Protein AF-A0A0G3WJ43-F1 (afdb_monomer_lite)

Organism: NCBI:txid1408281

Secondary structure (DSSP, 8-state):
-TTTSTTTTTS-SSS--------------S----------SSEEEE-SSEE--TTS-EEE-SSEEEEEES-EEE--SSS-SEEE--TTEEEEEES-EEE--EESSS-SSEEESSSEEEEES-EEES-EESSS-SSEEESSSEEEEEESSEEEEES-BBTTBSEEEEE-TT-EEEEEE-TT-EEEESSEEEE-TT--EEEEEEESSEEEE-S-EEEEEEEEEESBTTTB-EEEEE-TT--EEEEEEEE-TTEEEE--SSS--EEEEEEEEESSEEEEEEETTS---EEEESS-EE-TT-EEEEEEES---S--S-EEEEEEE-SS-EE---SEEEEEESS----EEEEEEEETTEEEEEEE-S-----GGGG--SHHHHHHHHHHHHHTTTPPTTSHHHHHHHHHHTS-HHHHHHHHHHHTTTHHHHHHHHHHT--HHHHHHHHHHHHHH-TT---EEEEEEEEEEEEE---SSS-S-EEEEEEEEEEEEEEE-TTSSEEEEEEEEEEEEEEEETTEEEEEEEEEEEEEEEEE-SSEEEEEEEEEEEEEEEEEEEEGGGTEEEEEEEEEEEEEEEEEEEE-EEGGGT-TTS-TTEEEEEEEEEEEEEEEEPPEE-BSSGGG-EEEPPEEEEEEEEEEEEEEEEEETTEEEEEEEEEEEEEE-SS-B--EEETT---EE--B-----SEEEEEEEEEEEEEETTEEEEEEEEEEEETTEEEEEEEEEEEEETT-S---------HHHHHHHHHHHHHHHHHHHHHHHTT---TTHHHHHHHHHHHHHHHHHHHHHHHHHHHHTS--HHHHHHHHHHHHHHHHHHHHHHHTT-TT-EEEEEEGGGB-TTSSPBPHHHHHHHHHHHHHHHHH--S-EEEEE---S-S-HHHHHHHHHHHHHHHHHHHHHTT--TTSEEEEE-TTSS-SS-TTSHHHHHHHSEEEEEE-

Radius of gyration: 61.6 Å; chains: 1; bounding box: 113×93×178 Å

Structure (mmCIF, N/CA/C/O backbone):
data_AF-A0A0G3WJ43-F1
#
_entry.id   AF-A0A0G3WJ43-F1
#
loop_
_atom_site.group_PDB
_atom_site.id
_atom_site.type_symbol
_atom_site.label_atom_id
_atom_site.label_alt_id
_atom_site.label_comp_id
_atom_site.label_asym_id
_atom_site.label_entity_id
_atom_site.label_seq_id
_atom_site.pdbx_PDB_ins_code
_atom_site.Cartn_x
_atom_site.Cartn_y
_atom_site.Cartn_z
_atom_site.occupancy
_atom_site.B_iso_or_equiv
_atom_site.auth_seq_id
_atom_site.auth_comp_id
_atom_site.auth_asym_id
_atom_site.auth_atom_id
_atom_site.pdbx_PDB_model_num
ATOM 1 N N . MET A 1 1 ? 66.506 33.384 -85.147 1.00 40.78 1 MET A N 1
ATOM 2 C CA . MET A 1 1 ? 65.276 32.570 -85.001 1.00 40.78 1 MET A CA 1
ATOM 3 C C . MET A 1 1 ? 64.431 32.935 -83.778 1.00 40.78 1 MET A C 1
ATOM 5 O O . MET A 1 1 ? 63.251 33.174 -83.969 1.00 40.78 1 MET A O 1
ATOM 9 N N . LYS A 1 2 ? 64.987 33.128 -82.569 1.00 32.97 2 LYS A N 1
ATOM 10 C CA . LYS A 1 2 ? 64.214 33.626 -81.400 1.00 32.97 2 LYS A CA 1
ATOM 11 C C . LYS A 1 2 ? 63.631 35.052 -81.529 1.00 32.97 2 LYS A C 1
ATOM 13 O O . LYS A 1 2 ? 62.663 35.362 -80.855 1.00 32.97 2 LYS A O 1
ATOM 18 N N . LYS A 1 3 ? 64.156 35.900 -82.427 1.00 32.62 3 LYS A N 1
ATOM 19 C CA . LYS A 1 3 ? 63.575 37.222 -82.757 1.00 32.62 3 LYS A CA 1
ATOM 20 C C . LYS A 1 3 ? 62.577 37.212 -83.932 1.00 32.62 3 LYS A C 1
ATOM 22 O O . LYS A 1 3 ? 61.988 38.245 -84.208 1.00 32.62 3 LYS A O 1
ATOM 27 N N . LEU A 1 4 ? 62.372 36.069 -84.601 1.00 30.50 4 LEU A N 1
ATOM 28 C CA . LEU A 1 4 ? 61.410 35.937 -85.711 1.00 30.50 4 LEU A CA 1
ATOM 29 C C . LEU A 1 4 ? 60.045 35.402 -85.232 1.00 30.50 4 LEU A C 1
ATOM 31 O O . LEU A 1 4 ? 59.029 35.729 -85.827 1.00 30.50 4 LEU A O 1
ATOM 35 N N . LEU A 1 5 ? 60.006 34.659 -84.117 1.00 37.91 5 LEU A N 1
ATOM 36 C CA . LEU A 1 5 ? 58.751 34.190 -83.509 1.00 37.91 5 LEU A CA 1
ATOM 37 C C . LEU A 1 5 ? 58.005 35.280 -82.723 1.00 37.91 5 LEU A C 1
ATOM 39 O O . LEU A 1 5 ? 56.783 35.265 -82.674 1.00 37.91 5 LEU A O 1
ATOM 43 N N . ILE A 1 6 ? 58.722 36.252 -82.149 1.00 38.69 6 ILE A N 1
ATOM 44 C CA . ILE A 1 6 ? 58.101 37.356 -81.394 1.00 38.69 6 ILE A CA 1
ATOM 45 C C . ILE A 1 6 ? 57.394 38.347 -82.342 1.00 38.69 6 ILE A C 1
ATOM 47 O O . ILE A 1 6 ? 56.463 39.031 -81.934 1.00 38.69 6 ILE A O 1
ATOM 51 N N . LEU A 1 7 ? 57.767 38.376 -83.629 1.00 30.33 7 LEU A N 1
ATOM 52 C CA . LEU A 1 7 ? 57.146 39.251 -84.628 1.00 30.33 7 LEU A CA 1
ATOM 53 C C . LEU A 1 7 ? 55.814 38.706 -85.191 1.00 30.33 7 LEU A C 1
ATOM 55 O O . LEU A 1 7 ? 55.048 39.477 -85.756 1.00 30.33 7 LEU A O 1
ATOM 59 N N . LEU A 1 8 ? 55.519 37.409 -85.025 1.00 34.22 8 LEU A N 1
ATOM 60 C CA . LEU A 1 8 ? 54.279 36.776 -85.513 1.00 34.22 8 LEU A CA 1
ATOM 61 C C . LEU A 1 8 ? 53.130 36.805 -84.492 1.00 34.22 8 LEU A C 1
ATOM 63 O O . LEU A 1 8 ? 51.984 36.600 -84.869 1.00 34.22 8 LEU A O 1
ATOM 67 N N . ALA A 1 9 ? 53.409 37.122 -83.225 1.00 36.41 9 ALA A N 1
ATOM 68 C CA . ALA A 1 9 ? 52.386 37.233 -82.181 1.00 36.41 9 ALA A CA 1
ATOM 69 C C . ALA A 1 9 ? 51.707 38.620 -82.116 1.00 36.41 9 ALA A C 1
ATOM 71 O O . ALA A 1 9 ? 50.724 38.785 -81.402 1.00 36.41 9 ALA A O 1
ATOM 72 N N . ALA A 1 10 ? 52.202 39.617 -82.862 1.00 31.19 10 ALA A N 1
ATOM 73 C CA . ALA A 1 10 ? 51.661 40.984 -82.870 1.00 31.19 10 ALA A CA 1
ATOM 74 C C . ALA A 1 10 ? 50.715 41.288 -84.056 1.00 31.19 10 ALA A C 1
ATOM 76 O O . ALA A 1 10 ? 50.268 42.421 -84.209 1.00 31.19 10 ALA A O 1
ATOM 77 N N . LEU A 1 11 ? 50.393 40.295 -84.892 1.00 28.75 11 LEU A N 1
ATOM 78 C CA . LEU A 1 11 ? 49.549 40.434 -86.087 1.00 28.75 11 LEU A CA 1
ATOM 79 C C . LEU A 1 11 ? 48.405 39.407 -86.052 1.00 28.75 11 LEU A C 1
ATOM 81 O O . LEU A 1 11 ? 48.401 38.470 -86.833 1.00 28.75 11 LEU A O 1
ATOM 85 N N . CYS A 1 12 ? 47.469 39.561 -85.112 1.00 31.59 12 CYS A N 1
ATOM 86 C CA . CYS A 1 12 ? 46.126 38.947 -85.159 1.00 31.59 12 CYS A CA 1
ATOM 87 C C . CYS A 1 12 ? 45.154 39.667 -84.200 1.00 31.59 12 CYS A C 1
ATOM 89 O O . CYS A 1 12 ? 44.340 39.058 -83.513 1.00 31.59 12 CYS A O 1
ATOM 91 N N . ILE A 1 13 ? 45.258 40.997 -84.132 1.00 38.38 13 ILE A N 1
ATOM 92 C CA . ILE A 1 13 ? 44.173 41.846 -83.638 1.00 38.38 13 ILE A CA 1
ATOM 93 C C . ILE A 1 13 ? 43.380 42.218 -84.895 1.00 38.38 13 ILE A C 1
ATOM 95 O O . ILE A 1 13 ? 43.941 42.856 -85.780 1.00 38.38 13 ILE A O 1
ATOM 99 N N . TYR A 1 14 ? 42.109 41.816 -84.943 1.00 32.75 14 TYR A N 1
ATOM 100 C CA . TYR A 1 14 ? 41.130 41.944 -86.036 1.00 32.75 14 TYR A CA 1
ATOM 101 C C . TYR A 1 14 ? 41.033 40.785 -87.045 1.00 32.75 14 TYR A C 1
ATOM 103 O O . TYR A 1 14 ? 41.975 40.448 -87.755 1.00 32.75 14 TYR A O 1
ATOM 111 N N . SER A 1 15 ? 39.786 40.315 -87.166 1.00 27.73 15 SER A N 1
ATOM 112 C CA . SER A 1 15 ? 39.169 39.438 -88.175 1.00 27.73 15 SER A CA 1
ATOM 113 C C . SER A 1 15 ? 39.493 37.939 -88.152 1.00 27.73 15 SER A C 1
ATOM 115 O O . SER A 1 15 ? 40.643 37.519 -88.110 1.00 27.73 15 SER A O 1
ATOM 117 N N . ASP A 1 16 ? 38.399 37.172 -88.194 1.00 41.59 16 ASP A N 1
ATOM 118 C CA . ASP A 1 16 ? 38.265 35.723 -88.360 1.00 41.59 16 ASP A CA 1
ATOM 119 C C . ASP A 1 16 ? 39.410 35.060 -89.138 1.00 41.59 16 ASP A C 1
ATOM 121 O O . ASP A 1 16 ? 39.700 35.506 -90.246 1.00 41.59 16 ASP A O 1
ATOM 125 N N . CYS A 1 17 ? 39.981 33.954 -88.622 1.00 26.41 17 CYS A N 1
ATOM 126 C CA . CYS A 1 17 ? 40.366 32.777 -89.425 1.00 26.41 17 CYS A CA 1
ATOM 127 C C . CYS A 1 17 ? 41.075 31.639 -88.649 1.00 26.41 17 CYS A C 1
ATOM 129 O O . CYS A 1 17 ? 41.977 31.861 -87.850 1.00 26.41 17 CYS A O 1
ATOM 131 N N . PHE A 1 18 ? 40.708 30.419 -89.067 1.00 26.08 18 PHE A N 1
ATOM 132 C CA . PHE A 1 18 ? 41.506 29.197 -89.272 1.00 26.08 18 PHE A CA 1
ATOM 133 C C . PHE A 1 18 ? 42.210 28.484 -88.104 1.00 26.08 18 PHE A C 1
ATOM 135 O O . PHE A 1 18 ? 43.244 28.892 -87.584 1.00 26.08 18 PHE A O 1
ATOM 142 N N . ALA A 1 19 ? 41.702 27.274 -87.843 1.00 25.27 19 ALA A N 1
ATOM 143 C CA . ALA A 1 19 ? 42.357 26.217 -87.090 1.00 25.27 19 ALA A CA 1
ATOM 144 C C . ALA A 1 19 ? 43.699 25.817 -87.729 1.00 25.27 19 ALA A C 1
ATOM 146 O O . ALA A 1 19 ? 43.752 25.339 -88.865 1.00 25.27 19 ALA A O 1
ATOM 147 N N . ILE A 1 20 ? 44.785 25.948 -86.968 1.00 28.19 20 ILE A N 1
ATOM 148 C CA . ILE A 1 20 ? 46.060 25.307 -87.291 1.00 28.19 20 ILE A CA 1
ATOM 149 C C . ILE A 1 20 ? 45.962 23.854 -86.822 1.00 28.19 20 ILE A C 1
ATOM 151 O O . ILE A 1 20 ? 45.959 23.571 -85.626 1.00 28.19 20 ILE A O 1
ATOM 155 N N . THR A 1 21 ? 45.875 22.920 -87.769 1.00 27.81 21 THR A N 1
ATOM 156 C CA . THR A 1 21 ? 45.954 21.484 -87.471 1.00 27.81 21 THR A CA 1
ATOM 157 C C . THR A 1 21 ? 47.427 21.095 -87.369 1.00 27.81 21 THR A C 1
ATOM 159 O O . THR A 1 21 ? 48.125 21.060 -88.380 1.00 27.81 21 THR A O 1
ATOM 162 N N . ILE A 1 22 ? 47.912 20.806 -86.160 1.00 30.03 22 ILE A N 1
ATOM 163 C CA . ILE A 1 22 ? 49.243 20.218 -85.952 1.00 30.03 22 ILE A CA 1
ATOM 164 C C . ILE A 1 22 ? 49.057 18.709 -85.785 1.00 30.03 22 ILE A C 1
ATOM 166 O O . ILE A 1 22 ? 48.496 18.254 -84.791 1.00 30.03 22 ILE A O 1
ATOM 170 N N . GLY A 1 23 ? 49.491 17.933 -86.778 1.00 25.48 23 GLY A N 1
ATOM 171 C CA . GLY A 1 23 ? 49.549 16.475 -86.699 1.00 25.48 23 GLY A CA 1
ATOM 172 C C . GLY A 1 23 ? 50.923 15.996 -86.225 1.00 25.48 23 GLY A C 1
ATOM 173 O O . GLY A 1 23 ? 51.937 16.421 -86.773 1.00 25.48 23 GLY A O 1
ATOM 174 N N . GLY A 1 24 ? 50.941 15.076 -85.253 1.00 31.27 24 GLY A N 1
ATOM 175 C CA . GLY A 1 24 ? 52.074 14.170 -85.020 1.00 31.27 24 GLY A CA 1
ATOM 176 C C . GLY A 1 24 ? 53.074 14.520 -83.910 1.00 31.27 24 GLY A C 1
ATOM 177 O O . GLY A 1 24 ? 54.274 14.474 -84.165 1.00 31.27 24 GLY A O 1
ATOM 178 N N . ILE A 1 25 ? 52.631 14.792 -82.674 1.00 34.66 25 ILE A N 1
ATOM 179 C CA . ILE A 1 25 ? 53.521 14.783 -81.493 1.00 34.66 25 ILE A CA 1
ATOM 180 C C . ILE A 1 25 ? 52.857 13.987 -80.359 1.00 34.66 25 ILE A C 1
ATOM 182 O O . ILE A 1 25 ? 51.783 14.359 -79.896 1.00 34.66 25 ILE A O 1
ATOM 186 N N . ASN A 1 26 ? 53.505 12.898 -79.921 1.00 32.66 26 ASN A N 1
ATOM 187 C CA . ASN A 1 26 ? 52.988 11.950 -78.918 1.00 32.66 26 ASN A CA 1
ATOM 188 C C . ASN A 1 26 ? 53.617 12.108 -77.514 1.00 32.66 26 ASN A C 1
ATOM 190 O O . ASN A 1 26 ? 53.325 11.309 -76.631 1.00 32.66 26 ASN A O 1
ATOM 194 N N . SER A 1 27 ? 54.471 13.111 -77.282 1.00 37.00 27 SER A N 1
ATOM 195 C CA . SER A 1 27 ? 54.905 13.531 -75.938 1.00 37.00 27 SER A CA 1
ATOM 196 C C . SER A 1 27 ? 55.554 14.921 -75.980 1.00 37.00 27 SER A C 1
ATOM 198 O O . SER A 1 27 ? 56.238 15.261 -76.947 1.00 37.00 27 SER A O 1
ATOM 200 N N . PHE A 1 28 ? 55.342 15.740 -74.943 1.00 40.44 28 PHE A N 1
ATOM 201 C CA . PHE A 1 28 ? 55.922 17.084 -74.822 1.00 40.44 28 PHE A CA 1
ATOM 202 C C . PHE A 1 28 ? 56.742 17.208 -73.530 1.00 40.44 28 PHE A C 1
ATOM 204 O O . PHE A 1 28 ? 56.287 16.821 -72.456 1.00 40.44 28 PHE A O 1
ATOM 211 N N . THR A 1 29 ? 57.949 17.769 -73.628 1.00 30.84 29 THR A N 1
ATOM 212 C CA . THR A 1 29 ? 58.826 18.088 -72.487 1.00 30.84 29 THR A CA 1
ATOM 213 C C . THR A 1 29 ? 59.075 19.594 -72.404 1.00 30.84 29 THR A C 1
ATOM 215 O O . THR A 1 29 ? 59.511 20.189 -73.386 1.00 30.84 29 THR A O 1
ATOM 218 N N . ASP A 1 30 ? 58.799 20.161 -71.225 1.00 30.61 30 ASP A N 1
ATOM 219 C CA . ASP A 1 30 ? 59.097 21.517 -70.735 1.00 30.61 30 ASP A CA 1
ATOM 220 C C . ASP A 1 30 ? 58.733 22.703 -71.649 1.00 30.61 30 ASP A C 1
ATOM 222 O O . ASP A 1 30 ? 59.582 23.287 -72.322 1.00 30.61 30 ASP A O 1
ATOM 226 N N . MET A 1 31 ? 57.468 23.139 -71.583 1.00 30.52 31 MET A N 1
ATOM 227 C CA . MET A 1 31 ? 57.028 24.480 -71.998 1.00 30.52 31 MET A CA 1
ATOM 228 C C . MET A 1 31 ? 55.879 24.976 -71.104 1.00 30.52 31 MET A C 1
ATOM 230 O O . MET A 1 31 ? 54.917 24.248 -70.876 1.00 30.52 31 MET A O 1
ATOM 234 N N . GLN A 1 32 ? 55.952 26.229 -70.633 1.00 32.72 32 GLN A N 1
ATOM 235 C CA . GLN A 1 32 ? 54.772 26.961 -70.154 1.00 32.72 32 GLN A CA 1
ATOM 236 C C . GLN A 1 32 ? 53.870 27.238 -71.364 1.00 32.72 32 GLN A C 1
ATOM 238 O O . GLN A 1 32 ? 54.262 27.983 -72.264 1.00 32.72 32 GLN A O 1
ATOM 243 N N . PHE A 1 33 ? 52.691 26.619 -71.413 1.00 36.34 33 PHE A N 1
ATOM 244 C CA . PHE A 1 33 ? 51.716 26.836 -72.480 1.00 36.34 33 PHE A CA 1
ATOM 245 C C . PHE A 1 33 ? 50.687 27.887 -72.056 1.00 36.34 33 PHE A C 1
ATOM 247 O O . PHE A 1 33 ? 49.957 27.694 -71.093 1.00 36.34 33 PHE A O 1
ATOM 254 N N . VAL A 1 34 ? 50.587 28.968 -72.830 1.00 36.09 34 VAL A N 1
ATOM 255 C CA . VAL A 1 34 ? 49.374 29.789 -72.929 1.00 36.09 34 VAL A CA 1
ATOM 256 C C . VAL A 1 34 ? 48.760 29.437 -74.279 1.00 36.09 34 VAL A C 1
ATOM 258 O O . VAL A 1 34 ? 49.205 29.949 -75.304 1.00 36.09 34 VAL A O 1
ATOM 261 N N . MET A 1 35 ? 47.826 28.483 -74.320 1.00 33.50 35 MET A N 1
ATOM 262 C CA . MET A 1 35 ? 47.095 28.171 -75.553 1.00 33.50 35 MET A CA 1
ATOM 263 C C . MET A 1 35 ? 45.815 27.378 -75.276 1.00 33.50 35 MET A C 1
ATOM 265 O O . MET A 1 35 ? 45.865 26.297 -74.692 1.00 33.50 35 MET A O 1
ATOM 269 N N . GLN A 1 36 ? 44.690 27.872 -75.798 1.00 36.16 36 GLN A N 1
ATOM 270 C CA . GLN A 1 36 ? 43.469 27.094 -76.001 1.00 36.16 36 GLN A CA 1
ATOM 271 C C . GLN A 1 36 ? 43.805 25.957 -76.983 1.00 36.16 36 GLN A C 1
ATOM 273 O O . GLN A 1 36 ? 43.932 26.172 -78.188 1.00 36.16 36 GLN A O 1
ATOM 278 N N . THR A 1 37 ? 44.087 24.763 -76.466 1.00 41.47 37 THR A N 1
ATOM 279 C CA . THR A 1 37 ? 44.651 23.671 -77.266 1.00 41.47 37 THR A CA 1
ATOM 280 C C . THR A 1 37 ? 43.540 22.734 -77.733 1.00 41.47 37 THR A C 1
ATOM 282 O O . THR A 1 37 ? 43.052 21.892 -76.985 1.00 41.47 37 THR A O 1
ATOM 285 N N . TYR A 1 38 ? 43.135 22.875 -78.996 1.00 40.56 38 TYR A N 1
ATOM 286 C CA . TYR A 1 38 ? 42.288 21.898 -79.682 1.00 40.56 38 TYR A CA 1
ATOM 287 C C . TYR A 1 38 ? 43.180 20.768 -80.204 1.00 40.56 38 TYR A C 1
ATOM 289 O O . TYR A 1 38 ? 43.828 20.896 -81.242 1.00 40.56 38 TYR A O 1
ATOM 297 N N . PHE A 1 39 ? 43.264 19.663 -79.470 1.00 42.88 39 PHE A N 1
ATOM 298 C CA . PHE A 1 39 ? 44.028 18.497 -79.917 1.00 42.88 39 PHE A CA 1
ATOM 299 C C . PHE A 1 39 ? 43.273 17.759 -81.036 1.00 42.88 39 PHE A C 1
ATOM 301 O O . PHE A 1 39 ? 42.050 17.810 -81.094 1.00 42.88 39 PHE A O 1
ATOM 308 N N . SER A 1 40 ? 43.966 17.066 -81.947 1.00 38.53 40 SER A N 1
ATOM 309 C CA . SER A 1 40 ? 43.390 16.302 -83.082 1.00 38.53 40 SER A CA 1
ATOM 310 C C . SER A 1 40 ? 43.708 14.793 -83.036 1.00 38.53 40 SER A C 1
ATOM 312 O O . SER A 1 40 ? 43.260 14.046 -83.896 1.00 38.53 40 SER A O 1
ATOM 314 N N . SER A 1 41 ? 44.416 14.327 -82.000 1.00 45.16 41 SER A N 1
ATOM 315 C CA . SER A 1 41 ? 44.781 12.922 -81.750 1.00 45.16 41 SER A CA 1
ATOM 316 C C . SER A 1 41 ? 43.774 12.166 -80.857 1.00 45.16 41 SER A C 1
ATOM 318 O O . SER A 1 41 ? 43.098 12.773 -80.025 1.00 45.16 41 SER A O 1
ATOM 320 N N . ALA A 1 42 ? 43.685 10.838 -81.030 1.00 50.12 42 ALA A N 1
ATOM 321 C CA . ALA A 1 42 ? 42.711 9.949 -80.371 1.00 50.12 42 ALA A CA 1
ATOM 322 C C . ALA A 1 42 ? 42.962 9.699 -78.864 1.00 50.12 42 ALA A C 1
ATOM 324 O O . ALA A 1 42 ? 42.038 9.317 -78.150 1.00 50.12 42 ALA A O 1
ATOM 325 N N . SER A 1 43 ? 44.182 9.945 -78.371 1.00 54.41 43 SER A N 1
ATOM 326 C CA . SER A 1 43 ? 44.567 9.767 -76.962 1.00 54.41 43 SER A CA 1
ATOM 327 C C . SER A 1 43 ? 45.559 10.848 -76.508 1.00 54.41 43 SER A C 1
ATOM 329 O O . SER A 1 43 ? 46.502 11.154 -77.247 1.00 54.41 43 SER A O 1
ATOM 331 N N . ILE A 1 44 ? 45.387 11.403 -75.304 1.00 58.88 44 ILE A N 1
ATOM 332 C CA . ILE A 1 44 ? 46.277 12.408 -74.686 1.00 58.88 44 ILE A CA 1
ATOM 333 C C . ILE A 1 44 ? 46.806 11.856 -73.356 1.00 58.88 44 ILE A C 1
ATOM 335 O O . ILE A 1 44 ? 46.006 11.420 -72.538 1.00 58.88 44 ILE A O 1
ATOM 339 N N . ILE A 1 45 ? 48.124 11.900 -73.123 1.00 58.84 45 ILE A N 1
ATOM 340 C CA . ILE A 1 45 ? 48.760 11.487 -71.856 1.00 58.84 45 ILE A CA 1
ATOM 341 C C . ILE A 1 45 ? 49.455 12.697 -71.207 1.00 58.84 45 ILE A C 1
ATOM 343 O O . ILE A 1 45 ? 50.295 13.337 -71.843 1.00 58.84 45 ILE A O 1
ATOM 347 N N . LEU A 1 46 ? 49.125 13.000 -69.947 1.00 62.22 46 LEU A N 1
ATOM 348 C CA . LEU A 1 46 ? 49.698 14.077 -69.127 1.00 62.22 46 LEU A CA 1
ATOM 349 C C . LEU A 1 46 ? 50.475 13.480 -67.931 1.00 62.22 46 LEU A C 1
ATOM 351 O O . LEU A 1 46 ? 49.864 12.985 -66.991 1.00 62.22 46 LEU A O 1
ATOM 355 N N . ASP A 1 47 ? 51.813 13.511 -67.953 1.00 49.44 47 ASP A N 1
ATOM 356 C CA . ASP A 1 47 ? 52.654 12.700 -67.036 1.00 49.44 47 ASP A CA 1
ATOM 357 C C . ASP A 1 47 ? 53.727 13.505 -66.256 1.00 49.44 47 ASP A C 1
ATOM 359 O O . ASP A 1 47 ? 54.782 12.971 -65.914 1.00 49.44 47 ASP A O 1
ATOM 363 N N . LYS A 1 48 ? 53.546 14.824 -66.018 1.00 51.66 48 LYS A N 1
ATOM 364 C CA . LYS A 1 48 ? 54.545 15.656 -65.291 1.00 51.66 48 LYS A CA 1
ATOM 365 C C . LYS A 1 48 ? 53.975 16.768 -64.392 1.00 51.66 48 LYS A C 1
ATOM 367 O O . LYS A 1 48 ? 52.863 17.246 -64.568 1.00 51.66 48 LYS A O 1
ATOM 372 N N . SER A 1 49 ? 54.819 17.201 -63.447 1.00 48.50 49 SER A N 1
ATOM 373 C CA . SER A 1 49 ? 54.498 17.648 -62.081 1.00 48.50 49 SER A CA 1
ATOM 374 C C . SER A 1 49 ? 53.697 18.943 -61.873 1.00 48.50 49 SER A C 1
ATOM 376 O O . SER A 1 49 ? 53.087 19.063 -60.815 1.00 48.50 49 SER A O 1
ATOM 378 N N . ILE A 1 50 ? 53.669 19.914 -62.797 1.00 50.47 50 ILE A N 1
ATOM 379 C CA . ILE A 1 50 ? 52.883 21.162 -62.641 1.00 50.47 50 ILE A CA 1
ATOM 380 C C . ILE A 1 50 ? 52.479 21.704 -64.022 1.00 50.47 50 ILE A C 1
ATOM 382 O O . ILE A 1 50 ? 53.353 22.051 -64.815 1.00 50.47 50 ILE A O 1
ATOM 386 N N . LEU A 1 51 ? 51.176 21.845 -64.288 1.00 53.81 51 LEU A N 1
ATOM 387 C CA . LEU A 1 51 ? 50.638 22.610 -65.421 1.00 53.81 51 LEU A CA 1
ATOM 388 C C . LEU A 1 51 ? 49.854 23.821 -64.880 1.00 53.81 51 LEU A C 1
ATOM 390 O O . LEU A 1 51 ? 48.827 23.659 -64.228 1.00 53.81 51 LEU A O 1
ATOM 394 N N . SER A 1 52 ? 50.306 25.042 -65.175 1.00 49.50 52 SER A N 1
ATOM 395 C CA . SER A 1 52 ? 49.453 26.237 -65.089 1.00 49.50 52 SER A CA 1
ATOM 396 C C . SER A 1 52 ? 48.959 26.542 -66.497 1.00 49.50 52 SER A C 1
ATOM 398 O O . SER A 1 52 ? 49.774 26.680 -67.409 1.00 49.50 52 SER A O 1
ATOM 400 N N . THR A 1 53 ? 47.644 26.581 -66.696 1.00 50.59 53 THR A N 1
ATOM 401 C CA . THR A 1 53 ? 47.041 26.688 -68.035 1.00 50.59 53 THR A CA 1
ATOM 402 C C . THR A 1 53 ? 46.809 28.142 -68.483 1.00 50.59 53 THR A C 1
ATOM 404 O O . THR A 1 53 ? 46.337 28.388 -69.592 1.00 50.59 53 THR A O 1
ATOM 407 N N . GLY A 1 54 ? 47.177 29.128 -67.655 1.00 53.94 54 GLY A N 1
ATOM 408 C CA . GLY A 1 54 ? 46.854 30.539 -67.888 1.00 53.94 54 GLY A CA 1
ATOM 409 C C . GLY A 1 54 ? 45.348 30.805 -67.771 1.00 53.94 54 GLY A C 1
ATOM 410 O O . GLY A 1 54 ? 44.667 30.171 -66.971 1.00 53.94 54 GLY A O 1
ATOM 411 N N . ASP A 1 55 ? 44.817 31.723 -68.583 1.00 51.62 55 ASP A N 1
ATOM 412 C CA . ASP A 1 55 ? 43.396 32.123 -68.569 1.00 51.62 55 ASP A CA 1
ATOM 413 C C . ASP A 1 55 ? 42.422 31.059 -69.123 1.00 51.62 55 ASP A C 1
ATOM 415 O O . ASP A 1 55 ? 41.214 31.262 -69.083 1.00 51.62 55 ASP A O 1
ATOM 419 N N . TYR A 1 56 ? 42.904 29.932 -69.659 1.00 52.84 56 TYR A N 1
ATOM 420 C CA . TYR A 1 56 ? 42.068 28.916 -70.315 1.00 52.84 56 TYR A CA 1
ATOM 421 C C . TYR A 1 56 ? 42.366 27.522 -69.759 1.00 52.84 56 TYR A C 1
ATOM 423 O O . TYR A 1 56 ? 43.514 27.213 -69.470 1.00 52.84 56 TYR A O 1
ATOM 431 N N . GLY A 1 57 ? 41.347 26.673 -69.599 1.00 59.53 57 GLY A N 1
ATOM 432 C CA . GLY A 1 57 ? 41.500 25.296 -69.105 1.00 59.53 57 GLY A CA 1
ATOM 433 C C . GLY A 1 57 ? 41.792 24.277 -70.205 1.00 59.53 57 GLY A C 1
ATOM 434 O O . GLY A 1 57 ? 41.839 24.617 -71.389 1.00 59.53 57 GLY A O 1
ATOM 435 N N . VAL A 1 58 ? 41.939 23.005 -69.829 1.00 61.78 58 VAL A N 1
ATOM 436 C CA . VAL A 1 58 ? 42.020 21.889 -70.782 1.00 61.78 58 VAL A CA 1
ATOM 437 C C . VAL A 1 58 ? 40.603 21.491 -71.196 1.00 61.78 58 VAL A C 1
ATOM 439 O O . VAL A 1 58 ? 39.838 20.938 -70.409 1.00 61.78 58 VAL A O 1
ATOM 442 N N . VAL A 1 59 ? 40.232 21.772 -72.443 1.00 55.59 59 VAL A N 1
ATOM 443 C CA . VAL A 1 59 ? 38.891 21.467 -72.961 1.00 55.59 59 VAL A CA 1
ATOM 444 C C . VAL A 1 59 ? 38.956 20.273 -73.909 1.00 55.59 59 VAL A C 1
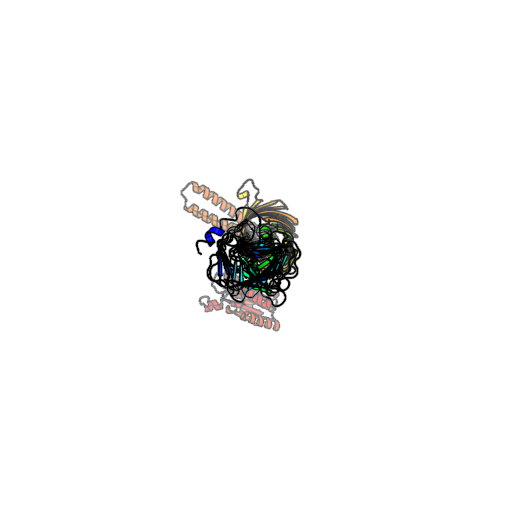ATOM 446 O O . VAL A 1 59 ? 39.629 20.329 -74.938 1.00 55.59 59 VAL A O 1
ATOM 449 N N . ALA A 1 60 ? 38.246 19.192 -73.582 1.00 55.97 60 ALA A N 1
ATOM 450 C CA . ALA A 1 60 ? 38.192 17.989 -74.409 1.00 55.97 60 ALA A CA 1
ATOM 451 C C . ALA A 1 60 ? 36.893 17.947 -75.240 1.00 55.97 60 ALA A C 1
ATOM 453 O O . ALA A 1 60 ? 35.809 17.745 -74.695 1.00 55.97 60 ALA A O 1
ATOM 454 N N . TYR A 1 61 ? 37.007 18.097 -76.567 1.00 48.00 61 TYR A N 1
ATOM 455 C CA . TYR A 1 61 ? 35.899 17.958 -77.530 1.00 48.00 61 TYR A CA 1
ATOM 456 C C . TYR A 1 61 ? 36.091 16.721 -78.448 1.00 48.00 61 TYR A C 1
ATOM 458 O O . TYR A 1 61 ? 37.138 16.583 -79.094 1.00 48.00 61 TYR A O 1
ATOM 466 N N . GLY A 1 62 ? 35.065 15.861 -78.559 1.00 50.12 62 GLY A N 1
ATOM 467 C CA . GLY A 1 62 ? 34.998 14.685 -79.461 1.00 50.12 62 GLY A CA 1
ATOM 468 C C . GLY A 1 62 ? 35.383 13.327 -78.837 1.00 50.12 62 GLY A C 1
ATOM 469 O O . GLY A 1 62 ? 35.703 13.272 -77.657 1.00 50.12 62 GLY A O 1
ATOM 470 N N . ASP A 1 63 ? 35.348 12.245 -79.630 1.00 50.84 63 ASP A N 1
ATOM 471 C CA . ASP A 1 63 ? 35.638 10.845 -79.233 1.00 50.84 63 ASP A CA 1
ATOM 472 C C . ASP A 1 63 ? 37.104 10.653 -78.795 1.00 50.84 63 ASP A C 1
ATOM 474 O O . ASP A 1 63 ? 37.980 10.408 -79.634 1.00 50.84 63 ASP A O 1
ATOM 478 N N . ARG A 1 64 ? 37.424 10.845 -77.508 1.00 64.06 64 ARG A N 1
ATOM 479 C CA . ARG A 1 64 ? 38.828 10.911 -77.056 1.00 64.06 64 ARG A CA 1
ATOM 480 C C . ARG A 1 64 ? 39.045 10.395 -75.644 1.00 64.06 64 ARG A C 1
ATOM 482 O O . ARG A 1 64 ? 38.230 10.632 -74.755 1.00 64.06 64 ARG A O 1
ATOM 489 N N . GLU A 1 65 ? 40.207 9.780 -75.447 1.00 63.66 65 GLU A N 1
ATOM 490 C CA . GLU A 1 65 ? 40.711 9.359 -74.142 1.00 63.66 65 GLU A CA 1
ATOM 491 C C . GLU A 1 65 ? 41.788 10.332 -73.636 1.00 63.66 65 GLU A C 1
ATOM 493 O O . GLU A 1 65 ? 42.780 10.596 -74.323 1.00 63.66 65 GLU A O 1
ATOM 498 N N . VAL A 1 66 ? 41.605 10.878 -72.434 1.00 64.44 66 VAL A N 1
ATOM 499 C CA . VAL A 1 66 ? 42.605 11.723 -71.764 1.00 64.44 66 VAL A CA 1
ATOM 500 C C . VAL A 1 66 ? 43.050 11.014 -70.493 1.00 64.44 66 VAL A C 1
ATOM 502 O O . VAL A 1 66 ? 42.239 10.784 -69.603 1.00 64.44 66 VAL A O 1
ATOM 505 N N . GLN A 1 67 ? 44.333 10.671 -70.416 1.00 66.31 67 GLN A N 1
ATOM 506 C CA . GLN A 1 67 ? 44.957 10.050 -69.254 1.00 66.31 67 GLN A CA 1
ATOM 507 C C . GLN A 1 67 ? 45.938 11.022 -68.603 1.00 66.31 67 GLN A C 1
ATOM 509 O O . GLN A 1 67 ? 46.704 11.693 -69.296 1.00 66.31 67 GLN A O 1
ATOM 514 N N . GLY A 1 68 ? 45.976 11.078 -67.277 1.00 64.44 68 GLY A N 1
ATOM 515 C CA . GLY A 1 68 ? 47.054 11.779 -66.590 1.00 64.44 68 GLY A CA 1
ATOM 516 C C . GLY A 1 68 ? 47.379 11.192 -65.229 1.00 64.44 68 GLY A C 1
ATOM 517 O O . GLY A 1 68 ? 46.493 10.676 -64.554 1.00 64.44 68 GLY A O 1
ATOM 518 N N . ASN A 1 69 ? 48.650 11.260 -64.838 1.00 68.06 69 ASN A N 1
ATOM 519 C CA . ASN A 1 69 ? 49.140 10.698 -63.583 1.00 68.06 69 ASN A CA 1
ATOM 520 C C . ASN A 1 69 ? 50.077 11.683 -62.871 1.00 68.06 69 ASN A C 1
ATOM 522 O O . ASN A 1 69 ? 50.975 12.248 -63.493 1.00 68.06 69 ASN A O 1
ATOM 526 N N . ASN A 1 70 ? 49.877 11.868 -61.564 1.00 68.88 70 ASN A N 1
ATOM 527 C CA . ASN A 1 70 ? 50.793 12.568 -60.657 1.00 68.88 70 ASN A CA 1
ATOM 528 C C . ASN A 1 70 ? 51.158 14.000 -61.100 1.00 68.88 70 ASN A C 1
ATOM 530 O O . ASN A 1 70 ? 52.333 14.379 -61.184 1.00 68.88 70 ASN A O 1
ATOM 534 N N . PHE A 1 71 ? 50.140 14.806 -61.397 1.00 67.75 71 PHE A N 1
ATOM 535 C CA . PHE A 1 71 ? 50.311 16.197 -61.811 1.00 67.75 71 PHE A CA 1
ATOM 536 C C . PHE A 1 71 ? 49.461 17.152 -60.970 1.00 67.75 71 PHE A C 1
ATOM 538 O O . PHE A 1 71 ? 48.418 16.782 -60.431 1.00 67.75 71 PHE A O 1
ATOM 545 N N . MET A 1 72 ? 49.919 18.400 -60.854 1.00 71.56 72 MET A N 1
ATOM 546 C CA . MET A 1 72 ? 49.162 19.485 -60.229 1.00 71.56 72 MET A CA 1
ATOM 547 C C . MET A 1 72 ? 48.666 20.466 -61.290 1.00 71.56 72 MET A C 1
ATOM 549 O O . MET A 1 72 ? 49.436 20.851 -62.175 1.00 71.56 72 MET A O 1
ATOM 553 N N . LEU A 1 73 ? 47.413 20.907 -61.169 1.00 74.56 73 LEU A N 1
ATOM 554 C CA . LEU A 1 73 ? 46.865 22.012 -61.952 1.00 74.56 73 LEU A CA 1
ATOM 555 C C . LEU A 1 73 ? 46.475 23.179 -61.050 1.00 74.56 73 LEU A C 1
ATOM 557 O O . LEU A 1 73 ? 45.834 22.964 -60.018 1.00 74.56 73 LEU A O 1
ATOM 561 N N . SER A 1 74 ? 46.832 24.403 -61.453 1.00 74.81 74 SER A N 1
ATOM 562 C CA . SER A 1 74 ? 46.457 25.610 -60.710 1.00 74.81 74 SER A CA 1
ATOM 563 C C . SER A 1 74 ? 46.417 26.911 -61.519 1.00 74.81 74 SER A C 1
ATOM 565 O O . SER A 1 74 ? 47.079 27.048 -62.555 1.00 74.81 74 SER A O 1
ATOM 567 N N . GLY A 1 75 ? 45.670 27.896 -60.999 1.00 66.69 75 GLY A N 1
ATOM 568 C CA . GLY A 1 75 ? 45.816 29.315 -61.349 1.00 66.69 75 GLY A CA 1
ATOM 569 C C . GLY A 1 75 ? 45.028 29.833 -62.558 1.00 66.69 75 GLY A C 1
ATOM 570 O O . GLY A 1 75 ? 45.477 30.790 -63.185 1.00 66.69 75 GLY A O 1
ATOM 571 N N . ASN A 1 76 ? 43.884 29.237 -62.904 1.00 69.81 76 ASN A N 1
ATOM 572 C CA . ASN A 1 76 ? 43.048 29.686 -64.028 1.00 69.81 76 ASN A CA 1
ATOM 573 C C . ASN A 1 76 ? 41.850 30.530 -63.552 1.00 69.81 76 ASN A C 1
ATOM 575 O O . ASN A 1 76 ? 41.200 30.187 -62.563 1.00 69.81 76 ASN A O 1
ATOM 579 N N . SER A 1 77 ? 41.586 31.637 -64.260 1.00 68.19 77 SER A N 1
ATOM 580 C CA . SER A 1 77 ? 40.611 32.668 -63.882 1.00 68.19 77 SER A CA 1
ATOM 581 C C . SER A 1 77 ? 39.359 32.770 -64.774 1.00 68.19 77 SER A C 1
ATOM 583 O O . SER A 1 77 ? 38.380 33.403 -64.378 1.00 68.19 77 SER A O 1
ATOM 585 N N . GLN A 1 78 ? 39.343 32.171 -65.976 1.00 67.19 78 GLN A N 1
ATOM 586 C CA . GLN A 1 78 ? 38.191 32.310 -66.891 1.00 67.19 78 GLN A CA 1
ATOM 587 C C . GLN A 1 78 ? 37.400 31.015 -67.081 1.00 67.19 78 GLN A C 1
ATOM 589 O O . GLN A 1 78 ? 36.173 31.063 -67.083 1.00 67.19 78 GLN A O 1
ATOM 594 N N . TYR A 1 79 ? 38.054 29.854 -67.170 1.00 69.88 79 TYR A N 1
ATOM 595 C CA . TYR A 1 79 ? 37.393 28.560 -67.415 1.00 69.88 79 TYR A CA 1
ATOM 596 C C . TYR A 1 79 ? 37.743 27.522 -66.342 1.00 69.88 79 TYR A C 1
ATOM 598 O O . TYR A 1 79 ? 38.737 27.674 -65.637 1.00 69.88 79 TYR A O 1
ATOM 606 N N . ALA A 1 80 ? 36.951 26.449 -66.253 1.00 69.75 80 ALA A N 1
ATOM 607 C CA . ALA A 1 80 ? 37.274 25.288 -65.424 1.00 69.75 80 ALA A CA 1
ATOM 608 C C . ALA A 1 80 ? 38.631 24.685 -65.816 1.00 69.75 80 ALA A C 1
ATOM 610 O O . ALA A 1 80 ? 38.997 24.718 -66.993 1.00 69.75 80 ALA A O 1
ATOM 611 N N . GLY A 1 81 ? 39.350 24.087 -64.865 1.00 72.50 81 GLY A N 1
ATOM 612 C CA . GLY A 1 81 ? 40.598 23.364 -65.137 1.00 72.50 81 GLY A CA 1
ATOM 613 C C . GLY A 1 81 ? 40.463 22.290 -66.218 1.00 72.50 81 GLY A C 1
ATOM 614 O O . GLY A 1 81 ? 41.276 22.263 -67.143 1.00 72.50 81 GLY A O 1
ATOM 615 N N . PHE A 1 82 ? 39.399 21.486 -66.157 1.00 77.19 82 PHE A N 1
ATOM 616 C CA . PHE A 1 82 ? 38.944 20.642 -67.260 1.00 77.19 82 PHE A CA 1
ATOM 617 C C . PHE A 1 82 ? 37.473 20.882 -67.592 1.00 77.19 82 PHE A C 1
ATOM 619 O O . PHE A 1 82 ? 36.633 20.998 -66.700 1.00 77.19 82 PHE A O 1
ATOM 626 N N . VAL A 1 83 ? 37.155 20.869 -68.887 1.00 77.94 83 VAL A N 1
ATOM 627 C CA . VAL A 1 83 ? 35.774 20.895 -69.390 1.00 77.94 83 VAL A CA 1
ATOM 628 C C . VAL A 1 83 ? 35.528 19.674 -70.276 1.00 77.94 83 VAL A C 1
ATOM 630 O O . VAL A 1 83 ? 36.265 19.454 -71.243 1.00 77.94 83 VAL A O 1
ATOM 633 N N . VAL A 1 84 ? 34.474 18.911 -69.971 1.00 77.25 84 VAL A N 1
ATOM 634 C CA . VAL A 1 84 ? 34.017 17.751 -70.753 1.00 77.25 84 VAL A CA 1
ATOM 635 C C . VAL A 1 84 ? 32.570 17.971 -71.185 1.00 77.25 84 VAL A C 1
ATOM 637 O O . VAL A 1 84 ? 31.680 18.119 -70.350 1.00 77.25 84 VAL A O 1
ATOM 640 N N . SER A 1 85 ? 32.327 17.991 -72.495 1.00 77.06 85 SER A N 1
ATOM 641 C CA . SER A 1 85 ? 31.019 18.335 -73.082 1.00 77.06 85 SER A CA 1
ATOM 642 C C . SER A 1 85 ? 30.572 17.407 -74.218 1.00 77.06 85 SER A C 1
ATOM 644 O O . SER A 1 85 ? 29.608 17.699 -74.922 1.00 77.06 85 SER A O 1
ATOM 646 N N . SER A 1 86 ? 31.244 16.263 -74.394 1.00 73.12 86 SER A N 1
ATOM 647 C CA . SER A 1 86 ? 30.915 15.238 -75.393 1.00 73.12 86 SER A CA 1
ATOM 648 C C . SER A 1 86 ? 30.694 13.876 -74.729 1.00 73.12 86 SER A C 1
ATOM 650 O O . SER A 1 86 ? 31.459 13.479 -73.853 1.00 73.12 86 SER A O 1
ATOM 652 N N . SER A 1 87 ? 29.661 13.139 -75.154 1.00 66.56 87 SER A N 1
ATOM 653 C CA . SER A 1 87 ? 29.294 11.826 -74.593 1.00 66.56 87 SER A CA 1
ATOM 654 C C . SER A 1 87 ? 30.299 10.710 -74.893 1.00 66.56 87 SER A C 1
ATOM 656 O O . SER A 1 87 ? 30.285 9.687 -74.217 1.00 66.56 87 SER A O 1
ATOM 658 N N . ALA A 1 88 ? 31.173 10.913 -75.879 1.00 61.44 88 ALA A N 1
ATOM 659 C CA . ALA A 1 88 ? 32.209 9.967 -76.288 1.00 61.44 88 ALA A CA 1
ATOM 660 C C . ALA A 1 88 ? 33.600 10.268 -75.692 1.00 61.44 88 ALA A C 1
ATOM 662 O O . ALA A 1 88 ? 34.588 9.644 -76.080 1.00 61.44 88 ALA A O 1
ATOM 663 N N . THR A 1 89 ? 33.699 11.230 -74.769 1.00 64.50 89 THR A N 1
ATOM 664 C CA . THR A 1 89 ? 34.951 11.544 -74.069 1.00 64.50 89 THR A CA 1
ATOM 665 C C . THR A 1 89 ? 35.079 10.699 -72.802 1.00 64.50 89 THR A C 1
ATOM 667 O O . THR A 1 89 ? 34.158 10.674 -71.982 1.00 64.50 89 THR A O 1
ATOM 670 N N . TYR A 1 90 ? 36.238 10.057 -72.628 1.00 66.38 90 TYR A N 1
ATOM 671 C CA . TYR A 1 90 ? 36.616 9.328 -71.416 1.00 66.38 90 TYR A CA 1
ATOM 672 C C . TYR A 1 90 ? 37.857 9.971 -70.789 1.00 66.38 90 TYR A C 1
ATOM 674 O O . TYR A 1 90 ? 38.907 10.081 -71.426 1.00 66.38 90 TYR A O 1
ATOM 682 N N . LEU A 1 91 ? 37.731 10.442 -69.550 1.00 70.69 91 LEU A N 1
ATOM 683 C CA . LEU A 1 91 ? 38.811 11.107 -68.817 1.00 70.69 91 LEU A CA 1
ATOM 684 C C . LEU A 1 91 ? 39.236 10.218 -67.647 1.00 70.69 91 LEU A C 1
ATOM 686 O O . LEU A 1 91 ? 38.417 9.969 -66.772 1.00 70.69 91 LEU A O 1
ATOM 690 N N . VAL A 1 92 ? 40.490 9.760 -67.620 1.00 72.19 92 VAL A N 1
ATOM 691 C CA . VAL A 1 92 ? 41.073 8.988 -66.509 1.00 72.19 92 VAL A CA 1
ATOM 692 C C . VAL A 1 92 ? 42.201 9.782 -65.885 1.00 72.19 92 VAL A C 1
ATOM 694 O O . VAL A 1 92 ? 43.217 10.036 -66.527 1.00 72.19 92 VAL A O 1
ATOM 697 N N . ILE A 1 93 ? 42.053 10.162 -64.623 1.00 72.88 93 ILE A N 1
ATOM 698 C CA . ILE A 1 93 ? 43.093 10.915 -63.927 1.00 72.88 93 ILE A CA 1
ATOM 699 C C . ILE A 1 93 ? 43.487 10.207 -62.635 1.00 72.88 93 ILE A C 1
ATOM 701 O O . ILE A 1 93 ? 42.619 9.851 -61.850 1.00 72.88 93 ILE A O 1
ATOM 705 N N . GLU A 1 94 ? 44.785 10.038 -62.386 1.00 76.62 94 GLU A N 1
ATOM 706 C CA . GLU A 1 94 ? 45.323 9.461 -61.152 1.00 76.62 94 GLU A CA 1
ATOM 707 C C . GLU A 1 94 ? 46.235 10.453 -60.407 1.00 76.62 94 GLU A C 1
ATOM 709 O O . GLU A 1 94 ? 47.051 11.142 -61.022 1.00 76.62 94 GLU A O 1
ATOM 714 N N . ASN A 1 95 ? 46.148 10.493 -59.072 1.00 74.44 95 ASN A N 1
ATOM 715 C CA . ASN A 1 95 ? 47.032 11.281 -58.197 1.00 74.44 95 ASN A CA 1
ATOM 716 C C . ASN A 1 95 ? 47.060 12.786 -58.533 1.00 74.44 95 ASN A C 1
ATOM 718 O O . ASN A 1 95 ? 48.125 13.405 -58.590 1.00 74.44 95 ASN A O 1
ATOM 722 N N . LEU A 1 96 ? 45.894 13.375 -58.805 1.00 76.75 96 LEU A N 1
ATOM 723 C CA . LEU A 1 96 ? 45.767 14.769 -59.230 1.00 76.75 96 LEU A CA 1
ATOM 724 C C . LEU A 1 96 ? 45.562 15.713 -58.050 1.00 76.75 96 LEU A C 1
ATOM 726 O O . LEU A 1 96 ? 44.712 15.480 -57.196 1.00 76.75 96 LEU A O 1
ATOM 730 N N . LYS A 1 97 ? 46.259 16.850 -58.066 1.00 83.75 97 LYS A N 1
ATOM 731 C CA . LYS A 1 97 ? 45.931 17.996 -57.208 1.00 83.75 97 LYS A CA 1
ATOM 732 C C . LYS A 1 97 ? 45.424 19.163 -58.053 1.00 83.75 97 LYS A C 1
ATOM 734 O O . LYS A 1 97 ? 46.184 19.721 -58.841 1.00 83.75 97 LYS A O 1
ATOM 739 N N . MET A 1 98 ? 44.162 19.546 -57.880 1.00 84.38 98 MET A N 1
ATOM 740 C CA . MET A 1 98 ? 43.567 20.730 -58.507 1.00 84.38 98 MET A CA 1
ATOM 741 C C . MET A 1 98 ? 43.391 21.814 -57.458 1.00 84.38 98 MET A C 1
ATOM 743 O O . MET A 1 98 ? 42.621 21.635 -56.509 1.00 84.38 98 MET A O 1
ATOM 747 N N . GLN A 1 99 ? 44.120 22.918 -57.610 1.00 86.88 99 GLN A N 1
ATOM 748 C CA . GLN A 1 99 ? 44.089 23.980 -56.617 1.00 86.88 99 GLN A CA 1
ATOM 749 C C . GLN A 1 99 ? 44.062 25.390 -57.189 1.00 86.88 99 GLN A C 1
ATOM 751 O O . GLN A 1 99 ? 44.583 25.638 -58.271 1.00 86.88 99 GLN A O 1
ATOM 756 N N . ASP A 1 100 ? 43.509 26.327 -56.423 1.00 84.31 100 ASP A N 1
ATOM 757 C CA . ASP A 1 100 ? 43.554 27.767 -56.708 1.00 84.31 100 ASP A CA 1
ATOM 758 C C . ASP A 1 100 ? 42.942 28.160 -58.071 1.00 84.31 100 ASP A C 1
ATOM 760 O O . ASP A 1 100 ? 43.410 29.082 -58.746 1.00 84.31 100 ASP A O 1
ATOM 764 N N . PHE A 1 101 ? 41.907 27.443 -58.516 1.00 81.00 101 PHE A N 1
ATOM 765 C CA . PHE A 1 101 ? 41.088 27.855 -59.656 1.00 81.00 101 PHE A CA 1
ATOM 766 C C . PHE A 1 101 ? 40.072 28.919 -59.230 1.00 81.00 101 PHE A C 1
ATOM 768 O O . PHE A 1 101 ? 39.508 28.820 -58.146 1.00 81.00 101 PHE A O 1
ATOM 775 N N . ASN A 1 102 ? 39.808 29.925 -60.063 1.00 82.31 102 ASN A N 1
ATOM 776 C CA . ASN A 1 102 ? 38.835 30.981 -59.767 1.00 82.31 102 ASN A CA 1
ATOM 777 C C . ASN A 1 102 ? 38.058 31.378 -61.028 1.00 82.31 102 ASN A C 1
ATOM 779 O O . ASN A 1 102 ? 38.353 32.393 -61.648 1.00 82.31 102 ASN A O 1
ATOM 783 N N . THR A 1 103 ? 37.102 30.549 -61.442 1.00 80.19 103 THR A N 1
ATOM 784 C CA . THR A 1 103 ? 36.367 30.726 -62.705 1.00 80.19 103 THR A CA 1
ATOM 785 C C . THR A 1 103 ? 35.079 31.535 -62.531 1.00 80.19 103 THR A C 1
ATOM 787 O O . THR A 1 103 ? 34.389 31.443 -61.516 1.00 80.19 103 THR A O 1
ATOM 790 N N . ALA A 1 104 ? 34.692 32.272 -63.576 1.00 79.62 104 ALA A N 1
ATOM 791 C CA . ALA A 1 104 ? 33.377 32.907 -63.676 1.00 79.62 104 ALA A CA 1
ATOM 792 C C . ALA A 1 104 ? 32.234 31.929 -64.042 1.00 79.62 104 ALA A C 1
ATOM 794 O O . ALA A 1 104 ? 31.072 32.333 -64.094 1.00 79.62 104 ALA A O 1
ATOM 795 N N . LEU A 1 105 ? 32.547 30.663 -64.333 1.00 84.19 105 LEU A N 1
ATOM 796 C CA . LEU A 1 105 ? 31.590 29.627 -64.736 1.00 84.19 105 LEU A CA 1
ATOM 797 C C . LEU A 1 105 ? 31.316 28.644 -63.582 1.00 84.19 105 LEU A C 1
ATOM 799 O O . LEU A 1 105 ? 31.745 28.859 -62.452 1.00 84.19 105 LEU A O 1
ATOM 803 N N . SER A 1 106 ? 30.557 27.579 -63.843 1.00 90.00 106 SER A N 1
ATOM 804 C CA . SER A 1 106 ? 30.399 26.465 -62.897 1.00 90.00 106 SER A CA 1
ATOM 805 C C . SER A 1 106 ? 31.622 25.542 -62.929 1.00 90.00 106 SER A C 1
ATOM 807 O O . SER A 1 106 ? 32.170 25.318 -64.011 1.00 90.00 106 SER A O 1
ATOM 809 N N . GLY A 1 107 ? 32.004 24.966 -61.786 1.00 89.06 107 GLY A N 1
ATOM 810 C CA . GLY A 1 107 ? 33.112 24.012 -61.690 1.00 89.06 107 GLY A CA 1
ATOM 811 C C . GLY A 1 107 ? 34.486 24.663 -61.835 1.00 89.06 107 GLY A C 1
ATOM 812 O O . GLY A 1 107 ? 35.005 24.736 -62.941 1.00 89.06 107 GLY A O 1
ATOM 813 N N . GLY A 1 108 ? 35.113 25.113 -60.744 1.00 85.19 108 GLY A N 1
ATOM 814 C CA . GLY A 1 108 ? 36.453 25.723 -60.802 1.00 85.19 108 GLY A CA 1
ATOM 815 C C . GLY A 1 108 ? 37.526 24.774 -61.328 1.00 85.19 108 GLY A C 1
ATOM 816 O O . GLY A 1 108 ? 38.320 25.123 -62.201 1.00 85.19 108 GLY A O 1
ATOM 817 N N . ALA A 1 109 ? 37.507 23.540 -60.846 1.00 87.25 109 ALA A N 1
ATOM 818 C CA . ALA A 1 109 ? 38.421 22.494 -61.258 1.00 87.25 109 ALA A CA 1
ATOM 819 C C . ALA A 1 109 ? 37.860 21.695 -62.446 1.00 87.25 109 ALA A C 1
ATOM 821 O O . ALA A 1 109 ? 38.532 21.573 -63.466 1.00 87.25 109 ALA A O 1
ATOM 822 N N . LEU A 1 110 ? 36.630 21.186 -62.349 1.00 88.94 110 LEU A N 1
ATOM 823 C CA . LEU A 1 110 ? 36.013 20.327 -63.363 1.00 88.94 110 LEU A CA 1
ATOM 824 C C . LEU A 1 110 ? 34.605 20.805 -63.713 1.00 88.94 110 LEU A C 1
ATOM 826 O O . LEU A 1 110 ? 33.774 20.991 -62.828 1.00 88.94 110 LEU A O 1
ATOM 830 N N . ASN A 1 111 ? 34.313 20.912 -65.005 1.00 90.56 111 ASN A N 1
ATOM 831 C CA . ASN A 1 111 ? 32.968 21.145 -65.520 1.00 90.56 111 ASN A CA 1
ATOM 832 C C . ASN A 1 111 ? 32.592 20.031 -66.506 1.00 90.56 111 ASN A C 1
ATOM 834 O O . ASN A 1 111 ? 33.139 19.940 -67.608 1.00 90.56 111 ASN A O 1
ATOM 838 N N . LEU A 1 112 ? 31.682 19.159 -66.083 1.00 91.31 112 LEU A N 1
ATOM 839 C CA . LEU A 1 112 ? 31.279 17.951 -66.790 1.00 91.31 112 LEU A CA 1
ATOM 840 C C . LEU A 1 112 ? 29.810 18.081 -67.202 1.00 91.31 112 LEU A C 1
ATOM 842 O O . LEU A 1 112 ? 28.930 18.111 -66.351 1.00 91.31 112 LEU A O 1
ATOM 846 N N . THR A 1 113 ? 29.546 18.153 -68.504 1.00 90.06 113 THR A N 1
ATOM 847 C CA . THR A 1 113 ? 28.191 18.303 -69.081 1.00 90.06 113 THR A CA 1
ATOM 848 C C . THR A 1 113 ? 27.768 17.117 -69.956 1.00 90.06 113 THR A C 1
ATOM 850 O O . THR A 1 113 ? 26.628 17.052 -70.412 1.00 90.06 113 THR A O 1
ATOM 853 N N . ALA A 1 114 ? 28.689 16.183 -70.213 1.00 84.31 114 ALA A N 1
ATOM 854 C CA . ALA A 1 114 ? 28.449 14.903 -70.875 1.00 84.31 114 ALA A CA 1
ATOM 855 C C . ALA A 1 114 ? 29.606 13.925 -70.580 1.00 84.31 114 ALA A C 1
ATOM 857 O O . ALA A 1 114 ? 30.603 14.303 -69.962 1.00 84.31 114 ALA A O 1
ATOM 858 N N . GLY A 1 115 ? 29.489 12.674 -71.029 1.00 82.06 115 GLY A N 1
ATOM 859 C CA . GLY A 1 115 ? 30.582 11.691 -70.995 1.00 82.06 115 GLY A CA 1
ATOM 860 C C . GLY A 1 115 ? 30.775 11.003 -69.642 1.00 82.06 115 GLY A C 1
ATOM 861 O O . GLY A 1 115 ? 29.949 11.140 -68.737 1.00 82.06 115 GLY A O 1
ATOM 862 N N . ILE A 1 116 ? 31.861 10.232 -69.528 1.00 84.88 116 ILE A N 1
ATOM 863 C CA . ILE A 1 116 ? 32.242 9.511 -68.305 1.00 84.88 116 ILE A CA 1
ATOM 864 C C . ILE A 1 116 ? 33.644 9.957 -67.891 1.00 84.88 116 ILE A C 1
ATOM 866 O O . ILE A 1 116 ? 34.590 9.882 -68.674 1.00 84.88 116 ILE A O 1
ATOM 870 N N . THR A 1 117 ? 33.780 10.398 -66.647 1.00 88.38 117 THR A N 1
ATOM 871 C CA . THR A 1 117 ? 35.057 10.783 -66.045 1.00 88.38 117 THR A CA 1
ATOM 872 C C . THR A 1 117 ? 35.371 9.850 -64.886 1.00 88.38 117 THR A C 1
ATOM 874 O O . THR A 1 117 ? 34.525 9.629 -64.026 1.00 88.38 117 THR A O 1
ATOM 877 N N . THR A 1 118 ? 36.588 9.324 -64.834 1.00 89.44 118 THR A N 1
ATOM 878 C CA . THR A 1 118 ? 37.107 8.514 -63.735 1.00 89.44 118 THR A CA 1
ATOM 879 C C . THR A 1 118 ? 38.339 9.181 -63.131 1.00 89.44 118 THR A C 1
ATOM 881 O O . THR A 1 118 ? 39.289 9.524 -63.828 1.00 89.44 118 THR A O 1
ATOM 884 N N . ILE A 1 119 ? 38.336 9.369 -61.818 1.00 88.62 119 ILE A N 1
ATOM 885 C CA . ILE A 1 119 ? 39.401 10.041 -61.074 1.00 88.62 119 ILE A CA 1
ATOM 886 C C . ILE A 1 119 ? 39.865 9.126 -59.954 1.00 88.62 119 ILE A C 1
ATOM 888 O O . ILE A 1 119 ? 39.050 8.488 -59.305 1.00 88.62 119 ILE A O 1
ATOM 892 N N . LYS A 1 120 ? 41.163 9.060 -59.696 1.00 87.94 120 LYS A N 1
ATOM 893 C CA . LYS A 1 120 ? 41.753 8.234 -58.649 1.00 87.94 120 LYS A CA 1
ATOM 894 C C . LYS A 1 120 ? 42.627 9.082 -57.741 1.00 87.94 120 LYS A C 1
ATOM 896 O O . LYS A 1 120 ? 43.436 9.868 -58.229 1.00 87.94 120 LYS A O 1
ATOM 901 N N . ASP A 1 121 ? 42.442 8.919 -56.434 1.00 87.44 121 ASP A N 1
ATOM 902 C CA . ASP A 1 121 ? 43.241 9.534 -55.362 1.00 87.44 121 ASP A CA 1
ATOM 903 C C . ASP A 1 121 ? 43.595 11.012 -55.597 1.00 87.44 121 ASP A C 1
ATOM 905 O O . ASP A 1 121 ? 44.734 11.348 -55.909 1.00 87.44 121 ASP A O 1
ATOM 909 N N . SER A 1 122 ? 42.610 11.910 -55.525 1.00 87.56 122 SER A N 1
ATOM 910 C CA . SER A 1 122 ? 42.794 13.309 -55.945 1.00 87.56 122 SER A CA 1
ATOM 911 C C . SER A 1 122 ? 42.406 14.340 -54.885 1.00 87.56 122 SER A C 1
ATOM 913 O O . SER A 1 122 ? 41.534 14.109 -54.053 1.00 87.56 122 SER A O 1
ATOM 915 N N . LEU A 1 123 ? 43.059 15.500 -54.925 1.00 91.69 123 LEU A N 1
ATOM 916 C CA . LEU A 1 123 ? 42.884 16.599 -53.978 1.00 91.69 123 LEU A CA 1
ATOM 917 C C . LEU A 1 123 ? 42.343 17.836 -54.705 1.00 91.69 123 LEU A C 1
ATOM 919 O O . LEU A 1 123 ? 42.971 18.329 -55.642 1.00 91.69 123 LEU A O 1
ATOM 923 N N . PHE A 1 124 ? 41.220 18.370 -54.239 1.00 93.50 124 PHE A N 1
ATOM 924 C CA . PHE A 1 124 ? 40.591 19.589 -54.740 1.00 93.50 124 PHE A CA 1
ATOM 925 C C . PHE A 1 124 ? 40.639 20.648 -53.645 1.00 93.50 124 PHE A C 1
ATOM 927 O O . PHE A 1 124 ? 39.906 20.563 -52.659 1.00 93.50 124 PHE A O 1
ATOM 934 N N . VAL A 1 125 ? 41.528 21.629 -53.797 1.00 92.94 125 VAL A N 1
ATOM 935 C CA . VAL A 1 125 ? 41.849 22.572 -52.720 1.00 92.94 125 VAL A CA 1
ATOM 936 C C . VAL A 1 125 ? 41.713 24.016 -53.187 1.00 92.94 125 VAL A C 1
ATOM 938 O O . VAL A 1 125 ? 42.305 24.386 -54.190 1.00 92.94 125 VAL A O 1
ATOM 941 N N . SER A 1 126 ? 41.003 24.870 -52.455 1.00 92.19 126 SER A N 1
ATOM 942 C CA . SER A 1 126 ? 40.942 26.315 -52.755 1.00 92.19 126 SER A CA 1
ATOM 943 C C . SER A 1 126 ? 40.370 26.672 -54.141 1.00 92.19 126 SER A C 1
ATOM 945 O O . SER A 1 126 ? 40.758 27.678 -54.733 1.00 92.19 126 SER A O 1
ATOM 947 N N . ASN A 1 127 ? 39.461 25.862 -54.694 1.00 91.50 127 ASN A N 1
ATOM 948 C CA . ASN A 1 127 ? 38.822 26.159 -55.980 1.00 91.50 127 ASN A CA 1
ATOM 949 C C . ASN A 1 127 ? 37.564 27.008 -55.796 1.00 91.50 127 ASN A C 1
ATOM 951 O O . ASN A 1 127 ? 36.751 26.746 -54.912 1.00 91.50 127 ASN A O 1
ATOM 955 N N . THR A 1 128 ? 37.387 28.009 -56.650 1.00 91.56 128 THR A N 1
ATOM 956 C CA . THR A 1 128 ? 36.266 28.945 -56.619 1.00 91.56 128 THR A CA 1
ATOM 957 C C . THR A 1 128 ? 35.549 28.989 -57.966 1.00 91.56 128 THR A C 1
ATOM 959 O O . THR A 1 128 ? 36.189 29.082 -59.018 1.00 91.56 128 THR A O 1
ATOM 962 N N . ALA A 1 129 ? 34.218 28.954 -57.932 1.00 91.12 129 ALA A N 1
ATOM 963 C CA . ALA A 1 129 ? 33.351 29.092 -59.099 1.00 91.12 129 ALA A CA 1
ATOM 964 C C . ALA A 1 129 ? 32.296 30.179 -58.853 1.00 91.12 129 ALA A C 1
ATOM 966 O O . ALA A 1 129 ? 31.614 30.159 -57.835 1.00 91.12 129 ALA A O 1
ATOM 967 N N . ALA A 1 130 ? 32.101 31.121 -59.777 1.00 88.94 130 ALA A N 1
ATOM 968 C CA . ALA A 1 130 ? 31.113 32.190 -59.579 1.00 88.94 130 ALA A CA 1
ATOM 969 C C . ALA A 1 130 ? 29.651 31.705 -59.639 1.00 88.94 130 ALA A C 1
ATOM 971 O O . ALA A 1 130 ? 28.752 32.430 -59.213 1.00 88.94 130 ALA A O 1
ATOM 972 N N . LEU A 1 131 ? 29.411 30.508 -60.188 1.00 90.19 131 LEU A N 1
ATOM 973 C CA . LEU A 1 131 ? 28.088 29.894 -60.280 1.00 90.19 131 LEU A CA 1
ATOM 974 C C . LEU A 1 131 ? 27.954 28.729 -59.294 1.00 90.19 131 LEU A C 1
ATOM 976 O O . LEU A 1 131 ? 27.715 28.963 -58.115 1.00 90.19 131 LEU A O 1
ATOM 980 N N . LYS A 1 132 ? 28.071 27.485 -59.768 1.00 93.00 132 LYS A N 1
ATOM 981 C CA . LYS A 1 132 ? 27.779 26.272 -58.996 1.00 93.00 132 LYS A CA 1
ATOM 982 C C . LYS A 1 132 ? 28.964 25.314 -58.981 1.00 93.00 132 LYS A C 1
ATOM 984 O O . LYS A 1 132 ? 29.588 25.106 -60.022 1.00 93.00 132 LYS A O 1
ATOM 989 N N . GLY A 1 133 ? 29.210 24.691 -57.832 1.00 91.50 133 GLY A N 1
ATOM 990 C CA . GLY A 1 133 ? 30.243 23.679 -57.633 1.00 91.50 133 GLY A CA 1
ATOM 991 C C . GLY A 1 133 ? 31.635 24.294 -57.665 1.00 91.50 133 GLY A C 1
ATOM 992 O O . GLY A 1 133 ? 32.255 24.373 -58.723 1.00 91.50 133 GLY A O 1
ATOM 993 N N . GLY A 1 134 ? 32.134 24.737 -56.509 1.00 91.69 134 GLY A N 1
ATOM 994 C CA . GLY A 1 134 ? 33.398 25.469 -56.402 1.00 91.69 134 GLY A CA 1
ATOM 995 C C . GLY A 1 134 ? 34.582 24.727 -57.008 1.00 91.69 134 GLY A C 1
ATOM 996 O O . GLY A 1 134 ? 35.378 25.313 -57.739 1.00 91.69 134 GLY A O 1
ATOM 997 N N . ALA A 1 135 ? 34.647 23.412 -56.798 1.00 93.31 135 ALA A N 1
ATOM 998 C CA . ALA A 1 135 ? 35.589 22.538 -57.483 1.00 93.31 135 ALA A CA 1
ATOM 999 C C . ALA A 1 135 ? 34.953 21.868 -58.705 1.00 93.31 135 ALA A C 1
ATOM 1001 O O . ALA A 1 135 ? 35.515 21.927 -59.794 1.00 93.31 135 ALA A O 1
ATOM 1002 N N . ILE A 1 136 ? 33.803 21.220 -58.551 1.00 95.06 136 ILE A N 1
ATOM 1003 C CA . ILE A 1 136 ? 33.264 20.315 -59.566 1.00 95.06 136 ILE A CA 1
ATOM 1004 C C . ILE A 1 136 ? 31.808 20.642 -59.856 1.00 95.06 136 ILE A C 1
ATOM 1006 O O . ILE A 1 136 ? 30.982 20.714 -58.950 1.00 95.06 136 ILE A O 1
ATOM 1010 N N . TYR A 1 137 ? 31.488 20.744 -61.138 1.00 95.69 137 TYR A N 1
ATOM 1011 C CA . TYR A 1 137 ? 30.131 20.801 -61.655 1.00 95.69 137 TYR A CA 1
ATOM 1012 C C . TYR A 1 137 ? 29.867 19.590 -62.551 1.00 95.69 137 TYR A C 1
ATOM 1014 O O . TYR A 1 137 ? 30.653 19.330 -63.464 1.00 95.69 137 TYR A O 1
ATOM 1022 N N . VAL A 1 138 ? 28.777 18.860 -62.298 1.00 96.31 138 VAL A N 1
ATOM 1023 C CA . VAL A 1 138 ? 28.382 17.679 -63.084 1.00 96.31 138 VAL A CA 1
ATOM 1024 C C . VAL A 1 138 ? 26.924 17.792 -63.516 1.00 96.31 138 VAL A C 1
ATOM 1026 O O . VAL A 1 138 ? 26.047 17.969 -62.682 1.00 96.31 138 VAL A O 1
ATOM 1029 N N . GLU A 1 139 ? 26.646 17.635 -64.805 1.00 95.00 139 GLU A N 1
ATOM 1030 C CA . GLU A 1 139 ? 25.307 17.592 -65.399 1.00 95.00 139 GLU A CA 1
ATOM 1031 C C . GLU A 1 139 ? 25.319 16.648 -66.614 1.00 95.00 139 GLU A C 1
ATOM 1033 O O . GLU A 1 139 ? 26.298 16.605 -67.348 1.00 95.00 139 GLU A O 1
ATOM 1038 N N . ASN A 1 140 ? 24.267 15.845 -66.814 1.00 93.69 140 ASN A N 1
ATOM 1039 C CA . ASN A 1 140 ? 24.130 14.849 -67.893 1.00 93.69 140 ASN A CA 1
ATOM 1040 C C . ASN A 1 140 ? 25.385 13.970 -68.117 1.00 93.69 140 ASN A C 1
ATOM 1042 O O . ASN A 1 140 ? 25.669 13.524 -69.230 1.00 93.69 140 ASN A O 1
ATOM 1046 N N . SER A 1 141 ? 26.156 13.736 -67.055 1.00 93.31 141 SER A N 1
ATOM 1047 C CA . SER A 1 141 ? 27.484 13.123 -67.082 1.00 93.31 141 SER A CA 1
ATOM 1048 C C . SER A 1 141 ? 27.649 12.174 -65.896 1.00 93.31 141 SER A C 1
ATOM 1050 O O . SER A 1 141 ? 26.936 12.281 -64.894 1.00 93.31 141 SER A O 1
ATOM 1052 N N . THR A 1 142 ? 28.579 11.226 -66.016 1.00 94.38 142 THR A N 1
ATOM 1053 C CA . THR A 1 142 ? 28.962 10.319 -64.927 1.00 94.38 142 THR A CA 1
ATOM 1054 C C . THR A 1 142 ? 30.386 10.615 -64.479 1.00 94.38 142 THR A C 1
ATOM 1056 O O . THR A 1 142 ? 31.312 10.601 -65.286 1.00 94.38 142 THR A O 1
ATOM 1059 N N . LEU A 1 143 ? 30.570 10.839 -63.184 1.00 95.19 143 LEU A N 1
ATOM 1060 C CA . LEU A 1 143 ? 31.860 11.031 -62.540 1.00 95.19 143 LEU A CA 1
ATOM 1061 C C . LEU A 1 143 ? 32.080 9.916 -61.518 1.00 95.19 143 LEU A C 1
ATOM 1063 O O . LEU A 1 143 ? 31.273 9.753 -60.611 1.00 95.19 143 LEU A O 1
ATOM 1067 N N . VAL A 1 144 ? 33.168 9.166 -61.653 1.00 95.44 144 VAL A N 1
ATOM 1068 C CA . VAL A 1 144 ? 33.542 8.064 -60.761 1.00 95.44 144 VAL A CA 1
ATOM 1069 C C . VAL A 1 144 ? 34.869 8.386 -60.089 1.00 95.44 144 VAL A C 1
ATOM 1071 O O . VAL A 1 144 ? 35.860 8.645 -60.764 1.00 95.44 144 VAL A O 1
ATOM 1074 N N . PHE A 1 145 ? 34.914 8.334 -58.767 1.00 94.69 145 PHE A N 1
ATOM 1075 C CA . PHE A 1 145 ? 36.132 8.432 -57.979 1.00 94.69 145 PHE A CA 1
ATOM 1076 C C . PHE A 1 145 ? 36.550 7.047 -57.501 1.00 94.69 145 PHE A C 1
ATOM 1078 O O . PHE A 1 145 ? 35.866 6.462 -56.676 1.00 94.69 145 PHE A O 1
ATOM 1085 N N . ASN A 1 146 ? 37.684 6.541 -57.969 1.00 94.12 146 ASN A N 1
ATOM 1086 C CA . ASN A 1 146 ? 38.328 5.340 -57.453 1.00 94.12 146 ASN A CA 1
ATOM 1087 C C . ASN A 1 146 ? 39.331 5.741 -56.364 1.00 94.12 146 ASN A C 1
ATOM 1089 O O . ASN A 1 146 ? 40.475 6.081 -56.654 1.00 94.12 146 ASN A O 1
ATOM 1093 N N . THR A 1 147 ? 38.931 5.727 -55.101 1.00 93.88 147 THR A N 1
ATOM 1094 C CA . THR A 1 147 ? 39.794 6.157 -53.995 1.00 93.88 147 THR A CA 1
ATOM 1095 C C . THR A 1 147 ? 40.479 4.949 -53.361 1.00 93.88 147 THR A C 1
ATOM 1097 O O . THR A 1 147 ? 39.850 4.133 -52.681 1.00 93.88 147 THR A O 1
ATOM 1100 N N . SER A 1 148 ? 41.791 4.831 -53.579 1.00 93.31 148 SER A N 1
ATOM 1101 C CA . SER A 1 148 ? 42.626 3.773 -53.003 1.00 93.31 148 SER A CA 1
ATOM 1102 C C . SER A 1 148 ? 43.331 4.200 -51.709 1.00 93.31 148 SER A C 1
ATOM 1104 O O . SER A 1 148 ? 43.695 3.360 -50.890 1.00 93.31 148 SER A O 1
ATOM 1106 N N . SER A 1 149 ? 43.478 5.509 -51.497 1.00 92.44 149 SER A N 1
ATOM 1107 C CA . SER A 1 149 ? 44.118 6.105 -50.325 1.00 92.44 149 SER A CA 1
ATOM 1108 C C . SER A 1 149 ? 43.338 7.320 -49.819 1.00 92.44 149 SER A C 1
ATOM 1110 O O . SER A 1 149 ? 42.706 7.251 -48.762 1.00 92.44 149 SER A O 1
ATOM 1112 N N . LEU A 1 150 ? 43.335 8.420 -50.578 1.00 93.62 150 LEU A N 1
ATOM 1113 C CA . LEU A 1 150 ? 42.737 9.684 -50.155 1.00 93.62 150 LEU A CA 1
ATOM 1114 C C . LEU A 1 150 ? 42.148 10.434 -51.346 1.00 93.62 150 LEU A C 1
ATOM 1116 O O . LEU A 1 150 ? 42.810 10.644 -52.358 1.00 93.62 150 LEU A O 1
ATOM 1120 N N . THR A 1 151 ? 40.912 10.889 -51.203 1.00 95.25 151 THR A N 1
ATOM 1121 C CA . THR A 1 151 ? 40.335 11.948 -52.030 1.00 95.25 151 THR A CA 1
ATOM 1122 C C . THR A 1 151 ? 39.847 13.048 -51.102 1.00 95.25 151 THR A C 1
ATOM 1124 O O . THR A 1 151 ? 39.177 12.758 -50.117 1.00 95.25 151 THR A O 1
ATOM 1127 N N . GLU A 1 152 ? 40.208 14.298 -51.358 1.00 96.06 152 GLU A N 1
ATOM 1128 C CA . GLU A 1 152 ? 39.907 15.395 -50.433 1.00 96.06 152 GLU A CA 1
ATOM 1129 C C . GLU A 1 152 ? 39.356 16.610 -51.164 1.00 96.06 152 GLU A C 1
ATOM 1131 O O . GLU A 1 152 ? 39.856 16.991 -52.221 1.00 96.06 152 GLU A O 1
ATOM 1136 N N . PHE A 1 153 ? 38.363 17.241 -50.546 1.00 97.19 153 PHE A N 1
ATOM 1137 C CA . PHE A 1 153 ? 37.811 18.523 -50.944 1.00 97.19 153 PHE A CA 1
ATOM 1138 C C . PHE A 1 153 ? 37.898 19.478 -49.760 1.00 97.19 153 PHE A C 1
ATOM 1140 O O . PHE A 1 153 ? 37.238 19.262 -48.740 1.00 97.19 153 PHE A O 1
ATOM 1147 N N . SER A 1 154 ? 38.739 20.505 -49.880 1.00 96.25 154 SER A N 1
ATOM 1148 C CA . SER A 1 154 ? 38.931 21.503 -48.830 1.00 96.25 154 SER A CA 1
ATOM 1149 C C . SER A 1 154 ? 39.037 22.929 -49.375 1.00 96.25 154 SER A C 1
ATOM 1151 O O . SER A 1 154 ? 39.720 23.197 -50.361 1.00 96.25 154 SER A O 1
ATOM 1153 N N . GLN A 1 155 ? 38.392 23.880 -48.694 1.00 94.69 155 GLN A N 1
ATOM 1154 C CA . GLN A 1 155 ? 38.444 25.313 -49.018 1.00 94.69 155 GLN A CA 1
ATOM 1155 C C . GLN A 1 155 ? 37.878 25.667 -50.404 1.00 94.69 155 GLN A C 1
ATOM 1157 O O . GLN A 1 155 ? 38.221 26.703 -50.969 1.00 94.69 155 GLN A O 1
ATOM 1162 N N . ASN A 1 156 ? 37.002 24.836 -50.963 1.00 94.94 156 ASN A N 1
ATOM 1163 C CA . ASN A 1 156 ? 36.337 25.124 -52.228 1.00 94.94 156 ASN A CA 1
ATOM 1164 C C . ASN A 1 156 ? 35.064 25.945 -51.999 1.00 94.94 156 ASN A C 1
ATOM 1166 O O . ASN A 1 156 ? 34.331 25.718 -51.033 1.00 94.94 156 ASN A O 1
ATOM 1170 N N . SER A 1 157 ? 34.778 26.890 -52.893 1.00 93.94 157 SER A N 1
ATOM 1171 C CA . SER A 1 157 ? 33.631 27.783 -52.735 1.00 93.94 157 SER A CA 1
ATOM 1172 C C . SER A 1 157 ? 32.918 28.131 -54.035 1.00 93.94 157 SER A C 1
ATOM 1174 O O . SER A 1 157 ? 33.523 28.202 -55.100 1.00 93.94 157 SER A O 1
ATOM 1176 N N . ASP A 1 158 ? 31.616 28.368 -53.950 1.00 91.56 158 ASP A N 1
ATOM 1177 C CA . ASP A 1 158 ? 30.828 28.943 -55.033 1.00 91.56 158 ASP A CA 1
ATOM 1178 C C . ASP A 1 158 ? 29.900 30.063 -54.533 1.00 91.56 158 ASP A C 1
ATOM 1180 O O . ASP A 1 158 ? 30.072 30.563 -53.416 1.00 91.56 158 ASP A O 1
ATOM 1184 N N . ILE A 1 159 ? 28.911 30.482 -55.338 1.00 82.62 159 ILE A N 1
ATOM 1185 C CA . ILE A 1 159 ? 27.960 31.539 -54.946 1.00 82.62 159 ILE A CA 1
ATOM 1186 C C . ILE A 1 159 ? 27.176 31.205 -53.662 1.00 82.62 159 ILE A C 1
ATOM 1188 O O . ILE A 1 159 ? 26.679 32.109 -52.990 1.00 82.62 159 ILE A O 1
ATOM 1192 N N . GLY A 1 160 ? 27.068 29.921 -53.310 1.00 73.94 160 GLY A N 1
ATOM 1193 C CA . GLY A 1 160 ? 26.417 29.419 -52.103 1.00 73.94 160 GLY A CA 1
ATOM 1194 C C . GLY A 1 160 ? 27.331 29.336 -50.874 1.00 73.94 160 GLY A C 1
ATOM 1195 O O . GLY A 1 160 ? 26.865 28.941 -49.806 1.00 73.94 160 GLY A O 1
ATOM 1196 N N . GLY A 1 161 ? 28.610 29.713 -50.983 1.00 86.75 161 GLY A N 1
ATOM 1197 C CA . GLY A 1 161 ? 29.598 29.619 -49.905 1.00 86.75 161 GLY A CA 1
ATOM 1198 C C . GLY A 1 161 ? 30.525 28.413 -50.067 1.00 86.75 161 GLY A C 1
ATOM 1199 O O . GLY A 1 161 ? 30.974 28.127 -51.168 1.00 86.75 161 GLY A O 1
ATOM 1200 N N . ALA A 1 162 ? 30.866 27.722 -48.973 1.00 88.50 162 ALA A N 1
ATOM 1201 C CA . ALA A 1 162 ? 31.794 26.581 -48.997 1.00 88.50 162 ALA A CA 1
ATOM 1202 C C . ALA A 1 162 ? 31.137 25.325 -49.602 1.00 88.50 162 ALA A C 1
ATOM 1204 O O . ALA A 1 162 ? 30.492 24.543 -48.893 1.00 88.50 162 ALA A O 1
ATOM 1205 N N . ASN A 1 163 ? 31.289 25.147 -50.912 1.00 91.94 163 ASN A N 1
ATOM 1206 C CA . ASN A 1 163 ? 30.628 24.128 -51.718 1.00 91.94 163 ASN A CA 1
ATOM 1207 C C . ASN A 1 163 ? 31.590 23.602 -52.780 1.00 91.94 163 ASN A C 1
ATOM 1209 O O . ASN A 1 163 ? 32.001 24.327 -53.686 1.00 91.94 163 ASN A O 1
ATOM 1213 N N . ALA A 1 164 ? 31.967 22.335 -52.657 1.00 94.69 164 ALA A N 1
ATOM 1214 C CA . ALA A 1 164 ? 32.929 21.712 -53.547 1.00 94.69 164 ALA A CA 1
ATOM 1215 C C . ALA A 1 164 ? 32.274 21.160 -54.808 1.00 94.69 164 ALA A C 1
ATOM 1217 O O . ALA A 1 164 ? 32.810 21.352 -55.897 1.00 94.69 164 ALA A O 1
ATOM 1218 N N . VAL A 1 165 ? 31.143 20.470 -54.676 1.00 96.62 165 VAL A N 1
ATOM 1219 C CA . VAL A 1 165 ? 30.585 19.656 -55.761 1.00 96.62 165 VAL A CA 1
ATOM 1220 C C . VAL A 1 165 ? 29.117 19.997 -55.978 1.00 96.62 165 VAL A C 1
ATOM 1222 O O . VAL A 1 165 ? 28.310 19.937 -55.051 1.00 96.62 165 VAL A O 1
ATOM 1225 N N . TYR A 1 166 ? 28.765 20.307 -57.223 1.00 96.88 166 TYR A N 1
ATOM 1226 C CA . TYR A 1 166 ? 27.386 20.471 -57.663 1.00 96.88 166 TYR A CA 1
ATOM 1227 C C . TYR A 1 166 ? 26.946 19.299 -58.541 1.00 96.88 166 TYR A C 1
ATOM 1229 O O . TYR A 1 166 ? 27.580 19.010 -59.560 1.00 96.88 166 TYR A O 1
ATOM 1237 N N . ILE A 1 167 ? 25.834 18.668 -58.163 1.00 97.44 167 ILE A N 1
ATOM 1238 C CA . ILE A 1 167 ? 25.200 17.561 -58.885 1.00 97.44 167 ILE A CA 1
ATOM 1239 C C . ILE A 1 167 ? 23.933 18.094 -59.570 1.00 97.44 167 ILE A C 1
ATOM 1241 O O . ILE A 1 167 ? 22.958 18.463 -58.918 1.00 97.44 167 ILE A O 1
ATOM 1245 N N . GLY A 1 168 ? 23.983 18.186 -60.896 1.00 95.25 168 GLY A N 1
ATOM 1246 C CA . GLY A 1 168 ? 22.943 18.734 -61.764 1.00 95.25 168 GLY A CA 1
ATOM 1247 C C . GLY A 1 168 ? 22.064 17.673 -62.426 1.00 95.25 168 GLY A C 1
ATOM 1248 O O . GLY A 1 168 ? 21.991 16.525 -61.981 1.00 95.25 168 GLY A O 1
ATOM 1249 N N . GLN A 1 169 ? 21.374 18.067 -63.504 1.00 95.50 169 GLN A N 1
ATOM 1250 C CA . GLN A 1 169 ? 20.359 17.226 -64.133 1.00 95.50 169 GLN A CA 1
ATOM 1251 C C . GLN A 1 169 ? 20.934 15.894 -64.631 1.00 95.50 169 GLN A C 1
ATOM 1253 O O . GLN A 1 169 ? 21.905 15.900 -65.380 1.00 95.50 169 GLN A O 1
ATOM 1258 N N . ASN A 1 170 ? 20.331 14.757 -64.266 1.00 94.00 170 ASN A N 1
ATOM 1259 C CA . ASN A 1 170 ? 20.760 13.412 -64.704 1.00 94.00 170 ASN A CA 1
ATOM 1260 C C . ASN A 1 170 ? 22.250 13.094 -64.438 1.00 94.00 170 ASN A C 1
ATOM 1262 O O . ASN A 1 170 ? 22.838 12.262 -65.133 1.00 94.00 170 ASN A O 1
ATOM 1266 N N . ALA A 1 171 ? 22.885 13.778 -63.485 1.00 96.31 171 ALA A N 1
ATOM 1267 C CA . ALA A 1 171 ? 24.273 13.525 -63.131 1.00 96.31 171 ALA A CA 1
ATOM 1268 C C . ALA A 1 171 ? 24.392 12.289 -62.232 1.00 96.31 171 ALA A C 1
ATOM 1270 O O . ALA A 1 171 ? 23.572 12.091 -61.335 1.00 96.31 171 ALA A O 1
ATOM 1271 N N . ILE A 1 172 ? 25.442 11.494 -62.434 1.00 96.94 172 ILE A N 1
ATOM 1272 C CA . ILE A 1 172 ? 25.837 10.424 -61.512 1.00 96.94 172 ILE A CA 1
ATOM 1273 C C . ILE A 1 172 ? 27.222 10.767 -60.982 1.00 96.94 172 ILE A C 1
ATOM 1275 O O . ILE A 1 172 ? 28.170 10.855 -61.755 1.00 96.94 172 ILE A O 1
ATOM 1279 N N . VAL A 1 173 ? 27.350 10.940 -59.672 1.00 97.62 173 VAL A N 1
ATOM 1280 C CA . VAL A 1 173 ? 28.645 11.072 -59.001 1.00 97.62 173 VAL A CA 1
ATOM 1281 C C . VAL A 1 173 ? 28.816 9.866 -58.095 1.00 97.62 173 VAL A C 1
ATOM 1283 O O . VAL A 1 173 ? 28.007 9.643 -57.204 1.00 97.62 173 VAL A O 1
ATOM 1286 N N . GLN A 1 174 ? 29.843 9.065 -58.338 1.00 97.00 174 GLN A N 1
ATOM 1287 C CA . GLN A 1 174 ? 30.098 7.817 -57.637 1.00 97.00 174 GLN A CA 1
ATOM 1288 C C . GLN A 1 174 ? 31.469 7.859 -56.971 1.00 97.00 174 GLN A C 1
ATOM 1290 O O . GLN A 1 174 ? 32.442 8.271 -57.591 1.00 97.00 174 GLN A O 1
ATOM 1295 N N . PHE A 1 175 ? 31.544 7.413 -55.723 1.00 97.19 175 PHE A N 1
ATOM 1296 C CA . PHE A 1 175 ? 32.785 7.223 -54.984 1.00 97.19 175 PHE A CA 1
ATOM 1297 C C . PHE A 1 175 ? 32.952 5.744 -54.653 1.00 97.19 175 PHE A C 1
ATOM 1299 O O . PHE A 1 175 ? 32.171 5.196 -53.881 1.00 97.19 175 PHE A O 1
ATOM 1306 N N . ASP A 1 176 ? 33.984 5.126 -55.212 1.00 95.69 176 ASP A N 1
ATOM 1307 C CA . ASP A 1 176 ? 34.359 3.731 -55.031 1.00 95.69 176 ASP A CA 1
ATOM 1308 C C . ASP A 1 176 ? 35.633 3.664 -54.189 1.00 95.69 176 ASP A C 1
ATOM 1310 O O . ASP A 1 176 ? 36.703 4.119 -54.594 1.00 95.69 176 ASP A O 1
ATOM 1314 N N . THR A 1 177 ? 35.518 3.106 -52.988 1.00 95.38 177 THR A N 1
ATOM 1315 C CA . THR A 1 177 ? 36.585 3.140 -51.979 1.00 95.38 177 THR A CA 1
ATOM 1316 C C . THR A 1 177 ? 37.111 1.746 -51.637 1.00 95.38 177 THR A C 1
ATOM 1318 O O . THR A 1 177 ? 36.356 0.782 -51.505 1.00 95.38 177 THR A O 1
ATOM 1321 N N . ILE A 1 178 ? 38.420 1.599 -51.429 1.00 93.88 178 ILE A N 1
ATOM 1322 C CA . ILE A 1 178 ? 38.972 0.354 -50.862 1.00 93.88 178 ILE A CA 1
ATOM 1323 C C . ILE A 1 178 ? 39.107 0.450 -49.339 1.00 93.88 178 ILE A C 1
ATOM 1325 O O . ILE A 1 178 ? 39.004 1.525 -48.754 1.00 93.88 178 ILE A O 1
ATOM 1329 N N . GLN A 1 179 ? 39.359 -0.683 -48.682 1.00 93.50 179 GLN A N 1
ATOM 1330 C CA . GLN A 1 179 ? 39.535 -0.732 -47.232 1.00 93.50 179 GLN A CA 1
ATOM 1331 C C . GLN A 1 179 ? 40.609 0.266 -46.758 1.00 93.50 179 GLN A C 1
ATOM 1333 O O . GLN A 1 179 ? 41.715 0.292 -47.292 1.00 93.50 179 GLN A O 1
ATOM 1338 N N . ASN A 1 180 ? 40.286 1.043 -45.720 1.00 91.38 180 ASN A N 1
ATOM 1339 C CA . ASN A 1 180 ? 41.106 2.120 -45.139 1.00 91.38 180 ASN A CA 1
ATOM 1340 C C . ASN A 1 180 ? 41.292 3.379 -46.010 1.00 91.38 180 ASN A C 1
ATOM 1342 O O . ASN A 1 180 ? 41.929 4.324 -45.542 1.00 91.38 180 ASN A O 1
ATOM 1346 N N . ALA A 1 181 ? 40.736 3.429 -47.224 1.00 95.69 181 ALA A N 1
ATOM 1347 C CA . ALA A 1 181 ? 40.722 4.648 -48.023 1.00 95.69 181 ALA A CA 1
ATOM 1348 C C . ALA A 1 181 ? 39.710 5.656 -47.461 1.00 95.69 181 ALA A C 1
ATOM 1350 O O . ALA A 1 181 ? 38.694 5.264 -46.880 1.00 95.69 181 ALA A O 1
ATOM 1351 N N . ASN A 1 182 ? 39.976 6.951 -47.638 1.00 97.12 182 ASN A N 1
ATOM 1352 C CA . ASN A 1 182 ? 39.090 8.010 -47.161 1.00 97.12 182 ASN A CA 1
ATOM 1353 C C . ASN A 1 182 ? 38.768 9.009 -48.272 1.00 97.12 182 ASN A C 1
ATOM 1355 O O . ASN A 1 182 ? 39.658 9.497 -48.965 1.00 97.12 182 ASN A O 1
ATOM 1359 N N . VAL A 1 183 ? 37.494 9.356 -48.390 1.00 97.94 183 VAL A N 1
ATOM 1360 C CA . VAL A 1 183 ? 37.035 10.554 -49.085 1.00 97.94 183 VAL A CA 1
ATOM 1361 C C . VAL A 1 183 ? 36.662 11.573 -48.017 1.00 97.94 183 VAL A C 1
ATOM 1363 O O . VAL A 1 183 ? 35.769 11.310 -47.218 1.00 97.94 183 VAL A O 1
ATOM 1366 N N . ASN A 1 184 ? 37.343 12.713 -47.975 1.00 97.81 184 ASN A N 1
ATOM 1367 C CA . ASN A 1 184 ? 37.107 13.760 -46.985 1.00 97.81 184 ASN A CA 1
ATOM 1368 C C . ASN A 1 184 ? 36.502 14.994 -47.654 1.00 97.81 184 ASN A C 1
ATOM 1370 O O . ASN A 1 184 ? 37.156 15.666 -48.451 1.00 97.81 184 ASN A O 1
ATOM 1374 N N . MET A 1 185 ? 35.259 15.303 -47.298 1.00 97.31 185 MET A N 1
ATOM 1375 C CA . MET A 1 185 ? 34.526 16.471 -47.775 1.00 97.31 185 MET A CA 1
ATOM 1376 C C . MET A 1 185 ? 34.454 17.515 -46.655 1.00 97.31 185 MET A C 1
ATOM 1378 O O . MET A 1 185 ? 33.557 17.474 -45.809 1.00 97.31 185 MET A O 1
ATOM 1382 N N . TYR A 1 186 ? 35.411 18.445 -46.621 1.00 96.88 186 TYR A N 1
ATOM 1383 C CA . TYR A 1 186 ? 35.386 19.586 -45.690 1.00 96.88 186 TYR A CA 1
ATOM 1384 C C . TYR A 1 186 ? 34.470 20.726 -46.170 1.00 96.88 186 TYR A C 1
ATOM 1386 O O . TYR A 1 186 ? 34.042 21.584 -45.387 1.00 96.88 186 TYR A O 1
ATOM 1394 N N . ASP A 1 187 ? 34.129 20.698 -47.456 1.00 95.62 187 ASP A N 1
ATOM 1395 C CA . ASP A 1 187 ? 33.170 21.584 -48.104 1.00 95.62 187 ASP A CA 1
ATOM 1396 C C . ASP A 1 187 ? 31.880 20.820 -48.445 1.00 95.62 187 ASP A C 1
ATOM 1398 O O . ASP A 1 187 ? 31.859 19.588 -48.470 1.00 95.62 187 ASP A O 1
ATOM 1402 N N . SER A 1 188 ? 30.790 21.545 -48.704 1.00 95.12 188 SER A N 1
ATOM 1403 C CA . SER A 1 188 ? 29.487 20.924 -48.973 1.00 95.12 188 SER A CA 1
ATOM 1404 C C . SER A 1 188 ? 29.381 20.319 -50.379 1.00 95.12 188 SER A C 1
ATOM 1406 O O . SER A 1 188 ? 30.134 20.668 -51.291 1.00 95.12 188 SER A O 1
ATOM 1408 N N . VAL A 1 189 ? 28.419 19.410 -50.541 1.00 96.00 189 VAL A N 1
ATOM 1409 C CA . VAL A 1 189 ? 27.883 18.973 -51.836 1.00 96.00 189 VAL A CA 1
ATOM 1410 C C . VAL A 1 189 ? 26.474 19.534 -51.983 1.00 96.00 189 VAL A C 1
ATOM 1412 O O . VAL A 1 189 ? 25.723 19.605 -51.007 1.00 96.00 189 VAL A O 1
ATOM 1415 N N . SER A 1 190 ? 26.097 19.925 -53.195 1.00 95.88 190 SER A N 1
ATOM 1416 C CA . SER A 1 190 ? 24.824 20.595 -53.453 1.00 95.88 190 SER A CA 1
ATOM 1417 C C . SER A 1 190 ? 24.128 20.123 -54.727 1.00 95.88 190 SER A C 1
ATOM 1419 O O . SER A 1 190 ? 24.754 19.623 -55.661 1.00 95.88 190 SER A O 1
ATOM 1421 N N . SER A 1 191 ? 22.811 20.313 -54.769 1.00 96.00 191 SER A N 1
ATOM 1422 C CA . SER A 1 191 ? 21.990 20.186 -55.977 1.00 96.00 191 SER A CA 1
ATOM 1423 C C . SER A 1 191 ? 20.727 21.033 -55.839 1.00 96.00 191 SER A C 1
ATOM 1425 O O . SER A 1 191 ? 20.231 21.212 -54.726 1.00 96.00 191 SER A O 1
ATOM 1427 N N . ASP A 1 192 ? 20.151 21.476 -56.954 1.00 93.00 192 ASP A N 1
ATOM 1428 C CA . ASP A 1 192 ? 18.847 22.151 -56.932 1.00 93.00 192 ASP A CA 1
ATOM 1429 C C . ASP A 1 192 ? 17.709 21.123 -56.891 1.00 93.00 192 ASP A C 1
ATOM 1431 O O . ASP A 1 192 ? 17.847 20.002 -57.389 1.00 93.00 192 ASP A O 1
ATOM 1435 N N . LEU A 1 193 ? 16.547 21.525 -56.372 1.00 89.62 193 LEU A N 1
ATOM 1436 C CA . LEU A 1 193 ? 15.310 20.747 -56.467 1.00 89.62 193 LEU A CA 1
ATOM 1437 C C . LEU A 1 193 ? 14.996 20.377 -57.930 1.00 89.62 193 LEU A C 1
ATOM 1439 O O . LEU A 1 193 ? 15.064 21.216 -58.824 1.00 89.62 193 LEU A O 1
ATOM 1443 N N . GLY A 1 194 ? 14.611 19.120 -58.166 1.00 85.56 194 GLY A N 1
ATOM 1444 C CA . GLY A 1 194 ? 14.181 18.627 -59.484 1.00 85.56 194 GLY A CA 1
ATOM 1445 C C . GLY A 1 194 ? 15.292 18.128 -60.417 1.00 85.56 194 GLY A C 1
ATOM 1446 O O . GLY A 1 194 ? 14.969 17.554 -61.452 1.00 85.56 194 GLY A O 1
ATOM 1447 N N . THR A 1 195 ? 16.567 18.266 -60.039 1.00 87.31 195 THR A N 1
ATOM 1448 C CA . THR A 1 195 ? 17.725 17.832 -60.850 1.00 87.31 195 THR A CA 1
ATOM 1449 C C . THR A 1 195 ? 17.794 16.313 -61.090 1.00 87.31 195 THR A C 1
ATOM 1451 O O . THR A 1 195 ? 18.405 15.868 -62.053 1.00 87.31 195 THR A O 1
ATOM 1454 N N . ASN A 1 196 ? 17.135 15.463 -60.296 1.00 92.88 196 ASN A N 1
ATOM 1455 C CA . ASN A 1 196 ? 17.215 13.997 -60.445 1.00 92.88 196 ASN A CA 1
ATOM 1456 C C . ASN A 1 196 ? 18.666 13.478 -60.539 1.00 92.88 196 ASN A C 1
ATOM 1458 O O . ASN A 1 196 ? 18.962 12.573 -61.322 1.00 92.88 196 ASN A O 1
ATOM 1462 N N . GLY A 1 197 ? 19.572 14.088 -59.774 1.00 96.19 197 GLY A N 1
ATOM 1463 C CA . GLY A 1 197 ? 20.950 13.629 -59.655 1.00 96.19 197 GLY A CA 1
ATOM 1464 C C . GLY A 1 197 ? 21.040 12.328 -58.860 1.00 96.19 197 GLY A C 1
ATOM 1465 O O . GLY A 1 197 ? 20.105 11.950 -58.148 1.00 96.19 197 GLY A O 1
ATOM 1466 N N . ASN A 1 198 ? 22.183 11.652 -58.940 1.00 97.12 198 ASN A N 1
ATOM 1467 C CA . ASN A 1 198 ? 22.470 10.463 -58.149 1.00 97.12 198 ASN A CA 1
ATOM 1468 C C . ASN A 1 198 ? 23.880 10.538 -57.549 1.00 97.12 198 ASN A C 1
ATOM 1470 O O . ASN A 1 198 ? 24.858 10.713 -58.276 1.00 97.12 198 ASN A O 1
ATOM 1474 N N . LEU A 1 199 ? 23.979 10.396 -56.229 1.00 97.75 199 LEU A N 1
ATOM 1475 C CA . LEU A 1 199 ? 25.240 10.273 -55.504 1.00 97.75 199 LEU A CA 1
ATOM 1476 C C . LEU A 1 199 ? 25.381 8.837 -54.998 1.00 97.75 199 LEU A C 1
ATOM 1478 O O . LEU A 1 199 ? 24.591 8.401 -54.165 1.00 97.75 199 LEU A O 1
ATOM 1482 N N . ARG A 1 200 ? 26.396 8.116 -55.475 1.00 97.88 200 ARG A N 1
ATOM 1483 C CA . ARG A 1 200 ? 26.670 6.726 -55.092 1.00 97.88 200 ARG A CA 1
ATOM 1484 C C . ARG A 1 200 ? 27.919 6.633 -54.243 1.00 97.88 200 ARG A C 1
ATOM 1486 O O . ARG A 1 200 ? 28.957 7.181 -54.602 1.00 97.88 200 ARG A O 1
ATOM 1493 N N . ILE A 1 201 ? 27.829 5.899 -53.147 1.00 97.94 201 ILE A N 1
ATOM 1494 C CA . ILE A 1 201 ? 28.945 5.649 -52.242 1.00 97.94 201 ILE A CA 1
ATOM 1495 C C . ILE A 1 201 ? 29.103 4.142 -52.129 1.00 97.94 201 ILE A C 1
ATOM 1497 O O . ILE A 1 201 ? 28.252 3.468 -51.545 1.00 97.94 201 ILE A O 1
ATOM 1501 N N . THR A 1 202 ? 30.190 3.616 -52.687 1.00 96.62 202 THR A N 1
ATOM 1502 C CA . THR A 1 202 ? 30.482 2.186 -52.688 1.00 96.62 202 THR A CA 1
ATOM 1503 C C . THR A 1 202 ? 31.887 1.870 -52.171 1.00 96.62 202 THR A C 1
ATOM 1505 O O . THR A 1 202 ? 32.772 2.725 -52.064 1.00 96.62 202 THR A O 1
ATOM 1508 N N . GLY A 1 203 ? 32.088 0.604 -51.820 1.00 93.81 203 GLY A N 1
ATOM 1509 C CA . GLY A 1 203 ? 33.352 0.075 -51.345 1.00 93.81 203 GLY A CA 1
ATOM 1510 C C . GLY A 1 203 ? 33.483 -0.014 -49.823 1.00 93.81 203 GLY A C 1
ATOM 1511 O O . GLY A 1 203 ? 32.525 0.164 -49.074 1.00 93.81 203 GLY A O 1
ATOM 1512 N N . LEU A 1 204 ? 34.684 -0.388 -49.377 1.00 91.56 204 LEU A N 1
ATOM 1513 C CA . LEU A 1 204 ? 35.003 -0.726 -47.979 1.00 91.56 204 LEU A CA 1
ATOM 1514 C C . LEU A 1 204 ? 35.691 0.417 -47.212 1.00 91.56 204 LEU A C 1
ATOM 1516 O O . LEU A 1 204 ? 36.032 0.244 -46.040 1.00 91.56 204 LEU A O 1
ATOM 1520 N N . GLY A 1 205 ? 35.975 1.535 -47.878 1.00 94.62 205 GLY A N 1
ATOM 1521 C CA . GLY A 1 205 ? 36.553 2.728 -47.265 1.00 94.62 205 GLY A CA 1
ATOM 1522 C C . GLY A 1 205 ? 35.479 3.690 -46.765 1.00 94.62 205 GLY A C 1
ATOM 1523 O O . GLY A 1 205 ? 34.290 3.384 -46.792 1.00 94.62 205 GLY A O 1
ATOM 1524 N N . ASN A 1 206 ? 35.905 4.856 -46.287 1.00 96.88 206 ASN A N 1
ATOM 1525 C CA . ASN A 1 206 ? 35.027 5.844 -45.665 1.00 96.88 206 ASN A CA 1
ATOM 1526 C C . ASN A 1 206 ? 34.770 7.030 -46.591 1.00 96.88 206 ASN A C 1
ATOM 1528 O O . ASN A 1 206 ? 35.718 7.649 -47.072 1.00 96.88 206 ASN A O 1
ATOM 1532 N N . PHE A 1 207 ? 33.509 7.424 -46.744 1.00 97.94 207 PHE A N 1
ATOM 1533 C CA . PHE A 1 207 ? 33.137 8.741 -47.250 1.00 97.94 207 PHE A CA 1
ATOM 1534 C C . PHE A 1 207 ? 32.711 9.630 -46.077 1.00 97.94 207 PHE A C 1
ATOM 1536 O O . PHE A 1 207 ? 31.711 9.352 -45.422 1.00 97.94 207 PHE A O 1
ATOM 1543 N N . ASN A 1 208 ? 33.479 10.676 -45.783 1.00 98.00 208 ASN A N 1
ATOM 1544 C CA . ASN A 1 208 ? 33.317 11.529 -44.607 1.00 98.00 208 ASN A CA 1
ATOM 1545 C C . ASN A 1 208 ? 32.824 12.925 -45.011 1.00 98.00 208 ASN A C 1
ATOM 1547 O O . ASN A 1 208 ? 33.526 13.652 -45.716 1.00 98.00 208 ASN A O 1
ATOM 1551 N N . LEU A 1 209 ? 31.647 13.316 -44.520 1.00 97.56 209 LEU A N 1
ATOM 1552 C CA . LEU A 1 209 ? 31.107 14.671 -44.638 1.00 97.56 209 LEU A CA 1
ATOM 1553 C C . LEU A 1 209 ? 31.364 15.447 -43.346 1.00 97.56 209 LEU A C 1
ATOM 1555 O O . LEU A 1 209 ? 30.848 15.071 -42.303 1.00 97.56 209 LEU A O 1
ATOM 1559 N N . TYR A 1 210 ? 32.110 16.549 -43.416 1.00 96.62 210 TYR A N 1
ATOM 1560 C CA . TYR A 1 210 ? 32.379 17.429 -42.264 1.00 96.62 210 TYR A CA 1
ATOM 1561 C C . TYR A 1 210 ? 31.539 18.713 -42.281 1.00 96.62 210 TYR A C 1
ATOM 1563 O O . TYR A 1 210 ? 31.592 19.523 -41.358 1.00 96.62 210 TYR A O 1
ATOM 1571 N N . ARG A 1 211 ? 30.764 18.935 -43.346 1.00 94.88 211 ARG A N 1
ATOM 1572 C CA . ARG A 1 211 ? 29.923 20.120 -43.524 1.00 94.88 211 ARG A CA 1
ATOM 1573 C C . ARG A 1 211 ? 28.557 19.726 -44.064 1.00 94.88 211 ARG A C 1
ATOM 1575 O O . ARG A 1 211 ? 28.440 18.811 -44.878 1.00 94.88 211 ARG A O 1
ATOM 1582 N N . THR A 1 212 ? 27.534 20.463 -43.634 1.00 95.31 212 THR A N 1
ATOM 1583 C CA . THR A 1 212 ? 26.162 20.262 -44.099 1.00 95.31 212 THR A CA 1
ATOM 1584 C C . THR A 1 212 ? 26.065 20.336 -45.617 1.00 95.31 212 THR A C 1
ATOM 1586 O O . THR A 1 212 ? 26.460 21.340 -46.207 1.00 95.31 212 THR A O 1
ATOM 1589 N N . SER A 1 213 ? 25.525 19.283 -46.231 1.00 96.38 213 SER A N 1
ATOM 1590 C CA . SER A 1 213 ? 25.348 19.173 -47.685 1.00 96.38 213 SER A CA 1
ATOM 1591 C C . SER A 1 213 ? 23.868 19.234 -48.067 1.00 96.38 213 SER A C 1
ATOM 1593 O O . SER A 1 213 ? 23.029 18.642 -47.387 1.00 96.38 213 SER A O 1
ATOM 1595 N N . LEU A 1 214 ? 23.547 19.969 -49.137 1.00 95.94 214 LEU A N 1
ATOM 1596 C CA . LEU A 1 214 ? 22.180 20.323 -49.543 1.00 95.94 214 LEU A CA 1
ATOM 1597 C C . LEU A 1 214 ? 21.824 19.697 -50.900 1.00 95.94 214 LEU A C 1
ATOM 1599 O O . LEU A 1 214 ? 21.918 20.334 -51.949 1.00 95.94 214 LEU A O 1
ATOM 1603 N N . LEU A 1 215 ? 21.423 18.428 -50.892 1.00 95.56 215 LEU A N 1
ATOM 1604 C CA . LEU A 1 215 ? 21.209 17.592 -52.078 1.00 95.56 215 LEU A CA 1
ATOM 1605 C C . LEU A 1 215 ? 19.715 17.409 -52.417 1.00 95.56 215 LEU A C 1
ATOM 1607 O O . LEU A 1 215 ? 19.262 16.319 -52.764 1.00 95.56 215 LEU A O 1
ATOM 1611 N N . ALA A 1 216 ? 18.929 18.485 -52.345 1.00 89.75 216 ALA A N 1
ATOM 1612 C CA . ALA A 1 216 ? 17.464 18.445 -52.420 1.00 89.75 216 ALA A CA 1
ATOM 1613 C C . ALA A 1 216 ? 16.874 17.778 -53.688 1.00 89.75 216 ALA A C 1
ATOM 1615 O O . ALA A 1 216 ? 15.753 17.271 -53.657 1.00 89.75 216 ALA A O 1
ATOM 1616 N N . GLY A 1 217 ? 17.601 17.763 -54.812 1.00 93.81 217 GLY A N 1
ATOM 1617 C CA . GLY A 1 217 ? 17.191 17.091 -56.053 1.00 93.81 217 GLY A CA 1
ATOM 1618 C C . GLY A 1 217 ? 17.919 15.782 -56.355 1.00 93.81 217 GLY A C 1
ATOM 1619 O O . GLY A 1 217 ? 17.671 15.200 -57.411 1.00 93.81 217 GLY A O 1
ATOM 1620 N N . THR A 1 218 ? 18.787 15.316 -55.457 1.00 97.44 218 THR A N 1
ATOM 1621 C CA . THR A 1 218 ? 19.674 14.170 -55.684 1.00 97.44 218 THR A CA 1
ATOM 1622 C C . THR A 1 218 ? 19.304 12.982 -54.804 1.00 97.44 218 THR A C 1
ATOM 1624 O O . THR A 1 218 ? 19.116 13.119 -53.593 1.00 97.44 218 THR A O 1
ATOM 1627 N N . ASP A 1 219 ? 19.217 11.808 -55.423 1.00 97.62 219 ASP A N 1
ATOM 1628 C CA . ASP A 1 219 ? 19.066 10.530 -54.735 1.00 97.62 219 ASP A CA 1
ATOM 1629 C C . ASP A 1 219 ? 20.446 10.041 -54.261 1.00 97.62 219 ASP A C 1
ATOM 1631 O O . ASP A 1 219 ? 21.403 10.021 -55.035 1.00 97.62 219 ASP A O 1
ATOM 1635 N N . ILE A 1 220 ? 20.559 9.651 -52.993 1.00 98.00 220 ILE A N 1
ATOM 1636 C CA . ILE A 1 220 ? 21.786 9.097 -52.412 1.00 98.00 220 ILE A CA 1
ATOM 1637 C C . ILE A 1 220 ? 21.643 7.581 -52.316 1.00 98.00 220 ILE A C 1
ATOM 1639 O O . ILE A 1 220 ? 20.638 7.071 -51.815 1.00 98.00 220 ILE A O 1
ATOM 1643 N N . GLU A 1 221 ? 22.660 6.863 -52.774 1.00 97.44 221 GLU A N 1
ATOM 1644 C CA . GLU A 1 221 ? 22.768 5.413 -52.669 1.00 97.44 221 GLU A CA 1
ATOM 1645 C C . GLU A 1 221 ? 24.040 5.039 -51.902 1.00 97.44 221 GLU A C 1
ATOM 1647 O O . GLU A 1 221 ? 25.148 5.414 -52.290 1.00 97.44 221 GLU A O 1
ATOM 1652 N N . ILE A 1 222 ? 23.872 4.311 -50.796 1.00 97.62 222 ILE A N 1
ATOM 1653 C CA . ILE A 1 222 ? 24.966 3.815 -49.954 1.00 97.62 222 ILE A CA 1
ATOM 1654 C C . ILE A 1 222 ? 24.999 2.296 -50.107 1.00 97.62 222 ILE A C 1
ATOM 1656 O O . ILE A 1 222 ? 24.037 1.604 -49.760 1.00 97.62 222 ILE A O 1
ATOM 1660 N N . GLY A 1 223 ? 26.100 1.784 -50.651 1.00 91.88 223 GLY A N 1
ATOM 1661 C CA . GLY A 1 223 ? 26.176 0.420 -51.164 1.00 91.88 223 GLY A CA 1
ATOM 1662 C C . GLY A 1 223 ? 25.526 0.288 -52.543 1.00 91.88 223 GLY A C 1
ATOM 1663 O O . GLY A 1 223 ? 25.397 1.262 -53.280 1.00 91.88 223 GLY A O 1
ATOM 1664 N N . GLY A 1 224 ? 25.135 -0.928 -52.918 1.00 85.81 224 GLY A N 1
ATOM 1665 C CA . GLY A 1 224 ? 24.501 -1.195 -54.212 1.00 85.81 224 GLY A CA 1
ATOM 1666 C C . GLY A 1 224 ? 23.811 -2.556 -54.271 1.00 85.81 224 GLY A C 1
ATOM 1667 O O . GLY A 1 224 ? 23.695 -3.255 -53.265 1.00 85.81 224 GLY A O 1
ATOM 1668 N N . ALA A 1 225 ? 23.341 -2.946 -55.458 1.00 75.44 225 ALA A N 1
ATOM 1669 C CA . ALA A 1 225 ? 22.706 -4.247 -55.670 1.00 75.44 225 ALA A CA 1
ATOM 1670 C C . ALA A 1 225 ? 23.713 -5.409 -55.548 1.00 75.44 225 ALA A C 1
ATOM 1672 O O . ALA A 1 225 ? 24.790 -5.377 -56.143 1.00 75.44 225 ALA A O 1
ATOM 1673 N N . GLY A 1 226 ? 23.338 -6.471 -54.830 1.00 76.75 226 GLY A N 1
ATOM 1674 C CA . GLY A 1 226 ? 24.234 -7.594 -54.535 1.00 76.75 226 GLY A CA 1
ATOM 1675 C C . GLY A 1 226 ? 25.180 -7.285 -53.371 1.00 76.75 226 GLY A C 1
ATOM 1676 O O . GLY A 1 226 ? 24.845 -6.503 -52.490 1.00 76.75 226 GLY A O 1
ATOM 1677 N N . ILE A 1 227 ? 26.359 -7.911 -53.342 1.00 80.62 227 ILE A N 1
ATOM 1678 C CA . ILE A 1 227 ? 27.349 -7.729 -52.264 1.00 80.62 227 ILE A CA 1
ATOM 1679 C C . ILE A 1 227 ? 28.211 -6.490 -52.557 1.00 80.62 227 ILE A C 1
ATOM 1681 O O . ILE A 1 227 ? 29.396 -6.598 -52.869 1.00 80.62 227 ILE A O 1
ATOM 1685 N N . VAL A 1 228 ? 27.589 -5.310 -52.514 1.00 89.31 228 VAL A N 1
ATOM 1686 C CA . VAL A 1 228 ? 28.251 -4.014 -52.723 1.00 89.31 228 VAL A CA 1
ATOM 1687 C C . VAL A 1 228 ? 28.169 -3.198 -51.437 1.00 89.31 228 VAL A C 1
ATOM 1689 O O . VAL A 1 228 ? 27.100 -2.722 -51.057 1.00 89.31 228 VAL A O 1
ATOM 1692 N N . TYR A 1 229 ? 29.314 -3.058 -50.771 1.00 93.94 229 TYR A N 1
ATOM 1693 C CA . TYR A 1 229 ? 29.473 -2.268 -49.549 1.00 93.94 229 TYR A CA 1
ATOM 1694 C C . TYR A 1 229 ? 29.455 -0.769 -49.847 1.00 93.94 229 TYR A C 1
ATOM 1696 O O . TYR A 1 229 ? 29.676 -0.373 -50.988 1.00 93.94 229 TYR A O 1
ATOM 1704 N N . GLY A 1 230 ? 29.229 0.054 -48.828 1.00 95.56 230 GLY A N 1
ATOM 1705 C CA . GLY A 1 230 ? 29.436 1.501 -48.876 1.00 95.56 230 GLY A CA 1
ATOM 1706 C C . GLY A 1 230 ? 29.363 2.092 -47.473 1.00 95.56 230 GLY A C 1
ATOM 1707 O O . GLY A 1 230 ? 28.569 1.621 -46.663 1.00 95.56 230 GLY A O 1
ATOM 1708 N N . VAL A 1 231 ? 30.179 3.099 -47.159 1.00 97.75 231 VAL A N 1
ATOM 1709 C CA . VAL A 1 231 ? 30.189 3.733 -45.830 1.00 97.75 231 VAL A CA 1
ATOM 1710 C C . VAL A 1 231 ? 30.121 5.248 -45.974 1.00 97.75 231 VAL A C 1
ATOM 1712 O O . VAL A 1 231 ? 31.066 5.874 -46.451 1.00 97.75 231 VAL A O 1
ATOM 1715 N N . LEU A 1 232 ? 29.012 5.833 -45.523 1.00 97.94 232 LEU A N 1
ATOM 1716 C CA . LEU A 1 232 ? 28.819 7.276 -45.405 1.00 97.94 232 LEU A CA 1
ATOM 1717 C C . LEU A 1 232 ? 28.866 7.666 -43.928 1.00 97.94 232 LEU A C 1
ATOM 1719 O O . LEU A 1 232 ? 28.038 7.206 -43.145 1.00 97.94 232 LEU A O 1
ATOM 1723 N N . ASN A 1 233 ? 29.798 8.539 -43.563 1.00 98.00 233 ASN A N 1
ATOM 1724 C CA . ASN A 1 233 ? 29.926 9.098 -42.225 1.00 98.00 233 ASN A CA 1
ATOM 1725 C C . ASN A 1 233 ? 29.571 10.591 -42.233 1.00 98.00 233 ASN A C 1
ATOM 1727 O O . ASN A 1 233 ? 30.184 11.363 -42.973 1.00 98.00 233 ASN A O 1
ATOM 1731 N N . LEU A 1 234 ? 28.646 11.002 -41.367 1.00 98.00 234 LEU A N 1
ATOM 1732 C CA . LEU A 1 234 ? 28.488 12.402 -40.979 1.00 98.00 234 LEU A CA 1
ATOM 1733 C C . LEU A 1 234 ? 29.441 12.695 -39.819 1.00 98.00 234 LEU A C 1
ATOM 1735 O O . LEU A 1 234 ? 29.592 11.878 -38.912 1.00 98.00 234 LEU A O 1
ATOM 1739 N N . LYS A 1 235 ? 30.155 13.815 -39.917 1.00 96.69 235 LYS A N 1
ATOM 1740 C CA . LYS A 1 235 ? 31.171 14.263 -38.961 1.00 96.69 235 LYS A CA 1
ATOM 1741 C C . LYS A 1 235 ? 30.876 15.668 -38.440 1.00 96.69 235 LYS A C 1
ATOM 1743 O O . LYS A 1 235 ? 30.296 16.480 -39.162 1.00 96.69 235 LYS A O 1
ATOM 1748 N N . ASP A 1 236 ? 31.304 15.942 -37.214 1.00 94.06 236 ASP A N 1
ATOM 1749 C CA . ASP A 1 236 ? 31.282 17.224 -36.506 1.00 94.06 236 ASP A CA 1
ATOM 1750 C C . ASP A 1 236 ? 29.899 17.904 -36.497 1.00 94.06 236 ASP A C 1
ATOM 1752 O O . ASP A 1 236 ? 29.776 19.118 -36.678 1.00 94.06 236 ASP A O 1
ATOM 1756 N N . GLY A 1 237 ? 28.829 17.118 -36.319 1.00 89.56 237 GLY A N 1
ATOM 1757 C CA . GLY A 1 237 ? 27.454 17.636 -36.301 1.00 89.56 237 GLY A CA 1
ATOM 1758 C C . GLY A 1 237 ? 26.958 18.141 -37.663 1.00 89.56 237 GLY A C 1
ATOM 1759 O O . GLY A 1 237 ? 26.018 18.937 -37.738 1.00 89.56 237 GLY A O 1
ATOM 1760 N N . SER A 1 238 ? 27.591 17.714 -38.761 1.00 95.50 238 SER A N 1
ATOM 1761 C CA . SER A 1 238 ? 27.136 18.025 -40.120 1.00 95.50 238 SER A CA 1
ATOM 1762 C C . SER A 1 238 ? 25.715 17.518 -40.385 1.00 95.50 238 SER A C 1
ATOM 1764 O O . SER A 1 238 ? 25.287 16.480 -39.882 1.00 95.50 238 SER A O 1
ATOM 1766 N N . GLY A 1 239 ? 24.960 18.274 -41.181 1.00 95.69 239 GLY A N 1
ATOM 1767 C CA . GLY A 1 239 ? 23.645 17.862 -41.666 1.00 95.69 239 GLY A CA 1
ATOM 1768 C C . GLY A 1 239 ? 23.684 17.278 -43.078 1.00 95.69 239 GLY A C 1
ATOM 1769 O O . GLY A 1 239 ? 24.661 17.421 -43.814 1.00 95.69 239 GLY A O 1
ATOM 1770 N N . LEU A 1 240 ? 22.579 16.677 -43.499 1.00 97.62 240 LEU A N 1
ATOM 1771 C CA . LEU A 1 240 ? 22.428 16.182 -44.865 1.00 97.62 240 LEU A CA 1
ATOM 1772 C C . LEU A 1 240 ? 20.992 16.371 -45.332 1.00 97.62 240 LEU A C 1
ATOM 1774 O O . LEU A 1 240 ? 20.072 15.885 -44.689 1.00 97.62 240 LEU A O 1
ATOM 1778 N N . GLU A 1 241 ? 20.787 17.045 -46.455 1.00 97.19 241 GLU A N 1
ATOM 1779 C CA . GLU A 1 241 ? 19.494 17.079 -47.141 1.00 97.19 241 GLU A CA 1
ATOM 1780 C C . GLU A 1 241 ? 19.586 16.272 -48.431 1.00 97.19 241 GLU A C 1
ATOM 1782 O O . GLU A 1 241 ? 20.576 16.428 -49.129 1.00 97.19 241 GLU A O 1
ATOM 1787 N N . ALA A 1 242 ? 18.597 15.442 -48.768 1.00 97.38 242 ALA A N 1
ATOM 1788 C CA . ALA A 1 242 ? 18.595 14.635 -49.993 1.00 97.38 242 ALA A CA 1
ATOM 1789 C C . ALA A 1 242 ? 17.183 14.410 -50.550 1.00 97.38 242 ALA A C 1
ATOM 1791 O O . ALA A 1 242 ? 16.228 14.301 -49.782 1.00 97.38 242 ALA A O 1
ATOM 1792 N N . LYS A 1 243 ? 17.027 14.217 -51.864 1.00 96.56 243 LYS A N 1
ATOM 1793 C CA . LYS A 1 243 ? 15.726 13.842 -52.453 1.00 96.56 243 LYS A CA 1
ATOM 1794 C C . LYS A 1 243 ? 15.227 12.501 -51.913 1.00 96.56 243 LYS A C 1
ATOM 1796 O O . LYS A 1 243 ? 14.065 12.371 -51.534 1.00 96.56 243 LYS A O 1
ATOM 1801 N N . SER A 1 244 ? 16.085 11.492 -51.878 1.00 96.88 244 SER A N 1
ATOM 1802 C CA . SER A 1 244 ? 15.841 10.214 -51.204 1.00 96.88 244 SER A CA 1
ATOM 1803 C C . SER A 1 244 ? 17.176 9.608 -50.796 1.00 96.88 244 SER A C 1
ATOM 1805 O O . SER A 1 244 ? 18.175 9.798 -51.488 1.00 96.88 244 SER A O 1
ATOM 1807 N N . ILE A 1 245 ? 17.201 8.879 -49.686 1.00 98.00 245 ILE A N 1
ATOM 1808 C CA . ILE A 1 245 ? 18.385 8.148 -49.224 1.00 98.00 245 ILE A CA 1
ATOM 1809 C C . ILE A 1 245 ? 18.054 6.662 -49.242 1.00 98.00 245 ILE A C 1
ATOM 1811 O O . ILE A 1 245 ? 17.071 6.242 -48.636 1.00 98.00 245 ILE A O 1
ATOM 1815 N N . ASN A 1 246 ? 18.886 5.887 -49.933 1.00 96.44 246 ASN A N 1
ATOM 1816 C CA . ASN A 1 246 ? 18.773 4.440 -50.049 1.00 96.44 246 ASN A CA 1
ATOM 1817 C C . ASN A 1 246 ? 20.046 3.798 -49.489 1.00 96.44 246 ASN A C 1
ATOM 1819 O O . ASN A 1 246 ? 21.069 3.708 -50.170 1.00 96.44 246 ASN A O 1
ATOM 1823 N N . ASN A 1 247 ? 19.986 3.359 -48.237 1.00 96.75 247 ASN A N 1
ATOM 1824 C CA . ASN A 1 247 ? 21.038 2.597 -47.582 1.00 96.75 247 ASN A CA 1
ATOM 1825 C C . ASN A 1 247 ? 20.785 1.099 -47.804 1.00 96.75 247 ASN A C 1
ATOM 1827 O O . ASN A 1 247 ? 19.910 0.510 -47.173 1.00 96.75 247 ASN A O 1
ATOM 1831 N N . ARG A 1 248 ? 21.509 0.489 -48.748 1.00 94.88 248 ARG A N 1
ATOM 1832 C CA . ARG A 1 248 ? 21.312 -0.910 -49.179 1.00 94.88 248 ARG A CA 1
ATOM 1833 C C . ARG A 1 248 ? 21.857 -1.908 -48.148 1.00 94.88 248 ARG A C 1
ATOM 1835 O O . ARG A 1 248 ? 22.586 -1.518 -47.251 1.00 94.88 248 ARG A O 1
ATOM 1842 N N . GLN A 1 249 ? 21.567 -3.204 -48.307 1.00 90.19 249 GLN A N 1
ATOM 1843 C CA . GLN A 1 249 ? 21.867 -4.294 -47.350 1.00 90.19 249 GLN A CA 1
ATOM 1844 C C . GLN A 1 249 ? 23.306 -4.342 -46.780 1.00 90.19 249 GLN A C 1
ATOM 1846 O O . GLN A 1 249 ? 23.510 -4.822 -45.668 1.00 90.19 249 GLN A O 1
ATOM 1851 N N . TYR A 1 250 ? 24.308 -3.844 -47.509 1.00 92.31 250 TYR A N 1
ATOM 1852 C CA . TYR A 1 250 ? 25.712 -3.787 -47.062 1.00 92.31 250 TYR A CA 1
ATOM 1853 C C . TYR A 1 250 ? 26.251 -2.357 -46.911 1.00 92.31 250 TYR A C 1
ATOM 1855 O O . TYR A 1 250 ? 27.454 -2.150 -46.736 1.00 92.31 250 TYR A O 1
ATOM 1863 N N . GLY A 1 251 ? 25.361 -1.374 -47.003 1.00 95.69 251 GLY A N 1
ATOM 1864 C CA . GLY A 1 251 ? 25.637 0.021 -46.727 1.00 95.69 251 GLY A CA 1
ATOM 1865 C C . GLY A 1 251 ? 25.693 0.294 -45.225 1.00 95.69 251 GLY A C 1
ATOM 1866 O O . GLY A 1 251 ? 25.038 -0.363 -44.412 1.00 95.69 251 GLY A O 1
ATOM 1867 N N . VAL A 1 252 ? 26.504 1.278 -44.856 1.00 97.19 252 VAL A N 1
ATOM 1868 C CA . VAL A 1 252 ? 26.602 1.819 -43.507 1.00 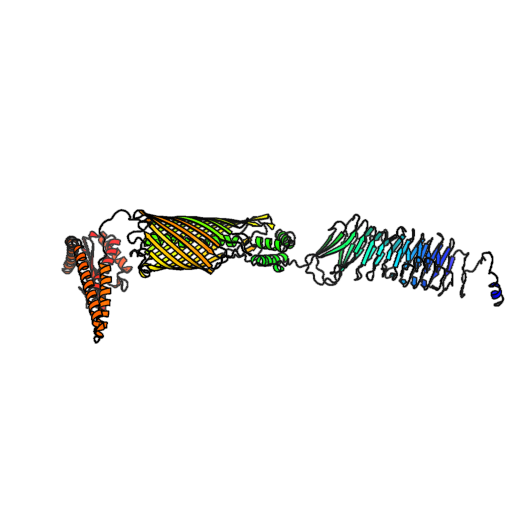97.19 252 VAL A CA 1
ATOM 1869 C C . VAL A 1 252 ? 26.359 3.315 -43.597 1.00 97.19 252 VAL A C 1
ATOM 1871 O O . VAL A 1 252 ? 27.197 4.056 -44.113 1.00 97.19 252 VAL A O 1
ATOM 1874 N N . PHE A 1 253 ? 25.227 3.759 -43.064 1.00 97.94 253 PHE A N 1
ATOM 1875 C CA . PHE A 1 253 ? 24.955 5.168 -42.845 1.00 97.94 253 PHE A CA 1
ATOM 1876 C C . PHE A 1 253 ? 25.241 5.503 -41.383 1.00 97.94 253 PHE A C 1
ATOM 1878 O O . PHE A 1 253 ? 24.540 5.053 -40.478 1.00 97.94 253 PHE A O 1
ATOM 1885 N N . ASN A 1 254 ? 26.317 6.242 -41.147 1.00 97.44 254 ASN A N 1
ATOM 1886 C CA . ASN A 1 254 ? 26.859 6.478 -39.823 1.00 97.44 254 ASN A CA 1
ATOM 1887 C C . ASN A 1 254 ? 26.758 7.951 -39.423 1.00 97.44 254 ASN A C 1
ATOM 1889 O O . ASN A 1 254 ? 27.427 8.802 -40.005 1.00 97.44 254 ASN A O 1
ATOM 1893 N N . MET A 1 255 ? 25.962 8.213 -38.395 1.00 97.25 255 MET A N 1
ATOM 1894 C CA . MET A 1 255 ? 25.847 9.501 -37.708 1.00 97.25 255 MET A CA 1
ATOM 1895 C C . MET A 1 255 ? 26.447 9.442 -36.291 1.00 97.25 255 MET A C 1
ATOM 1897 O O . MET A 1 255 ? 26.509 10.439 -35.602 1.00 97.25 255 MET A O 1
ATOM 1901 N N . SER A 1 256 ? 26.950 8.281 -35.852 1.00 93.81 256 SER A N 1
ATOM 1902 C CA . SER A 1 256 ? 27.527 8.142 -34.512 1.00 93.81 256 SER A CA 1
ATOM 1903 C C . SER A 1 256 ? 28.974 8.652 -34.481 1.00 93.81 256 SER A C 1
ATOM 1905 O O . SER A 1 256 ? 29.925 7.912 -34.774 1.00 93.81 256 SER A O 1
ATOM 1907 N N . ASP A 1 257 ? 29.147 9.938 -34.177 1.00 91.94 257 ASP A N 1
ATOM 1908 C CA . ASP A 1 257 ? 30.432 10.644 -34.132 1.00 91.94 257 ASP A CA 1
ATOM 1909 C C . ASP A 1 257 ? 30.672 11.459 -32.842 1.00 91.94 257 ASP A C 1
ATOM 1911 O O . ASP A 1 257 ? 31.756 12.022 -32.664 1.00 91.94 257 ASP A O 1
ATOM 1915 N N . GLY A 1 258 ? 29.708 11.473 -31.921 1.00 89.75 258 GLY A N 1
ATOM 1916 C CA . GLY A 1 258 ? 29.724 12.235 -30.675 1.00 89.75 258 GLY A CA 1
ATOM 1917 C C . GLY A 1 258 ? 29.033 13.600 -30.755 1.00 89.75 258 GLY A C 1
ATOM 1918 O O . GLY A 1 258 ? 28.979 14.300 -29.738 1.00 89.75 258 GLY A O 1
ATOM 1919 N N . TYR A 1 259 ? 28.477 13.970 -31.907 1.00 92.31 259 TYR A N 1
ATOM 1920 C CA . TYR A 1 259 ? 27.728 15.199 -32.147 1.00 92.31 259 TYR A CA 1
ATOM 1921 C C . TYR A 1 259 ? 26.340 14.879 -32.709 1.00 92.31 259 TYR A C 1
ATOM 1923 O O . TYR A 1 259 ? 26.119 13.837 -33.295 1.00 92.31 259 TYR A O 1
ATOM 1931 N N . ALA A 1 260 ? 25.384 15.790 -32.528 1.00 93.00 260 ALA A N 1
ATOM 1932 C CA . ALA A 1 260 ? 24.041 15.607 -33.066 1.00 93.00 260 ALA A CA 1
ATOM 1933 C C . ALA A 1 260 ? 23.998 15.970 -34.559 1.00 93.00 260 ALA A C 1
ATOM 1935 O O . ALA A 1 260 ? 24.224 17.131 -34.917 1.00 93.00 260 ALA A O 1
ATOM 1936 N N . ASN A 1 261 ? 23.657 15.013 -35.418 1.00 96.31 261 ASN A N 1
ATOM 1937 C CA . ASN A 1 261 ? 23.439 15.213 -36.848 1.00 96.31 261 ASN A CA 1
ATOM 1938 C C . ASN A 1 261 ? 21.945 15.295 -37.193 1.00 96.31 261 ASN A C 1
ATOM 1940 O O . ASN A 1 261 ? 21.092 14.627 -36.607 1.00 96.31 261 ASN A O 1
ATOM 1944 N N . VAL A 1 262 ? 21.614 16.092 -38.214 1.00 96.38 262 VAL A N 1
ATOM 1945 C CA . VAL A 1 262 ? 20.240 16.192 -38.730 1.00 96.38 262 VAL A CA 1
ATOM 1946 C C . VAL A 1 262 ? 20.208 15.869 -40.214 1.00 96.38 262 VAL A C 1
ATOM 1948 O O . VAL A 1 262 ? 20.824 16.560 -41.030 1.00 96.38 262 VAL A O 1
ATOM 1951 N N . VAL A 1 263 ? 19.432 14.847 -40.563 1.00 97.94 263 VAL A N 1
ATOM 1952 C CA . VAL A 1 263 ? 19.220 14.400 -41.939 1.00 97.94 263 VAL A CA 1
ATOM 1953 C C . VAL A 1 263 ? 17.800 14.738 -42.365 1.00 97.94 263 VAL A C 1
ATOM 1955 O O . VAL A 1 263 ? 16.851 14.392 -41.672 1.00 97.94 263 VAL A O 1
ATOM 1958 N N . ARG A 1 264 ? 17.630 15.381 -43.517 1.00 97.69 264 ARG A N 1
ATOM 1959 C CA . ARG A 1 264 ? 16.331 15.695 -44.119 1.00 97.69 264 ARG A CA 1
ATOM 1960 C C . ARG A 1 264 ? 16.207 15.011 -45.460 1.00 97.69 264 ARG A C 1
ATOM 1962 O O . ARG A 1 264 ? 17.103 15.113 -46.293 1.00 97.69 264 ARG A O 1
ATOM 1969 N N . THR A 1 265 ? 15.103 14.319 -45.701 1.00 97.56 265 THR A N 1
ATOM 1970 C CA . THR A 1 265 ? 14.930 13.655 -46.988 1.00 97.56 265 THR A CA 1
ATOM 1971 C C . THR A 1 265 ? 13.484 13.551 -47.452 1.00 97.56 265 THR A C 1
ATOM 1973 O O . THR A 1 265 ? 12.550 13.747 -46.678 1.00 97.56 265 THR A O 1
ATOM 1976 N N . GLY A 1 266 ? 13.276 13.283 -48.741 1.00 96.44 266 GLY A N 1
ATOM 1977 C CA . GLY A 1 266 ? 11.981 12.857 -49.264 1.00 96.44 266 GLY A CA 1
ATOM 1978 C C . GLY A 1 266 ? 11.629 11.481 -48.718 1.00 96.44 266 GLY A C 1
ATOM 1979 O O . GLY A 1 266 ? 10.835 11.374 -47.787 1.00 96.44 266 GLY A O 1
ATOM 1980 N N . ASN A 1 267 ? 12.257 10.436 -49.256 1.00 96.38 267 ASN A N 1
ATOM 1981 C CA . ASN A 1 267 ? 12.084 9.062 -48.781 1.00 96.38 267 ASN A CA 1
ATOM 1982 C C . ASN A 1 267 ? 13.361 8.534 -48.124 1.00 96.38 267 ASN A C 1
ATOM 1984 O O . ASN A 1 267 ? 14.468 8.879 -48.542 1.00 96.38 267 ASN A O 1
ATOM 1988 N N . PHE A 1 268 ? 13.198 7.664 -47.131 1.00 96.94 268 PHE A N 1
ATOM 1989 C CA . PHE A 1 268 ? 14.306 7.040 -46.414 1.00 96.94 268 PHE A CA 1
ATOM 1990 C C . PHE A 1 268 ? 14.158 5.515 -46.416 1.00 96.94 268 PHE A C 1
ATOM 1992 O O . PHE A 1 268 ? 13.295 4.975 -45.729 1.00 96.94 268 PHE A O 1
ATOM 1999 N N . ASP A 1 269 ? 14.993 4.833 -47.195 1.00 95.19 269 ASP A N 1
ATOM 2000 C CA . ASP A 1 269 ? 15.094 3.372 -47.240 1.00 95.19 269 ASP A CA 1
ATOM 2001 C C . ASP A 1 269 ? 16.411 2.954 -46.576 1.00 95.19 269 ASP A C 1
ATOM 2003 O O . ASP A 1 269 ? 17.487 3.368 -47.014 1.00 95.19 269 ASP A O 1
ATOM 2007 N N . SER A 1 270 ? 16.344 2.165 -45.504 1.00 93.81 270 SER A N 1
ATOM 2008 C CA . SER A 1 270 ? 17.522 1.658 -44.802 1.00 93.81 270 SER A CA 1
ATOM 2009 C C . SER A 1 270 ? 17.438 0.158 -44.565 1.00 93.81 270 SER A C 1
ATOM 2011 O O . SER A 1 270 ? 17.008 -0.296 -43.509 1.00 93.81 270 SER A O 1
ATOM 2013 N N . GLN A 1 271 ? 17.952 -0.591 -45.537 1.00 92.88 271 GLN A N 1
ATOM 2014 C CA . GLN A 1 271 ? 18.187 -2.037 -45.501 1.00 92.88 271 GLN A CA 1
ATOM 2015 C C . GLN A 1 271 ? 19.580 -2.393 -44.960 1.00 92.88 271 GLN A C 1
ATOM 2017 O O . GLN A 1 271 ? 19.839 -3.551 -44.650 1.00 92.88 271 GLN A O 1
ATOM 2022 N N . GLY A 1 272 ? 20.496 -1.423 -44.902 1.00 92.44 272 GLY A N 1
ATOM 2023 C CA . GLY A 1 272 ? 21.833 -1.562 -44.322 1.00 92.44 272 GLY A CA 1
ATOM 2024 C C . GLY A 1 272 ? 21.899 -1.171 -42.848 1.00 92.44 272 GLY A C 1
ATOM 2025 O O . GLY A 1 272 ? 20.881 -1.030 -42.168 1.00 92.44 272 GLY A O 1
ATOM 2026 N N . ALA A 1 273 ? 23.117 -0.946 -42.357 1.00 95.44 273 ALA A N 1
ATOM 2027 C CA . ALA A 1 273 ? 23.348 -0.468 -40.999 1.00 95.44 273 ALA A CA 1
ATOM 2028 C C . ALA A 1 273 ? 23.104 1.046 -40.910 1.00 95.44 273 ALA A C 1
ATOM 2030 O O . ALA A 1 273 ? 23.743 1.817 -41.628 1.00 95.44 273 ALA A O 1
ATOM 2031 N N . LEU A 1 274 ? 22.231 1.474 -40.002 1.00 96.88 274 LEU A N 1
ATOM 2032 C CA . LEU A 1 274 ? 22.076 2.863 -39.578 1.00 96.88 274 LEU A CA 1
ATOM 2033 C C . LEU A 1 274 ? 22.701 3.017 -38.192 1.00 96.88 274 LEU A C 1
ATOM 2035 O O . LEU A 1 274 ? 22.325 2.294 -37.273 1.00 96.88 274 LEU A O 1
ATOM 2039 N N . LYS A 1 275 ? 23.645 3.941 -38.022 1.00 96.94 275 LYS A N 1
ATOM 2040 C CA . LYS A 1 275 ? 24.278 4.211 -36.724 1.00 96.94 275 LYS A CA 1
ATOM 2041 C C . LYS A 1 275 ? 23.943 5.614 -36.252 1.00 96.94 275 LYS A C 1
ATOM 2043 O O . LYS A 1 275 ? 24.117 6.546 -37.032 1.00 96.94 275 LYS A O 1
ATOM 2048 N N . ILE A 1 276 ? 23.497 5.745 -35.006 1.00 95.44 276 ILE A N 1
ATOM 2049 C CA . ILE A 1 276 ? 23.023 7.006 -34.426 1.00 95.44 276 ILE A CA 1
ATOM 2050 C C . ILE A 1 276 ? 23.543 7.213 -33.002 1.00 95.44 276 ILE A C 1
ATOM 2052 O O . ILE A 1 276 ? 23.728 6.249 -32.253 1.00 95.44 276 ILE A O 1
ATOM 2056 N N . ASP A 1 277 ? 23.690 8.469 -32.610 1.00 93.44 277 ASP A N 1
ATOM 2057 C CA . ASP A 1 277 ? 23.930 8.923 -31.252 1.00 93.44 277 ASP A CA 1
ATOM 2058 C C . ASP A 1 277 ? 22.639 9.399 -30.574 1.00 93.44 277 ASP A C 1
ATOM 2060 O O . ASP A 1 277 ? 21.825 10.155 -31.115 1.00 93.44 277 ASP A O 1
ATOM 2064 N N . VAL A 1 278 ? 22.479 8.978 -29.322 1.00 91.50 278 VAL A N 1
ATOM 2065 C CA . VAL A 1 278 ? 21.417 9.439 -28.428 1.00 91.50 278 VAL A CA 1
ATOM 2066 C C . VAL A 1 278 ? 22.059 10.036 -27.187 1.00 91.50 278 VAL A C 1
ATOM 2068 O O . VAL A 1 278 ? 22.900 9.410 -26.540 1.00 91.50 278 VAL A O 1
ATOM 2071 N N . PHE A 1 279 ? 21.646 11.251 -26.844 1.00 88.69 279 PHE A N 1
ATOM 2072 C CA . PHE A 1 279 ? 22.163 12.033 -25.731 1.00 88.69 279 PHE A CA 1
ATOM 2073 C C . PHE A 1 279 ? 21.088 12.202 -24.657 1.00 88.69 279 PHE A C 1
ATOM 2075 O O . PHE A 1 279 ? 19.904 12.388 -24.942 1.00 88.69 279 PHE A O 1
ATOM 2082 N N . LEU A 1 280 ? 21.508 12.205 -23.389 1.00 80.69 280 LEU A N 1
ATOM 2083 C CA . LEU A 1 280 ? 20.593 12.334 -22.250 1.00 80.69 280 LEU A CA 1
ATOM 2084 C C . LEU A 1 280 ? 19.720 13.603 -22.315 1.00 80.69 280 LEU A C 1
ATOM 2086 O O . LEU A 1 280 ? 18.557 13.577 -21.919 1.00 80.69 280 LEU A O 1
ATOM 2090 N N . ASN A 1 281 ? 20.272 14.703 -22.832 1.00 79.94 281 ASN A N 1
ATOM 2091 C CA . ASN A 1 281 ? 19.608 16.004 -22.967 1.00 79.94 281 ASN A CA 1
ATOM 2092 C C . ASN A 1 281 ? 18.577 16.073 -24.120 1.00 79.94 281 ASN A C 1
ATOM 2094 O O . ASN A 1 281 ? 17.917 17.100 -24.265 1.00 79.94 281 ASN A O 1
ATOM 2098 N N . GLY A 1 282 ? 18.454 15.020 -24.939 1.00 79.88 282 GLY A N 1
ATOM 2099 C CA . GLY A 1 282 ? 17.532 14.945 -26.073 1.00 79.88 282 GLY A CA 1
ATOM 2100 C C . GLY A 1 282 ? 18.023 15.582 -27.377 1.00 79.88 282 GLY A C 1
ATOM 2101 O O . GLY A 1 282 ? 17.263 15.601 -28.345 1.00 79.88 282 GLY A O 1
ATOM 2102 N N . THR A 1 283 ? 19.261 16.087 -27.450 1.00 87.06 283 THR A N 1
ATOM 2103 C CA . THR A 1 283 ? 19.856 16.586 -28.706 1.00 87.06 283 THR A CA 1
ATOM 2104 C C . THR A 1 283 ? 20.427 15.427 -29.518 1.00 87.06 283 THR A C 1
ATOM 2106 O O . THR A 1 283 ? 21.638 15.309 -29.643 1.00 87.06 283 THR A O 1
ATOM 2109 N N . ASN A 1 284 ? 19.564 14.531 -29.985 1.00 92.38 284 ASN A N 1
ATOM 2110 C CA . ASN A 1 284 ? 19.956 13.293 -30.663 1.00 92.38 284 ASN A CA 1
ATOM 2111 C C . ASN A 1 284 ? 20.191 13.489 -32.154 1.00 92.38 284 ASN A C 1
ATOM 2113 O O . ASN A 1 284 ? 19.747 14.486 -32.728 1.00 92.38 284 ASN A O 1
ATOM 2117 N N . ASP A 1 285 ? 20.772 12.471 -32.778 1.00 95.81 285 ASP A N 1
ATOM 2118 C CA . ASP A 1 285 ? 20.679 12.327 -34.222 1.00 95.81 285 ASP A CA 1
ATOM 2119 C C . ASP A 1 285 ? 19.237 12.089 -34.656 1.00 95.81 285 ASP A C 1
ATOM 2121 O O . ASP A 1 285 ? 18.495 11.316 -34.035 1.00 95.81 285 ASP A O 1
ATOM 2125 N N . VAL A 1 286 ? 18.841 12.738 -35.751 1.00 95.38 286 VAL A N 1
ATOM 2126 C CA . VAL A 1 286 ? 17.478 12.636 -36.276 1.00 95.38 286 VAL A CA 1
ATOM 2127 C C . VAL A 1 286 ? 17.475 12.533 -37.794 1.00 95.38 286 VAL A C 1
ATOM 2129 O O . VAL A 1 286 ? 18.113 13.322 -38.492 1.00 95.38 286 VAL A O 1
ATOM 2132 N N . VAL A 1 287 ? 16.654 11.610 -38.303 1.00 96.75 287 VAL A N 1
ATOM 2133 C CA . VAL A 1 287 ? 16.225 11.588 -39.708 1.00 96.75 287 VAL A CA 1
ATOM 2134 C C . VAL A 1 287 ? 14.812 12.167 -39.823 1.00 96.75 287 VAL A C 1
ATOM 2136 O O . VAL A 1 287 ? 13.884 11.734 -39.144 1.00 96.75 287 VAL A O 1
ATOM 2139 N N . GLU A 1 288 ? 14.621 13.154 -40.688 1.00 97.00 288 GLU A N 1
ATOM 2140 C CA . GLU A 1 288 ? 13.344 13.800 -40.988 1.00 97.00 288 GLU A CA 1
ATOM 2141 C C . GLU A 1 288 ? 12.967 13.514 -42.447 1.00 97.00 288 GLU A C 1
ATOM 2143 O O . GLU A 1 288 ? 13.416 14.193 -43.371 1.00 97.00 288 GLU A O 1
ATOM 2148 N N . ALA A 1 289 ? 12.141 12.494 -42.662 1.00 96.44 289 ALA A N 1
ATOM 2149 C CA . ALA A 1 289 ? 11.575 12.176 -43.964 1.00 96.44 289 ALA A CA 1
ATOM 2150 C C . ALA A 1 289 ? 10.269 12.959 -44.196 1.00 96.44 289 ALA A C 1
ATOM 2152 O O . ALA A 1 289 ? 9.403 13.045 -43.329 1.00 96.44 289 ALA A O 1
ATOM 2153 N N . SER A 1 290 ? 10.085 13.524 -45.383 1.00 95.88 290 SER A N 1
ATOM 2154 C CA . SER A 1 290 ? 8.823 14.164 -45.793 1.00 95.88 290 SER A CA 1
ATOM 2155 C C . SER A 1 290 ? 7.881 13.206 -46.534 1.00 95.88 290 SER A C 1
ATOM 2157 O O . SER A 1 290 ? 6.737 13.555 -46.816 1.00 95.88 290 SER A O 1
ATOM 2159 N N . GLY A 1 291 ? 8.342 11.989 -46.821 1.00 94.38 291 GLY A N 1
ATOM 2160 C CA . GLY A 1 291 ? 7.640 10.933 -47.538 1.00 94.38 291 GLY A CA 1
ATOM 2161 C C . GLY A 1 291 ? 7.716 9.593 -46.810 1.00 94.38 291 GLY A C 1
ATOM 2162 O O . GLY A 1 291 ? 7.577 9.533 -45.585 1.00 94.38 291 GLY A O 1
ATOM 2163 N N . ASN A 1 292 ? 7.868 8.514 -47.578 1.00 94.81 292 ASN A N 1
ATOM 2164 C CA . ASN A 1 292 ? 7.804 7.144 -47.076 1.00 94.81 292 ASN A CA 1
ATOM 2165 C C . ASN A 1 292 ? 9.129 6.690 -46.459 1.00 94.81 292 ASN A C 1
ATOM 2167 O O . ASN A 1 292 ? 10.207 7.166 -46.822 1.00 94.81 292 ASN A O 1
ATOM 2171 N N . ILE A 1 293 ? 9.018 5.712 -45.566 1.00 94.12 293 ILE A N 1
ATOM 2172 C CA . ILE A 1 293 ? 10.140 5.028 -44.940 1.00 94.12 293 ILE A CA 1
ATOM 2173 C C . ILE A 1 293 ? 10.045 3.526 -45.201 1.00 94.12 293 ILE A C 1
ATOM 2175 O O . ILE A 1 293 ? 8.965 2.949 -45.076 1.00 94.12 293 ILE A O 1
ATOM 2179 N N . ASP A 1 294 ? 11.183 2.896 -45.479 1.00 93.19 294 ASP A N 1
ATOM 2180 C CA . ASP A 1 294 ? 11.349 1.442 -45.447 1.00 93.19 294 ASP A CA 1
ATOM 2181 C C . ASP A 1 294 ? 12.549 1.085 -44.563 1.00 93.19 294 ASP A C 1
ATOM 2183 O O . ASP A 1 294 ? 13.655 1.579 -44.770 1.00 93.19 294 ASP A O 1
ATOM 2187 N N . LEU A 1 295 ? 12.321 0.274 -43.532 1.00 92.12 295 LEU A N 1
ATOM 2188 C CA . LEU A 1 295 ? 13.362 -0.195 -42.606 1.00 92.12 295 LEU A CA 1
ATOM 2189 C C . LEU A 1 295 ? 13.533 -1.712 -42.654 1.00 92.12 295 LEU A C 1
ATOM 2191 O O . LEU A 1 295 ? 14.230 -2.291 -41.818 1.00 92.12 295 LEU A O 1
ATOM 2195 N N . SER A 1 296 ? 12.845 -2.380 -43.580 1.00 85.56 296 SER A N 1
ATOM 2196 C CA . SER A 1 296 ? 12.843 -3.831 -43.642 1.00 85.56 296 SER A CA 1
ATOM 2197 C C . SER A 1 296 ? 14.262 -4.370 -43.855 1.00 85.56 296 SER A C 1
ATOM 2199 O O . SER A 1 296 ? 14.968 -3.995 -44.787 1.00 85.56 296 SER A O 1
ATOM 2201 N N . ASN A 1 297 ? 14.675 -5.295 -42.985 1.00 81.62 297 ASN A N 1
ATOM 2202 C CA . ASN A 1 297 ? 15.989 -5.955 -43.001 1.00 81.62 297 ASN A CA 1
ATOM 2203 C C . ASN A 1 297 ? 17.199 -5.079 -42.620 1.00 81.62 297 ASN A C 1
ATOM 2205 O O . ASN A 1 297 ? 18.310 -5.604 -42.622 1.00 81.62 297 ASN A O 1
ATOM 2209 N N . GLY A 1 298 ? 17.006 -3.802 -42.272 1.00 88.00 298 GLY A N 1
ATOM 2210 C CA . GLY A 1 298 ? 18.085 -2.935 -41.794 1.00 88.00 298 GLY A CA 1
ATOM 2211 C C . GLY A 1 298 ? 18.464 -3.182 -40.339 1.00 88.00 298 GLY A C 1
ATOM 2212 O O . GLY A 1 298 ? 17.622 -3.568 -39.529 1.00 88.00 298 GLY A O 1
ATOM 2213 N N . ASP A 1 299 ? 19.714 -2.889 -39.992 1.00 92.62 299 ASP A N 1
ATOM 2214 C CA . ASP A 1 299 ? 20.210 -2.951 -38.616 1.00 92.62 299 ASP A CA 1
ATOM 2215 C C . ASP A 1 299 ? 20.362 -1.538 -38.045 1.00 92.62 299 ASP A C 1
ATOM 2217 O O . ASP A 1 299 ? 20.926 -0.653 -38.689 1.00 92.62 299 ASP A O 1
ATOM 2221 N N . LEU A 1 300 ? 19.903 -1.322 -36.814 1.00 93.44 300 LEU A N 1
ATOM 2222 C CA . LEU A 1 300 ? 20.085 -0.063 -36.093 1.00 93.44 300 LEU A CA 1
ATOM 2223 C C . LEU A 1 300 ? 21.177 -0.223 -35.034 1.00 93.44 300 LEU A C 1
ATOM 2225 O O . LEU A 1 300 ? 21.108 -1.117 -34.199 1.00 93.44 300 LEU A O 1
ATOM 2229 N N . TYR A 1 301 ? 22.159 0.670 -35.021 1.00 93.75 301 TYR A N 1
ATOM 2230 C CA . TYR A 1 301 ? 23.180 0.766 -33.981 1.00 93.75 301 TYR A CA 1
ATOM 2231 C C . TYR A 1 301 ? 22.994 2.080 -33.229 1.00 93.75 301 TYR A C 1
ATOM 2233 O O . TYR A 1 301 ? 23.078 3.152 -33.824 1.00 93.75 301 TYR A O 1
ATOM 2241 N N . VAL A 1 302 ? 22.757 2.004 -31.925 1.00 91.50 302 VAL A N 1
ATOM 2242 C CA . VAL A 1 302 ? 22.536 3.170 -31.070 1.00 91.50 302 VAL A CA 1
ATOM 2243 C C . VAL A 1 302 ? 23.682 3.309 -30.078 1.00 91.50 302 VAL A C 1
ATOM 2245 O O . VAL A 1 302 ? 23.919 2.424 -29.249 1.00 91.50 302 VAL A O 1
ATOM 2248 N N . THR A 1 303 ? 24.356 4.451 -30.119 1.00 91.06 303 THR A N 1
ATOM 2249 C CA . THR A 1 303 ? 25.369 4.832 -29.137 1.00 91.06 303 THR A CA 1
ATOM 2250 C C . THR A 1 303 ? 24.752 5.764 -28.097 1.00 91.06 303 THR A C 1
ATOM 2252 O O . THR A 1 303 ? 24.222 6.828 -28.415 1.00 91.06 303 THR A O 1
ATOM 2255 N N . LEU A 1 304 ? 24.807 5.358 -26.827 1.00 87.50 304 LEU A N 1
ATOM 2256 C CA . LEU A 1 304 ? 24.269 6.120 -25.700 1.00 87.50 304 LEU A CA 1
ATOM 2257 C C . LEU A 1 304 ? 25.351 7.029 -25.103 1.00 87.50 304 LEU A C 1
ATOM 2259 O O . LEU A 1 304 ? 26.219 6.575 -24.350 1.00 87.50 304 LEU A O 1
ATOM 2263 N N . ASN A 1 305 ? 25.267 8.326 -25.396 1.00 85.25 305 ASN A N 1
ATOM 2264 C CA . ASN A 1 305 ? 26.215 9.336 -24.937 1.00 85.25 305 ASN A CA 1
ATOM 2265 C C . ASN A 1 305 ? 25.731 10.033 -23.656 1.00 85.25 305 ASN A C 1
ATOM 2267 O O . ASN A 1 305 ? 24.597 10.499 -23.557 1.00 85.25 305 ASN A O 1
ATOM 2271 N N . GLN A 1 306 ? 26.631 10.150 -22.671 1.00 75.25 306 GLN A N 1
ATOM 2272 C CA . GLN A 1 306 ? 26.410 10.865 -21.400 1.00 75.25 306 GLN A CA 1
ATOM 2273 C C . GLN A 1 306 ? 25.331 10.261 -20.474 1.00 75.25 306 GLN A C 1
ATOM 2275 O O . GLN A 1 306 ? 24.804 10.938 -19.589 1.00 75.25 306 GLN A O 1
ATOM 2280 N N . PHE A 1 307 ? 25.038 8.967 -20.610 1.00 70.12 307 PHE A N 1
ATOM 2281 C CA . PHE A 1 307 ? 24.196 8.237 -19.660 1.00 70.12 307 PHE A CA 1
ATOM 2282 C C . PHE A 1 307 ? 25.030 7.838 -18.434 1.00 70.12 307 PHE A C 1
ATOM 2284 O O . PHE A 1 307 ? 25.883 6.955 -18.503 1.00 70.12 307 PHE A O 1
ATOM 2291 N N . MET A 1 308 ? 24.820 8.543 -17.318 1.00 57.16 308 MET A N 1
ATOM 2292 C CA . MET A 1 308 ? 25.614 8.413 -16.081 1.00 57.16 308 MET A CA 1
ATOM 2293 C C . MET A 1 308 ? 24.984 7.475 -15.032 1.00 57.16 308 MET A C 1
ATOM 2295 O O . MET A 1 308 ? 25.609 7.192 -14.012 1.00 57.16 308 MET A O 1
ATOM 2299 N N . SER A 1 309 ? 23.745 7.020 -15.248 1.00 58.47 309 SER A N 1
ATOM 2300 C CA . SER A 1 309 ? 22.973 6.178 -14.323 1.00 58.47 309 SER A CA 1
ATOM 2301 C C . SER A 1 309 ? 21.982 5.305 -15.094 1.00 58.47 309 SER A C 1
ATOM 2303 O O . SER A 1 309 ? 21.446 5.734 -16.116 1.00 58.47 309 SER A O 1
ATOM 2305 N N . ASP A 1 310 ? 21.715 4.099 -14.598 1.00 58.88 310 ASP A N 1
ATOM 2306 C CA . ASP A 1 310 ? 20.660 3.200 -15.075 1.00 58.88 310 ASP A CA 1
ATOM 2307 C C . ASP A 1 310 ? 19.336 3.371 -14.314 1.00 58.88 310 ASP A C 1
ATOM 2309 O O . ASP A 1 310 ? 18.397 2.611 -14.515 1.00 58.88 310 ASP A O 1
ATOM 2313 N N . ARG A 1 311 ? 19.226 4.374 -13.436 1.00 58.28 311 ARG A N 1
ATOM 2314 C CA . ARG A 1 311 ? 18.049 4.588 -12.580 1.00 58.28 311 ARG A CA 1
ATOM 2315 C C . ARG A 1 311 ? 17.077 5.608 -13.173 1.00 58.28 311 ARG A C 1
ATOM 2317 O O . ARG A 1 311 ? 17.083 6.770 -12.771 1.00 58.28 311 ARG A O 1
ATOM 2324 N N . PHE A 1 312 ? 16.246 5.175 -14.113 1.00 62.16 312 PHE A N 1
ATOM 2325 C CA . PHE A 1 312 ? 15.139 5.963 -14.662 1.00 62.16 312 PHE A CA 1
ATOM 2326 C C . PHE A 1 312 ? 13.997 5.050 -15.129 1.00 62.16 312 PHE A C 1
ATOM 2328 O O . PHE A 1 312 ? 14.248 3.930 -15.564 1.00 62.16 312 PHE A O 1
ATOM 2335 N N . ASP A 1 313 ? 12.751 5.525 -15.054 1.00 54.47 313 ASP A N 1
ATOM 2336 C CA . ASP A 1 313 ? 11.565 4.718 -15.390 1.00 54.47 313 ASP A CA 1
ATOM 2337 C C . ASP A 1 313 ? 11.461 4.446 -16.893 1.00 54.47 313 ASP A C 1
ATOM 2339 O O . ASP A 1 313 ? 11.351 3.301 -17.330 1.00 54.47 313 ASP A O 1
ATOM 2343 N N . ARG A 1 314 ? 11.488 5.519 -17.686 1.00 72.31 314 ARG A N 1
ATOM 2344 C CA . ARG A 1 314 ? 11.395 5.483 -19.142 1.00 72.31 314 ARG A CA 1
ATOM 2345 C C . ARG A 1 314 ? 11.924 6.791 -19.719 1.00 72.31 314 ARG A C 1
ATOM 2347 O O . ARG A 1 314 ? 11.547 7.862 -19.249 1.00 72.31 314 ARG A O 1
ATOM 2354 N N . LEU A 1 315 ? 12.764 6.705 -20.743 1.00 76.69 315 LEU A N 1
ATOM 2355 C CA . LEU A 1 315 ? 13.192 7.847 -21.548 1.00 76.69 315 LEU A CA 1
ATOM 2356 C C . LEU A 1 315 ? 12.827 7.579 -23.003 1.00 76.69 315 LEU A C 1
ATOM 2358 O O . LEU A 1 315 ? 13.231 6.561 -23.559 1.00 76.69 315 LEU A O 1
ATOM 2362 N N . ASP A 1 316 ? 12.054 8.485 -23.595 1.00 83.56 316 ASP A N 1
ATOM 2363 C CA . ASP A 1 316 ? 11.611 8.386 -24.982 1.00 83.56 316 ASP A CA 1
ATOM 2364 C C . ASP A 1 316 ? 12.379 9.374 -25.853 1.00 83.56 316 ASP A C 1
ATOM 2366 O O . ASP A 1 316 ? 12.391 10.581 -25.603 1.00 83.56 316 ASP A O 1
ATOM 2370 N N . TYR A 1 317 ? 12.979 8.851 -26.914 1.00 86.94 317 TYR A N 1
ATOM 2371 C CA . TYR A 1 317 ? 13.771 9.612 -27.861 1.00 86.94 317 TYR A CA 1
ATOM 2372 C C . TYR A 1 317 ? 13.213 9.463 -29.266 1.00 86.94 317 TYR A C 1
ATOM 2374 O O . TYR A 1 317 ? 12.932 8.366 -29.748 1.00 86.94 317 TYR A O 1
ATOM 2382 N N . LYS A 1 318 ? 13.062 10.597 -29.940 1.00 87.81 318 LYS A N 1
ATOM 2383 C CA . LYS A 1 318 ? 12.635 10.651 -31.330 1.00 87.81 318 LYS A CA 1
ATOM 2384 C C . LYS A 1 318 ? 13.863 10.512 -32.221 1.00 87.81 318 LYS A C 1
ATOM 2386 O O . LYS A 1 318 ? 14.715 11.392 -32.196 1.00 87.81 318 LYS A O 1
ATOM 2391 N N . ILE A 1 319 ? 13.934 9.423 -32.982 1.00 91.12 319 ILE A N 1
ATOM 2392 C CA . ILE A 1 319 ? 15.093 9.125 -33.839 1.00 91.12 319 ILE A CA 1
ATOM 2393 C C . ILE A 1 319 ? 14.767 9.288 -35.327 1.00 91.12 319 ILE A C 1
ATOM 2395 O O . ILE A 1 319 ? 15.631 9.668 -36.112 1.00 91.12 319 ILE A O 1
ATOM 2399 N N . ILE A 1 320 ? 13.505 9.072 -35.725 1.00 93.31 320 ILE A N 1
ATOM 2400 C CA . ILE A 1 320 ? 13.052 9.306 -37.101 1.00 93.31 320 ILE A CA 1
ATOM 2401 C C . ILE A 1 320 ? 11.660 9.954 -37.113 1.00 93.31 320 ILE A C 1
ATOM 2403 O O . ILE A 1 320 ? 10.755 9.533 -36.388 1.00 93.31 320 ILE A O 1
ATOM 2407 N N . SER A 1 321 ? 11.483 10.975 -37.952 1.00 93.12 321 SER A N 1
ATOM 2408 C CA . SER A 1 321 ? 10.195 11.589 -38.301 1.00 93.12 321 SER A CA 1
ATOM 2409 C C . SER A 1 321 ? 9.842 11.261 -39.741 1.00 93.12 321 SER A C 1
ATOM 2411 O O . SER A 1 321 ? 10.728 11.276 -40.589 1.00 93.12 321 SER A O 1
ATOM 2413 N N . TYR A 1 322 ? 8.563 11.058 -40.035 1.00 94.38 322 TYR A N 1
ATOM 2414 C CA . TYR A 1 322 ? 8.072 10.881 -41.398 1.00 94.38 322 TYR A CA 1
ATOM 2415 C C . TYR A 1 322 ? 6.694 11.506 -41.599 1.00 94.38 322 TYR A C 1
ATOM 2417 O O . TYR A 1 322 ? 6.012 11.810 -40.627 1.00 94.38 322 TYR A O 1
ATOM 2425 N N . ALA A 1 323 ? 6.270 11.695 -42.849 1.00 93.25 323 ALA A N 1
ATOM 2426 C CA . ALA A 1 323 ? 4.891 12.087 -43.173 1.00 93.25 323 ALA A CA 1
ATOM 2427 C C . ALA A 1 323 ? 4.149 11.062 -44.054 1.00 93.25 323 ALA A C 1
ATOM 2429 O O . ALA A 1 323 ? 2.927 11.137 -44.173 1.00 93.25 323 ALA A O 1
ATOM 2430 N N . GLY A 1 324 ? 4.869 10.115 -44.671 1.00 88.62 324 GLY A N 1
ATOM 2431 C CA . GLY A 1 324 ? 4.308 9.028 -45.478 1.00 88.62 324 GLY A CA 1
ATOM 2432 C C . GLY A 1 324 ? 4.003 7.757 -44.677 1.00 88.62 324 GLY A C 1
ATOM 2433 O O . GLY A 1 324 ? 3.644 7.807 -43.505 1.00 88.62 324 GLY A O 1
ATOM 2434 N N . SER A 1 325 ? 4.129 6.592 -45.311 1.00 90.56 325 SER A N 1
ATOM 2435 C CA . SER A 1 325 ? 3.984 5.283 -44.656 1.00 90.56 325 SER A CA 1
ATOM 2436 C C . SER A 1 325 ? 5.328 4.708 -44.208 1.00 90.56 325 SER A C 1
ATOM 2438 O O . SER A 1 325 ? 6.344 4.961 -44.853 1.00 90.56 325 SER A O 1
ATOM 2440 N N . VAL A 1 326 ? 5.311 3.857 -43.180 1.00 90.00 326 VAL A N 1
ATOM 2441 C CA . VAL A 1 326 ? 6.458 3.027 -42.771 1.00 90.00 326 VAL A CA 1
ATOM 2442 C C . VAL A 1 326 ? 6.240 1.592 -43.241 1.00 90.00 326 VAL A C 1
ATOM 2444 O O . VAL A 1 326 ? 5.201 0.998 -42.949 1.00 90.00 326 VAL A O 1
ATOM 2447 N N . ALA A 1 327 ? 7.225 1.036 -43.941 1.00 89.56 327 ALA A N 1
ATOM 2448 C CA . ALA A 1 327 ? 7.318 -0.377 -44.280 1.00 89.56 327 ALA A CA 1
ATOM 2449 C C . ALA A 1 327 ? 8.390 -1.063 -43.415 1.00 89.56 327 ALA A C 1
ATOM 2451 O O . ALA A 1 327 ? 9.532 -0.613 -43.340 1.00 89.56 327 ALA A O 1
ATOM 2452 N N . GLY A 1 328 ? 8.014 -2.163 -42.756 1.00 81.62 328 GLY A N 1
ATOM 2453 C CA . GLY A 1 328 ? 8.923 -2.951 -41.919 1.00 81.62 328 GLY A CA 1
ATOM 2454 C C . GLY A 1 328 ? 9.337 -2.287 -40.598 1.00 81.62 328 GLY A C 1
ATOM 2455 O O . GLY A 1 328 ? 8.854 -1.223 -40.218 1.00 81.62 328 GLY A O 1
ATOM 2456 N N . LEU A 1 329 ? 10.228 -2.973 -39.886 1.00 80.69 329 LEU A N 1
ATOM 2457 C CA . LEU A 1 329 ? 10.960 -2.507 -38.707 1.00 80.69 329 LEU A CA 1
ATOM 2458 C C . LEU A 1 329 ? 12.425 -2.917 -38.889 1.00 80.69 329 LEU A C 1
ATOM 2460 O O . LEU A 1 329 ? 12.702 -3.835 -39.669 1.00 80.69 329 LEU A O 1
ATOM 2464 N N . PHE A 1 330 ? 13.334 -2.283 -38.144 1.00 86.44 330 PHE A N 1
ATOM 2465 C CA . PHE A 1 330 ? 14.721 -2.742 -38.070 1.00 86.44 330 PHE A CA 1
ATOM 2466 C C . PHE A 1 330 ? 14.770 -4.222 -37.663 1.00 86.44 330 PHE A C 1
ATOM 2468 O O . PHE A 1 330 ? 14.067 -4.642 -36.742 1.00 86.44 330 PHE A O 1
ATOM 2475 N N . GLY A 1 331 ? 15.585 -5.006 -38.369 1.00 81.94 331 GLY A N 1
ATOM 2476 C CA . GLY A 1 331 ? 15.762 -6.435 -38.137 1.00 81.94 331 GLY A CA 1
ATOM 2477 C C . GLY A 1 331 ? 16.490 -6.710 -36.825 1.00 81.94 331 GLY A C 1
ATOM 2478 O O . GLY A 1 331 ? 15.995 -7.479 -36.003 1.00 81.94 331 GLY A O 1
ATOM 2479 N N . ASN A 1 332 ? 17.630 -6.048 -36.608 1.00 87.06 332 ASN A N 1
ATOM 2480 C CA . ASN A 1 332 ? 18.342 -6.072 -35.334 1.00 87.06 332 ASN A CA 1
ATOM 2481 C C . ASN A 1 332 ? 18.590 -4.654 -34.823 1.00 87.06 332 ASN A C 1
ATOM 2483 O O . ASN A 1 332 ? 18.801 -3.717 -35.595 1.00 87.06 332 ASN A O 1
ATOM 2487 N N . VAL A 1 333 ? 18.614 -4.516 -33.499 1.00 86.75 333 VAL A N 1
ATOM 2488 C CA . VAL A 1 333 ? 19.009 -3.277 -32.832 1.00 86.75 333 VAL A CA 1
ATOM 2489 C C . VAL A 1 333 ? 20.156 -3.572 -31.874 1.00 86.75 333 VAL A C 1
ATOM 2491 O O . VAL A 1 333 ? 20.036 -4.410 -30.980 1.00 86.75 333 VAL A O 1
ATOM 2494 N N . TYR A 1 334 ? 21.273 -2.882 -32.072 1.00 87.19 334 TYR A N 1
ATOM 2495 C CA . TYR A 1 334 ? 22.496 -3.005 -31.295 1.00 87.19 334 TYR A CA 1
ATOM 2496 C C . TYR A 1 334 ? 22.729 -1.742 -30.480 1.00 87.19 334 TYR A C 1
ATOM 2498 O O . TYR A 1 334 ? 22.487 -0.631 -30.948 1.00 87.19 334 TYR A O 1
ATOM 2506 N N . PHE A 1 335 ? 23.268 -1.915 -29.278 1.00 82.44 335 PHE A N 1
ATOM 2507 C CA . PHE A 1 335 ? 23.526 -0.817 -28.358 1.00 82.44 335 PHE A CA 1
ATOM 2508 C C . PHE A 1 335 ? 24.975 -0.825 -27.903 1.00 82.44 335 PHE A C 1
ATOM 2510 O O . PHE A 1 335 ? 25.521 -1.871 -27.549 1.00 82.44 335 PHE A O 1
ATOM 2517 N N . SER A 1 336 ? 25.570 0.360 -27.856 1.00 83.50 336 SER A N 1
ATOM 2518 C CA . SER A 1 336 ? 26.848 0.600 -27.196 1.00 83.50 336 SER A CA 1
ATOM 2519 C C . SER A 1 336 ? 26.714 1.759 -26.217 1.00 83.50 336 SER A C 1
ATOM 2521 O O . SER A 1 336 ? 26.212 2.827 -26.557 1.00 83.50 336 SER A O 1
ATOM 2523 N N . SER A 1 337 ? 27.171 1.551 -24.985 1.00 74.31 337 SER A N 1
ATOM 2524 C CA . SER A 1 337 ? 27.298 2.600 -23.974 1.00 74.31 337 SER A CA 1
ATOM 2525 C C . SER A 1 337 ? 28.739 2.647 -23.493 1.00 74.31 337 SER A C 1
ATOM 2527 O O . SER A 1 337 ? 29.368 1.610 -23.290 1.00 74.31 337 SER A O 1
ATOM 2529 N N . ASN A 1 338 ? 29.240 3.856 -23.254 1.00 61.41 338 ASN A N 1
ATOM 2530 C CA . ASN A 1 338 ? 30.552 4.058 -22.644 1.00 61.41 338 ASN A CA 1
ATOM 2531 C C . ASN A 1 338 ? 30.523 3.891 -21.110 1.00 61.41 338 ASN A C 1
ATOM 2533 O O . ASN A 1 338 ? 31.581 3.953 -20.484 1.00 61.41 338 ASN A O 1
ATOM 2537 N N . THR A 1 339 ? 29.344 3.685 -20.500 1.00 58.72 339 THR A N 1
ATOM 2538 C CA . THR A 1 339 ? 29.172 3.747 -19.037 1.00 58.72 339 THR A CA 1
ATOM 2539 C C . THR A 1 339 ? 28.488 2.519 -18.416 1.00 58.72 339 THR A C 1
ATOM 2541 O O . THR A 1 339 ? 28.925 2.100 -17.348 1.00 58.72 339 THR A O 1
ATOM 2544 N N . TYR A 1 340 ? 27.448 1.925 -19.029 1.00 56.75 340 TYR A N 1
ATOM 2545 C CA . TYR A 1 340 ? 26.675 0.818 -18.422 1.00 56.75 340 TYR A CA 1
ATOM 2546 C C . TYR A 1 340 ? 26.017 -0.124 -19.447 1.00 56.75 340 TYR A C 1
ATOM 2548 O O . TYR A 1 340 ? 25.560 0.313 -20.496 1.00 56.75 340 TYR A O 1
ATOM 2556 N N . ASN A 1 341 ? 25.898 -1.414 -19.098 1.00 54.25 341 ASN A N 1
ATOM 2557 C CA . ASN A 1 341 ? 25.449 -2.486 -20.007 1.00 54.25 341 ASN A CA 1
ATOM 2558 C C . ASN A 1 341 ? 24.046 -3.064 -19.706 1.00 54.25 341 ASN A C 1
ATOM 2560 O O . ASN A 1 341 ? 23.680 -4.076 -20.298 1.00 54.25 341 ASN A O 1
ATOM 2564 N N . SER A 1 342 ? 23.264 -2.468 -18.799 1.00 55.56 342 SER A N 1
ATOM 2565 C CA . SER A 1 342 ? 22.020 -3.075 -18.287 1.00 55.56 342 SER A CA 1
ATOM 2566 C C . SER A 1 342 ? 20.802 -2.164 -18.483 1.00 55.56 342 SER A C 1
ATOM 2568 O O . SER A 1 342 ? 20.338 -1.533 -17.538 1.00 55.56 342 SER A O 1
ATOM 2570 N N . TYR A 1 343 ? 20.272 -2.106 -19.706 1.00 60.84 343 TYR A N 1
ATOM 2571 C CA . TYR A 1 343 ? 19.028 -1.400 -20.040 1.00 60.84 343 TYR A CA 1
ATOM 2572 C C . TYR A 1 343 ? 18.051 -2.361 -20.717 1.00 60.84 343 TYR A C 1
ATOM 2574 O O . TYR A 1 343 ? 18.461 -3.156 -21.561 1.00 60.84 343 TYR A O 1
ATOM 2582 N N . ASN A 1 344 ? 16.762 -2.269 -20.381 1.00 58.06 344 ASN A N 1
ATOM 2583 C CA . ASN A 1 344 ? 15.720 -2.852 -21.226 1.00 58.06 344 ASN A CA 1
ATOM 2584 C C . ASN A 1 344 ? 15.346 -1.803 -22.272 1.00 58.06 344 ASN A C 1
ATOM 2586 O O . ASN A 1 344 ? 15.177 -0.633 -21.930 1.00 58.06 344 ASN A O 1
ATOM 2590 N N . ILE A 1 345 ? 15.270 -2.194 -23.540 1.00 62.12 345 ILE A N 1
ATOM 2591 C CA . ILE A 1 345 ? 15.119 -1.240 -24.638 1.00 62.12 345 ILE A CA 1
ATOM 2592 C C . ILE A 1 345 ? 14.037 -1.725 -25.586 1.00 62.12 345 ILE A C 1
ATOM 2594 O O . ILE A 1 345 ? 14.001 -2.902 -25.940 1.00 62.12 345 ILE A O 1
ATOM 2598 N N . ASP A 1 346 ? 13.177 -0.797 -25.984 1.00 65.56 346 ASP A N 1
ATOM 2599 C CA . ASP A 1 346 ? 12.134 -1.016 -26.974 1.00 65.56 346 ASP A CA 1
ATOM 2600 C C . ASP A 1 346 ? 12.270 0.018 -28.102 1.00 65.56 346 ASP A C 1
ATOM 2602 O O . ASP A 1 346 ? 12.597 1.185 -27.862 1.00 65.56 346 ASP A O 1
ATOM 2606 N N . VAL A 1 347 ? 12.049 -0.414 -29.342 1.00 66.69 347 VAL A N 1
ATOM 2607 C CA . VAL A 1 347 ? 12.061 0.442 -30.534 1.00 66.69 347 VAL A CA 1
ATOM 2608 C C . VAL A 1 347 ? 10.771 0.192 -31.287 1.00 66.69 347 VAL A C 1
ATOM 2610 O O . VAL A 1 347 ? 10.501 -0.925 -31.726 1.00 66.69 347 VAL A O 1
ATOM 2613 N N . GLY A 1 348 ? 9.980 1.244 -31.477 1.00 69.75 348 GLY A N 1
ATOM 2614 C CA . GLY A 1 348 ? 8.675 1.087 -32.098 1.00 69.75 348 GLY A CA 1
ATOM 2615 C C . GLY A 1 348 ? 8.063 2.375 -32.622 1.00 69.75 348 GLY A C 1
ATOM 2616 O O . GLY A 1 348 ? 8.539 3.489 -32.391 1.00 69.75 348 GLY A O 1
ATOM 2617 N N . VAL A 1 349 ? 6.956 2.201 -33.340 1.00 67.06 349 VAL A N 1
ATOM 2618 C CA . VAL A 1 349 ? 6.097 3.295 -33.797 1.00 67.06 349 VAL A CA 1
ATOM 2619 C C . VAL A 1 349 ? 5.063 3.556 -32.706 1.00 67.06 349 VAL A C 1
ATOM 2621 O O . VAL A 1 349 ? 3.980 2.978 -32.702 1.00 67.06 349 VAL A O 1
ATOM 2624 N N . LEU A 1 350 ? 5.428 4.386 -31.730 1.00 60.09 350 LEU A N 1
ATOM 2625 C CA . LEU A 1 350 ? 4.550 4.715 -30.601 1.00 60.09 350 LEU A CA 1
ATOM 2626 C C . LEU A 1 350 ? 3.577 5.857 -30.914 1.00 60.09 350 LEU A C 1
ATOM 2628 O O . LEU A 1 350 ? 2.526 5.956 -30.286 1.00 60.09 350 LEU A O 1
ATOM 2632 N N . ASN A 1 351 ? 3.907 6.700 -31.895 1.00 68.56 351 ASN A N 1
ATOM 2633 C CA . ASN A 1 351 ? 3.057 7.785 -32.372 1.00 68.56 351 ASN A CA 1
ATOM 2634 C C . ASN A 1 351 ? 2.916 7.711 -33.897 1.00 68.56 351 ASN A C 1
ATOM 2636 O O . ASN A 1 351 ? 3.895 7.378 -34.575 1.00 68.56 351 ASN A O 1
ATOM 2640 N N . PRO A 1 352 ? 1.749 8.077 -34.463 1.00 71.31 352 PRO A N 1
ATOM 2641 C CA . PRO A 1 352 ? 1.638 8.289 -35.899 1.00 71.31 352 PRO A CA 1
ATOM 2642 C C . PRO A 1 352 ? 2.717 9.292 -36.303 1.00 71.31 352 PRO A C 1
ATOM 2644 O O . PRO A 1 352 ? 2.802 10.355 -35.687 1.00 71.31 352 PRO A O 1
ATOM 2647 N N . ASN A 1 353 ? 3.521 8.954 -37.313 1.00 83.62 353 ASN A N 1
ATOM 2648 C CA . ASN A 1 353 ? 4.566 9.797 -37.905 1.00 83.62 353 ASN A CA 1
ATOM 2649 C C . ASN A 1 353 ? 5.958 9.750 -37.258 1.00 83.62 353 ASN A C 1
ATOM 2651 O O . ASN A 1 353 ? 6.883 10.276 -37.873 1.00 83.62 353 ASN A O 1
ATOM 2655 N N . TRP A 1 354 ? 6.170 9.130 -36.085 1.00 86.56 354 TRP A N 1
ATOM 2656 C CA . TRP A 1 354 ? 7.501 9.074 -35.448 1.00 86.56 354 TRP A CA 1
ATOM 2657 C C . TRP A 1 354 ? 7.928 7.652 -35.079 1.00 86.56 354 TRP A C 1
ATOM 2659 O O . TRP A 1 354 ? 7.124 6.846 -34.612 1.00 86.56 354 TRP A O 1
ATOM 2669 N N . ILE A 1 355 ? 9.222 7.376 -35.233 1.00 86.62 355 ILE A N 1
ATOM 2670 C CA . ILE A 1 355 ? 9.872 6.183 -34.687 1.00 86.62 355 ILE A CA 1
ATOM 2671 C C . ILE A 1 355 ? 10.566 6.589 -33.393 1.00 86.62 355 ILE A C 1
ATOM 2673 O O . ILE A 1 355 ? 11.378 7.523 -33.364 1.00 86.62 355 ILE A O 1
ATOM 2677 N N . THR A 1 356 ? 10.196 5.901 -32.318 1.00 84.69 356 THR A N 1
ATOM 2678 C CA . THR A 1 356 ? 10.628 6.200 -30.958 1.00 84.69 356 THR A CA 1
ATOM 2679 C C . THR A 1 356 ? 11.546 5.096 -30.451 1.00 84.69 356 THR A C 1
ATOM 2681 O O . THR A 1 356 ? 11.243 3.911 -30.583 1.00 84.69 356 THR A O 1
ATOM 2684 N N . LEU A 1 357 ? 12.657 5.512 -29.848 1.00 86.00 357 LEU A N 1
ATOM 2685 C CA . LEU A 1 357 ? 13.509 4.682 -29.010 1.00 86.00 357 LEU A CA 1
ATOM 2686 C C . LEU A 1 357 ? 13.109 4.906 -27.549 1.00 86.00 357 LEU A C 1
ATOM 2688 O O . LEU A 1 357 ? 13.211 6.029 -27.054 1.00 86.00 357 LEU A O 1
ATOM 2692 N N . SER A 1 358 ? 12.690 3.846 -26.866 1.00 80.44 358 SER A N 1
ATOM 2693 C CA . SER A 1 358 ? 12.315 3.870 -25.452 1.00 80.44 358 SER A CA 1
ATOM 2694 C C . SER A 1 358 ? 13.345 3.108 -24.622 1.00 80.44 358 SER A C 1
ATOM 2696 O O . SER A 1 358 ? 13.526 1.903 -24.790 1.00 80.44 358 SER A O 1
ATOM 2698 N N . LEU A 1 359 ? 14.017 3.807 -23.705 1.00 75.06 359 LEU A N 1
ATOM 2699 C CA . LEU A 1 359 ? 14.971 3.221 -22.760 1.00 75.06 359 LEU A CA 1
ATOM 2700 C C . LEU A 1 359 ? 14.308 3.034 -21.394 1.00 75.06 359 LEU A C 1
ATOM 2702 O O . LEU A 1 359 ? 13.725 3.982 -20.868 1.00 75.06 359 LEU A O 1
ATOM 2706 N N . PHE A 1 360 ? 14.468 1.860 -20.784 1.00 66.94 360 PHE A N 1
ATOM 2707 C CA . PHE A 1 360 ? 13.988 1.541 -19.437 1.00 66.94 360 PHE A CA 1
ATOM 2708 C C . PHE A 1 360 ? 15.171 1.210 -18.516 1.00 66.94 360 PHE A C 1
ATOM 2710 O O . PHE A 1 360 ? 15.995 0.341 -18.824 1.00 66.94 360 PHE A O 1
ATOM 2717 N N . GLY A 1 361 ? 15.253 1.906 -17.383 1.00 60.38 361 GLY A N 1
ATOM 2718 C CA . GLY A 1 361 ? 16.297 1.722 -16.380 1.00 60.38 361 GLY A CA 1
ATOM 2719 C C . GLY A 1 361 ? 16.042 0.564 -15.403 1.00 60.38 361 GLY A C 1
ATOM 2720 O O . GLY A 1 361 ? 14.954 -0.006 -15.338 1.00 60.38 361 GLY A O 1
ATOM 2721 N N . ALA A 1 362 ? 17.061 0.220 -14.613 1.00 54.06 362 ALA A N 1
ATOM 2722 C CA . ALA A 1 362 ? 17.122 -0.942 -13.723 1.00 54.06 362 ALA A CA 1
ATOM 2723 C C . ALA A 1 362 ? 16.504 -0.738 -12.320 1.00 54.06 362 ALA A C 1
ATOM 2725 O O . ALA A 1 362 ? 16.590 -1.630 -11.478 1.00 54.06 362 ALA A O 1
ATOM 2726 N N . GLY A 1 363 ? 15.881 0.409 -12.024 1.00 53.19 363 GLY A N 1
ATOM 2727 C CA . GLY A 1 363 ? 15.319 0.691 -10.697 1.00 53.19 363 GLY A CA 1
ATOM 2728 C C . GLY A 1 363 ? 13.924 1.304 -10.740 1.00 53.19 363 GLY A C 1
ATOM 2729 O O . GLY A 1 363 ? 13.814 2.519 -10.855 1.00 53.19 363 GLY A O 1
ATOM 2730 N N . ARG A 1 364 ? 12.877 0.486 -10.558 1.00 53.75 364 ARG A N 1
ATOM 2731 C CA . ARG A 1 364 ? 11.507 0.951 -10.280 1.00 53.75 364 ARG A CA 1
ATOM 2732 C C . ARG A 1 364 ? 11.371 1.322 -8.803 1.00 53.75 364 ARG A C 1
ATOM 2734 O O . ARG A 1 364 ? 11.022 0.483 -7.973 1.00 53.75 364 ARG A O 1
ATOM 2741 N N . ALA A 1 365 ? 11.642 2.576 -8.466 1.00 59.47 365 ALA A N 1
ATOM 2742 C CA . ALA A 1 365 ? 11.123 3.170 -7.240 1.00 59.47 365 ALA A CA 1
ATOM 2743 C C . ALA A 1 365 ? 10.095 4.218 -7.661 1.00 59.47 365 ALA A C 1
ATOM 2745 O O . ALA A 1 365 ? 10.474 5.292 -8.121 1.00 59.47 365 ALA A O 1
ATOM 2746 N N . THR A 1 366 ? 8.808 3.903 -7.500 1.00 74.00 366 THR A N 1
ATOM 2747 C CA . THR A 1 366 ? 7.687 4.808 -7.814 1.00 74.00 366 THR A CA 1
ATOM 2748 C C . THR A 1 366 ? 7.799 6.171 -7.119 1.00 74.00 366 THR A C 1
ATOM 2750 O O . THR A 1 366 ? 7.218 7.155 -7.569 1.00 74.00 366 THR A O 1
ATOM 2753 N N . ASN A 1 367 ? 8.602 6.257 -6.051 1.00 78.12 367 ASN A N 1
ATOM 2754 C CA . ASN A 1 367 ? 8.896 7.468 -5.289 1.00 78.12 367 ASN A CA 1
ATOM 2755 C C . ASN A 1 367 ? 7.617 8.156 -4.787 1.00 78.12 367 ASN A C 1
ATOM 2757 O O . ASN A 1 367 ? 7.545 9.389 -4.691 1.00 78.12 367 ASN A O 1
ATOM 2761 N N . PHE A 1 368 ? 6.606 7.354 -4.437 1.00 86.81 368 PHE A N 1
ATOM 2762 C CA . PHE A 1 368 ? 5.332 7.835 -3.913 1.00 86.81 368 PHE A CA 1
ATOM 2763 C C . PHE A 1 368 ? 5.527 8.674 -2.649 1.00 86.81 368 PHE A C 1
ATOM 2765 O O . PHE A 1 368 ? 4.841 9.677 -2.437 1.00 86.81 368 PHE A O 1
ATOM 2772 N N . LEU A 1 369 ? 6.544 8.333 -1.852 1.00 84.06 369 LEU A N 1
ATOM 2773 C CA . LEU A 1 369 ? 6.948 9.088 -0.669 1.00 84.06 369 LEU A CA 1
ATOM 2774 C C . LEU A 1 369 ? 7.129 10.595 -0.909 1.00 84.06 369 LEU A C 1
ATOM 2776 O O . LEU A 1 369 ? 6.809 11.380 -0.014 1.00 84.06 369 LEU A O 1
ATOM 2780 N N . SER A 1 370 ? 7.592 11.007 -2.093 1.00 82.06 370 SER A N 1
ATOM 2781 C CA . SER A 1 370 ? 7.955 12.400 -2.398 1.00 82.06 370 SER A CA 1
ATOM 2782 C C . SER A 1 370 ? 6.796 13.403 -2.331 1.00 82.06 370 SER A C 1
ATOM 2784 O O . SER A 1 370 ? 7.038 14.597 -2.148 1.00 82.06 370 SER A O 1
ATOM 2786 N N . PHE A 1 371 ? 5.545 12.944 -2.433 1.00 79.94 371 PHE A N 1
ATOM 2787 C CA . PHE A 1 371 ? 4.363 13.814 -2.456 1.00 79.94 371 PHE A CA 1
ATOM 2788 C C . PHE A 1 371 ? 3.303 13.470 -1.397 1.00 79.94 371 PHE A C 1
ATOM 2790 O O . PHE A 1 371 ? 2.236 14.091 -1.364 1.00 79.94 371 PHE A O 1
ATOM 2797 N N . THR A 1 372 ? 3.584 12.513 -0.511 1.00 86.00 372 THR A N 1
ATOM 2798 C CA . THR A 1 372 ? 2.658 12.080 0.550 1.00 86.00 372 THR A CA 1
ATOM 2799 C C . THR A 1 372 ? 2.580 13.071 1.711 1.00 86.00 372 THR A C 1
ATOM 2801 O O . THR A 1 372 ? 3.564 13.698 2.108 1.00 86.00 372 THR A O 1
ATOM 2804 N N . LYS A 1 373 ? 1.393 13.201 2.304 1.00 89.50 373 LYS A N 1
ATOM 2805 C CA . LYS A 1 373 ? 1.128 14.089 3.443 1.00 89.50 373 LYS A CA 1
ATOM 2806 C C . LYS A 1 373 ? 0.755 13.305 4.693 1.00 89.50 373 LYS A C 1
ATOM 2808 O O . LYS A 1 373 ? 1.328 13.544 5.761 1.00 89.50 373 LYS A O 1
ATOM 2813 N N . THR A 1 374 ? -0.171 12.363 4.555 1.00 95.06 374 THR A N 1
ATOM 2814 C CA . THR A 1 374 ? -0.831 11.693 5.684 1.00 95.06 374 THR A CA 1
ATOM 2815 C C . THR A 1 374 ? -0.064 10.440 6.114 1.00 95.06 374 THR A C 1
ATOM 2817 O O . THR A 1 374 ? 0.847 9.988 5.418 1.00 95.06 374 THR A O 1
ATOM 2820 N N . ARG A 1 375 ? -0.379 9.883 7.291 1.00 95.50 375 ARG A N 1
ATOM 2821 C CA . ARG A 1 375 ? 0.265 8.650 7.773 1.00 95.50 375 ARG A CA 1
ATOM 2822 C C . ARG A 1 375 ? -0.099 7.478 6.865 1.00 95.50 375 ARG A C 1
ATOM 2824 O O . ARG A 1 375 ? 0.799 6.779 6.422 1.00 95.50 375 ARG A O 1
ATOM 2831 N N . ASN A 1 376 ? -1.379 7.319 6.533 1.00 97.06 376 ASN A N 1
ATOM 2832 C CA . ASN A 1 376 ? -1.835 6.228 5.666 1.00 97.06 376 ASN A CA 1
ATOM 2833 C C . ASN A 1 376 ? -1.227 6.307 4.260 1.00 97.06 376 ASN A C 1
ATOM 2835 O O . ASN A 1 376 ? -0.775 5.291 3.739 1.00 97.06 376 ASN A O 1
ATOM 2839 N N . GLU A 1 377 ? -1.143 7.511 3.679 1.00 96.06 377 GLU A N 1
ATOM 2840 C CA . GLU A 1 377 ? -0.460 7.727 2.398 1.00 96.06 377 GLU A CA 1
ATOM 2841 C C . GLU A 1 377 ? 1.014 7.288 2.475 1.00 96.06 377 GLU A C 1
ATOM 2843 O O . GLU A 1 377 ? 1.480 6.571 1.593 1.00 96.06 377 GLU A O 1
ATOM 2848 N N . LYS A 1 378 ? 1.742 7.675 3.533 1.00 95.69 378 LYS A N 1
ATOM 2849 C CA . LYS A 1 378 ? 3.164 7.330 3.728 1.00 95.69 378 LYS A CA 1
ATOM 2850 C C . LYS A 1 378 ? 3.396 5.833 3.898 1.00 95.69 378 LYS A C 1
ATOM 2852 O O . LYS A 1 378 ? 4.283 5.289 3.253 1.00 95.69 378 LYS A O 1
ATOM 2857 N N . GLU A 1 379 ? 2.601 5.189 4.744 1.00 96.69 379 GLU A N 1
ATOM 2858 C CA . GLU A 1 379 ? 2.682 3.757 5.057 1.00 96.69 379 GLU A CA 1
ATOM 2859 C C . GLU A 1 379 ? 2.499 2.902 3.792 1.00 96.69 379 GLU A C 1
ATOM 2861 O O . GLU A 1 379 ? 3.330 2.052 3.476 1.00 96.69 379 GLU A O 1
ATOM 2866 N N . VAL A 1 380 ? 1.461 3.192 2.999 1.00 96.44 380 VAL A N 1
ATOM 2867 C CA . VAL A 1 380 ? 1.221 2.484 1.732 1.00 96.44 380 VAL A CA 1
ATOM 2868 C C . VAL A 1 380 ? 2.283 2.821 0.689 1.00 96.44 380 VAL A C 1
ATOM 2870 O O . VAL A 1 380 ? 2.733 1.933 -0.027 1.00 96.44 380 VAL A O 1
ATOM 2873 N N . SER A 1 381 ? 2.724 4.079 0.621 1.00 94.44 381 SER A N 1
ATOM 2874 C CA . SER A 1 381 ? 3.782 4.491 -0.309 1.00 94.44 381 SER A CA 1
ATOM 2875 C C . SER A 1 381 ? 5.086 3.756 -0.048 1.00 94.44 381 SER A C 1
ATOM 2877 O O . SER A 1 381 ? 5.698 3.276 -0.988 1.00 94.44 381 SER A O 1
ATOM 2879 N N . GLN A 1 382 ? 5.486 3.604 1.218 1.00 93.38 382 GLN A N 1
ATOM 2880 C CA . GLN A 1 382 ? 6.666 2.821 1.592 1.00 93.38 382 GLN A CA 1
ATOM 2881 C C . GLN A 1 382 ? 6.528 1.360 1.174 1.00 93.38 382 GLN A C 1
ATOM 2883 O O . GLN A 1 382 ? 7.474 0.785 0.635 1.00 93.38 382 GLN A O 1
ATOM 2888 N N . ALA A 1 383 ? 5.351 0.769 1.396 1.00 93.69 383 ALA A N 1
ATOM 2889 C CA . ALA A 1 383 ? 5.085 -0.600 0.988 1.00 93.69 383 ALA A CA 1
ATOM 2890 C C . ALA A 1 383 ? 5.155 -0.758 -0.539 1.00 93.69 383 ALA A C 1
ATOM 2892 O O . ALA A 1 383 ? 5.823 -1.668 -1.022 1.00 93.69 383 ALA A O 1
ATOM 2893 N N . TYR A 1 384 ? 4.525 0.134 -1.305 1.00 92.94 384 TYR A N 1
ATOM 2894 C CA . TYR A 1 384 ? 4.537 0.087 -2.767 1.00 92.94 384 TYR A CA 1
ATOM 2895 C C . TYR A 1 384 ? 5.889 0.443 -3.380 1.00 92.94 384 TYR A C 1
ATOM 2897 O O . TYR A 1 384 ? 6.318 -0.279 -4.270 1.00 92.94 384 TYR A O 1
ATOM 2905 N N . ASP A 1 385 ? 6.598 1.454 -2.875 1.00 87.50 385 ASP A N 1
ATOM 2906 C CA . ASP A 1 385 ? 7.955 1.800 -3.321 1.00 87.50 385 ASP A CA 1
ATOM 2907 C C . ASP A 1 385 ? 8.937 0.641 -3.068 1.00 87.50 385 ASP A C 1
ATOM 2909 O O . ASP A 1 385 ? 9.906 0.462 -3.809 1.00 87.50 385 ASP A O 1
ATOM 2913 N N . PHE A 1 386 ? 8.717 -0.154 -2.013 1.00 86.81 386 PHE A N 1
ATOM 2914 C CA . PHE A 1 386 ? 9.474 -1.380 -1.774 1.00 86.81 386 PHE A CA 1
ATOM 2915 C C . PHE A 1 386 ? 9.035 -2.499 -2.725 1.00 86.81 386 PHE A C 1
ATOM 2917 O O . PHE A 1 386 ? 9.878 -3.121 -3.364 1.00 86.81 386 PHE A O 1
ATOM 2924 N N . LEU A 1 387 ? 7.729 -2.757 -2.838 1.00 86.38 387 LEU A N 1
ATOM 2925 C CA . LEU A 1 387 ? 7.185 -3.824 -3.679 1.00 86.38 387 LEU A CA 1
ATOM 2926 C C . LEU A 1 387 ? 7.519 -3.614 -5.161 1.00 86.38 387 LEU A C 1
ATOM 2928 O O . LEU A 1 387 ? 7.886 -4.580 -5.820 1.00 86.38 387 LEU A O 1
ATOM 2932 N N . SER A 1 388 ? 7.491 -2.377 -5.665 1.00 81.50 388 SER A N 1
ATOM 2933 C CA . SER A 1 388 ? 7.768 -2.035 -7.068 1.00 81.50 388 SER A CA 1
ATOM 2934 C C . SER A 1 388 ? 9.173 -2.425 -7.530 1.00 81.50 388 SER A C 1
ATOM 2936 O O . SER A 1 388 ? 9.401 -2.611 -8.721 1.00 81.50 388 SER A O 1
ATOM 2938 N N . GLN A 1 389 ? 10.122 -2.562 -6.598 1.00 75.12 389 GLN A N 1
ATOM 2939 C CA . GLN A 1 389 ? 11.491 -2.997 -6.892 1.00 75.12 389 GLN A CA 1
ATOM 2940 C C . GLN A 1 389 ? 11.580 -4.503 -7.170 1.00 75.12 389 GLN A C 1
ATOM 2942 O O . GLN A 1 389 ? 12.564 -4.962 -7.748 1.00 75.12 389 GLN A O 1
ATOM 2947 N N . TYR A 1 390 ? 10.574 -5.271 -6.743 1.00 70.12 390 TYR A N 1
ATOM 2948 C CA . TYR A 1 390 ? 10.566 -6.734 -6.788 1.00 70.12 390 TYR A CA 1
ATOM 2949 C C . TYR A 1 390 ? 9.325 -7.310 -7.486 1.00 70.12 390 TYR A C 1
ATOM 2951 O O . TYR A 1 390 ? 9.195 -8.533 -7.576 1.00 70.12 390 TYR A O 1
ATOM 2959 N N . THR A 1 391 ? 8.398 -6.473 -7.967 1.00 62.00 391 THR A N 1
ATOM 2960 C CA . THR A 1 391 ? 7.236 -6.939 -8.730 1.00 62.00 391 THR A CA 1
ATOM 2961 C C . THR A 1 391 ? 7.661 -7.458 -10.099 1.00 62.00 391 THR A C 1
ATOM 2963 O O . THR A 1 391 ? 8.481 -6.868 -10.799 1.00 62.00 391 THR A O 1
ATOM 2966 N N . VAL A 1 392 ? 7.075 -8.587 -10.500 1.00 64.44 392 VAL A N 1
ATOM 2967 C CA . VAL A 1 392 ? 7.203 -9.099 -11.867 1.00 64.44 392 VAL A CA 1
ATOM 2968 C C . VAL A 1 392 ? 6.260 -8.302 -12.769 1.00 64.44 392 VAL A C 1
ATOM 2970 O O . VAL A 1 392 ? 5.070 -8.171 -12.457 1.00 64.44 392 VAL A O 1
ATOM 2973 N N . THR A 1 393 ? 6.788 -7.796 -13.886 1.00 63.12 393 THR A N 1
ATOM 2974 C CA . THR A 1 393 ? 6.031 -7.021 -14.877 1.00 63.12 393 THR A CA 1
ATOM 2975 C C . THR A 1 393 ? 4.767 -7.760 -15.320 1.00 63.12 393 THR A C 1
ATOM 2977 O O . THR A 1 393 ? 4.823 -8.937 -15.677 1.00 63.12 393 THR A O 1
ATOM 2980 N N . GLY A 1 394 ? 3.629 -7.059 -15.320 1.00 63.72 394 GLY A N 1
ATOM 2981 C CA . GLY A 1 394 ? 2.345 -7.577 -15.813 1.00 63.72 394 GLY A CA 1
ATOM 2982 C C . GLY A 1 394 ? 1.506 -8.362 -14.796 1.00 63.72 394 GLY A C 1
ATOM 2983 O O . GLY A 1 394 ? 0.433 -8.852 -15.145 1.00 63.72 394 GLY A O 1
ATOM 2984 N N . THR A 1 395 ? 1.951 -8.474 -13.540 1.00 80.25 395 THR A N 1
ATOM 2985 C CA . THR A 1 395 ? 1.103 -8.974 -12.441 1.00 80.25 395 THR A CA 1
ATOM 2986 C C . THR A 1 395 ? 0.032 -7.948 -12.044 1.00 80.25 395 THR A C 1
ATOM 2988 O O . THR A 1 395 ? 0.201 -6.756 -12.283 1.00 80.25 395 THR A O 1
ATOM 2991 N N . ASP A 1 396 ? -1.062 -8.387 -11.406 1.00 88.25 396 ASP A N 1
ATOM 2992 C CA . ASP A 1 396 ? -2.123 -7.477 -10.927 1.00 88.25 396 ASP A CA 1
ATOM 2993 C C . ASP A 1 396 ? -1.563 -6.376 -10.008 1.00 88.25 396 ASP A C 1
ATOM 2995 O O . ASP A 1 396 ? -1.832 -5.195 -10.214 1.00 88.25 396 ASP A O 1
ATOM 2999 N N . LEU A 1 397 ? -0.672 -6.745 -9.079 1.00 88.00 397 LEU A N 1
ATOM 3000 C CA . LEU A 1 397 ? -0.003 -5.793 -8.190 1.00 88.00 397 LEU A CA 1
ATOM 3001 C C . LEU A 1 397 ? 0.852 -4.775 -8.960 1.00 88.00 397 LEU A C 1
ATOM 3003 O O . LEU A 1 397 ? 0.812 -3.589 -8.641 1.00 88.00 397 LEU A O 1
ATOM 3007 N N . ASP A 1 398 ? 1.590 -5.217 -9.985 1.00 83.25 398 ASP A N 1
ATOM 3008 C CA . ASP A 1 398 ? 2.372 -4.325 -10.849 1.00 83.25 398 ASP A CA 1
ATOM 3009 C C . ASP A 1 398 ? 1.459 -3.353 -11.611 1.00 83.25 398 ASP A C 1
ATOM 3011 O O . ASP A 1 398 ? 1.726 -2.154 -11.658 1.00 83.25 398 ASP A O 1
ATOM 3015 N N . ASN A 1 399 ? 0.331 -3.839 -12.136 1.00 85.75 399 ASN A N 1
ATOM 3016 C CA . ASN A 1 399 ? -0.655 -3.012 -12.832 1.00 85.75 399 ASN A CA 1
ATOM 3017 C C . ASN A 1 399 ? -1.287 -1.968 -11.902 1.00 85.75 399 ASN A C 1
ATOM 3019 O O . ASN A 1 399 ? -1.438 -0.815 -12.301 1.00 85.75 399 ASN A O 1
ATOM 3023 N N . ILE A 1 400 ? -1.616 -2.339 -10.660 1.00 91.81 400 ILE A N 1
ATOM 3024 C CA . ILE A 1 400 ? -2.150 -1.419 -9.647 1.00 91.81 400 ILE A CA 1
ATOM 3025 C C . ILE A 1 400 ? -1.127 -0.342 -9.280 1.00 91.81 400 ILE A C 1
ATOM 3027 O O . ILE A 1 400 ? -1.460 0.844 -9.286 1.00 91.81 400 ILE A O 1
ATOM 3031 N N . ILE A 1 401 ? 0.117 -0.730 -8.987 1.00 89.50 401 ILE A N 1
ATOM 3032 C CA . ILE A 1 401 ? 1.188 0.211 -8.635 1.00 89.50 401 ILE A CA 1
ATOM 3033 C C . ILE A 1 401 ? 1.438 1.184 -9.798 1.00 89.50 401 ILE A C 1
ATOM 3035 O O . ILE A 1 401 ? 1.459 2.398 -9.591 1.00 89.50 401 ILE A O 1
ATOM 3039 N N . ASN A 1 402 ? 1.525 0.679 -11.031 1.00 83.62 402 ASN A N 1
ATOM 3040 C CA . ASN A 1 402 ? 1.714 1.508 -12.223 1.00 83.62 402 ASN A CA 1
ATOM 3041 C C . ASN A 1 402 ? 0.515 2.426 -12.499 1.00 83.62 402 ASN A C 1
ATOM 3043 O O . ASN A 1 402 ? 0.706 3.581 -12.878 1.00 83.62 402 ASN A O 1
ATOM 3047 N N . ALA A 1 403 ? -0.715 1.950 -12.276 1.00 86.12 403 ALA A N 1
ATOM 3048 C CA . ALA A 1 403 ? -1.913 2.769 -12.427 1.00 86.12 403 ALA A CA 1
ATOM 3049 C C . ALA A 1 403 ? -1.893 3.968 -11.473 1.00 86.12 403 ALA A C 1
ATOM 3051 O O . ALA A 1 403 ? -2.246 5.067 -11.886 1.00 86.12 403 ALA A O 1
ATOM 3052 N N . ILE A 1 404 ? -1.440 3.786 -10.227 1.00 90.19 404 ILE A N 1
ATOM 3053 C CA . ILE A 1 404 ? -1.286 4.882 -9.258 1.00 90.19 404 ILE A CA 1
ATOM 3054 C C . ILE A 1 404 ? -0.133 5.817 -9.661 1.00 90.19 404 ILE A C 1
ATOM 3056 O O . ILE A 1 404 ? -0.267 7.031 -9.517 1.00 90.19 404 ILE A O 1
ATOM 3060 N N . HIS A 1 405 ? 0.967 5.283 -10.206 1.00 85.75 405 HIS A N 1
ATOM 3061 C CA . HIS A 1 405 ? 2.145 6.058 -10.639 1.00 85.75 405 HIS A CA 1
ATOM 3062 C C . HIS A 1 405 ? 1.838 7.097 -11.717 1.00 85.75 405 HIS A C 1
ATOM 3064 O O . HIS A 1 405 ? 2.359 8.208 -11.676 1.00 85.75 405 HIS A O 1
ATOM 3070 N N . ILE A 1 406 ? 0.949 6.771 -12.657 1.00 81.06 406 ILE A N 1
ATOM 3071 C CA . ILE A 1 406 ? 0.562 7.688 -13.742 1.00 81.06 406 ILE A CA 1
ATOM 3072 C C . ILE A 1 406 ? -0.546 8.681 -13.348 1.00 81.06 406 ILE A C 1
ATOM 3074 O O . ILE A 1 406 ? -0.903 9.555 -14.142 1.00 81.06 406 ILE A O 1
ATOM 3078 N N . MET A 1 407 ? -1.123 8.563 -12.146 1.00 86.94 407 MET A N 1
ATOM 3079 C CA . MET A 1 407 ? -2.124 9.512 -11.651 1.00 86.94 407 MET A CA 1
ATOM 3080 C C . MET A 1 407 ? -1.475 10.841 -11.246 1.00 86.94 407 MET A C 1
ATOM 3082 O O . MET A 1 407 ? -0.334 10.907 -10.800 1.00 86.94 407 MET A O 1
ATOM 3086 N N . ASN A 1 408 ? -2.241 11.934 -11.317 1.00 79.38 408 ASN A N 1
ATOM 3087 C CA . ASN A 1 408 ? -1.803 13.206 -10.736 1.00 79.38 408 ASN A CA 1
ATOM 3088 C C . ASN A 1 408 ? -1.659 13.097 -9.203 1.00 79.38 408 ASN A C 1
ATOM 3090 O O . ASN A 1 408 ? -2.357 12.311 -8.564 1.00 79.38 408 ASN A O 1
ATOM 3094 N N . GLY A 1 409 ? -0.807 13.927 -8.588 1.00 79.94 409 GLY A N 1
ATOM 3095 C CA . GLY A 1 409 ? -0.466 13.803 -7.162 1.00 79.94 409 GLY A CA 1
ATOM 3096 C C . GLY A 1 409 ? -1.657 13.821 -6.187 1.00 79.94 409 GLY A C 1
ATOM 3097 O O . GLY A 1 409 ? -1.579 13.211 -5.125 1.00 79.94 409 GLY A O 1
ATOM 3098 N N . SER A 1 410 ? -2.783 14.466 -6.522 1.00 88.75 410 SER A N 1
ATOM 3099 C CA . SER A 1 410 ? -4.016 14.386 -5.717 1.00 88.75 410 SER A CA 1
ATOM 3100 C C . SER A 1 410 ? -4.752 13.053 -5.865 1.00 88.75 410 SER A C 1
ATOM 3102 O O . SER A 1 410 ? -5.157 12.476 -4.857 1.00 88.75 410 SER A O 1
ATOM 3104 N N . ALA A 1 411 ? -4.916 12.558 -7.092 1.00 90.06 411 ALA A N 1
ATOM 3105 C CA . ALA A 1 411 ? -5.583 11.289 -7.368 1.00 90.06 411 ALA A CA 1
ATOM 3106 C C . ALA A 1 411 ? -4.745 10.099 -6.877 1.00 90.06 411 ALA A C 1
ATOM 3108 O O . ALA A 1 411 ? -5.286 9.202 -6.236 1.00 90.06 411 ALA A O 1
ATOM 3109 N N . ALA A 1 412 ? -3.421 10.147 -7.063 1.00 92.12 412 ALA A N 1
ATOM 3110 C CA . ALA A 1 412 ? -2.497 9.152 -6.527 1.00 92.12 412 ALA A CA 1
ATOM 3111 C C . ALA A 1 412 ? -2.615 9.055 -4.997 1.00 92.12 412 ALA A C 1
ATOM 3113 O O . ALA A 1 412 ? -2.764 7.969 -4.445 1.00 92.12 412 ALA A O 1
ATOM 3114 N N . ARG A 1 413 ? -2.645 10.196 -4.295 1.00 94.31 413 ARG A N 1
ATOM 3115 C CA . ARG A 1 413 ? -2.851 10.243 -2.837 1.00 94.31 413 ARG A CA 1
ATOM 3116 C C . ARG A 1 413 ? -4.188 9.654 -2.388 1.00 94.31 413 ARG A C 1
ATOM 3118 O O . ARG A 1 413 ? -4.230 8.933 -1.390 1.00 94.31 413 ARG A O 1
ATOM 3125 N N . ALA A 1 414 ? -5.270 9.933 -3.114 1.00 93.44 414 ALA A N 1
ATOM 3126 C CA . ALA A 1 414 ? -6.570 9.330 -2.833 1.00 93.44 414 ALA A CA 1
ATOM 3127 C C . ALA A 1 414 ? -6.528 7.800 -3.012 1.00 93.44 414 ALA A C 1
ATOM 3129 O O . ALA A 1 414 ? -7.021 7.072 -2.150 1.00 93.44 414 ALA A O 1
ATOM 3130 N N . ALA A 1 415 ? -5.866 7.307 -4.064 1.00 95.75 415 ALA A N 1
ATOM 3131 C CA . ALA A 1 415 ? -5.690 5.877 -4.308 1.00 95.75 415 ALA A CA 1
ATOM 3132 C C . ALA A 1 415 ? -4.842 5.190 -3.222 1.00 95.75 415 ALA A C 1
ATOM 3134 O O . ALA A 1 415 ? -5.250 4.158 -2.688 1.00 95.75 415 ALA A O 1
ATOM 3135 N N . LEU A 1 416 ? -3.718 5.796 -2.819 1.00 96.19 416 LEU A N 1
ATOM 3136 C CA . LEU A 1 416 ? -2.877 5.325 -1.709 1.00 96.19 416 LEU A CA 1
ATOM 3137 C C . LEU A 1 416 ? -3.665 5.268 -0.391 1.00 96.19 416 LEU A C 1
ATOM 3139 O O . LEU A 1 416 ? -3.568 4.300 0.363 1.00 96.19 416 LEU A O 1
ATOM 3143 N N . THR A 1 417 ? -4.504 6.274 -0.134 1.00 95.75 417 THR A N 1
ATOM 3144 C CA . THR A 1 417 ? -5.372 6.300 1.050 1.00 95.75 417 THR A CA 1
ATOM 3145 C C . THR A 1 417 ? -6.411 5.181 0.995 1.00 95.75 417 THR A C 1
ATOM 3147 O O . THR A 1 417 ? -6.548 4.441 1.965 1.00 95.75 417 THR A O 1
ATOM 3150 N N . ALA A 1 418 ? -7.095 4.977 -0.134 1.00 95.38 418 ALA A N 1
ATOM 3151 C CA . ALA A 1 418 ? -8.062 3.887 -0.307 1.00 95.38 418 ALA A CA 1
ATOM 3152 C C . ALA A 1 418 ? -7.422 2.489 -0.162 1.00 95.38 418 ALA A C 1
ATOM 3154 O O . ALA A 1 418 ? -8.009 1.594 0.457 1.00 95.38 418 ALA A O 1
ATOM 3155 N N . ALA A 1 419 ? -6.201 2.313 -0.675 1.00 96.31 419 ALA A N 1
ATOM 3156 C CA . ALA A 1 419 ? -5.427 1.078 -0.558 1.00 96.31 419 ALA A CA 1
ATOM 3157 C C . ALA A 1 419 ? -5.007 0.759 0.890 1.00 96.31 419 ALA A C 1
ATOM 3159 O O . ALA A 1 419 ? -4.843 -0.409 1.226 1.00 96.31 419 ALA A O 1
ATOM 3160 N N . SER A 1 420 ? -4.901 1.767 1.765 1.00 96.88 420 SER A N 1
ATOM 3161 C CA . SER A 1 420 ? -4.485 1.578 3.164 1.00 96.88 420 SER A CA 1
ATOM 3162 C C . SER A 1 420 ? -5.462 0.758 4.010 1.00 96.88 420 SER A C 1
ATOM 3164 O O . SER A 1 420 ? -5.081 0.238 5.052 1.00 96.88 420 SER A O 1
ATOM 3166 N N . GLY A 1 421 ? -6.733 0.658 3.610 1.00 96.06 421 GLY A N 1
ATOM 3167 C CA . GLY A 1 421 ? -7.738 -0.031 4.419 1.00 96.06 421 GLY A CA 1
ATOM 3168 C C . GLY A 1 421 ? -8.156 0.716 5.691 1.00 96.06 421 GLY A C 1
ATOM 3169 O O . GLY A 1 421 ? -8.610 0.074 6.636 1.00 96.06 421 GLY A O 1
ATOM 3170 N N . TYR A 1 422 ? -8.059 2.054 5.718 1.00 96.62 422 TYR A N 1
ATOM 3171 C CA . TYR A 1 422 ? -8.405 2.928 6.862 1.00 96.62 422 TYR A CA 1
ATOM 3172 C C . TYR A 1 422 ? -9.795 2.690 7.490 1.00 96.62 422 TYR A C 1
ATOM 3174 O O . TYR A 1 422 ? -10.045 3.083 8.631 1.00 96.62 422 TYR A O 1
ATOM 3182 N N . PHE A 1 423 ? -10.705 2.037 6.762 1.00 97.50 423 PHE A N 1
ATOM 3183 C CA . PHE A 1 423 ? -12.018 1.621 7.246 1.00 97.50 423 PHE A CA 1
ATOM 3184 C C . PHE A 1 423 ? -11.939 0.547 8.347 1.00 97.50 423 PHE A C 1
ATOM 3186 O O . PHE A 1 423 ? -12.644 0.640 9.355 1.00 97.50 423 PHE A O 1
ATOM 3193 N N . LEU A 1 424 ? -11.054 -0.448 8.203 1.00 97.19 424 LEU A N 1
ATOM 3194 C CA . LEU A 1 424 ? -10.967 -1.601 9.110 1.00 97.19 424 LEU A CA 1
ATOM 3195 C C . LEU A 1 424 ? -10.630 -1.214 10.567 1.00 97.19 424 LEU A C 1
ATOM 3197 O O . LEU A 1 424 ? -11.335 -1.681 11.466 1.00 97.19 424 LEU A O 1
ATOM 3201 N N . PRO A 1 425 ? -9.654 -0.320 10.852 1.00 96.25 425 PRO A N 1
ATOM 3202 C CA . PRO A 1 425 ? -9.406 0.164 12.212 1.00 96.25 425 PRO A CA 1
ATOM 3203 C C . PRO A 1 425 ? -10.643 0.796 12.870 1.00 96.25 425 PRO A C 1
ATOM 3205 O O . PRO A 1 425 ? -10.883 0.609 14.065 1.00 96.25 425 PRO A O 1
ATOM 3208 N N . ASN A 1 426 ? -11.453 1.537 12.103 1.00 95.62 426 ASN A N 1
ATOM 3209 C CA . ASN A 1 426 ? -12.671 2.163 12.617 1.00 95.62 426 ASN A CA 1
ATOM 3210 C C . ASN A 1 426 ? -13.755 1.121 12.950 1.00 95.62 426 ASN A C 1
ATOM 3212 O O . ASN A 1 426 ? -14.460 1.279 13.952 1.00 95.62 426 ASN A O 1
ATOM 3216 N N . VAL A 1 427 ? -13.867 0.057 12.145 1.00 95.88 427 VAL A N 1
ATOM 3217 C CA . VAL A 1 427 ? -14.771 -1.075 12.405 1.00 95.88 427 VAL A CA 1
ATOM 3218 C C . VAL A 1 427 ? -14.353 -1.824 13.669 1.00 95.88 427 VAL A C 1
ATOM 3220 O O . VAL A 1 427 ? -15.181 -1.996 14.558 1.00 95.88 427 VAL A O 1
ATOM 3223 N N . ILE A 1 428 ? -13.076 -2.185 13.818 1.00 94.62 428 ILE A N 1
ATOM 3224 C CA . ILE A 1 428 ? -12.559 -2.877 15.018 1.00 94.62 428 ILE A CA 1
ATOM 3225 C C . ILE A 1 428 ? -12.816 -2.043 16.280 1.00 94.62 428 ILE A C 1
ATOM 3227 O O . ILE A 1 428 ? -13.313 -2.531 17.294 1.00 94.62 428 ILE A O 1
ATOM 3231 N N . ARG A 1 429 ? -12.561 -0.733 16.214 1.00 92.00 429 ARG A N 1
ATOM 3232 C CA . ARG A 1 429 ? -12.834 0.190 17.324 1.00 92.00 429 ARG A CA 1
ATOM 3233 C C . ARG A 1 429 ? -14.296 0.214 17.757 1.00 92.00 429 ARG A C 1
ATOM 3235 O O . ARG A 1 429 ? -14.570 0.487 18.931 1.00 92.00 429 ARG A O 1
ATOM 3242 N N . SER A 1 430 ? -15.230 0.002 16.829 1.00 90.69 430 SER A N 1
ATOM 3243 C CA . SER A 1 430 ? -16.665 0.088 17.114 1.00 90.69 430 SER A CA 1
ATOM 3244 C C . SER A 1 430 ? -17.081 -0.869 18.237 1.00 90.69 430 SER A C 1
ATOM 3246 O O . SER A 1 430 ? -17.865 -0.470 19.102 1.00 90.69 430 SER A O 1
ATOM 3248 N N . ALA A 1 431 ? -16.424 -2.027 18.317 1.00 84.56 431 ALA A N 1
ATOM 3249 C CA . ALA A 1 431 ? -16.624 -3.076 19.307 1.00 84.56 431 ALA A CA 1
ATOM 3250 C C . ALA A 1 431 ? -16.484 -2.543 20.753 1.00 84.56 431 ALA A C 1
ATOM 3252 O O . ALA A 1 431 ? -17.390 -2.638 21.582 1.00 84.56 431 ALA A O 1
ATOM 3253 N N . VAL A 1 432 ? -15.388 -1.836 21.041 1.00 86.06 432 VAL A N 1
ATOM 3254 C CA . VAL A 1 432 ? -15.092 -1.284 22.382 1.00 86.06 432 VAL A CA 1
ATOM 3255 C C . VAL A 1 432 ? -15.615 0.136 22.605 1.00 86.06 432 VAL A C 1
ATOM 3257 O O . VAL A 1 432 ? -15.430 0.703 23.683 1.00 86.06 432 VAL A O 1
ATOM 3260 N N . SER A 1 433 ? -16.282 0.725 21.609 1.00 78.56 433 SER A N 1
ATOM 3261 C CA . SER A 1 433 ? -16.911 2.052 21.711 1.00 78.56 433 SER A CA 1
ATOM 3262 C C . SER A 1 433 ? -18.275 2.038 22.419 1.00 78.56 433 SER A C 1
ATOM 3264 O O . SER A 1 433 ? -18.863 3.094 22.648 1.00 78.56 433 SER A O 1
ATOM 3266 N N . ALA A 1 434 ? -18.821 0.859 22.736 1.00 65.69 434 ALA A N 1
ATOM 3267 C CA . ALA A 1 434 ? -20.133 0.721 23.364 1.00 65.69 434 ALA A CA 1
ATOM 3268 C C . ALA A 1 434 ? -20.159 1.252 24.815 1.00 65.69 434 ALA A C 1
ATOM 3270 O O . ALA A 1 434 ? -19.231 1.035 25.598 1.00 65.69 434 ALA A O 1
ATOM 3271 N N . ASN A 1 435 ? -21.261 1.896 25.215 1.00 68.44 435 ASN A N 1
ATOM 3272 C CA . ASN A 1 435 ? -21.453 2.515 26.540 1.00 68.44 435 ASN A CA 1
ATOM 3273 C C . ASN A 1 435 ? -21.962 1.534 27.629 1.00 68.44 435 ASN A C 1
ATOM 3275 O O . ASN A 1 435 ? -22.717 1.920 28.522 1.00 68.44 435 ASN A O 1
ATOM 3279 N N . ASP A 1 436 ? -21.552 0.261 27.585 1.00 68.81 436 ASP A N 1
ATOM 3280 C CA . ASP A 1 436 ? -22.120 -0.814 28.428 1.00 68.81 436 ASP A CA 1
ATOM 3281 C C . ASP A 1 436 ? -22.115 -0.516 29.935 1.00 68.81 436 ASP A C 1
ATOM 3283 O O . ASP A 1 436 ? -23.097 -0.770 30.625 1.00 68.81 436 ASP A O 1
ATOM 3287 N N . SER A 1 437 ? -21.030 0.055 30.467 1.00 75.12 437 SER A N 1
ATOM 3288 C CA . SER A 1 437 ? -20.895 0.315 31.905 1.00 75.12 437 SER A CA 1
ATOM 3289 C C . SER A 1 437 ? -21.976 1.269 32.417 1.00 75.12 437 SER A C 1
ATOM 3291 O O . SER A 1 437 ? -22.522 1.080 33.503 1.00 75.12 437 SER A O 1
ATOM 3293 N N . LYS A 1 438 ? -22.335 2.273 31.605 1.00 74.81 438 LYS A N 1
ATOM 3294 C CA . LYS A 1 438 ? -23.328 3.295 31.962 1.00 74.81 438 LYS A CA 1
ATOM 3295 C C . LYS A 1 438 ? -24.728 2.700 32.048 1.00 74.81 438 LYS A C 1
ATOM 3297 O O . LYS A 1 438 ? -25.440 2.967 33.011 1.00 74.81 438 LYS A O 1
ATOM 3302 N N . GLN A 1 439 ? -25.059 1.805 31.116 1.00 79.50 439 GLN A N 1
ATOM 3303 C CA . GLN A 1 439 ? -26.314 1.045 31.114 1.00 79.50 439 GLN A CA 1
ATOM 3304 C C . GLN A 1 439 ? -26.521 0.293 32.437 1.00 79.50 439 GLN A C 1
ATOM 3306 O O . GLN A 1 439 ? -27.627 0.257 32.979 1.00 79.50 439 GLN A O 1
ATOM 3311 N N . ILE A 1 440 ? -25.438 -0.266 32.986 1.00 84.00 440 ILE A N 1
ATOM 3312 C CA . ILE A 1 440 ? -25.455 -1.012 34.245 1.00 84.00 440 ILE A CA 1
ATOM 3313 C C . ILE A 1 440 ? -25.483 -0.093 35.473 1.00 84.00 440 ILE A C 1
ATOM 3315 O O . ILE A 1 440 ? -26.170 -0.395 36.449 1.00 84.00 440 ILE A O 1
ATOM 3319 N N . TYR A 1 441 ? -24.787 1.045 35.455 1.00 84.25 441 TYR A N 1
ATOM 3320 C CA . TYR A 1 441 ? -24.767 1.985 36.587 1.00 84.25 441 TYR A CA 1
ATOM 3321 C C . TYR A 1 441 ? -26.141 2.556 36.919 1.00 84.25 441 TYR A C 1
ATOM 3323 O O . TYR A 1 441 ? -26.480 2.705 38.098 1.00 84.25 441 TYR A O 1
ATOM 3331 N N . ASP A 1 442 ? -26.972 2.773 35.904 1.00 77.25 442 ASP A N 1
ATOM 3332 C CA . ASP A 1 442 ? -28.364 3.149 36.114 1.00 77.25 442 ASP A CA 1
ATOM 3333 C C . ASP A 1 442 ? -29.171 2.015 36.784 1.00 77.25 442 ASP A C 1
ATOM 3335 O O . ASP A 1 442 ? -30.107 2.291 37.532 1.00 77.25 442 ASP A O 1
ATOM 3339 N N . LYS A 1 443 ? -28.818 0.730 36.590 1.00 79.25 443 LYS A N 1
ATOM 3340 C CA . LYS A 1 443 ? -29.431 -0.392 37.340 1.00 79.25 443 LYS A CA 1
ATOM 3341 C C . LYS A 1 443 ? -29.001 -0.396 38.794 1.00 79.25 443 LYS A C 1
ATOM 3343 O O . LYS A 1 443 ? -29.851 -0.477 39.678 1.00 79.25 443 LYS A O 1
ATOM 3348 N N . ILE A 1 444 ? -27.698 -0.257 39.036 1.00 78.75 444 ILE A N 1
ATOM 3349 C CA . ILE A 1 444 ? -27.131 -0.211 40.387 1.00 78.75 444 ILE A CA 1
ATOM 3350 C C . ILE A 1 444 ? -27.843 0.860 41.221 1.00 78.75 444 ILE A C 1
ATOM 3352 O O . ILE A 1 444 ? -28.257 0.594 42.348 1.00 78.75 444 ILE A O 1
ATOM 3356 N N . ARG A 1 445 ? -28.075 2.042 40.640 1.00 76.06 445 ARG A N 1
ATOM 3357 C CA . ARG A 1 445 ? -28.820 3.130 41.284 1.00 76.06 445 ARG A CA 1
ATOM 3358 C C . ARG A 1 445 ? -30.236 2.737 41.701 1.00 76.06 445 ARG A C 1
ATOM 3360 O O . ARG A 1 445 ? -30.654 3.064 42.810 1.00 76.06 445 ARG A O 1
ATOM 3367 N N . ILE A 1 446 ? -30.989 2.093 40.811 1.00 71.19 446 ILE A N 1
ATOM 3368 C CA . ILE A 1 446 ? -32.377 1.693 41.086 1.00 71.19 446 ILE A CA 1
ATOM 3369 C C . ILE A 1 446 ? -32.399 0.623 42.185 1.00 71.19 446 ILE A C 1
ATOM 3371 O O . ILE A 1 446 ? -33.204 0.726 43.109 1.00 71.19 446 ILE A O 1
ATOM 3375 N N . SER A 1 447 ? -31.484 -0.352 42.136 1.00 67.19 447 SER A N 1
ATOM 3376 C CA . SER A 1 447 ? -31.365 -1.411 43.148 1.00 67.19 447 SER A CA 1
ATOM 3377 C C . SER A 1 447 ? -30.999 -0.885 44.538 1.00 67.19 447 SER A C 1
ATOM 3379 O O . SER A 1 447 ? -31.575 -1.334 45.522 1.00 67.19 447 SER A O 1
ATOM 3381 N N . LEU A 1 448 ? -30.070 0.071 44.639 1.00 63.69 448 LEU A N 1
ATOM 3382 C CA . LEU A 1 448 ? -29.545 0.537 45.930 1.00 63.69 448 LEU A CA 1
ATOM 3383 C C . LEU A 1 448 ? -30.415 1.600 46.626 1.00 63.69 448 LEU A C 1
ATOM 3385 O O . LEU A 1 448 ? -30.264 1.833 47.825 1.00 63.69 448 LEU A O 1
ATOM 3389 N N . ARG A 1 449 ? -31.359 2.236 45.918 1.00 64.94 449 ARG A N 1
ATOM 3390 C CA . ARG A 1 449 ? -32.281 3.218 46.523 1.00 64.94 449 ARG A CA 1
ATOM 3391 C C . ARG A 1 449 ? -33.408 2.586 47.342 1.00 64.94 449 ARG A C 1
ATOM 3393 O O . ARG A 1 449 ? -33.919 3.231 48.255 1.00 64.94 449 ARG A O 1
ATOM 3400 N N . ASN A 1 450 ? -33.771 1.335 47.070 1.00 57.16 450 ASN A N 1
ATOM 3401 C CA . ASN A 1 450 ? -34.800 0.618 47.819 1.00 57.16 450 ASN A CA 1
ATOM 3402 C C . ASN A 1 450 ? -34.176 -0.276 48.893 1.00 57.16 450 ASN A C 1
ATOM 3404 O O . ASN A 1 450 ? -34.147 -1.499 48.773 1.00 57.16 450 ASN A O 1
ATOM 3408 N N . SER A 1 451 ? -33.778 0.331 50.013 1.00 47.66 451 SER A N 1
ATOM 3409 C CA . SER A 1 451 ? -33.262 -0.351 51.216 1.00 47.66 451 SER A CA 1
ATOM 3410 C C . SER A 1 451 ? -34.231 -1.367 51.855 1.00 47.66 451 SER A C 1
ATOM 3412 O O . SER A 1 451 ? -33.932 -1.968 52.889 1.00 47.66 451 SER A O 1
ATOM 3414 N N . GLN A 1 452 ? -35.415 -1.586 51.275 1.00 50.69 452 GLN A N 1
ATOM 3415 C CA . GLN A 1 452 ? -36.410 -2.541 51.756 1.00 50.69 452 GLN A CA 1
ATOM 3416 C C . GLN A 1 452 ? -36.610 -3.776 50.870 1.00 50.69 452 GLN A C 1
ATOM 3418 O O . GLN A 1 452 ? -37.312 -4.678 51.323 1.00 50.69 452 GLN A O 1
ATOM 3423 N N . GLN A 1 453 ? -35.987 -3.889 49.690 1.00 56.56 453 GLN A N 1
ATOM 3424 C CA . GLN A 1 453 ? -36.278 -4.993 48.762 1.00 56.56 453 GLN A CA 1
ATOM 3425 C C . GLN A 1 453 ? -35.097 -5.911 48.428 1.00 56.56 453 GLN A C 1
ATOM 3427 O O . GLN A 1 453 ? -33.933 -5.515 48.380 1.00 56.56 453 GLN A O 1
ATOM 3432 N N . SER A 1 454 ? -35.468 -7.181 48.261 1.00 64.25 454 SER A N 1
ATOM 3433 C CA . SER A 1 454 ? -34.657 -8.326 47.856 1.00 64.25 454 SER A CA 1
ATOM 3434 C C . SER A 1 454 ? -34.238 -8.257 46.389 1.00 64.25 454 SER A C 1
ATOM 3436 O O . SER A 1 454 ? -34.622 -7.352 45.653 1.00 64.25 454 SER A O 1
ATOM 3438 N N . ASP A 1 455 ? -33.444 -9.248 46.000 1.00 84.44 455 ASP A N 1
ATOM 3439 C CA . ASP A 1 455 ? -32.982 -9.564 44.655 1.00 84.44 455 ASP A CA 1
ATOM 3440 C C . ASP A 1 455 ? -33.998 -9.230 43.551 1.00 84.44 455 ASP A C 1
ATOM 3442 O O . ASP A 1 455 ? -35.211 -9.352 43.737 1.00 84.44 455 ASP A O 1
ATOM 3446 N N . GLY A 1 456 ? -33.513 -8.842 42.377 1.00 86.88 456 GLY A N 1
ATOM 3447 C CA . GLY A 1 456 ? -34.367 -8.412 41.277 1.00 86.88 456 GLY A CA 1
ATOM 3448 C C . GLY A 1 456 ? -33.819 -8.778 39.910 1.00 86.88 456 GLY A C 1
ATOM 3449 O O . GLY A 1 456 ? -32.622 -9.005 39.735 1.00 86.88 456 GLY A O 1
ATOM 3450 N N . VAL A 1 457 ? -34.721 -8.818 38.938 1.00 92.75 457 VAL A N 1
ATOM 3451 C CA . VAL A 1 457 ? -34.416 -8.990 37.516 1.00 92.75 457 VAL A CA 1
ATOM 3452 C C . VAL A 1 457 ? -34.729 -7.712 36.763 1.00 92.75 457 VAL A C 1
ATOM 3454 O O . VAL A 1 457 ? -35.611 -6.940 37.147 1.00 92.75 457 VAL A O 1
ATOM 3457 N N . TRP A 1 458 ? -34.012 -7.487 35.675 1.00 92.62 458 TRP A N 1
ATOM 3458 C CA . TRP A 1 458 ? -34.209 -6.318 34.836 1.00 92.62 458 TRP A CA 1
ATOM 3459 C C . TRP A 1 458 ? -33.907 -6.631 33.379 1.00 92.62 458 TRP A C 1
ATOM 3461 O O . TRP A 1 458 ? -33.128 -7.531 33.069 1.00 92.62 458 TRP A O 1
ATOM 3471 N N . ALA A 1 459 ? -34.546 -5.883 32.489 1.00 94.81 459 ALA A N 1
ATOM 3472 C CA . ALA A 1 459 ? -34.352 -5.982 31.050 1.00 94.81 459 ALA A CA 1
ATOM 3473 C C . ALA A 1 459 ? -34.529 -4.607 30.405 1.00 94.81 459 ALA A C 1
ATOM 3475 O O . ALA A 1 459 ? -35.334 -3.798 30.877 1.00 94.81 459 ALA A O 1
ATOM 3476 N N . GLN A 1 460 ? -33.785 -4.340 29.335 1.00 94.19 460 GLN A N 1
ATOM 3477 C CA . GLN A 1 460 ? -33.848 -3.073 28.614 1.00 94.19 460 GLN A CA 1
ATOM 3478 C C . GLN A 1 460 ? -33.496 -3.208 27.138 1.00 94.19 460 GLN A C 1
ATOM 3480 O O . GLN A 1 460 ? -32.730 -4.085 26.735 1.00 94.19 460 GLN A O 1
ATOM 3485 N N . LEU A 1 461 ? -34.037 -2.271 26.369 1.00 95.50 461 LEU A N 1
ATOM 3486 C CA . LEU A 1 461 ? -33.692 -2.006 24.983 1.00 95.50 461 LEU A CA 1
ATOM 3487 C C . LEU A 1 461 ? -32.698 -0.845 24.936 1.00 95.50 461 LEU A C 1
ATOM 3489 O O . LEU A 1 461 ? -32.823 0.117 25.701 1.00 95.50 461 LEU A O 1
ATOM 3493 N N . THR A 1 462 ? -31.728 -0.931 24.035 1.00 92.94 462 THR A N 1
ATOM 3494 C CA . THR A 1 462 ? -30.685 0.076 23.837 1.00 92.94 462 THR A CA 1
ATOM 3495 C C . THR A 1 462 ? -30.643 0.516 22.378 1.00 92.94 462 THR A C 1
ATOM 3497 O O . THR A 1 462 ? -30.924 -0.265 21.467 1.00 92.94 462 THR A O 1
ATOM 3500 N N . GLY A 1 463 ? -30.302 1.782 22.155 1.00 93.00 463 GLY A N 1
ATOM 3501 C CA . GLY A 1 463 ? -30.106 2.340 20.823 1.00 93.00 463 GLY A CA 1
ATOM 3502 C C . GLY A 1 463 ? -29.016 3.403 20.835 1.00 93.00 463 GLY A C 1
ATOM 3503 O O . GLY A 1 463 ? -28.961 4.217 21.756 1.00 93.00 463 GLY A O 1
ATOM 3504 N N . ALA A 1 464 ? -28.148 3.399 19.827 1.00 92.81 464 ALA A N 1
ATOM 3505 C CA . ALA A 1 464 ? -27.091 4.392 19.677 1.00 92.81 464 ALA A CA 1
ATOM 3506 C C . ALA A 1 464 ? -26.941 4.825 18.219 1.00 92.81 464 ALA A C 1
ATOM 3508 O O . ALA A 1 464 ? -27.026 4.003 17.314 1.00 92.81 464 ALA A O 1
ATOM 3509 N N . ASN A 1 465 ? -26.636 6.099 18.004 1.00 93.81 465 ASN A N 1
ATOM 3510 C CA . ASN A 1 465 ? -26.099 6.600 16.747 1.00 93.81 465 ASN A CA 1
ATOM 3511 C C . ASN A 1 465 ? -24.776 7.295 17.044 1.00 93.81 465 ASN A C 1
ATOM 3513 O O . ASN A 1 465 ? -24.731 8.191 17.886 1.00 93.81 465 ASN A O 1
ATOM 3517 N N . LYS A 1 466 ? -23.710 6.875 16.366 1.00 92.81 466 LYS A N 1
ATOM 3518 C CA . LYS A 1 466 ? -22.359 7.421 16.536 1.00 92.81 466 LYS A CA 1
ATOM 3519 C C . LYS A 1 466 ? -21.884 7.983 15.209 1.00 92.81 466 LYS A C 1
ATOM 3521 O O . LYS A 1 466 ? -22.050 7.326 14.178 1.00 92.81 466 LYS A O 1
ATOM 3526 N N . LYS A 1 467 ? -21.283 9.167 15.239 1.00 92.94 467 LYS A N 1
ATOM 3527 C CA . LYS A 1 467 ? -20.673 9.807 14.075 1.00 92.94 467 LYS A CA 1
ATOM 3528 C C . LYS A 1 467 ? -19.267 10.274 14.424 1.00 92.94 467 LYS A C 1
ATOM 3530 O O . LYS A 1 467 ? -19.092 11.068 15.347 1.00 92.94 467 LYS A O 1
ATOM 3535 N N . PHE A 1 468 ? -18.289 9.850 13.630 1.00 92.06 468 PHE A N 1
ATOM 3536 C CA . PHE A 1 468 ? -16.947 10.423 13.635 1.00 92.06 468 PHE A CA 1
ATOM 3537 C C . PHE A 1 468 ? -16.735 11.192 12.334 1.00 92.06 468 PHE A C 1
ATOM 3539 O O . PHE A 1 468 ? -16.962 10.660 11.245 1.00 92.06 468 PHE A O 1
ATOM 3546 N N . ALA A 1 469 ? -16.359 12.461 12.461 1.00 92.56 469 ALA A N 1
ATOM 3547 C CA . ALA A 1 469 ? -16.078 13.319 11.324 1.00 92.56 469 ALA A CA 1
ATOM 3548 C C . ALA A 1 469 ? -14.797 12.866 10.625 1.00 92.56 469 ALA A C 1
ATOM 3550 O O . ALA A 1 469 ? -13.849 12.456 11.292 1.00 92.56 469 ALA A O 1
ATOM 3551 N N . GLU A 1 470 ? -14.775 12.971 9.302 1.00 93.56 470 GLU A N 1
ATOM 3552 C CA . GLU A 1 470 ? -13.611 12.623 8.487 1.00 93.56 470 GLU A CA 1
ATOM 3553 C C . GLU A 1 470 ? -12.327 13.328 8.939 1.00 93.56 470 GLU A C 1
ATOM 3555 O O . GLU A 1 470 ? -12.357 14.414 9.530 1.00 93.56 470 GLU A O 1
ATOM 3560 N N . ASP A 1 471 ? -11.180 12.718 8.649 1.00 92.62 471 ASP A N 1
ATOM 3561 C CA . ASP A 1 471 ? -9.869 13.344 8.783 1.00 92.62 471 ASP A CA 1
ATOM 3562 C C . ASP A 1 471 ? -8.937 12.975 7.629 1.00 92.62 471 ASP A C 1
ATOM 3564 O O . ASP A 1 471 ? -9.297 12.207 6.745 1.00 92.62 471 ASP A O 1
ATOM 3568 N N . GLU A 1 472 ? -7.741 13.562 7.614 1.00 90.06 472 GLU A N 1
ATOM 3569 C CA . GLU A 1 472 ? -6.800 13.368 6.510 1.00 90.06 472 GLU A CA 1
ATOM 3570 C C . GLU A 1 472 ? -6.362 11.899 6.340 1.00 90.06 472 GLU A C 1
ATOM 3572 O O . GLU A 1 472 ? -6.046 11.488 5.230 1.00 90.06 472 GLU A O 1
ATOM 3577 N N . ASN A 1 473 ? -6.344 11.090 7.406 1.00 93.75 473 ASN A N 1
ATOM 3578 C CA . ASN A 1 473 ? -5.992 9.667 7.314 1.00 93.75 473 ASN A CA 1
ATOM 3579 C C . ASN A 1 473 ? -7.206 8.789 6.999 1.00 93.75 473 ASN A C 1
ATOM 3581 O O . ASN A 1 473 ? -7.070 7.755 6.349 1.00 93.75 473 ASN A O 1
ATOM 3585 N N . SER A 1 474 ? -8.380 9.185 7.477 1.00 94.75 474 SER A N 1
ATOM 3586 C CA . SER A 1 474 ? -9.635 8.470 7.304 1.00 94.75 474 SER A CA 1
ATOM 3587 C C . SER A 1 474 ? -10.661 9.408 6.665 1.00 94.75 474 SER A C 1
ATOM 3589 O O . SER A 1 474 ? -11.487 9.979 7.393 1.00 94.75 474 SER A O 1
ATOM 3591 N N . PRO A 1 475 ? -10.621 9.569 5.331 1.00 92.06 475 PRO A N 1
ATOM 3592 C CA . PRO A 1 475 ? -11.594 10.381 4.616 1.00 92.06 475 PRO A CA 1
ATOM 3593 C C . PRO A 1 475 ? -12.995 9.773 4.746 1.00 92.06 475 PRO A C 1
ATOM 3595 O O . PRO A 1 475 ? -13.138 8.568 4.978 1.00 92.06 475 PRO A O 1
ATOM 3598 N N . GLU A 1 476 ? -14.021 10.606 4.577 1.00 94.75 476 GLU A N 1
ATOM 3599 C CA . GLU A 1 476 ? -15.433 10.285 4.789 1.00 94.75 476 GLU A CA 1
ATOM 3600 C C . GLU A 1 476 ? -15.850 10.114 6.255 1.00 94.75 476 GLU A C 1
ATOM 3602 O O . GLU A 1 476 ? -15.138 9.584 7.117 1.00 94.75 476 GLU A O 1
ATOM 3607 N N . ASN A 1 477 ? -17.077 10.551 6.541 1.00 95.38 477 ASN A N 1
ATOM 3608 C CA . ASN A 1 477 ? -17.670 10.415 7.865 1.00 95.38 477 ASN A CA 1
ATOM 3609 C C . ASN A 1 477 ? -17.927 8.939 8.182 1.00 95.38 477 ASN A C 1
ATOM 3611 O O . ASN A 1 477 ? -18.632 8.254 7.441 1.00 95.38 477 ASN A O 1
ATOM 3615 N N . PHE A 1 478 ? -17.442 8.475 9.330 1.00 95.44 478 PHE A N 1
ATOM 3616 C CA . PHE A 1 478 ? -17.851 7.188 9.874 1.00 95.44 478 PHE A CA 1
ATOM 3617 C C . PHE A 1 478 ? -19.169 7.364 10.620 1.00 95.44 478 PHE A C 1
ATOM 3619 O O . PHE A 1 478 ? -19.262 8.173 11.547 1.00 95.44 478 PHE A O 1
ATOM 3626 N N . VAL A 1 479 ? -20.177 6.581 10.258 1.00 95.38 479 VAL A N 1
ATOM 3627 C CA . VAL A 1 479 ? -21.486 6.577 10.911 1.00 95.38 479 VAL A CA 1
ATOM 3628 C C . VAL A 1 479 ? -21.822 5.155 11.322 1.00 95.38 479 VAL A C 1
ATOM 3630 O O . VAL A 1 479 ? -21.592 4.211 10.571 1.00 95.38 479 VAL A O 1
ATOM 3633 N N . SER A 1 480 ? -22.381 4.996 12.518 1.00 95.25 480 SER A N 1
ATOM 3634 C CA . SER A 1 480 ? -22.910 3.708 12.951 1.00 95.25 480 SER A CA 1
ATOM 3635 C C . SER A 1 480 ? -24.223 3.850 13.701 1.00 95.25 480 SER A C 1
ATOM 3637 O O . SER A 1 480 ? -24.369 4.763 14.518 1.00 95.25 480 SER A O 1
ATOM 3639 N N . ALA A 1 481 ? -25.133 2.915 13.448 1.00 94.94 481 ALA A N 1
ATOM 3640 C CA . ALA A 1 481 ? -26.402 2.772 14.145 1.00 94.94 481 ALA A CA 1
ATOM 3641 C C . ALA A 1 481 ? -26.417 1.425 14.878 1.00 94.94 481 ALA A C 1
ATOM 3643 O O . ALA A 1 481 ? -26.250 0.374 14.261 1.00 94.94 481 ALA A O 1
ATOM 3644 N N . GLU A 1 482 ? -26.597 1.463 16.193 1.00 93.75 482 GLU A N 1
ATOM 3645 C CA . GLU A 1 482 ? -26.565 0.311 17.093 1.00 93.75 482 GLU A CA 1
ATOM 3646 C C . GLU A 1 482 ? -27.939 0.120 17.738 1.00 93.75 482 GLU A C 1
ATOM 3648 O O . GLU A 1 482 ? -28.570 1.080 18.185 1.00 93.75 482 GLU A O 1
ATOM 3653 N N . THR A 1 483 ? -28.386 -1.128 17.825 1.00 94.38 483 THR A N 1
ATOM 3654 C CA . THR A 1 483 ? -29.582 -1.532 18.572 1.00 94.38 483 THR A CA 1
ATOM 3655 C C . THR A 1 483 ? -29.258 -2.760 19.401 1.00 94.38 483 THR A C 1
ATOM 3657 O O . THR A 1 483 ? -28.501 -3.623 18.958 1.00 94.38 483 THR A O 1
ATOM 3660 N N . GLY A 1 484 ? -29.814 -2.859 20.601 1.00 94.12 484 GLY A N 1
ATOM 3661 C CA . GLY A 1 484 ? -29.478 -3.972 21.473 1.00 94.12 484 GLY A CA 1
ATOM 3662 C C . GLY A 1 484 ? -30.500 -4.267 22.549 1.00 94.12 484 GLY A C 1
ATOM 3663 O O . GLY A 1 484 ? -31.438 -3.508 22.809 1.00 94.12 484 GLY A O 1
ATOM 3664 N N . VAL A 1 485 ? -30.294 -5.418 23.173 1.00 94.88 485 VAL A N 1
ATOM 3665 C CA . VAL A 1 485 ? -31.049 -5.900 24.322 1.00 94.88 485 VAL A CA 1
ATOM 3666 C C . VAL A 1 485 ? -30.073 -6.331 25.402 1.00 94.88 485 VAL A C 1
ATOM 3668 O O . VAL A 1 485 ? -29.069 -6.991 25.134 1.00 94.88 485 VAL A O 1
ATOM 3671 N N . ILE A 1 486 ? -30.368 -5.969 26.642 1.00 94.38 486 ILE A N 1
ATOM 3672 C CA . ILE A 1 486 ? -29.572 -6.381 27.794 1.00 94.38 486 ILE A CA 1
ATOM 3673 C C . ILE A 1 486 ? -30.496 -6.695 28.959 1.00 94.38 486 ILE A C 1
ATOM 3675 O O . ILE A 1 486 ? -31.468 -5.985 29.222 1.00 94.38 486 ILE A O 1
ATOM 3679 N N . ALA A 1 487 ? -30.210 -7.802 29.631 1.00 95.25 487 ALA A N 1
ATOM 3680 C CA . ALA A 1 487 ? -30.976 -8.279 30.765 1.00 95.25 487 ALA A CA 1
ATOM 3681 C C . ALA A 1 487 ? -30.042 -8.814 31.843 1.00 95.25 487 ALA A C 1
ATOM 3683 O O . ALA A 1 487 ? -28.941 -9.291 31.558 1.00 95.25 487 ALA A O 1
ATOM 3684 N N . GLY A 1 488 ? -30.489 -8.751 33.089 1.00 95.06 488 GLY A N 1
ATOM 3685 C CA . GLY A 1 488 ? -29.675 -9.175 34.210 1.00 95.06 488 GLY A CA 1
ATOM 3686 C C . GLY A 1 488 ? -30.462 -9.469 35.470 1.00 95.06 488 GLY A C 1
ATOM 3687 O O . GLY A 1 488 ? -31.677 -9.281 35.560 1.00 95.06 488 GLY A O 1
ATOM 3688 N N . TYR A 1 489 ? -29.718 -9.953 36.454 1.00 93.94 489 TYR A N 1
ATOM 3689 C CA . TYR A 1 489 ? -30.187 -10.272 37.790 1.00 93.94 489 TYR A CA 1
ATOM 3690 C C . TYR A 1 489 ? -29.219 -9.669 38.803 1.00 93.94 489 TYR A C 1
ATOM 3692 O O . TYR A 1 489 ? -28.003 -9.810 38.668 1.00 93.94 489 TYR A O 1
ATOM 3700 N N . GLY A 1 490 ? -29.759 -9.005 39.820 1.00 91.31 490 GLY A N 1
ATOM 3701 C CA . GLY A 1 490 ? -29.000 -8.414 40.913 1.00 91.31 490 GLY A CA 1
ATOM 3702 C C . GLY A 1 490 ? -29.459 -8.961 42.253 1.00 91.31 490 GLY A C 1
ATOM 3703 O O . GLY A 1 490 ? -30.655 -9.033 42.522 1.00 91.31 490 GLY A O 1
ATOM 3704 N N . LYS A 1 491 ? -28.496 -9.302 43.102 1.00 87.75 491 LYS A N 1
ATOM 3705 C CA . LYS A 1 491 ? -28.686 -9.744 44.477 1.00 87.75 491 LYS A CA 1
ATOM 3706 C C . LYS A 1 491 ? -28.267 -8.654 45.451 1.00 87.75 491 LYS A C 1
ATOM 3708 O O . LYS A 1 491 ? -27.148 -8.144 45.370 1.00 87.75 491 LYS A O 1
ATOM 3713 N N . THR A 1 492 ? -29.140 -8.339 46.398 1.00 83.75 492 THR A N 1
ATOM 3714 C CA . THR A 1 492 ? -28.851 -7.359 47.450 1.00 83.75 492 THR A CA 1
ATOM 3715 C C . THR A 1 492 ? -28.011 -8.019 48.552 1.00 83.75 492 THR A C 1
ATOM 3717 O O . THR A 1 492 ? -28.263 -9.158 48.948 1.00 83.75 492 THR A O 1
ATOM 3720 N N . LEU A 1 493 ? -26.980 -7.331 49.045 1.00 83.31 493 LEU A N 1
ATOM 3721 C CA . LEU A 1 493 ? -26.092 -7.826 50.105 1.00 83.31 493 LEU A CA 1
ATOM 3722 C C . LEU A 1 493 ? -26.740 -7.679 51.499 1.00 83.31 493 LEU A C 1
ATOM 3724 O O . LEU A 1 493 ? -27.657 -6.884 51.678 1.00 83.31 493 LEU A O 1
ATOM 3728 N N . ASN A 1 494 ? -26.260 -8.440 52.494 1.00 65.75 494 ASN A N 1
ATOM 3729 C CA . ASN A 1 494 ? -26.899 -8.598 53.818 1.00 65.75 494 ASN A CA 1
ATOM 3730 C C . ASN A 1 494 ? -27.165 -7.283 54.577 1.00 65.75 494 ASN A C 1
ATOM 3732 O O . ASN A 1 494 ? -28.170 -7.191 55.279 1.00 65.75 494 ASN A O 1
ATOM 3736 N N . ASP A 1 495 ? -26.318 -6.267 54.396 1.00 65.50 495 ASP A N 1
ATOM 3737 C CA . ASP A 1 495 ? -26.473 -4.949 55.032 1.00 65.50 495 ASP A CA 1
ATOM 3738 C C . ASP A 1 495 ? -27.372 -3.996 54.222 1.00 65.50 495 ASP A C 1
ATOM 3740 O O . ASP A 1 495 ? -27.523 -2.835 54.577 1.00 65.50 495 ASP A O 1
ATOM 3744 N N . LYS A 1 496 ? -27.950 -4.467 53.106 1.00 65.25 496 LYS A N 1
ATOM 3745 C CA . LYS A 1 496 ? -28.791 -3.727 52.141 1.00 65.25 496 LYS A CA 1
ATOM 3746 C C . LYS A 1 496 ? -28.166 -2.486 51.496 1.00 65.25 496 LYS A C 1
ATOM 3748 O O . LYS A 1 496 ? -28.801 -1.839 50.672 1.00 65.25 496 LYS A O 1
ATOM 3753 N N . ASP A 1 497 ? -26.900 -2.232 51.790 1.00 79.94 497 ASP A N 1
ATOM 3754 C CA . ASP A 1 497 ? -26.099 -1.143 51.237 1.00 79.94 497 ASP A CA 1
ATOM 3755 C C . ASP A 1 497 ? -25.366 -1.530 49.947 1.00 79.94 497 ASP A C 1
ATOM 3757 O O . ASP A 1 497 ? -24.598 -0.737 49.414 1.00 79.94 497 ASP A O 1
ATOM 3761 N N . GLY A 1 498 ? -25.533 -2.753 49.440 1.00 86.50 498 GLY A N 1
ATOM 3762 C CA . GLY A 1 498 ? -24.794 -3.221 48.271 1.00 86.50 498 GLY A CA 1
ATOM 3763 C C . GLY A 1 498 ? -25.586 -4.165 47.380 1.00 86.50 498 GLY A C 1
ATOM 3764 O O . GLY A 1 498 ? -26.522 -4.824 47.829 1.00 86.50 498 GLY A O 1
ATOM 3765 N N . VAL A 1 499 ? -25.180 -4.244 46.117 1.00 89.12 499 VAL A N 1
ATOM 3766 C CA . VAL A 1 499 ? -25.742 -5.124 45.095 1.00 89.12 499 VAL A CA 1
ATOM 3767 C C . VAL A 1 499 ? -24.609 -5.810 44.341 1.00 89.12 499 VAL A C 1
ATOM 3769 O O . VAL A 1 499 ? -23.615 -5.181 43.981 1.00 89.12 499 VAL A O 1
ATOM 3772 N N . LEU A 1 500 ? -24.767 -7.104 44.095 1.00 92.81 500 LEU A N 1
ATOM 3773 C CA . LEU A 1 500 ? -23.926 -7.881 43.195 1.00 92.81 500 LEU A CA 1
ATOM 3774 C C . LEU A 1 500 ? -24.830 -8.504 42.141 1.00 92.81 500 LEU A C 1
ATOM 3776 O O . LEU A 1 500 ? -25.812 -9.153 42.493 1.00 92.81 500 LEU A O 1
ATOM 3780 N N . GLY A 1 501 ? -24.518 -8.340 40.865 1.00 93.69 501 GLY A N 1
ATOM 3781 C CA . GLY A 1 501 ? -25.343 -8.905 39.810 1.00 93.69 501 GLY A CA 1
ATOM 3782 C C . GLY A 1 501 ? -24.570 -9.361 38.594 1.00 93.69 501 GLY A C 1
ATOM 3783 O O . GLY A 1 501 ? -23.360 -9.169 38.481 1.00 93.69 501 GLY A O 1
ATOM 3784 N N . VAL A 1 502 ? -25.310 -9.997 37.699 1.00 96.38 502 VAL A N 1
ATOM 3785 C CA . VAL A 1 502 ? -24.839 -10.520 36.421 1.00 96.38 502 VAL A CA 1
ATOM 3786 C C . VAL A 1 502 ? -25.771 -10.063 35.310 1.00 96.38 502 VAL A C 1
ATOM 3788 O O . VAL A 1 502 ? -26.956 -9.819 35.548 1.00 96.38 502 VAL A O 1
ATOM 3791 N N . PHE A 1 503 ? -25.246 -9.947 34.098 1.00 95.75 503 PHE A N 1
ATOM 3792 C CA . PHE A 1 503 ? -26.021 -9.573 32.922 1.00 95.75 503 PHE A CA 1
ATOM 3793 C C . PHE A 1 503 ? -25.546 -10.306 31.674 1.00 95.75 503 PHE A C 1
ATOM 3795 O O . PHE A 1 503 ? -24.407 -10.768 31.609 1.00 95.75 503 PHE A O 1
ATOM 3802 N N . ALA A 1 504 ? -26.425 -10.358 30.679 1.00 96.00 504 ALA A N 1
ATOM 3803 C CA . ALA A 1 504 ? -26.135 -10.766 29.316 1.00 96.00 504 ALA A CA 1
ATOM 3804 C C . ALA A 1 504 ? -26.689 -9.718 28.343 1.00 96.00 504 ALA A C 1
ATOM 3806 O O . ALA A 1 504 ? -27.741 -9.125 28.598 1.00 96.00 504 ALA A O 1
ATOM 3807 N N . LYS A 1 505 ? -25.974 -9.486 27.241 1.00 94.25 505 LYS A N 1
ATOM 3808 C CA . LYS A 1 505 ? -26.310 -8.508 26.205 1.00 94.25 505 LYS A CA 1
ATOM 3809 C C . LYS A 1 505 ? -26.194 -9.108 24.806 1.00 94.25 505 LYS A C 1
ATOM 3811 O O . LYS A 1 505 ? -25.351 -9.974 24.565 1.00 94.25 505 LYS A O 1
ATOM 3816 N N . TYR A 1 506 ? -27.011 -8.594 23.896 1.00 95.06 506 TYR A N 1
ATOM 3817 C CA . TYR A 1 506 ? -26.892 -8.800 22.459 1.00 95.06 506 TYR A CA 1
ATOM 3818 C C . TYR A 1 506 ? -27.111 -7.471 21.741 1.00 95.06 506 TYR A C 1
ATOM 3820 O O . TYR A 1 506 ? -28.162 -6.854 21.925 1.00 95.06 506 TYR A O 1
ATOM 3828 N N . ASN A 1 507 ? -26.150 -7.056 20.916 1.00 93.06 507 ASN A N 1
ATOM 3829 C CA . ASN A 1 507 ? -26.235 -5.833 20.123 1.00 93.06 507 ASN A CA 1
ATOM 3830 C C . ASN A 1 507 ? -26.003 -6.152 18.642 1.00 93.06 507 ASN A C 1
ATOM 3832 O O . ASN A 1 507 ? -25.177 -6.997 18.298 1.00 93.06 507 ASN A O 1
ATOM 3836 N N . LYS A 1 508 ? -26.704 -5.432 17.769 1.00 95.50 508 LYS A N 1
ATOM 3837 C CA . LYS A 1 508 ? -26.453 -5.388 16.331 1.00 95.50 508 LYS A CA 1
ATOM 3838 C C . LYS A 1 508 ? -26.127 -3.956 15.929 1.00 95.50 508 LYS A C 1
ATOM 3840 O O . LYS A 1 508 ? -26.820 -3.024 16.343 1.00 95.50 508 LYS A O 1
ATOM 3845 N N . GLN A 1 509 ? -25.102 -3.792 15.107 1.00 95.12 509 GLN A N 1
ATOM 3846 C CA . GLN A 1 509 ? -24.635 -2.500 14.633 1.00 95.12 509 GLN A CA 1
ATOM 3847 C C . GLN A 1 509 ? -24.426 -2.541 13.122 1.00 95.12 509 GLN A C 1
ATOM 3849 O O . GLN A 1 509 ? -23.781 -3.456 12.620 1.00 95.12 509 GLN A O 1
ATOM 3854 N N . ASN A 1 510 ? -24.939 -1.530 12.423 1.00 97.12 510 ASN A N 1
ATOM 3855 C CA . ASN A 1 510 ? -24.654 -1.312 11.006 1.00 97.12 510 ASN A CA 1
ATOM 3856 C C . ASN A 1 510 ? -23.752 -0.076 10.889 1.00 97.12 510 ASN A C 1
ATOM 3858 O O . ASN A 1 510 ? -24.010 0.950 11.532 1.00 97.12 510 ASN A O 1
ATOM 3862 N N . ILE A 1 511 ? -22.693 -0.179 10.095 1.00 97.62 511 ILE A N 1
ATOM 3863 C CA . ILE A 1 511 ? -21.627 0.816 9.955 1.00 97.62 511 ILE A CA 1
ATOM 3864 C C . ILE A 1 511 ? -21.515 1.229 8.488 1.00 97.62 511 ILE A C 1
ATOM 3866 O O . ILE A 1 511 ? -21.547 0.383 7.598 1.00 97.62 511 ILE A O 1
ATOM 3870 N N . SER A 1 512 ? -21.313 2.523 8.240 1.00 97.50 512 SER A N 1
ATOM 3871 C CA . SER A 1 512 ? -21.030 3.075 6.912 1.00 97.50 512 SER A CA 1
ATOM 3872 C C . SER A 1 512 ? -19.935 4.139 6.974 1.00 97.50 512 SER A C 1
ATOM 3874 O O . SER A 1 512 ? -19.947 4.980 7.877 1.00 97.50 512 SER A O 1
ATOM 3876 N N . GLN A 1 513 ? -19.033 4.143 5.994 1.00 97.06 513 GLN A N 1
ATOM 3877 C CA . GLN A 1 513 ? -18.033 5.195 5.799 1.00 97.06 513 GLN A CA 1
ATOM 3878 C C . GLN A 1 513 ? -17.775 5.398 4.301 1.00 97.06 513 GLN A C 1
ATOM 3880 O O . GLN A 1 513 ? -17.044 4.624 3.676 1.00 97.06 513 GLN A O 1
ATOM 3885 N N . GLY A 1 514 ? -18.406 6.422 3.722 1.00 94.75 514 GLY A N 1
ATOM 3886 C CA . GLY A 1 514 ? -18.475 6.586 2.268 1.00 94.75 514 GLY A CA 1
ATOM 3887 C C . GLY A 1 514 ? -19.163 5.379 1.622 1.00 94.75 514 GLY A C 1
ATOM 3888 O O . GLY A 1 514 ? -20.229 4.958 2.069 1.00 94.75 514 GLY A O 1
ATOM 3889 N N . SER A 1 515 ? -18.516 4.787 0.619 1.00 95.69 515 SER A N 1
ATOM 3890 C CA . SER A 1 515 ? -18.979 3.557 -0.046 1.00 95.69 515 SER A CA 1
ATOM 3891 C C . SER A 1 515 ? -18.687 2.268 0.739 1.00 95.69 515 SER A C 1
ATOM 3893 O O . SER A 1 515 ? -19.141 1.197 0.340 1.00 95.69 515 SER A O 1
ATOM 3895 N N . ASN A 1 516 ? -17.935 2.344 1.842 1.00 98.00 516 ASN A N 1
ATOM 3896 C CA . ASN A 1 516 ? -17.629 1.188 2.686 1.00 98.00 516 ASN A CA 1
ATOM 3897 C C . ASN A 1 516 ? -18.754 0.929 3.687 1.00 98.00 516 ASN A C 1
ATOM 3899 O O . ASN A 1 516 ? -19.354 1.871 4.216 1.00 98.00 516 ASN A O 1
ATOM 3903 N N . ASN A 1 517 ? -18.994 -0.337 4.015 1.00 98.06 517 ASN A N 1
ATOM 3904 C CA . ASN A 1 517 ? -19.966 -0.714 5.034 1.00 98.06 517 ASN A CA 1
ATOM 3905 C C . ASN A 1 517 ? -19.538 -1.960 5.820 1.00 98.06 517 ASN A C 1
ATOM 3907 O O . ASN A 1 517 ? -18.659 -2.714 5.400 1.00 98.06 517 ASN A O 1
ATOM 3911 N N . ALA A 1 518 ? -20.116 -2.126 7.007 1.00 98.31 518 ALA A N 1
ATOM 3912 C CA . ALA A 1 518 ? -19.911 -3.307 7.829 1.00 98.31 518 ALA A CA 1
ATOM 3913 C C . ALA A 1 518 ? -21.115 -3.588 8.731 1.00 98.31 518 ALA A C 1
ATOM 3915 O O . ALA A 1 518 ? -21.748 -2.662 9.239 1.00 98.31 518 ALA A O 1
ATOM 3916 N N . ASP A 1 519 ? -21.356 -4.868 8.989 1.00 97.88 519 ASP A N 1
ATOM 3917 C CA . ASP A 1 519 ? -22.323 -5.351 9.966 1.00 97.88 519 ASP A CA 1
ATOM 3918 C C . ASP A 1 519 ? -21.587 -6.005 11.137 1.00 97.88 519 ASP A C 1
ATOM 3920 O O . ASP A 1 519 ? -20.676 -6.818 10.955 1.00 97.88 519 ASP A O 1
ATOM 3924 N N . VAL A 1 520 ? -21.998 -5.662 12.358 1.00 96.50 520 VAL A N 1
ATOM 3925 C CA . VAL A 1 520 ? -21.421 -6.207 13.591 1.00 96.50 520 VAL A CA 1
ATOM 3926 C C . VAL A 1 520 ? -22.524 -6.792 14.459 1.00 96.50 520 VAL A C 1
ATOM 3928 O O . VAL A 1 520 ? -23.543 -6.151 14.724 1.00 96.50 520 VAL A O 1
ATOM 3931 N N . SER A 1 521 ? -22.321 -8.025 14.913 1.00 95.44 521 SER A N 1
ATOM 3932 C CA . SER A 1 521 ? -23.182 -8.690 15.894 1.00 95.44 521 SER A CA 1
ATOM 3933 C C . SER A 1 521 ? -22.370 -9.042 17.131 1.00 95.44 521 SER A C 1
ATOM 3935 O O . SER A 1 521 ? -21.412 -9.804 17.036 1.00 95.44 521 SER A O 1
ATOM 3937 N N . ALA A 1 522 ? -22.777 -8.519 18.283 1.00 93.81 522 ALA A N 1
ATOM 3938 C CA . ALA A 1 522 ? -22.058 -8.647 19.542 1.00 93.81 522 ALA A CA 1
ATOM 3939 C C . ALA A 1 522 ? -22.890 -9.422 20.564 1.00 93.81 522 ALA A C 1
ATOM 3941 O O . ALA A 1 522 ? -24.019 -9.036 20.874 1.00 93.81 522 ALA A O 1
ATOM 3942 N N . VAL A 1 523 ? -22.324 -10.482 21.138 1.00 95.00 523 VAL A N 1
ATOM 3943 C CA . VAL A 1 523 ? -22.867 -11.177 22.315 1.00 95.00 523 VAL A CA 1
ATOM 3944 C C . VAL A 1 523 ? -21.950 -10.939 23.502 1.00 95.00 523 VAL A C 1
ATOM 3946 O O . VAL A 1 523 ? -20.733 -11.017 23.381 1.00 95.00 523 VAL A O 1
ATOM 3949 N N . GLY A 1 524 ? -22.504 -10.662 24.677 1.00 93.81 524 GLY A N 1
ATOM 3950 C CA . GLY A 1 524 ? -21.676 -10.427 25.855 1.00 93.81 524 GLY A CA 1
ATOM 3951 C C . GLY A 1 524 ? -22.357 -10.771 27.160 1.00 93.81 524 GLY A C 1
ATOM 3952 O O . GLY A 1 524 ? -23.576 -10.894 27.240 1.00 93.81 524 GLY A O 1
ATOM 3953 N N . ALA A 1 525 ? -21.549 -10.902 28.201 1.00 95.44 525 ALA A N 1
ATOM 3954 C CA . ALA A 1 525 ? -22.003 -11.095 29.563 1.00 95.44 525 ALA A CA 1
ATOM 3955 C C . ALA A 1 525 ? -21.043 -10.419 30.539 1.00 95.44 525 ALA A C 1
ATOM 3957 O O . ALA A 1 525 ? -19.890 -10.127 30.220 1.00 95.44 525 ALA A O 1
ATOM 3958 N N . GLY A 1 526 ? -21.511 -10.160 31.750 1.00 95.44 526 GLY A N 1
ATOM 3959 C CA . GLY A 1 526 ? -20.674 -9.523 32.750 1.00 95.44 526 GLY A CA 1
ATOM 3960 C C . GLY A 1 526 ? -21.233 -9.599 34.152 1.00 95.44 526 GLY A C 1
ATOM 3961 O O . GLY A 1 526 ? -22.358 -10.043 34.383 1.00 95.44 526 GLY A O 1
ATOM 3962 N N . GLY A 1 527 ? -20.408 -9.154 35.090 1.00 95.94 527 GLY A N 1
ATOM 3963 C CA . GLY A 1 527 ? -20.754 -8.971 36.487 1.00 95.94 527 GLY A CA 1
ATOM 3964 C C . GLY A 1 527 ? -20.697 -7.496 36.856 1.00 95.94 527 GLY A C 1
ATOM 3965 O O . GLY A 1 527 ? -19.915 -6.727 36.296 1.00 95.94 527 GLY A O 1
ATOM 3966 N N . TYR A 1 528 ? -21.518 -7.100 37.817 1.00 95.25 528 TYR A N 1
ATOM 3967 C CA . TYR A 1 528 ? -21.518 -5.744 38.337 1.00 95.25 528 TYR A CA 1
ATOM 3968 C C . TYR A 1 528 ? -21.657 -5.721 39.846 1.00 95.25 528 TYR A C 1
ATOM 3970 O O . TYR A 1 528 ? -22.310 -6.570 40.451 1.00 95.25 528 TYR A O 1
ATOM 3978 N N . PHE A 1 529 ? -21.042 -4.714 40.442 1.00 93.50 529 PHE A N 1
ATOM 3979 C CA . PHE A 1 529 ? -21.034 -4.477 41.869 1.00 93.50 529 PHE A CA 1
ATOM 3980 C C . PHE A 1 529 ? -21.388 -3.021 42.138 1.00 93.50 529 PHE A C 1
ATOM 3982 O O . PHE A 1 529 ? -20.867 -2.114 41.491 1.00 93.50 529 PHE A O 1
ATOM 3989 N N . GLY A 1 530 ? -22.255 -2.806 43.116 1.00 92.25 530 GLY A N 1
ATOM 3990 C CA . GLY A 1 530 ? -22.587 -1.489 43.623 1.00 92.25 530 GLY A CA 1
ATOM 3991 C C . GLY A 1 530 ? -22.576 -1.477 45.140 1.00 92.25 530 GLY A C 1
ATOM 3992 O O . GLY A 1 530 ? -23.099 -2.393 45.767 1.00 92.25 530 GLY A O 1
ATOM 3993 N N . LEU A 1 531 ? -22.023 -0.423 45.724 1.00 89.56 531 LEU A N 1
ATOM 3994 C CA . LEU A 1 531 ? -22.059 -0.134 47.150 1.00 89.56 531 LEU A CA 1
ATOM 3995 C C . LEU A 1 531 ? -22.553 1.297 47.336 1.00 89.56 531 LEU A C 1
ATOM 3997 O O . LEU A 1 531 ? -22.034 2.226 46.725 1.00 89.56 531 LEU A O 1
ATOM 4001 N N . GLN A 1 532 ? -23.537 1.480 48.199 1.00 86.12 532 GLN A N 1
ATOM 4002 C CA . GLN A 1 532 ? -24.136 2.758 48.528 1.00 86.12 532 GLN A CA 1
ATOM 4003 C C . GLN A 1 532 ? -24.029 2.985 50.031 1.00 86.12 532 GLN A C 1
ATOM 4005 O O . GLN A 1 532 ? -24.583 2.248 50.837 1.00 86.12 532 GLN A O 1
ATOM 4010 N N . LYS A 1 533 ? -23.344 4.063 50.400 1.00 85.81 533 LYS A N 1
ATOM 4011 C CA . LYS A 1 533 ? -23.306 4.612 51.754 1.00 85.81 533 LYS A CA 1
ATOM 4012 C C . LYS A 1 533 ? -23.955 6.004 51.764 1.00 85.81 533 LYS A C 1
ATOM 4014 O O . LYS A 1 533 ? -24.270 6.538 50.690 1.00 85.81 533 LYS A O 1
ATOM 4019 N N . PRO A 1 534 ? -24.202 6.595 52.948 1.00 83.12 534 PRO A N 1
ATOM 4020 C CA . PRO A 1 534 ? -24.771 7.939 53.042 1.00 83.12 534 PRO A CA 1
ATOM 4021 C C . PRO A 1 534 ? -23.911 9.011 52.362 1.00 83.12 534 PRO A C 1
ATOM 4023 O O . PRO A 1 534 ? -24.455 9.906 51.730 1.00 83.12 534 PRO A O 1
ATOM 4026 N N . THR A 1 535 ? -22.583 8.887 52.436 1.00 87.50 535 THR A N 1
ATOM 4027 C CA . THR A 1 535 ? -21.628 9.891 51.938 1.00 87.50 535 THR A CA 1
ATOM 4028 C C . THR A 1 535 ? -21.026 9.567 50.571 1.00 87.50 535 THR A C 1
ATOM 4030 O O . THR A 1 535 ? -20.506 10.466 49.915 1.00 87.50 535 THR A O 1
ATOM 4033 N N . TYR A 1 536 ? -21.080 8.309 50.118 1.00 90.00 536 TYR A N 1
ATOM 4034 C CA . TYR A 1 536 ? -20.493 7.901 48.839 1.00 90.00 536 TYR A CA 1
ATOM 4035 C C . TYR A 1 536 ? -21.205 6.707 48.189 1.00 90.00 536 TYR A C 1
ATOM 4037 O O . TYR A 1 536 ? -21.911 5.935 48.841 1.00 90.00 536 TYR A O 1
ATOM 4045 N N . GLU A 1 537 ? -21.008 6.554 46.885 1.00 90.50 537 GLU A N 1
ATOM 4046 C CA . GLU A 1 537 ? -21.362 5.390 46.071 1.00 90.50 537 GLU A CA 1
ATOM 4047 C C . GLU A 1 537 ? -20.094 4.852 45.394 1.00 90.50 537 GLU A C 1
ATOM 4049 O O . GLU A 1 537 ? -19.224 5.616 44.985 1.00 90.50 537 GLU A O 1
ATOM 4054 N N . LEU A 1 538 ? -19.983 3.531 45.286 1.00 92.69 538 LEU A N 1
ATOM 4055 C CA . LEU A 1 538 ? -18.956 2.857 44.500 1.00 92.69 538 LEU A CA 1
ATOM 4056 C C . LEU A 1 538 ? -19.644 1.898 43.537 1.00 92.69 538 LEU A C 1
ATOM 4058 O O . LEU A 1 538 ? -20.488 1.102 43.948 1.00 92.69 538 LEU A O 1
ATOM 4062 N N . LYS A 1 539 ? -19.276 1.960 42.262 1.00 93.44 539 LYS A N 1
ATOM 4063 C CA . LYS A 1 539 ? -19.846 1.135 41.199 1.00 93.44 539 LYS A CA 1
ATOM 4064 C C . LYS A 1 539 ? -18.713 0.523 40.395 1.00 93.44 539 LYS A C 1
ATOM 4066 O O . LYS A 1 539 ? -17.716 1.192 40.137 1.00 93.44 539 LYS A O 1
ATOM 4071 N N . ALA A 1 540 ? -18.862 -0.739 40.024 1.00 94.94 540 ALA A N 1
ATOM 4072 C CA . ALA A 1 540 ? -17.902 -1.438 39.191 1.00 94.94 540 ALA A CA 1
ATOM 4073 C C . ALA A 1 540 ? -18.603 -2.427 38.259 1.00 94.94 540 ALA A C 1
ATOM 4075 O O . ALA A 1 540 ? -19.602 -3.047 38.631 1.00 94.94 540 ALA A O 1
ATOM 4076 N N . VAL A 1 541 ? -18.061 -2.588 37.057 1.00 96.12 541 VAL A N 1
ATOM 4077 C CA . VAL A 1 541 ? -18.520 -3.541 36.043 1.00 96.12 541 VAL A CA 1
ATOM 4078 C C . VAL A 1 541 ? -17.311 -4.252 35.455 1.00 96.12 541 VAL A C 1
ATOM 4080 O O . VAL A 1 541 ? -16.294 -3.624 35.170 1.00 96.12 541 VAL A O 1
ATOM 4083 N N . ILE A 1 542 ? -17.440 -5.559 35.248 1.00 95.19 542 ILE A N 1
ATOM 4084 C CA . ILE A 1 542 ? -16.530 -6.352 34.422 1.00 95.19 542 ILE A CA 1
ATOM 4085 C C . ILE A 1 542 ? -17.378 -7.055 33.369 1.00 95.19 542 ILE A C 1
ATOM 4087 O O . ILE A 1 542 ? -18.392 -7.672 33.698 1.00 95.19 542 ILE A O 1
ATOM 4091 N N . SER A 1 543 ? -16.971 -6.969 32.110 1.00 94.19 543 SER A N 1
ATOM 4092 C CA . SER A 1 543 ? -17.681 -7.549 30.974 1.00 94.19 543 SER A CA 1
ATOM 4093 C C . SER A 1 543 ? -16.735 -8.316 30.065 1.00 94.19 543 SER A C 1
ATOM 4095 O O . SER A 1 543 ? -15.577 -7.938 29.902 1.00 94.19 543 SER A O 1
ATOM 4097 N N . MET A 1 544 ? -17.257 -9.351 29.425 1.00 94.88 544 MET A N 1
ATOM 4098 C CA . MET A 1 544 ? -16.616 -10.047 28.317 1.00 94.88 544 MET A CA 1
ATOM 4099 C C . MET A 1 544 ? -17.628 -10.286 27.198 1.00 94.88 544 MET A C 1
ATOM 4101 O O . MET A 1 544 ? -18.836 -10.330 27.448 1.00 94.88 544 MET A O 1
ATOM 4105 N N . GLY A 1 545 ? -17.154 -10.436 25.970 1.00 94.38 545 GLY A N 1
ATOM 4106 C CA . GLY A 1 545 ? -18.028 -10.644 24.824 1.00 94.38 545 GLY A CA 1
ATOM 4107 C C . GLY A 1 545 ? -17.307 -11.189 23.608 1.00 94.38 545 GLY A C 1
ATOM 4108 O O . GLY A 1 545 ? -16.090 -11.353 23.614 1.00 94.38 545 GLY A O 1
ATOM 4109 N N . TYR A 1 546 ? -18.091 -11.495 22.586 1.00 95.88 546 TYR A N 1
ATOM 4110 C CA . TYR A 1 546 ? -17.618 -11.899 21.278 1.00 95.88 546 TYR A CA 1
ATOM 4111 C C . TYR A 1 546 ? -18.382 -11.134 20.203 1.00 95.88 546 TYR A C 1
ATOM 4113 O O . TYR A 1 546 ? -19.616 -11.076 20.238 1.00 95.88 546 TYR A O 1
ATOM 4121 N N . ASP A 1 547 ? -17.645 -10.597 19.244 1.00 94.19 547 ASP A N 1
ATOM 4122 C CA . ASP A 1 547 ? -18.166 -9.836 18.120 1.00 94.19 547 ASP A CA 1
ATOM 4123 C C . ASP A 1 547 ? -17.891 -10.588 16.830 1.00 94.19 547 ASP A C 1
ATOM 4125 O O . ASP A 1 547 ? -16.796 -11.101 16.607 1.00 94.19 547 ASP A O 1
ATOM 4129 N N . SER A 1 548 ? -18.901 -10.640 15.975 1.00 97.19 548 SER A N 1
ATOM 4130 C CA . SER A 1 548 ? -18.789 -11.114 14.604 1.00 97.19 548 SER A CA 1
ATOM 4131 C C . SER A 1 548 ? -18.880 -9.913 13.679 1.00 97.19 548 SER A C 1
ATOM 4133 O O . SER A 1 548 ? -19.886 -9.202 13.706 1.00 97.19 548 SER A O 1
ATOM 4135 N N . PHE A 1 549 ? -17.859 -9.729 12.850 1.00 97.50 549 PHE A N 1
ATOM 4136 C CA . PHE A 1 549 ? -17.755 -8.648 11.879 1.00 97.50 549 PHE A CA 1
ATOM 4137 C C . PHE A 1 549 ? -17.909 -9.195 10.463 1.00 97.50 549 PHE A C 1
ATOM 4139 O O . PHE A 1 549 ? -17.315 -10.218 10.116 1.00 97.50 549 PHE A O 1
ATOM 4146 N N . GLU A 1 550 ? -18.663 -8.480 9.640 1.00 98.25 550 GLU A N 1
ATOM 4147 C CA . GLU A 1 550 ? -18.724 -8.655 8.193 1.00 98.25 550 GLU A CA 1
ATOM 4148 C C . GLU A 1 550 ? -18.466 -7.296 7.545 1.00 98.25 550 GLU A C 1
ATOM 4150 O O . GLU A 1 550 ? -19.180 -6.336 7.822 1.00 98.25 550 GLU A O 1
ATOM 4155 N N . THR A 1 551 ? -17.401 -7.186 6.751 1.00 98.38 551 THR A N 1
ATOM 4156 C CA . THR A 1 551 ? -16.926 -5.909 6.202 1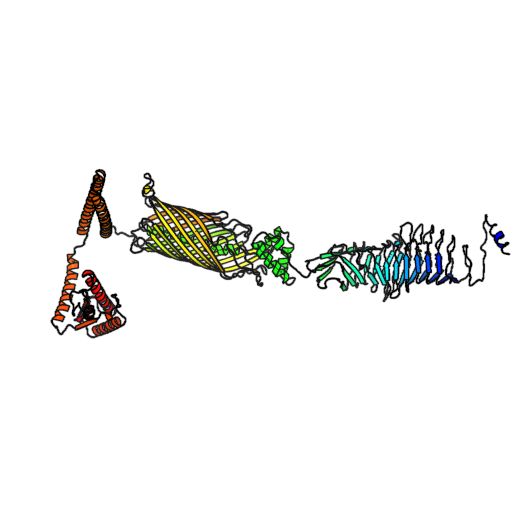.00 98.38 551 THR A CA 1
ATOM 4157 C C . THR A 1 551 ? -16.886 -5.937 4.686 1.00 98.38 551 THR A C 1
ATOM 4159 O O . THR A 1 551 ? -16.383 -6.897 4.099 1.00 98.38 551 THR A O 1
ATOM 4162 N N . HIS A 1 552 ? -17.309 -4.832 4.077 1.00 98.25 552 HIS A N 1
ATOM 4163 C CA . HIS A 1 552 ? -17.268 -4.587 2.642 1.00 98.25 552 HIS A CA 1
ATOM 4164 C C . HIS A 1 552 ? -16.540 -3.265 2.379 1.00 98.25 552 HIS A C 1
ATOM 4166 O O . HIS A 1 552 ? -17.075 -2.176 2.616 1.00 98.25 552 HIS A O 1
ATOM 4172 N N . ARG A 1 553 ? -15.295 -3.364 1.909 1.00 97.81 553 ARG A N 1
ATOM 4173 C CA . ARG A 1 553 ? -14.433 -2.224 1.600 1.00 97.81 553 ARG A CA 1
ATOM 4174 C C . ARG A 1 553 ? -14.369 -2.009 0.093 1.00 97.81 553 ARG A C 1
ATOM 4176 O O . ARG A 1 553 ? -13.820 -2.832 -0.635 1.00 97.81 553 ARG A O 1
ATOM 4183 N N . TYR A 1 554 ? -14.920 -0.896 -0.368 1.00 97.44 554 TYR A N 1
ATOM 4184 C CA . TYR A 1 554 ? -14.921 -0.512 -1.771 1.00 97.44 554 TYR A CA 1
ATOM 4185 C C . TYR A 1 554 ? -13.695 0.342 -2.105 1.00 97.44 554 TYR A C 1
ATOM 4187 O O . TYR A 1 554 ? -13.429 1.354 -1.455 1.00 97.44 554 TYR A O 1
ATOM 4195 N N . ILE A 1 555 ? -12.947 -0.061 -3.129 1.00 96.69 555 ILE A N 1
ATOM 4196 C CA . ILE A 1 555 ? -11.712 0.588 -3.567 1.00 96.69 555 ILE A CA 1
ATOM 4197 C C . ILE A 1 555 ? -11.981 1.276 -4.899 1.00 96.69 555 ILE A C 1
ATOM 4199 O O . ILE A 1 555 ? -11.872 0.672 -5.966 1.00 96.69 555 ILE A O 1
ATOM 4203 N N . ASP A 1 556 ? -12.347 2.552 -4.816 1.00 90.88 556 ASP A N 1
ATOM 4204 C CA . ASP A 1 556 ? -12.926 3.297 -5.935 1.00 90.88 556 ASP A CA 1
ATOM 4205 C C . ASP A 1 556 ? -12.011 3.362 -7.167 1.00 90.88 556 ASP A C 1
ATOM 4207 O O . ASP A 1 556 ? -12.434 3.026 -8.268 1.00 90.88 556 ASP A O 1
ATOM 4211 N N . PHE A 1 557 ? -10.722 3.674 -7.004 1.00 92.56 557 PHE A N 1
ATOM 4212 C CA . PHE A 1 557 ? -9.813 3.807 -8.153 1.00 92.56 557 PHE A CA 1
ATOM 4213 C C . PHE A 1 557 ? -9.616 2.501 -8.948 1.00 92.56 557 PHE A C 1
ATOM 4215 O O . PHE A 1 557 ? -9.261 2.552 -10.123 1.00 92.56 557 PHE A O 1
ATOM 4222 N N . ALA A 1 558 ? -9.837 1.345 -8.314 1.00 93.00 558 ALA A N 1
ATOM 4223 C CA . ALA A 1 558 ? -9.729 0.029 -8.939 1.00 93.00 558 ALA A CA 1
ATOM 4224 C C . ALA A 1 558 ? -11.100 -0.588 -9.264 1.00 93.00 558 ALA A C 1
ATOM 4226 O O . ALA A 1 558 ? -11.148 -1.629 -9.913 1.00 93.00 558 ALA A O 1
ATOM 4227 N N . GLN A 1 559 ? -12.200 0.032 -8.813 1.00 95.19 559 GLN A N 1
ATOM 4228 C CA . GLN A 1 559 ? -13.575 -0.474 -8.928 1.00 95.19 559 GLN A CA 1
ATOM 4229 C C . GLN A 1 559 ? -13.724 -1.914 -8.390 1.00 95.19 559 GLN A C 1
ATOM 4231 O O . GLN A 1 559 ? -14.383 -2.763 -8.990 1.00 95.19 559 GLN A O 1
ATOM 4236 N N . ARG A 1 560 ? -13.083 -2.203 -7.249 1.00 96.31 560 ARG A N 1
ATOM 4237 C CA . ARG A 1 560 ? -13.066 -3.532 -6.608 1.00 96.31 560 ARG A CA 1
ATOM 4238 C C . ARG A 1 560 ? -13.612 -3.471 -5.187 1.00 96.31 560 ARG A C 1
ATOM 4240 O O . ARG A 1 560 ? -13.455 -2.462 -4.503 1.00 96.31 560 ARG A O 1
ATOM 4247 N N . THR A 1 561 ? -14.188 -4.577 -4.718 1.00 98.00 561 THR A N 1
ATOM 4248 C CA . THR A 1 561 ? -14.691 -4.706 -3.343 1.00 98.00 561 THR A CA 1
ATOM 4249 C C . THR A 1 561 ? -13.952 -5.814 -2.610 1.00 98.00 561 THR A C 1
ATOM 4251 O O . THR A 1 561 ? -14.038 -6.981 -2.988 1.00 98.00 561 THR A O 1
ATOM 4254 N N . ALA A 1 562 ? -13.272 -5.445 -1.529 1.00 98.38 562 ALA A N 1
ATOM 4255 C CA . ALA A 1 562 ? -12.631 -6.362 -0.604 1.00 98.38 562 ALA A CA 1
ATOM 4256 C C . ALA A 1 562 ? -13.615 -6.732 0.518 1.00 98.38 562 ALA A C 1
ATOM 4258 O O . ALA A 1 562 ? -14.193 -5.863 1.173 1.00 98.38 562 ALA A O 1
ATOM 4259 N N . ASN A 1 563 ? -13.826 -8.029 0.730 1.00 98.50 563 ASN A N 1
ATOM 4260 C CA . ASN A 1 563 ? -14.781 -8.565 1.698 1.00 98.50 563 ASN A CA 1
ATOM 4261 C C . ASN A 1 563 ? -14.056 -9.390 2.755 1.00 98.50 563 ASN A C 1
ATOM 4263 O O . ASN A 1 563 ? -13.193 -10.200 2.411 1.00 98.50 563 ASN A O 1
ATOM 4267 N N . ALA A 1 564 ? -14.450 -9.259 4.020 1.00 98.12 564 ALA A N 1
ATOM 4268 C CA . ALA A 1 564 ? -13.936 -10.103 5.093 1.00 98.12 564 ALA A CA 1
ATOM 4269 C C . ALA A 1 564 ? -15.011 -10.431 6.132 1.00 98.12 564 ALA A C 1
ATOM 4271 O O . ALA A 1 564 ? -15.924 -9.646 6.384 1.00 98.12 564 ALA A O 1
ATOM 4272 N N . LYS A 1 565 ? -14.863 -11.603 6.760 1.00 98.06 565 LYS A N 1
ATOM 4273 C CA . LYS A 1 565 ? -15.604 -12.004 7.959 1.00 98.06 565 LYS A CA 1
ATOM 4274 C C . LYS A 1 565 ? -14.615 -12.451 9.018 1.00 98.06 565 LYS A C 1
ATOM 4276 O O . LYS A 1 565 ? -13.753 -13.281 8.733 1.00 98.06 565 LYS A O 1
ATOM 4281 N N . PHE A 1 566 ? -14.730 -11.910 10.222 1.00 97.62 566 PHE A N 1
ATOM 4282 C CA . PHE A 1 566 ? -13.815 -12.229 11.314 1.00 97.62 566 PHE A CA 1
ATOM 4283 C C . PHE A 1 566 ? -14.488 -12.051 12.672 1.00 97.62 566 PHE A C 1
ATOM 4285 O O . PHE A 1 566 ? -15.535 -11.416 12.789 1.00 97.62 566 PHE A O 1
ATOM 4292 N N . GLY A 1 567 ? -13.882 -12.648 13.696 1.00 97.00 567 GLY A N 1
ATOM 4293 C CA . GLY A 1 567 ? -14.337 -12.541 15.075 1.00 97.00 567 GLY A CA 1
ATOM 4294 C C . GLY A 1 567 ? -13.416 -11.695 15.946 1.00 97.00 567 GLY A C 1
ATOM 4295 O O . GLY A 1 567 ? -12.214 -11.615 15.683 1.00 97.00 567 GLY A O 1
ATOM 4296 N N . GLY A 1 568 ? -13.966 -11.139 17.022 1.00 95.88 568 GLY A N 1
ATOM 4297 C CA . GLY A 1 568 ? -13.222 -10.471 18.089 1.00 95.88 568 GLY A CA 1
ATOM 4298 C C . GLY A 1 568 ? -13.688 -10.922 19.467 1.00 95.88 568 GLY A C 1
ATOM 4299 O O . GLY A 1 568 ? -14.862 -11.227 19.660 1.00 95.88 568 GLY A O 1
ATOM 4300 N N . PHE A 1 569 ? -12.761 -11.025 20.418 1.00 95.62 569 PHE A N 1
ATOM 4301 C CA . PHE A 1 569 ? -13.083 -11.246 21.827 1.00 95.62 569 PHE A CA 1
ATOM 4302 C C . PHE A 1 569 ? -12.901 -9.948 22.607 1.00 95.62 569 PHE A C 1
ATOM 4304 O O . PHE A 1 569 ? -11.807 -9.391 22.648 1.00 95.62 569 PHE A O 1
ATOM 4311 N N . GLN A 1 570 ? -13.947 -9.511 23.297 1.00 94.06 570 GLN A N 1
ATOM 4312 C CA . GLN A 1 570 ? -13.915 -8.313 24.121 1.00 94.06 570 GLN A CA 1
ATOM 4313 C C . GLN A 1 570 ? -13.706 -8.631 25.591 1.00 94.06 570 GLN A C 1
ATOM 4315 O O . GLN A 1 570 ? -14.328 -9.538 26.149 1.00 94.06 570 GLN A O 1
ATOM 4320 N N . ILE A 1 571 ? -12.944 -7.769 26.257 1.00 94.38 571 ILE A N 1
ATOM 4321 C CA . ILE A 1 571 ? -12.940 -7.647 27.711 1.00 94.38 571 ILE A CA 1
ATOM 4322 C C . ILE A 1 571 ? -13.024 -6.177 28.112 1.00 94.38 571 ILE A C 1
ATOM 4324 O O . ILE A 1 571 ? -12.432 -5.298 27.486 1.00 94.38 571 ILE A O 1
ATOM 4328 N N . GLY A 1 572 ? -13.767 -5.896 29.173 1.00 94.19 572 GLY A N 1
ATOM 4329 C CA . GLY A 1 572 ? -13.932 -4.551 29.694 1.00 94.19 572 GLY A CA 1
ATOM 4330 C C . GLY A 1 572 ? -14.018 -4.541 31.207 1.00 94.19 572 GLY A C 1
ATOM 4331 O O . GLY A 1 572 ? -14.595 -5.440 31.816 1.00 94.19 572 GLY A O 1
ATOM 4332 N N . ALA A 1 573 ? -13.460 -3.500 31.806 1.00 95.25 573 ALA A N 1
ATOM 4333 C CA . ALA A 1 573 ? -13.607 -3.193 33.214 1.00 95.25 573 ALA A CA 1
ATOM 4334 C C . ALA A 1 573 ? -13.850 -1.696 33.389 1.00 95.25 573 ALA A C 1
ATOM 4336 O O . ALA A 1 573 ? -13.313 -0.858 32.660 1.00 95.25 573 ALA A O 1
ATOM 4337 N N . ASP A 1 574 ? -14.678 -1.359 34.363 1.00 96.00 574 ASP A N 1
ATOM 4338 C CA . ASP A 1 574 ? -15.101 0.006 34.607 1.00 96.00 574 ASP A CA 1
ATOM 4339 C C . ASP A 1 574 ? -15.378 0.200 36.099 1.00 96.00 574 ASP A C 1
ATOM 4341 O O . ASP A 1 574 ? -15.967 -0.674 36.736 1.00 96.00 574 ASP A O 1
ATOM 4345 N N . ILE A 1 575 ? -14.931 1.325 36.657 1.00 95.56 575 ILE A N 1
ATOM 4346 C CA . ILE A 1 575 ? -15.145 1.692 38.058 1.00 95.56 575 ILE A CA 1
ATOM 4347 C C . ILE A 1 575 ? -15.500 3.175 38.183 1.00 95.56 575 ILE A C 1
ATOM 4349 O O . ILE A 1 575 ? -14.988 4.023 37.448 1.00 95.56 575 ILE A O 1
ATOM 4353 N N . GLN A 1 576 ? -16.379 3.504 39.125 1.00 95.31 576 GLN A N 1
ATOM 4354 C CA . GLN A 1 576 ? -16.766 4.872 39.457 1.00 95.31 576 GLN A CA 1
ATOM 4355 C C . GLN A 1 576 ? -16.999 5.030 40.954 1.00 95.31 576 GLN A C 1
ATOM 4357 O O . GLN A 1 576 ? -17.679 4.206 41.563 1.00 95.31 576 GLN A O 1
ATOM 4362 N N . GLY A 1 577 ? -16.469 6.112 41.517 1.00 95.50 577 GLY A N 1
ATOM 4363 C CA . GLY A 1 577 ? -16.801 6.585 42.855 1.00 95.50 577 GLY A CA 1
ATOM 4364 C C . GLY A 1 577 ? -17.562 7.902 42.775 1.00 95.50 577 GLY A C 1
ATOM 4365 O O . GLY A 1 577 ? -17.113 8.831 42.103 1.00 95.50 577 GLY A O 1
ATOM 4366 N N . ASP A 1 578 ? -18.692 7.986 43.466 1.00 94.25 578 ASP A N 1
ATOM 4367 C CA . ASP A 1 578 ? -19.509 9.192 43.582 1.00 94.25 578 ASP A CA 1
ATOM 4368 C C . ASP A 1 578 ? -19.509 9.661 45.043 1.00 94.25 578 ASP A C 1
ATOM 4370 O O . ASP A 1 578 ? -19.683 8.853 45.955 1.00 94.25 578 ASP A O 1
ATOM 4374 N N . LEU A 1 579 ? -19.352 10.959 45.285 1.00 94.06 579 LEU A N 1
ATOM 4375 C CA . LEU A 1 579 ? -19.578 11.565 46.602 1.00 94.06 579 LEU A CA 1
ATOM 4376 C C . LEU A 1 579 ? -21.004 12.103 46.665 1.00 94.06 579 LEU A C 1
ATOM 4378 O O . LEU A 1 579 ? -21.532 12.528 45.647 1.00 94.06 579 LEU A O 1
ATOM 4382 N N . LYS A 1 580 ? -21.646 12.087 47.832 1.00 89.19 580 LYS A N 1
ATOM 4383 C CA . LYS A 1 580 ? -23.037 12.534 47.986 1.00 89.19 580 LYS A CA 1
ATOM 4384 C C . LYS A 1 580 ? -23.126 13.743 48.889 1.00 89.19 580 LYS A C 1
ATOM 4386 O O . LYS A 1 580 ? -22.702 13.680 50.039 1.00 89.19 580 LYS A O 1
ATOM 4391 N N . PHE A 1 581 ? -23.767 14.784 48.380 1.00 89.25 581 PHE A N 1
ATOM 4392 C CA . PHE A 1 581 ? -24.081 15.992 49.125 1.00 89.25 581 PHE A CA 1
ATOM 4393 C C . PHE A 1 581 ? -25.570 16.284 48.994 1.00 89.25 581 PHE A C 1
ATOM 4395 O O . PHE A 1 581 ? -26.144 16.126 47.910 1.00 89.25 581 PHE A O 1
ATOM 4402 N N . LYS A 1 582 ? -26.199 16.708 50.089 1.00 84.88 582 LYS A N 1
ATOM 4403 C CA . LYS A 1 582 ? -27.534 17.292 50.022 1.00 84.88 582 LYS A CA 1
ATOM 4404 C C . LYS A 1 582 ? -27.388 18.751 49.642 1.00 84.88 582 LYS A C 1
ATOM 4406 O O . LYS A 1 582 ? -26.568 19.463 50.210 1.00 84.88 582 LYS A O 1
ATOM 4411 N N . LEU A 1 583 ? -28.148 19.195 48.644 1.00 81.06 583 LEU A N 1
ATOM 4412 C CA . LEU A 1 583 ? -28.049 20.584 48.195 1.00 81.06 583 LEU A CA 1
ATOM 4413 C C . LEU A 1 583 ? -28.543 21.567 49.272 1.00 81.06 583 LEU A C 1
ATOM 4415 O O . LEU A 1 583 ? -28.055 22.692 49.338 1.00 81.06 583 LEU A O 1
ATOM 4419 N N . SER A 1 584 ? -29.439 21.105 50.144 1.00 78.50 584 SER A N 1
ATOM 4420 C CA . SER A 1 584 ? -29.911 21.806 51.338 1.00 78.50 584 SER A CA 1
ATOM 4421 C C . SER A 1 584 ? -28.822 22.076 52.382 1.00 78.50 584 SER A C 1
ATOM 4423 O O . SER A 1 584 ? -28.906 23.078 53.083 1.00 78.50 584 SER A O 1
ATOM 4425 N N . ASP A 1 585 ? -27.757 21.262 52.443 1.00 77.88 585 ASP A N 1
ATOM 4426 C CA . ASP A 1 585 ? -26.604 21.513 53.328 1.00 77.88 585 ASP A CA 1
ATOM 4427 C C . ASP A 1 585 ? -25.811 22.769 52.903 1.00 77.88 585 ASP A C 1
ATOM 4429 O O . ASP A 1 585 ? -25.003 23.290 53.672 1.00 77.88 585 ASP A O 1
ATOM 4433 N N . VAL A 1 586 ? -26.002 23.233 51.660 1.00 69.81 586 VAL A N 1
ATOM 4434 C CA . VAL A 1 586 ? -25.276 24.363 51.052 1.00 69.81 586 VAL A CA 1
ATOM 4435 C C . VAL A 1 586 ? -26.196 25.560 50.793 1.00 69.81 586 VAL A C 1
ATOM 4437 O O . VAL A 1 586 ? -25.756 26.702 50.913 1.00 69.81 586 VAL A O 1
ATOM 4440 N N . PHE A 1 587 ? -27.464 25.319 50.448 1.00 76.31 587 PHE A N 1
ATOM 4441 C CA . PHE A 1 587 ? -28.454 26.349 50.137 1.00 76.31 587 PHE A CA 1
ATOM 4442 C C . PHE A 1 587 ? -29.746 26.105 50.928 1.00 76.31 587 PHE A C 1
ATOM 4444 O O . PHE A 1 587 ? -30.515 25.207 50.590 1.00 76.31 587 PHE A O 1
ATOM 4451 N N . GLU A 1 588 ? -30.015 26.942 51.936 1.00 71.50 588 GLU A N 1
ATOM 4452 C CA . GLU A 1 588 ? -31.169 26.797 52.849 1.00 71.50 588 GLU A CA 1
ATOM 4453 C C . GLU A 1 588 ? -32.541 26.838 52.143 1.00 71.50 588 GLU A C 1
ATOM 4455 O O . GLU A 1 588 ? -33.521 26.304 52.657 1.00 71.50 588 GLU A O 1
ATOM 4460 N N . GLU A 1 589 ? -32.629 27.444 50.955 1.00 73.12 589 GLU A N 1
ATOM 4461 C CA . GLU A 1 589 ? -33.871 27.562 50.172 1.00 73.12 589 GLU A CA 1
ATOM 4462 C C . GLU A 1 589 ? -34.199 26.310 49.333 1.00 73.12 589 GLU A C 1
ATOM 4464 O O . GLU A 1 589 ? -35.260 26.242 48.703 1.00 73.12 589 GLU A O 1
ATOM 4469 N N . ILE A 1 590 ? -33.304 25.314 49.292 1.00 68.50 590 ILE A N 1
ATOM 4470 C CA . ILE A 1 590 ? -33.454 24.110 48.467 1.00 68.50 590 ILE A CA 1
ATOM 4471 C C . ILE A 1 590 ? -33.867 22.915 49.334 1.00 68.50 590 ILE A C 1
ATOM 4473 O O . ILE A 1 590 ? -33.284 22.636 50.371 1.00 68.50 590 ILE A O 1
ATOM 4477 N N . ASP A 1 591 ? -34.876 22.182 48.869 1.00 67.62 591 ASP A N 1
ATOM 4478 C CA . ASP A 1 591 ? -35.428 20.977 49.502 1.00 67.62 591 ASP A CA 1
ATOM 4479 C C . ASP A 1 591 ? -34.392 19.828 49.624 1.00 67.62 591 ASP A C 1
ATOM 4481 O O . ASP A 1 591 ? -33.681 19.515 48.664 1.00 67.62 591 ASP A O 1
ATOM 4485 N N . ASP A 1 592 ? -34.381 19.134 50.774 1.00 70.44 592 ASP A N 1
ATOM 4486 C CA . ASP A 1 592 ? -33.555 17.950 51.114 1.00 70.44 592 ASP A CA 1
ATOM 4487 C C . ASP A 1 592 ? -33.668 16.780 50.106 1.00 70.44 592 ASP A C 1
ATOM 4489 O O . ASP A 1 592 ? -32.888 15.812 50.131 1.00 70.44 592 ASP A O 1
ATOM 4493 N N . SER A 1 593 ? -34.661 16.829 49.213 1.00 73.19 593 SER A N 1
ATOM 4494 C CA . SER A 1 593 ? -34.896 15.831 48.165 1.00 73.19 593 SER A CA 1
ATOM 4495 C C . SER A 1 593 ? -33.919 15.888 46.979 1.00 73.19 593 SER A C 1
ATOM 4497 O O . SER A 1 593 ? -33.959 14.976 46.143 1.00 73.19 593 SER A O 1
ATOM 4499 N N . VAL A 1 594 ? -33.054 16.910 46.894 1.00 83.81 594 VAL A N 1
ATOM 4500 C CA . VAL A 1 594 ? -32.072 17.090 45.807 1.00 83.81 594 VAL A CA 1
ATOM 4501 C C . VAL A 1 594 ? -30.679 16.601 46.222 1.00 83.81 594 VAL A C 1
ATOM 4503 O O . VAL A 1 594 ? -30.059 17.139 47.141 1.00 83.81 594 VAL A O 1
ATOM 4506 N N . ASP A 1 595 ? -30.168 15.598 45.504 1.00 85.75 595 ASP A N 1
ATOM 4507 C CA . ASP A 1 595 ? -28.808 15.078 45.664 1.00 85.75 595 ASP A CA 1
ATOM 4508 C C . ASP A 1 595 ? -27.869 15.722 44.627 1.00 85.75 595 ASP A C 1
ATOM 4510 O O . ASP A 1 595 ? -28.178 15.711 43.431 1.00 85.75 595 ASP A O 1
ATOM 4514 N N . LEU A 1 596 ? -26.700 16.198 45.068 1.00 90.50 596 LEU A N 1
ATOM 4515 C CA . LEU A 1 596 ? -25.557 16.540 44.215 1.00 90.50 596 LEU A CA 1
ATOM 4516 C C . LEU A 1 596 ? -24.469 15.486 44.366 1.00 90.50 596 LEU A C 1
ATOM 4518 O O . LEU A 1 596 ? -24.055 15.154 45.480 1.00 90.50 596 LEU A O 1
ATOM 4522 N N . LYS A 1 597 ? -23.986 14.981 43.234 1.00 92.62 597 LYS A N 1
ATOM 4523 C CA . LYS A 1 597 ? -23.020 13.895 43.186 1.00 92.62 597 LYS A CA 1
ATOM 4524 C C . LYS A 1 597 ? -21.867 14.191 42.236 1.00 92.62 597 LYS A C 1
ATOM 4526 O O . LYS A 1 597 ? -21.961 13.846 41.059 1.00 92.62 597 LYS A O 1
ATOM 4531 N N . PRO A 1 598 ? -20.776 14.824 42.692 1.00 96.31 598 PRO A N 1
ATOM 4532 C CA . PRO A 1 598 ? -19.537 14.796 41.933 1.00 96.31 598 PRO A CA 1
ATOM 4533 C C . PRO A 1 598 ? -18.969 13.372 41.938 1.00 96.31 598 PRO A C 1
ATOM 4535 O O . PRO A 1 598 ? -19.016 12.672 42.954 1.00 96.31 598 PRO A O 1
ATOM 4538 N N . TYR A 1 599 ? -18.432 12.939 40.804 1.00 95.56 599 TYR A N 1
ATOM 4539 C CA . TYR A 1 599 ? -17.901 11.594 40.633 1.00 95.56 599 TYR A CA 1
ATOM 4540 C C . TYR A 1 599 ? -16.643 11.571 39.772 1.00 95.56 599 TYR A C 1
ATOM 4542 O O . TYR A 1 599 ? -16.393 12.456 38.952 1.00 95.56 599 TYR A O 1
ATOM 4550 N N . ALA A 1 600 ? -15.862 10.511 39.955 1.00 96.88 600 ALA A N 1
ATOM 4551 C CA . ALA A 1 600 ? -14.711 10.186 39.131 1.00 96.88 600 ALA A CA 1
ATOM 4552 C C . ALA A 1 600 ? -14.726 8.697 38.785 1.00 96.88 600 ALA A C 1
ATOM 4554 O O . ALA A 1 600 ? -15.175 7.862 39.575 1.00 96.88 600 ALA A O 1
ATOM 4555 N N . GLY A 1 601 ? -14.232 8.352 37.603 1.00 95.12 601 GLY A N 1
ATOM 4556 C CA . GLY A 1 601 ? -14.193 6.974 37.142 1.00 95.12 601 GLY A CA 1
ATOM 4557 C C . GLY A 1 601 ? -13.055 6.686 36.179 1.00 95.12 601 GLY A C 1
ATOM 4558 O O . GLY A 1 601 ? -12.423 7.588 35.626 1.00 95.12 601 GLY A O 1
ATOM 4559 N N . LEU A 1 602 ? -12.817 5.397 35.979 1.00 95.94 602 LEU A N 1
ATOM 4560 C CA . LEU A 1 602 ? -11.832 4.868 35.051 1.00 95.94 602 LEU A CA 1
ATOM 4561 C C . LEU A 1 602 ? -12.445 3.675 34.324 1.00 95.94 602 LEU A C 1
ATOM 4563 O O . LEU A 1 602 ? -13.085 2.824 34.943 1.00 95.94 602 LEU A O 1
ATOM 4567 N N . SER A 1 603 ? -12.232 3.612 33.016 1.00 94.75 603 SER A N 1
ATOM 4568 C CA . SER A 1 603 ? -12.660 2.494 32.182 1.00 94.75 603 SER A CA 1
ATOM 4569 C C . SER A 1 603 ? -11.512 2.014 31.308 1.00 94.75 603 SER A C 1
ATOM 4571 O O . SER A 1 603 ? -10.730 2.822 30.802 1.00 94.75 603 SER A O 1
ATOM 4573 N N . ALA A 1 604 ? -11.411 0.699 31.150 1.00 95.38 604 ALA A N 1
ATOM 4574 C CA . ALA A 1 604 ? -10.475 0.040 30.256 1.00 95.38 604 ALA A CA 1
ATOM 4575 C C . ALA A 1 604 ? -11.226 -1.039 29.474 1.00 95.38 604 ALA A C 1
ATOM 4577 O O . ALA A 1 604 ? -11.859 -1.910 30.072 1.00 95.38 604 ALA A O 1
ATOM 4578 N N . LYS A 1 605 ? -11.181 -0.971 28.144 1.00 95.00 605 LYS A N 1
ATOM 4579 C CA . LYS A 1 605 ? -11.823 -1.943 27.253 1.00 95.00 605 LYS A CA 1
ATOM 4580 C C . LYS A 1 605 ? -10.863 -2.347 26.150 1.00 95.00 605 LYS A C 1
ATOM 4582 O O . LYS A 1 605 ? -10.231 -1.473 25.560 1.00 95.00 605 LYS A O 1
ATOM 4587 N N . SER A 1 606 ? -10.793 -3.636 25.859 1.00 95.00 606 SER A N 1
ATOM 4588 C CA . SER A 1 606 ? -9.938 -4.196 24.818 1.00 95.00 606 SER A CA 1
ATOM 4589 C C . SER A 1 606 ? -10.729 -5.155 23.943 1.00 95.00 606 SER A C 1
ATOM 4591 O O . SER A 1 606 ? -11.485 -5.973 24.466 1.00 95.00 606 SER A O 1
ATOM 4593 N N . ASP A 1 607 ? -10.525 -5.057 22.634 1.00 94.44 607 ASP A N 1
ATOM 4594 C CA . ASP A 1 607 ? -10.997 -6.027 21.649 1.00 94.44 607 ASP A CA 1
ATOM 4595 C C . ASP A 1 607 ? -9.801 -6.771 21.061 1.00 94.44 607 ASP A C 1
ATOM 4597 O O . ASP A 1 607 ? -8.850 -6.141 20.593 1.00 94.44 607 ASP A O 1
ATOM 4601 N N . PHE A 1 608 ? -9.842 -8.098 21.128 1.00 96.50 608 PHE A N 1
ATOM 4602 C CA . PHE A 1 608 ? -8.843 -9.010 20.587 1.00 96.50 608 PHE A CA 1
ATOM 4603 C C . PHE A 1 608 ? -9.391 -9.624 19.301 1.00 96.50 608 PHE A C 1
ATOM 4605 O O . PHE A 1 608 ? -10.073 -10.653 19.334 1.00 96.50 608 PHE A O 1
ATOM 4612 N N . TYR A 1 609 ? -9.116 -8.976 18.175 1.00 96.00 609 TYR A N 1
ATOM 4613 C CA . TYR A 1 609 ? -9.611 -9.385 16.867 1.00 96.00 609 TYR A CA 1
ATOM 4614 C C . TYR A 1 609 ? -8.704 -10.441 16.229 1.00 96.00 609 TYR A C 1
ATOM 4616 O O . TYR A 1 609 ? -7.478 -10.437 16.373 1.00 96.00 609 TYR A O 1
ATOM 4624 N N . GLN A 1 610 ? -9.325 -11.378 15.516 1.00 96.62 610 GLN A N 1
ATOM 4625 C CA . GLN A 1 610 ? -8.626 -12.418 14.768 1.00 96.62 610 GLN A CA 1
ATOM 4626 C C . GLN A 1 610 ? -7.931 -11.845 13.527 1.00 96.62 610 GLN A C 1
ATOM 4628 O O . GLN A 1 610 ? -8.179 -10.716 13.115 1.00 96.62 610 GLN A O 1
ATOM 4633 N N . THR A 1 611 ? -7.056 -12.646 12.915 1.00 96.81 611 THR A N 1
ATOM 4634 C CA . THR A 1 611 ? -6.450 -12.283 11.625 1.00 96.81 611 THR A CA 1
ATOM 4635 C C . THR A 1 611 ? -7.549 -12.068 10.590 1.00 96.81 611 THR A C 1
ATOM 4637 O O . THR A 1 611 ? -8.410 -12.931 10.416 1.00 96.81 611 THR A O 1
ATOM 4640 N N . ILE A 1 612 ? -7.507 -10.929 9.905 1.00 97.44 612 ILE A N 1
ATOM 4641 C CA . ILE A 1 612 ? -8.469 -10.568 8.866 1.00 97.44 612 ILE A CA 1
ATOM 4642 C C . ILE A 1 612 ? -7.836 -10.905 7.525 1.00 97.44 612 ILE A C 1
ATOM 4644 O O . ILE A 1 612 ? -6.707 -10.509 7.240 1.00 97.44 612 ILE A O 1
ATOM 4648 N N . GLN A 1 613 ? -8.564 -11.657 6.713 1.00 96.88 613 GLN A N 1
ATOM 4649 C CA . GLN A 1 613 ? -8.168 -11.994 5.354 1.00 96.88 613 GLN A CA 1
ATOM 4650 C C . GLN A 1 613 ? -9.259 -11.491 4.426 1.00 96.88 613 GLN A C 1
ATOM 4652 O O . GLN A 1 613 ? -10.355 -12.056 4.394 1.00 96.88 613 GLN A O 1
ATOM 4657 N N . GLU A 1 614 ? -8.976 -10.415 3.704 1.00 98.19 614 GLU A N 1
ATOM 4658 C CA . GLU A 1 614 ? -9.901 -9.927 2.693 1.00 98.19 614 GLU A CA 1
ATOM 4659 C C . GLU A 1 614 ? -9.888 -10.814 1.440 1.00 98.19 614 GLU A C 1
ATOM 4661 O O . GLU A 1 614 ? -8.945 -11.564 1.156 1.00 98.19 614 GLU A O 1
ATOM 4666 N N . THR A 1 615 ? -10.999 -10.768 0.713 1.00 97.50 615 THR A N 1
ATOM 4667 C CA . THR A 1 615 ? -11.237 -11.503 -0.528 1.00 97.50 615 THR A CA 1
ATOM 4668 C C . THR A 1 615 ? -12.045 -10.653 -1.507 1.00 97.50 615 THR A C 1
ATOM 4670 O O . THR A 1 615 ? -12.986 -9.961 -1.110 1.00 97.50 615 THR A O 1
ATOM 4673 N N . GLY A 1 616 ? -11.744 -10.773 -2.799 1.00 96.06 616 GLY A N 1
ATOM 4674 C CA . GLY A 1 616 ? -12.545 -10.191 -3.884 1.00 96.06 616 GLY A CA 1
ATOM 4675 C C . GLY A 1 616 ? -11.945 -8.949 -4.546 1.00 96.06 616 GLY A C 1
ATOM 4676 O O . GLY A 1 616 ? -12.462 -8.531 -5.579 1.00 96.06 616 GLY A O 1
ATOM 4677 N N . ALA A 1 617 ? -10.845 -8.401 -4.020 1.00 96.62 617 ALA A N 1
ATOM 4678 C CA . ALA A 1 617 ? -10.121 -7.272 -4.610 1.00 96.62 617 ALA A CA 1
ATOM 4679 C C . ALA A 1 617 ? -8.722 -7.625 -5.161 1.00 96.62 617 ALA A C 1
ATOM 4681 O O . ALA A 1 617 ? -7.968 -6.723 -5.535 1.00 96.62 617 ALA A O 1
ATOM 4682 N N . GLU A 1 618 ? -8.391 -8.916 -5.261 1.00 94.50 618 GLU A N 1
ATOM 4683 C CA . GLU A 1 618 ? -7.131 -9.429 -5.828 1.00 94.50 618 GLU A CA 1
ATOM 4684 C C . GLU A 1 618 ? -5.896 -8.885 -5.085 1.00 94.50 618 GLU A C 1
ATOM 4686 O O . GLU A 1 618 ? -5.808 -9.067 -3.870 1.00 94.50 618 GLU A O 1
ATOM 4691 N N . SER A 1 619 ? -4.940 -8.222 -5.754 1.00 93.38 619 SER A N 1
ATOM 4692 C CA . SER A 1 619 ? -3.719 -7.723 -5.099 1.00 93.38 619 SER A CA 1
ATOM 4693 C C . SER A 1 619 ? -3.968 -6.619 -4.066 1.00 93.38 619 SER A C 1
ATOM 4695 O O . SER A 1 619 ? -3.052 -6.246 -3.335 1.00 93.38 619 SER A O 1
ATOM 4697 N N . LEU A 1 620 ? -5.186 -6.072 -4.022 1.00 96.00 620 LEU A N 1
ATOM 4698 C CA . LEU A 1 620 ? -5.620 -5.058 -3.061 1.00 96.00 620 LEU A CA 1
ATOM 4699 C C . LEU A 1 620 ? -6.345 -5.644 -1.842 1.00 96.00 620 LEU A C 1
ATOM 4701 O O . LEU A 1 620 ? -6.703 -4.882 -0.936 1.00 96.00 620 LEU A O 1
ATOM 4705 N N . ASP A 1 621 ? -6.576 -6.962 -1.813 1.00 98.00 621 ASP A N 1
ATOM 4706 C CA . ASP A 1 621 ? -6.995 -7.653 -0.595 1.00 98.00 621 ASP A CA 1
ATOM 4707 C C . ASP A 1 621 ? -5.918 -7.450 0.480 1.00 98.00 621 ASP A C 1
ATOM 4709 O O . ASP A 1 621 ? -4.724 -7.605 0.215 1.00 98.00 621 ASP A O 1
ATOM 4713 N N . LEU A 1 622 ? -6.324 -7.133 1.706 1.00 98.06 622 LEU A N 1
ATOM 4714 C CA . LEU A 1 622 ? -5.416 -7.024 2.838 1.00 98.06 622 LEU A CA 1
ATOM 4715 C C . LEU A 1 622 ? -5.398 -8.302 3.678 1.00 98.06 622 LEU A C 1
ATOM 4717 O O . LEU A 1 622 ? -6.425 -8.929 3.951 1.00 98.06 622 LEU A O 1
ATOM 4721 N N . THR A 1 623 ? -4.205 -8.630 4.162 1.00 97.62 623 THR A N 1
ATOM 4722 C CA . THR A 1 623 ? -3.993 -9.513 5.304 1.00 97.62 623 THR A CA 1
ATOM 4723 C C . THR A 1 623 ? -3.685 -8.643 6.519 1.00 97.62 623 THR A C 1
ATOM 4725 O O . THR A 1 623 ? -2.620 -8.028 6.587 1.00 97.62 623 THR A O 1
ATOM 4728 N N . VAL A 1 624 ? -4.609 -8.590 7.481 1.00 97.44 624 VAL A N 1
ATOM 4729 C CA . VAL A 1 624 ? -4.427 -7.873 8.752 1.00 97.44 624 VAL A CA 1
ATOM 4730 C C . VAL A 1 624 ? -4.094 -8.873 9.845 1.00 97.44 624 VAL A C 1
ATOM 4732 O O . VAL A 1 624 ? -4.873 -9.787 10.122 1.00 97.44 624 VAL A O 1
ATOM 4735 N N . ASN A 1 625 ? -2.949 -8.686 10.491 1.00 95.88 625 ASN A N 1
ATOM 4736 C CA . ASN A 1 625 ? -2.520 -9.532 11.594 1.00 95.88 625 ASN A CA 1
ATOM 4737 C C . ASN A 1 625 ? -3.471 -9.380 12.786 1.00 95.88 625 ASN A C 1
ATOM 4739 O O . ASN A 1 625 ? -3.827 -8.264 13.163 1.00 95.88 625 ASN A O 1
ATOM 4743 N N . GLY A 1 626 ? -3.861 -10.507 13.388 1.00 95.00 626 GLY A N 1
ATOM 4744 C CA . GLY A 1 626 ? -4.671 -10.493 14.607 1.00 95.00 626 GLY A CA 1
ATOM 4745 C C . GLY A 1 626 ? -3.970 -9.714 15.720 1.00 95.00 626 GLY A C 1
ATOM 4746 O O . GLY A 1 626 ? -2.756 -9.833 15.904 1.00 95.00 626 GLY A O 1
ATOM 4747 N N . GLY A 1 627 ? -4.730 -8.910 16.457 1.00 94.75 627 GLY A N 1
ATOM 4748 C CA . GLY A 1 627 ? -4.176 -7.938 17.391 1.00 94.75 627 GLY A CA 1
ATOM 4749 C C . GLY A 1 627 ? -5.149 -7.557 18.495 1.00 94.75 627 GLY A C 1
ATOM 4750 O O . GLY A 1 627 ? -6.193 -8.181 18.678 1.00 94.75 627 GLY A O 1
ATOM 4751 N N . ALA A 1 628 ? -4.783 -6.529 19.259 1.00 94.19 628 ALA A N 1
ATOM 4752 C CA . ALA A 1 628 ? -5.608 -6.005 20.335 1.00 94.19 628 ALA A CA 1
ATOM 4753 C C . ALA A 1 628 ? -5.733 -4.489 20.221 1.00 94.19 628 ALA A C 1
ATOM 4755 O O . ALA A 1 628 ? -4.724 -3.786 20.184 1.00 94.19 628 ALA A O 1
ATOM 4756 N N . TYR A 1 629 ? -6.959 -3.977 20.235 1.00 95.19 629 TYR A N 1
ATOM 4757 C CA . TYR A 1 629 ? -7.216 -2.544 20.322 1.00 95.19 629 TYR A CA 1
ATOM 4758 C C . TYR A 1 629 ? -7.782 -2.204 21.700 1.00 95.19 629 TYR A C 1
ATOM 4760 O O . TYR A 1 629 ? -8.818 -2.726 22.106 1.00 95.19 629 TYR A O 1
ATOM 4768 N N . THR A 1 630 ? -7.079 -1.339 22.437 1.00 94.00 630 THR A N 1
ATOM 4769 C CA . THR A 1 630 ? -7.387 -1.015 23.837 1.00 94.00 630 THR A CA 1
ATOM 4770 C C . THR A 1 630 ? -7.692 0.465 24.016 1.00 94.00 630 THR A C 1
ATOM 4772 O O . THR A 1 630 ? -6.919 1.327 23.603 1.00 94.00 630 THR A O 1
ATOM 4775 N N . ARG A 1 631 ? -8.793 0.759 24.708 1.00 93.69 631 ARG A N 1
ATOM 4776 C CA . ARG A 1 631 ? -9.210 2.102 25.116 1.00 93.69 631 ARG A CA 1
ATOM 4777 C C . ARG A 1 631 ? -9.118 2.227 26.625 1.00 93.69 631 ARG A C 1
ATOM 4779 O O . ARG A 1 631 ? -9.663 1.392 27.344 1.00 93.69 631 ARG A O 1
ATOM 4786 N N . ILE A 1 632 ? -8.483 3.298 27.095 1.00 94.31 632 ILE A N 1
ATOM 4787 C CA . ILE A 1 632 ? -8.459 3.662 28.515 1.00 94.31 632 ILE A CA 1
ATOM 4788 C C . ILE A 1 632 ? -8.965 5.092 28.645 1.00 94.31 632 ILE A C 1
ATOM 4790 O O . ILE A 1 632 ? -8.386 6.008 28.057 1.00 94.31 632 ILE A O 1
ATOM 4794 N N . ILE A 1 633 ? -10.040 5.283 29.406 1.00 93.69 633 ILE A N 1
ATOM 4795 C CA . ILE A 1 633 ? -10.708 6.577 29.561 1.00 93.69 633 ILE A CA 1
ATOM 4796 C C . ILE A 1 633 ? -10.861 6.880 31.047 1.00 93.69 633 ILE A C 1
ATOM 4798 O O . ILE A 1 633 ? -11.482 6.109 31.783 1.00 93.69 633 ILE A O 1
ATOM 4802 N N . ALA A 1 634 ? -10.311 8.016 31.468 1.00 95.50 634 ALA A N 1
ATOM 4803 C CA . ALA A 1 634 ? -10.575 8.613 32.770 1.00 95.50 634 ALA A CA 1
ATOM 4804 C C . ALA A 1 634 ? -11.723 9.615 32.643 1.00 95.50 634 ALA A C 1
ATOM 4806 O O . ALA A 1 634 ? -11.792 10.355 31.660 1.00 95.50 634 ALA A O 1
ATOM 4807 N N . ARG A 1 635 ? -12.605 9.659 33.639 1.00 94.56 635 ARG A N 1
ATOM 4808 C CA . ARG A 1 635 ? -13.777 10.535 33.629 1.00 94.56 635 ARG A CA 1
ATOM 4809 C C . ARG A 1 635 ? -13.973 11.241 34.954 1.00 94.56 635 ARG A C 1
ATOM 4811 O O . ARG A 1 635 ? -13.726 10.667 36.014 1.00 94.56 635 ARG A O 1
ATOM 4818 N N . VAL A 1 636 ? -14.450 12.471 34.874 1.00 97.38 636 VAL A N 1
ATOM 4819 C CA . VAL A 1 636 ? -14.907 13.263 36.014 1.00 97.38 636 VAL A CA 1
ATOM 4820 C C . VAL A 1 636 ? -16.221 13.914 35.639 1.00 97.38 636 VAL A C 1
ATOM 4822 O O . VAL A 1 636 ? -16.406 14.337 34.501 1.00 97.38 636 VAL A O 1
ATOM 4825 N N . GLY A 1 637 ? -17.144 14.003 36.578 1.00 96.31 637 GLY A N 1
ATOM 4826 C CA . GLY A 1 637 ? -18.433 14.595 36.287 1.00 96.31 637 GLY A CA 1
ATOM 4827 C C . GLY A 1 637 ? -19.199 14.960 37.533 1.00 96.31 637 GLY A C 1
ATOM 4828 O O . GLY A 1 637 ? -18.746 14.776 38.662 1.00 96.31 637 GLY A O 1
ATOM 4829 N N . VAL A 1 638 ? -20.376 15.512 37.297 1.00 95.88 638 VAL A N 1
ATOM 4830 C CA . VAL A 1 638 ? -21.330 15.869 38.330 1.00 95.88 638 VAL A CA 1
ATOM 4831 C C . VAL A 1 638 ? -22.708 15.404 37.903 1.00 95.88 638 VAL A C 1
ATOM 4833 O O . VAL A 1 638 ? -23.074 15.476 36.730 1.00 95.88 638 VAL A O 1
ATOM 4836 N N . GLU A 1 639 ? -23.464 14.895 38.859 1.00 93.00 639 GLU A N 1
ATOM 4837 C CA . GLU A 1 639 ? -24.852 14.510 38.686 1.00 93.00 639 GLU A CA 1
ATOM 4838 C C . GLU A 1 639 ? -25.725 15.239 39.702 1.00 93.00 639 GLU A C 1
ATOM 4840 O O . GLU A 1 639 ? -25.358 15.387 40.866 1.00 93.00 639 GLU A O 1
ATOM 4845 N N . VAL A 1 640 ? -26.900 15.665 39.255 1.00 91.94 640 VAL A N 1
ATOM 4846 C CA . VAL A 1 640 ? -27.970 16.179 40.103 1.00 91.94 640 VAL A CA 1
ATOM 4847 C C . VAL A 1 640 ? -29.173 15.270 39.930 1.00 91.94 640 VAL A C 1
ATOM 4849 O O . VAL A 1 640 ? -29.535 14.923 38.806 1.00 91.94 640 VAL A O 1
ATOM 4852 N N . GLY A 1 641 ? -29.815 14.884 41.026 1.00 89.00 641 GLY A N 1
ATOM 4853 C CA . GLY A 1 641 ? -31.035 14.088 40.964 1.00 89.00 641 GLY A CA 1
ATOM 4854 C C . GLY A 1 641 ? -32.023 14.450 42.054 1.00 89.00 641 GLY A C 1
ATOM 4855 O O . GLY A 1 641 ? -31.637 14.890 43.134 1.00 89.00 641 GLY A O 1
ATOM 4856 N N . ARG A 1 642 ? -33.310 14.235 41.781 1.00 86.75 642 ARG A N 1
ATOM 4857 C CA . ARG A 1 642 ? -34.391 14.505 42.732 1.00 86.75 642 ARG A CA 1
ATOM 4858 C C . ARG A 1 642 ? -35.459 13.427 42.670 1.00 86.75 642 ARG A C 1
ATOM 4860 O O . ARG A 1 642 ? -35.818 12.930 41.600 1.00 86.75 642 ARG A O 1
ATOM 4867 N N . VAL A 1 643 ? -36.009 13.104 43.835 1.00 81.81 643 VAL A N 1
ATOM 4868 C CA . VAL A 1 643 ? -37.163 12.210 43.971 1.00 81.81 643 VAL A CA 1
ATOM 4869 C C . VAL A 1 643 ? -38.412 13.037 44.255 1.00 81.81 643 VAL A C 1
ATOM 4871 O O . VAL A 1 643 ? -38.449 13.790 45.222 1.00 81.81 643 VAL A O 1
ATOM 4874 N N . VAL A 1 644 ? -39.445 12.883 43.424 1.00 82.19 644 VAL A N 1
ATOM 4875 C CA . VAL A 1 644 ? -40.742 13.556 43.582 1.00 82.19 644 VAL A CA 1
ATOM 4876 C C . VAL A 1 644 ? -41.857 12.522 43.428 1.00 82.19 644 VAL A C 1
ATOM 4878 O O . VAL A 1 644 ? -42.214 12.106 42.323 1.00 82.19 644 VAL A O 1
ATOM 4881 N N . GLY A 1 645 ? -42.418 12.074 44.552 1.00 83.44 645 GLY A N 1
ATOM 4882 C CA . GLY A 1 645 ? -43.471 11.057 44.570 1.00 83.44 645 GLY A CA 1
ATOM 4883 C C . GLY A 1 645 ? -43.020 9.734 43.936 1.00 83.44 645 GLY A C 1
ATOM 4884 O O . GLY A 1 645 ? -42.122 9.071 44.444 1.00 83.44 645 GLY A O 1
ATOM 4885 N N . LYS A 1 646 ? -43.661 9.337 42.828 1.00 86.06 646 LYS A N 1
ATOM 4886 C CA . LYS A 1 646 ? -43.320 8.123 42.057 1.00 86.06 646 LYS A CA 1
ATOM 4887 C C . LYS A 1 646 ? -42.190 8.328 41.042 1.00 86.06 646 LYS A C 1
ATOM 4889 O O . LYS A 1 646 ? -41.758 7.354 40.426 1.00 86.06 646 LYS A O 1
ATOM 4894 N N . TRP A 1 647 ? -41.751 9.569 40.843 1.00 85.62 647 TRP A N 1
ATOM 4895 C CA . TRP A 1 647 ? -40.727 9.931 39.873 1.00 85.62 647 TRP A CA 1
ATOM 4896 C C . TRP A 1 647 ? -39.371 10.108 40.537 1.00 85.62 647 TRP A C 1
ATOM 4898 O O . TRP A 1 647 ? -39.249 10.683 41.618 1.00 85.62 647 TRP A O 1
ATOM 4908 N N . ASN A 1 648 ? -38.341 9.662 39.838 1.00 86.31 648 ASN A N 1
ATOM 4909 C CA . ASN A 1 648 ? -36.957 9.934 40.174 1.00 86.31 648 ASN A CA 1
ATOM 4910 C C . ASN A 1 648 ? -36.222 10.356 38.906 1.00 86.31 648 ASN A C 1
ATOM 4912 O O . ASN A 1 648 ? -35.946 9.501 38.064 1.00 86.31 648 ASN A O 1
ATOM 4916 N N . TRP A 1 649 ? -35.910 11.640 38.785 1.00 89.88 649 TRP A N 1
ATOM 4917 C CA . TRP A 1 649 ? -35.169 12.180 37.652 1.00 89.88 649 TRP A CA 1
ATOM 4918 C C . TRP A 1 649 ? -33.739 12.527 38.056 1.00 89.88 649 TRP A C 1
ATOM 4920 O O . TRP A 1 649 ? -33.449 12.793 39.224 1.00 89.88 649 TRP A O 1
ATOM 4930 N N . TYR A 1 650 ? -32.846 12.509 37.077 1.00 90.25 650 TYR A N 1
ATOM 4931 C CA . TYR A 1 650 ? -31.456 12.899 37.237 1.00 90.25 650 TYR A CA 1
ATOM 4932 C C . TYR A 1 650 ? -30.893 13.440 35.929 1.00 90.25 650 TYR A C 1
ATOM 4934 O O . TYR A 1 650 ? -31.332 13.060 34.844 1.00 90.25 650 TYR A O 1
ATOM 4942 N N . ALA A 1 651 ? -29.904 14.311 36.052 1.00 94.00 651 ALA A N 1
ATOM 4943 C CA . ALA A 1 651 ? -29.128 14.837 34.948 1.00 94.00 651 ALA A CA 1
ATOM 4944 C C . ALA A 1 651 ? -27.651 14.859 35.335 1.00 94.00 651 ALA A C 1
ATOM 4946 O O . ALA A 1 651 ? -27.310 15.120 36.490 1.00 94.00 651 ALA A O 1
ATOM 4947 N N . ASN A 1 652 ? -26.777 14.590 34.375 1.00 93.44 652 ASN A N 1
ATOM 4948 C CA . ASN A 1 652 ? -25.341 14.566 34.581 1.00 93.44 652 ASN A CA 1
ATOM 4949 C C . ASN A 1 652 ? -24.605 15.330 33.485 1.00 93.44 652 ASN A C 1
ATOM 4951 O O . ASN A 1 652 ? -25.033 15.377 32.334 1.00 93.44 652 ASN A O 1
ATOM 4955 N N . MET A 1 653 ? -23.462 15.884 33.869 1.00 96.31 653 MET A N 1
ATOM 4956 C CA . MET A 1 653 ? -22.456 16.412 32.960 1.00 96.31 653 MET A CA 1
ATOM 4957 C C . MET A 1 653 ? -21.130 15.727 33.270 1.00 96.31 653 MET A C 1
ATOM 4959 O O . MET A 1 653 ? -20.759 15.593 34.438 1.00 96.31 653 MET A O 1
ATOM 4963 N N . GLU A 1 654 ? -20.426 15.281 32.239 1.00 95.06 654 GLU A N 1
ATOM 4964 C CA . GLU A 1 654 ? -19.184 14.522 32.375 1.00 95.06 654 GLU A CA 1
ATOM 4965 C C . GLU A 1 654 ? -18.129 15.028 31.393 1.00 95.06 654 GLU A C 1
ATOM 4967 O O . GLU A 1 654 ? -18.421 15.382 30.251 1.00 95.06 654 GLU A O 1
ATOM 4972 N N . TYR A 1 655 ? -16.881 15.022 31.840 1.00 95.88 655 TYR A N 1
ATOM 4973 C CA . TYR A 1 655 ? -15.701 15.216 31.022 1.00 95.88 655 TYR A CA 1
ATOM 4974 C C . TYR A 1 655 ? -14.870 13.936 31.030 1.00 95.88 655 TYR A C 1
ATOM 4976 O O . TYR A 1 655 ? -14.494 13.418 32.084 1.00 95.88 655 TYR A O 1
ATOM 4984 N N . ASN A 1 656 ? -14.556 13.448 29.839 1.00 92.69 656 ASN A N 1
ATOM 4985 C CA . ASN A 1 656 ? -13.787 12.240 29.605 1.00 92.69 656 ASN A CA 1
ATOM 4986 C C . ASN A 1 656 ? -12.464 12.590 28.926 1.00 92.69 656 ASN A C 1
ATOM 4988 O O . ASN A 1 656 ? -12.431 13.341 27.949 1.00 92.69 656 ASN A O 1
ATOM 4992 N N . ARG A 1 657 ? -11.379 11.979 29.396 1.00 93.81 657 ARG A N 1
ATOM 4993 C CA . ARG A 1 657 ? -10.039 12.085 28.819 1.00 93.81 657 ARG A CA 1
ATOM 4994 C C . ARG A 1 657 ? -9.544 10.700 28.427 1.00 93.81 657 ARG A C 1
ATOM 4996 O O . ARG A 1 657 ? -9.459 9.807 29.272 1.00 93.81 657 ARG A O 1
ATOM 5003 N N . PHE A 1 658 ? -9.154 10.536 27.166 1.00 92.25 658 PHE A N 1
ATOM 5004 C CA . PHE A 1 658 ? -8.422 9.343 26.752 1.00 92.25 658 PHE A CA 1
ATOM 5005 C C . PHE A 1 658 ? -7.023 9.348 27.362 1.00 92.25 658 PHE A C 1
ATOM 5007 O O . PHE A 1 658 ? -6.268 10.311 27.219 1.00 92.25 658 PHE A O 1
ATOM 5014 N N . LEU A 1 659 ? -6.678 8.240 28.008 1.00 93.75 659 LEU A N 1
ATOM 5015 C CA . LEU A 1 659 ? -5.312 7.921 28.411 1.00 93.75 659 LEU A CA 1
ATOM 5016 C C . LEU A 1 659 ? -4.618 7.061 27.347 1.00 93.75 659 LEU A C 1
ATOM 5018 O O . LEU A 1 659 ? -3.404 7.134 27.201 1.00 93.75 659 LEU A O 1
ATOM 5022 N N . SER A 1 660 ? -5.388 6.265 26.596 1.00 92.81 660 SER A N 1
ATOM 5023 C CA . SER A 1 660 ? -4.911 5.467 25.462 1.00 92.81 660 SER A CA 1
ATOM 5024 C C . SER A 1 660 ? -6.060 5.108 24.512 1.00 92.81 660 SER A C 1
ATOM 5026 O O . SER A 1 660 ? -7.221 5.064 24.930 1.00 92.81 660 SER A O 1
ATOM 5028 N N . GLY A 1 661 ? -5.732 4.843 23.244 1.00 90.69 661 GLY A N 1
ATOM 5029 C CA . GLY A 1 661 ? -6.676 4.354 22.236 1.00 90.69 661 GLY A CA 1
ATOM 5030 C C . GLY A 1 661 ? -7.534 5.429 21.567 1.00 90.69 661 GLY A C 1
ATOM 5031 O O . GLY A 1 661 ? -8.597 5.111 21.051 1.00 90.69 661 GLY A O 1
ATOM 5032 N N . ALA A 1 662 ? -7.125 6.701 21.564 1.00 89.50 662 ALA A N 1
ATOM 5033 C CA . ALA A 1 662 ? -7.900 7.775 20.921 1.00 89.50 662 ALA A CA 1
ATOM 5034 C C . ALA A 1 662 ? -7.936 7.686 19.375 1.00 89.50 662 ALA A C 1
ATOM 5036 O O . ALA A 1 662 ? -8.823 8.264 18.746 1.00 89.50 662 ALA A O 1
ATOM 5037 N N . GLN A 1 663 ? -6.986 6.965 18.772 1.00 92.06 663 GLN A N 1
ATOM 5038 C CA . GLN A 1 663 ? -6.945 6.640 17.345 1.00 92.06 663 GLN A CA 1
ATOM 5039 C C . GLN A 1 663 ? -6.687 5.134 17.193 1.00 92.06 663 GLN A C 1
ATOM 5041 O O . GLN A 1 663 ? -5.758 4.642 17.836 1.00 92.06 663 GLN A O 1
ATOM 5046 N N . PRO A 1 664 ? -7.500 4.394 16.420 1.00 93.88 664 PRO A N 1
ATOM 5047 C CA . PRO A 1 664 ? -7.256 2.981 16.165 1.00 93.88 664 PRO A CA 1
ATOM 5048 C C . PRO A 1 664 ? -6.224 2.791 15.053 1.00 93.88 664 PRO A C 1
ATOM 5050 O O . PRO A 1 664 ? -6.211 3.546 14.079 1.00 93.88 664 PRO A O 1
ATOM 5053 N N . ASP A 1 665 ? -5.406 1.755 15.175 1.00 95.00 665 ASP A N 1
ATOM 5054 C CA . ASP A 1 665 ? -4.447 1.321 14.169 1.00 95.00 665 ASP A CA 1
ATOM 5055 C C . ASP A 1 665 ? -4.420 -0.208 14.056 1.00 95.00 665 ASP A C 1
ATOM 5057 O O . ASP A 1 665 ? -4.865 -0.931 14.951 1.00 95.00 665 ASP A O 1
ATOM 5061 N N . ILE A 1 666 ? -3.945 -0.697 12.913 1.00 96.38 666 ILE A N 1
ATOM 5062 C CA . ILE A 1 666 ? -3.786 -2.130 12.640 1.00 96.38 666 ILE A CA 1
ATOM 5063 C C . ILE A 1 666 ? -2.422 -2.405 12.007 1.00 96.38 666 ILE A C 1
ATOM 5065 O O . ILE A 1 666 ? -1.689 -1.489 11.635 1.00 96.38 666 ILE A O 1
ATOM 5069 N N . ASN A 1 667 ? -2.069 -3.682 11.887 1.00 97.06 667 ASN A N 1
ATOM 5070 C CA . ASN A 1 667 ? -0.893 -4.139 11.154 1.00 97.06 667 ASN A CA 1
ATOM 5071 C C . ASN A 1 667 ? -1.366 -4.939 9.937 1.00 97.06 667 ASN A C 1
ATOM 5073 O O . ASN A 1 667 ? -1.949 -6.011 10.101 1.00 97.06 667 ASN A O 1
ATOM 5077 N N . ALA A 1 668 ? -1.163 -4.385 8.745 1.00 97.75 668 ALA A N 1
ATOM 5078 C CA . ALA A 1 668 ? -1.674 -4.920 7.493 1.00 97.75 668 ALA A CA 1
ATOM 5079 C C . ALA A 1 668 ? -0.543 -5.189 6.496 1.00 97.75 668 ALA A C 1
ATOM 5081 O O . ALA A 1 668 ? 0.555 -4.656 6.611 1.00 97.75 668 ALA A O 1
ATOM 5082 N N . SER A 1 669 ? -0.829 -6.021 5.505 1.00 97.31 669 SER A N 1
ATOM 5083 C CA . SER A 1 669 ? 0.002 -6.253 4.324 1.00 97.31 669 SER A CA 1
ATOM 5084 C C . SER A 1 669 ? -0.908 -6.530 3.133 1.00 97.31 669 SER A C 1
ATOM 5086 O O . SER A 1 669 ? -2.039 -6.989 3.316 1.00 97.31 669 SER A O 1
ATOM 5088 N N . PHE A 1 670 ? -0.435 -6.266 1.916 1.00 95.50 670 PHE A N 1
ATOM 5089 C CA . PHE A 1 670 ? -1.154 -6.697 0.717 1.00 95.50 670 PHE A CA 1
ATOM 5090 C C . PHE A 1 670 ? -1.103 -8.219 0.627 1.00 95.50 670 PHE A C 1
ATOM 5092 O O . PHE A 1 670 ? -0.049 -8.826 0.844 1.00 95.50 670 PHE A O 1
ATOM 5099 N N . ARG A 1 671 ? -2.237 -8.850 0.339 1.00 90.00 671 ARG A N 1
ATOM 5100 C CA . ARG A 1 671 ? -2.370 -10.303 0.335 1.00 90.00 671 ARG A CA 1
ATOM 5101 C C . ARG A 1 671 ? -1.364 -10.938 -0.624 1.00 90.00 671 ARG A C 1
ATOM 5103 O O . ARG A 1 671 ? -1.209 -10.516 -1.764 1.00 90.00 671 ARG A O 1
ATOM 5110 N N . GLY A 1 672 ? -0.688 -11.983 -0.152 1.00 84.56 672 GLY A N 1
ATOM 5111 C CA . GLY A 1 672 ? 0.370 -12.654 -0.915 1.00 84.56 672 GLY A CA 1
ATOM 5112 C C . GLY A 1 672 ? 1.724 -11.938 -0.871 1.00 84.56 672 GLY A C 1
ATOM 5113 O O . GLY A 1 672 ? 2.681 -12.431 -1.461 1.00 84.56 672 GLY A O 1
ATOM 5114 N N . THR A 1 673 ? 1.830 -10.824 -0.142 1.00 88.44 673 THR A N 1
ATOM 5115 C CA . THR A 1 673 ? 3.091 -10.130 0.138 1.00 88.44 673 THR A CA 1
ATOM 5116 C C . THR A 1 673 ? 3.453 -10.240 1.621 1.00 88.44 673 THR A C 1
ATOM 5118 O O . THR A 1 673 ? 2.593 -10.481 2.463 1.00 88.44 673 THR A O 1
ATOM 5121 N N . ASN A 1 674 ? 4.732 -10.034 1.948 1.00 88.31 674 ASN A N 1
ATOM 5122 C CA . ASN A 1 674 ? 5.223 -9.958 3.334 1.00 88.31 674 ASN A CA 1
ATOM 5123 C C . ASN A 1 674 ? 5.605 -8.521 3.736 1.00 88.31 674 ASN A C 1
ATOM 5125 O O . ASN A 1 674 ? 6.388 -8.319 4.664 1.00 88.31 674 ASN A O 1
ATOM 5129 N N . VAL A 1 675 ? 5.105 -7.520 3.008 1.00 92.56 675 VAL A N 1
ATOM 5130 C CA . VAL A 1 675 ? 5.466 -6.113 3.209 1.00 92.56 675 VAL A CA 1
ATOM 5131 C C . VAL A 1 675 ? 4.397 -5.464 4.075 1.00 92.56 675 VAL A C 1
ATOM 5133 O O . VAL A 1 675 ? 3.283 -5.203 3.623 1.00 92.56 675 VAL A O 1
ATOM 5136 N N . GLY A 1 676 ? 4.730 -5.291 5.353 1.00 94.19 676 GLY A N 1
ATOM 5137 C CA . GLY A 1 676 ? 3.821 -4.759 6.360 1.00 94.19 676 GLY A CA 1
ATOM 5138 C C . GLY A 1 676 ? 3.753 -3.233 6.360 1.00 94.19 676 GLY A C 1
ATOM 5139 O O . GLY A 1 676 ? 4.751 -2.565 6.102 1.00 94.19 676 GLY A O 1
ATOM 5140 N N . PHE A 1 677 ? 2.584 -2.704 6.705 1.00 97.12 677 PHE A N 1
ATOM 5141 C CA . PHE A 1 677 ? 2.322 -1.285 6.924 1.00 97.12 677 PHE A CA 1
ATOM 5142 C C . PHE A 1 677 ? 1.226 -1.097 7.989 1.00 97.12 677 PHE A C 1
ATOM 5144 O O . PHE A 1 677 ? 0.469 -2.024 8.302 1.00 97.12 677 PHE A O 1
ATOM 5151 N N . ASN A 1 678 ? 1.150 0.093 8.592 1.00 97.06 678 ASN A N 1
ATOM 5152 C CA . ASN A 1 678 ? 0.324 0.346 9.778 1.00 97.06 678 ASN A CA 1
ATOM 5153 C C . ASN A 1 678 ? -0.734 1.439 9.566 1.00 97.06 678 ASN A C 1
ATOM 5155 O O . ASN A 1 678 ? -0.542 2.583 9.999 1.00 97.06 678 ASN A O 1
ATOM 5159 N N . PRO A 1 679 ? -1.870 1.103 8.931 1.00 96.12 679 PRO A N 1
ATOM 5160 C CA . PRO A 1 679 ? -2.910 2.076 8.667 1.00 96.12 679 PRO A CA 1
ATOM 5161 C C . PRO A 1 679 ? -3.680 2.429 9.943 1.00 96.12 679 PRO A C 1
ATOM 5163 O O . PRO A 1 679 ? -3.878 1.607 10.844 1.00 96.12 679 PRO A O 1
ATOM 5166 N N . VAL A 1 680 ? -4.136 3.678 10.000 1.00 96.81 680 VAL A N 1
ATOM 5167 C CA . VAL A 1 680 ? -4.894 4.253 11.112 1.00 96.81 680 VAL A CA 1
ATOM 5168 C C . VAL A 1 680 ? -6.296 4.663 10.688 1.00 96.81 680 VAL A C 1
ATOM 5170 O O . VAL A 1 680 ? -6.526 5.047 9.542 1.00 96.81 680 VAL A O 1
ATOM 5173 N N . GLY A 1 681 ? -7.231 4.616 11.632 1.00 95.25 681 GLY A N 1
ATOM 5174 C CA . GLY A 1 681 ? -8.574 5.165 11.466 1.00 95.25 681 GLY A CA 1
ATOM 5175 C C . GLY A 1 681 ? -8.682 6.628 11.906 1.00 95.25 681 GLY A C 1
ATOM 5176 O O . GLY A 1 681 ? -7.688 7.306 12.184 1.00 95.25 681 GLY A O 1
ATOM 5177 N N . THR A 1 682 ? -9.922 7.103 12.014 1.00 92.88 682 THR A N 1
ATOM 5178 C CA . THR A 1 682 ? -10.254 8.480 12.398 1.00 92.88 682 THR A CA 1
ATOM 5179 C C . THR A 1 682 ? -9.829 8.775 13.834 1.00 92.88 682 THR A C 1
ATOM 5181 O O . THR A 1 682 ? -10.111 7.987 14.741 1.00 92.88 682 THR A O 1
ATOM 5184 N N . TYR A 1 683 ? -9.238 9.938 14.084 1.00 91.38 683 TYR A N 1
ATOM 5185 C CA . TYR A 1 683 ? -8.976 10.420 15.438 1.00 91.38 683 TYR A CA 1
ATOM 5186 C C . TYR A 1 683 ? -10.253 10.973 16.099 1.00 91.38 683 TYR A C 1
ATOM 5188 O O . TYR A 1 683 ? -10.828 11.958 15.637 1.00 91.38 683 TYR A O 1
ATOM 5196 N N . GLU A 1 684 ? -10.685 10.381 17.221 1.00 85.50 684 GLU A N 1
ATOM 5197 C CA . GLU A 1 684 ? -11.935 10.779 17.904 1.00 85.50 684 GLU A CA 1
ATOM 5198 C C . GLU A 1 684 ? -11.808 12.084 18.721 1.00 85.50 684 GLU A C 1
ATOM 5200 O O . GLU A 1 684 ? -12.813 12.665 19.132 1.00 85.50 684 GLU A O 1
ATOM 5205 N N . GLY A 1 685 ? -10.580 12.558 18.963 1.00 79.69 685 GLY A N 1
ATOM 5206 C CA . GLY A 1 685 ? -10.296 13.652 19.892 1.00 79.69 685 GLY A CA 1
ATOM 5207 C C . GLY A 1 685 ? -10.092 13.159 21.328 1.00 79.69 685 GLY A C 1
ATOM 5208 O O . GLY A 1 685 ? -10.912 12.442 21.889 1.00 79.69 685 GLY A O 1
ATOM 5209 N N . GLY A 1 686 ? -8.989 13.566 21.962 1.00 83.50 686 GLY A N 1
ATOM 5210 C CA . GLY A 1 686 ? -8.621 13.093 23.302 1.00 83.50 686 GLY A CA 1
ATOM 5211 C C . GLY A 1 686 ? -9.547 13.535 24.446 1.00 83.50 686 GLY A C 1
ATOM 5212 O O . GLY A 1 686 ? -9.390 13.028 25.553 1.00 83.50 686 GLY A O 1
ATOM 5213 N N . ASN A 1 687 ? -10.481 14.459 24.200 1.00 90.56 687 ASN A N 1
ATOM 5214 C CA . ASN A 1 687 ? -11.385 15.042 25.194 1.00 90.56 687 ASN A CA 1
ATOM 5215 C C . ASN A 1 687 ? -12.832 14.914 24.717 1.00 90.56 687 ASN A C 1
ATOM 5217 O O . ASN A 1 687 ? -13.142 15.395 23.628 1.00 90.56 687 ASN A O 1
ATOM 5221 N N . ILE A 1 688 ? -13.704 14.321 25.531 1.00 91.12 688 ILE A N 1
ATOM 5222 C CA . ILE A 1 688 ? -15.129 14.160 25.220 1.00 91.12 688 ILE A CA 1
ATOM 5223 C C . ILE A 1 688 ? -15.949 14.795 26.342 1.00 91.12 688 ILE A C 1
ATOM 5225 O O . ILE A 1 688 ? -15.700 14.541 27.520 1.00 91.12 688 ILE A O 1
ATOM 5229 N N . PHE A 1 689 ? -16.947 15.585 25.973 1.00 94.00 689 PHE A N 1
ATOM 5230 C CA . PHE A 1 689 ? -17.955 16.115 26.882 1.00 94.00 689 PHE A CA 1
ATOM 5231 C C . PHE A 1 689 ? -19.242 15.319 26.733 1.00 94.00 689 PHE A C 1
ATOM 5233 O O . PHE A 1 689 ? -19.647 15.002 25.616 1.00 94.00 689 PHE A O 1
ATOM 5240 N N . GLU A 1 690 ? -19.892 15.012 27.846 1.00 93.31 690 GLU A N 1
ATOM 5241 C CA . GLU A 1 690 ? -21.166 14.306 27.861 1.00 93.31 690 GLU A CA 1
ATOM 5242 C C . GLU A 1 690 ? -22.209 15.057 28.677 1.00 93.31 690 GLU A C 1
ATOM 5244 O O . GLU A 1 690 ? -21.918 15.588 29.752 1.00 93.31 690 GLU A O 1
ATOM 5249 N N . LEU A 1 691 ? -23.437 15.033 28.168 1.00 95.56 691 LEU A N 1
ATOM 5250 C CA . LEU A 1 691 ? -24.643 15.414 28.884 1.00 95.56 691 LEU A CA 1
ATOM 5251 C C . LEU A 1 691 ? -25.596 14.223 28.901 1.00 95.56 691 LEU A C 1
ATOM 5253 O O . LEU A 1 691 ? -25.889 13.651 27.853 1.00 95.56 691 LEU A O 1
ATOM 5257 N N . GLY A 1 692 ? -26.085 13.868 30.082 1.00 93.50 692 GLY A N 1
ATOM 5258 C CA . GLY A 1 692 ? -27.024 12.770 30.273 1.00 93.50 692 GLY A CA 1
ATOM 5259 C C . GLY A 1 692 ? -28.244 13.213 31.061 1.00 93.50 692 GLY A C 1
ATOM 5260 O O . GLY A 1 692 ? -28.151 14.056 31.955 1.00 93.50 692 GLY A O 1
ATOM 5261 N N . ALA A 1 693 ? -29.401 12.645 30.740 1.00 94.56 693 ALA A N 1
ATOM 5262 C CA . ALA A 1 693 ? -30.631 12.844 31.494 1.00 94.56 693 ALA A CA 1
ATOM 5263 C C . ALA A 1 693 ? -31.433 11.545 31.545 1.00 94.56 693 ALA A C 1
ATOM 5265 O O . ALA A 1 693 ? -31.612 10.865 30.533 1.00 94.56 693 ALA A O 1
ATOM 5266 N N . GLY A 1 694 ? -31.937 11.206 32.728 1.00 92.38 694 GLY A N 1
ATOM 5267 C CA . GLY A 1 694 ? -32.719 9.997 32.934 1.00 92.38 694 GLY A CA 1
ATOM 5268 C C . GLY A 1 694 ? -33.830 10.166 33.954 1.00 92.38 694 GLY A C 1
ATOM 5269 O O . GLY A 1 694 ? -33.817 11.055 34.807 1.00 92.38 694 GLY A O 1
ATOM 5270 N N . ALA A 1 695 ? -34.820 9.287 33.856 1.00 91.62 695 ALA A N 1
ATOM 5271 C CA . ALA A 1 695 ? -35.967 9.254 34.741 1.00 91.62 695 ALA A CA 1
ATOM 5272 C C . ALA A 1 695 ? -36.381 7.814 35.038 1.00 91.62 695 ALA A C 1
ATOM 5274 O O . ALA A 1 695 ? -36.352 6.940 34.174 1.00 91.62 695 ALA A O 1
ATOM 5275 N N . ASN A 1 696 ? -36.814 7.585 36.273 1.00 89.19 696 ASN A N 1
ATOM 5276 C CA . ASN A 1 696 ? -37.409 6.339 36.721 1.00 89.19 696 ASN A CA 1
ATOM 5277 C C . ASN A 1 696 ? -38.823 6.613 37.223 1.00 89.19 696 ASN A C 1
ATOM 5279 O O . ASN A 1 696 ? -39.046 7.578 37.958 1.00 89.19 696 ASN A O 1
ATOM 5283 N N . TYR A 1 697 ? -39.751 5.730 36.875 1.00 90.31 697 TYR A N 1
ATOM 5284 C CA . TYR A 1 697 ? -41.133 5.776 37.322 1.00 90.31 697 TYR A CA 1
ATOM 5285 C C . TYR A 1 697 ? -41.497 4.493 38.066 1.00 90.31 697 TYR A C 1
ATOM 5287 O O . TYR A 1 697 ? -41.378 3.387 37.533 1.00 90.31 697 TYR A O 1
ATOM 5295 N N . MET A 1 698 ? -41.955 4.643 39.307 1.00 88.00 698 MET A N 1
ATOM 5296 C CA . MET A 1 698 ? -42.437 3.537 40.130 1.00 88.00 698 MET A CA 1
ATOM 5297 C C . MET A 1 698 ? -43.873 3.169 39.737 1.00 88.00 698 MET A C 1
ATOM 5299 O O . MET A 1 698 ? -44.823 3.864 40.106 1.00 88.00 698 MET A O 1
ATOM 5303 N N . ILE A 1 699 ? -44.037 2.058 39.016 1.00 87.25 699 ILE A N 1
ATOM 5304 C CA . ILE A 1 699 ? -45.356 1.544 38.615 1.00 87.25 699 ILE A CA 1
ATOM 5305 C C . ILE A 1 699 ? -46.032 0.900 39.831 1.00 87.25 699 ILE A C 1
ATOM 5307 O O . ILE A 1 699 ? -47.126 1.300 40.240 1.00 87.25 699 ILE A O 1
ATOM 5311 N N . PHE A 1 700 ? -45.322 -0.046 40.446 1.00 83.75 700 PHE A N 1
ATOM 5312 C CA . PHE A 1 700 ? -45.706 -0.756 41.663 1.00 83.75 700 PHE A CA 1
ATOM 5313 C C . PHE A 1 700 ? -44.578 -0.651 42.687 1.00 83.75 700 PHE A C 1
ATOM 5315 O O . PHE A 1 700 ? -43.458 -0.284 42.340 1.00 83.75 700 PHE A O 1
ATOM 5322 N N . SER A 1 701 ? -44.842 -1.023 43.941 1.00 78.12 701 SER A N 1
ATOM 5323 C CA . SER A 1 701 ? -43.831 -1.020 45.009 1.00 78.12 701 SER A CA 1
ATOM 5324 C C . SER A 1 701 ? -42.567 -1.813 44.663 1.00 78.12 701 SER A C 1
ATOM 5326 O O . SER A 1 701 ? -41.533 -1.578 45.272 1.00 78.12 701 SER A O 1
ATOM 5328 N N . ASN A 1 702 ? -42.639 -2.752 43.718 1.00 80.56 702 ASN A N 1
ATOM 5329 C CA . ASN A 1 702 ? -41.546 -3.622 43.290 1.00 80.56 702 ASN A CA 1
ATOM 5330 C C . ASN A 1 702 ? -41.224 -3.552 41.791 1.00 80.56 702 ASN A C 1
ATOM 5332 O O . ASN A 1 702 ? -40.448 -4.373 41.312 1.00 80.56 702 ASN A O 1
ATOM 5336 N N . THR A 1 703 ? -41.835 -2.630 41.041 1.00 87.19 703 THR A N 1
ATOM 5337 C CA . THR A 1 703 ? -41.678 -2.559 39.580 1.00 87.19 703 THR A CA 1
ATOM 5338 C C . THR A 1 703 ? -41.418 -1.129 39.130 1.00 87.19 703 THR A C 1
ATOM 5340 O O . THR A 1 703 ? -42.225 -0.234 39.398 1.00 87.19 703 THR A O 1
ATOM 5343 N N . TYR A 1 704 ? -40.320 -0.930 38.402 1.00 88.12 704 TYR A N 1
ATOM 5344 C CA . TYR A 1 704 ? -39.859 0.380 37.944 1.00 88.12 704 TYR A CA 1
ATOM 5345 C C . TYR A 1 704 ? -39.629 0.385 36.441 1.00 88.12 704 TYR A C 1
ATOM 5347 O O . TYR A 1 704 ? -38.918 -0.477 35.928 1.00 88.12 704 TYR A O 1
ATOM 5355 N N . LEU A 1 705 ? -40.164 1.396 35.761 1.00 91.69 705 LEU A N 1
ATOM 5356 C CA . LEU A 1 705 ? -39.749 1.757 34.409 1.00 91.69 705 LEU A CA 1
ATOM 5357 C C . LEU A 1 705 ? -38.603 2.766 34.501 1.00 91.69 705 LEU A C 1
ATOM 5359 O O . LEU A 1 705 ? -38.632 3.637 35.370 1.00 91.69 705 LEU A O 1
ATOM 5363 N N . PHE A 1 706 ? -37.620 2.683 33.612 1.00 88.94 706 PHE A N 1
ATOM 5364 C CA . PHE A 1 706 ? -36.561 3.684 33.508 1.00 88.94 706 PHE A CA 1
ATOM 5365 C C . PHE A 1 706 ? -36.245 4.008 32.059 1.00 88.94 706 PHE A C 1
ATOM 5367 O O . PHE A 1 706 ? -36.256 3.121 31.209 1.00 88.94 706 PHE A O 1
ATOM 5374 N N . ALA A 1 707 ? -35.913 5.267 31.808 1.00 93.06 707 ALA A N 1
ATOM 5375 C CA . ALA A 1 707 ? -35.438 5.751 30.525 1.00 93.06 707 ALA A CA 1
ATOM 5376 C C . ALA A 1 707 ? -34.271 6.716 30.738 1.00 93.06 707 ALA A C 1
ATOM 5378 O O . ALA A 1 707 ? -34.284 7.494 31.695 1.00 93.06 707 ALA A O 1
ATOM 5379 N N . LYS A 1 708 ? -33.288 6.683 29.840 1.00 92.38 708 LYS A N 1
ATOM 5380 C CA . LYS A 1 708 ? -32.167 7.625 29.824 1.00 92.38 708 LYS A CA 1
ATOM 5381 C C . LYS A 1 708 ? -31.716 7.903 28.400 1.00 92.38 708 LYS A C 1
ATOM 5383 O O . LYS A 1 708 ? -31.776 7.013 27.551 1.00 92.38 708 LYS A O 1
ATOM 5388 N N . ALA A 1 709 ? -31.246 9.123 28.178 1.00 93.81 709 ALA A N 1
ATOM 5389 C CA . ALA A 1 709 ? -30.519 9.521 26.988 1.00 93.81 709 ALA A CA 1
ATOM 5390 C C . ALA A 1 709 ? -29.214 10.222 27.381 1.00 93.81 709 ALA A C 1
ATOM 5392 O O . ALA A 1 709 ? -29.186 11.005 28.332 1.00 93.81 709 ALA A O 1
ATOM 5393 N N . ASP A 1 710 ? -28.160 9.947 26.624 1.00 92.31 710 ASP A N 1
ATOM 5394 C CA . ASP A 1 710 ? -26.828 10.516 26.762 1.00 92.31 710 ASP A CA 1
ATOM 5395 C C . ASP A 1 710 ? -26.379 11.068 25.404 1.00 92.31 710 ASP A C 1
ATOM 5397 O O . ASP A 1 710 ? -26.567 10.436 24.360 1.00 92.31 710 ASP A O 1
ATOM 5401 N N . MET A 1 711 ? -25.771 12.248 25.419 1.00 93.81 711 MET A N 1
ATOM 5402 C CA . MET A 1 711 ? -25.176 12.894 24.255 1.00 93.81 711 MET A CA 1
ATOM 5403 C C . MET A 1 711 ? -23.697 13.133 24.527 1.00 93.81 711 MET A C 1
ATOM 5405 O O . MET A 1 711 ? -23.359 13.797 25.505 1.00 93.81 711 MET A O 1
ATOM 5409 N N . GLN A 1 712 ? -22.823 12.623 23.662 1.00 91.62 712 GLN A N 1
ATOM 5410 C CA . GLN A 1 712 ? -21.378 12.834 23.744 1.00 91.62 712 GLN A CA 1
ATOM 5411 C C . GLN A 1 712 ? -20.896 13.680 22.568 1.00 91.62 712 GLN A C 1
ATOM 5413 O O . GLN A 1 712 ? -21.276 13.443 21.422 1.00 91.62 712 GLN A O 1
ATOM 5418 N N . THR A 1 713 ? -20.017 14.638 22.843 1.00 91.75 713 THR A N 1
ATOM 5419 C CA . THR A 1 713 ? -19.399 15.501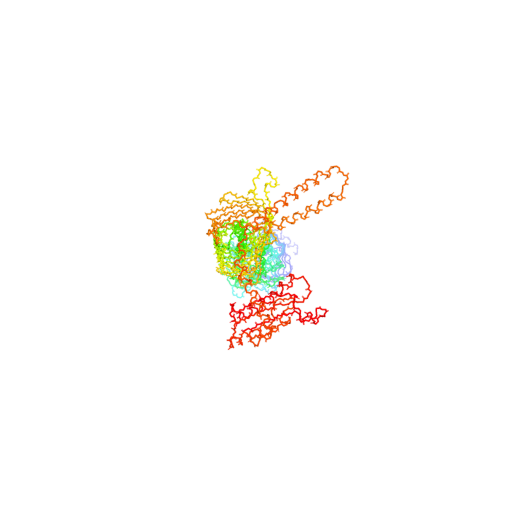 21.836 1.00 91.75 713 THR A CA 1
ATOM 5420 C C . THR A 1 713 ? -17.895 15.615 22.053 1.00 91.75 713 THR A C 1
ATOM 5422 O O . THR A 1 713 ? -17.413 15.732 23.181 1.00 91.75 713 THR A O 1
ATOM 5425 N N . ALA A 1 714 ? -17.141 15.585 20.962 1.00 89.19 714 ALA A N 1
ATOM 5426 C CA . ALA A 1 714 ? -15.723 15.921 20.919 1.00 89.19 714 ALA A CA 1
ATOM 5427 C C . ALA A 1 714 ? -15.425 16.684 19.623 1.00 89.19 714 ALA A C 1
ATOM 5429 O O . ALA A 1 714 ? -16.304 16.870 18.785 1.00 89.19 714 ALA A O 1
ATOM 5430 N N . ALA A 1 715 ? -14.167 17.082 19.417 1.00 85.06 715 ALA A N 1
ATOM 5431 C CA . ALA A 1 715 ? -13.760 17.854 18.239 1.00 85.06 715 ALA A CA 1
ATOM 5432 C C . ALA A 1 715 ? -14.196 17.229 16.896 1.00 85.06 715 ALA A C 1
ATOM 5434 O O . ALA A 1 715 ? -14.485 17.958 15.953 1.00 85.06 715 ALA A O 1
ATOM 5435 N N . ARG A 1 716 ? -14.240 15.891 16.809 1.00 85.19 716 ARG A N 1
ATOM 5436 C CA . ARG A 1 716 ? -14.634 15.136 15.604 1.00 85.19 716 ARG A CA 1
ATOM 5437 C C . ARG A 1 716 ? -15.608 13.998 15.904 1.00 85.19 716 ARG A C 1
ATOM 5439 O O . ARG A 1 716 ? -15.700 13.055 15.129 1.00 85.19 716 ARG A O 1
ATOM 5446 N N . ARG A 1 717 ? -16.319 14.048 17.031 1.00 88.19 717 ARG A N 1
ATOM 5447 C CA . ARG A 1 717 ? -17.215 12.971 17.473 1.00 88.19 717 ARG A CA 1
ATOM 5448 C C . ARG A 1 717 ? -18.549 13.534 17.914 1.00 88.19 717 ARG A C 1
ATOM 5450 O O . ARG A 1 717 ? -18.583 14.527 18.639 1.00 88.19 717 ARG A O 1
ATOM 5457 N N . TYR A 1 718 ? -19.619 12.855 17.530 1.00 90.88 718 TYR A N 1
ATOM 5458 C CA . TYR A 1 718 ? -20.962 13.128 18.005 1.00 90.88 718 TYR A CA 1
ATOM 5459 C C . TYR A 1 718 ? -21.740 11.825 18.162 1.00 90.88 718 TYR A C 1
ATOM 5461 O O . TYR A 1 718 ? -22.025 11.151 17.169 1.00 90.88 718 TYR A O 1
ATOM 5469 N N . ASP A 1 719 ? -22.116 11.509 19.398 1.00 91.12 719 ASP A N 1
ATOM 5470 C CA . ASP A 1 719 ? -22.874 10.304 19.707 1.00 91.12 719 ASP A CA 1
ATOM 5471 C C . ASP A 1 719 ? -24.148 10.646 20.465 1.00 91.12 719 ASP A C 1
ATOM 5473 O O . ASP A 1 719 ? -24.145 11.462 21.388 1.00 91.12 719 ASP A O 1
ATOM 5477 N N . ILE A 1 720 ? -25.226 9.953 20.117 1.00 92.19 720 ILE A N 1
ATOM 5478 C CA . ILE A 1 720 ? -26.461 9.925 20.891 1.00 92.19 720 ILE A CA 1
ATOM 5479 C C . ILE A 1 720 ? -26.719 8.477 21.269 1.00 92.19 720 ILE A C 1
ATOM 5481 O O . ILE A 1 720 ? -26.772 7.600 20.406 1.00 92.19 720 ILE A O 1
ATOM 5485 N N . PHE A 1 721 ? -26.908 8.227 22.555 1.00 91.75 721 PHE A N 1
ATOM 5486 C CA . PHE A 1 721 ? -27.239 6.920 23.094 1.00 91.75 721 PHE A CA 1
ATOM 5487 C C . PHE A 1 721 ? -28.482 7.022 23.969 1.00 91.75 721 PHE A C 1
ATOM 5489 O O . PHE A 1 721 ? -28.671 8.004 24.679 1.00 91.75 721 PHE A O 1
ATOM 5496 N N . GLY A 1 722 ? -29.331 6.002 23.945 1.00 92.06 722 GLY A N 1
ATOM 5497 C CA . GLY A 1 722 ? -30.498 5.937 24.806 1.00 92.06 722 GLY A CA 1
ATOM 5498 C C . GLY A 1 722 ? -30.874 4.513 25.164 1.00 92.06 722 GLY A C 1
ATOM 5499 O O . GLY A 1 722 ? -30.548 3.554 24.459 1.00 92.06 722 GLY A O 1
ATOM 5500 N N . HIS A 1 723 ? -31.570 4.373 26.286 1.00 93.00 723 HIS A N 1
ATOM 5501 C CA . HIS A 1 723 ? -32.088 3.087 26.718 1.00 93.00 723 HIS A CA 1
ATOM 5502 C C . HIS A 1 723 ? -33.381 3.219 27.520 1.00 93.00 723 HIS A C 1
ATOM 5504 O O . HIS A 1 723 ? -33.602 4.198 28.234 1.00 93.00 723 HIS A O 1
ATOM 5510 N N . LEU A 1 724 ? -34.219 2.192 27.409 1.00 94.12 724 LEU A N 1
ATOM 5511 C CA . LEU A 1 724 ? -35.510 2.068 28.080 1.00 94.12 724 LEU A CA 1
ATOM 5512 C C . LEU A 1 724 ? -35.620 0.663 28.658 1.00 94.12 724 LEU A C 1
ATOM 5514 O O . LEU A 1 724 ? -35.386 -0.313 27.945 1.00 94.12 724 LEU A O 1
ATOM 5518 N N . GLY A 1 725 ? -36.023 0.534 29.916 1.00 93.06 725 GLY A N 1
ATOM 5519 C CA . GLY A 1 725 ? -36.191 -0.787 30.503 1.00 93.06 725 GLY A CA 1
ATOM 5520 C C . GLY A 1 725 ? -37.064 -0.847 31.739 1.00 93.06 725 GLY A C 1
ATOM 5521 O O . GLY A 1 725 ? -37.605 0.151 32.217 1.00 93.06 725 GLY A O 1
ATOM 5522 N N . VAL A 1 726 ? -37.173 -2.064 32.260 1.00 92.44 726 VAL A N 1
ATOM 5523 C CA . VAL A 1 726 ? -37.974 -2.421 33.427 1.00 92.44 726 VAL A CA 1
ATOM 5524 C C . VAL A 1 726 ? -37.108 -3.130 34.466 1.00 92.44 726 VAL A C 1
ATOM 5526 O O . VAL A 1 726 ? -36.245 -3.935 34.121 1.00 92.44 726 VAL A O 1
ATOM 5529 N N . ASN A 1 727 ? -37.338 -2.835 35.744 1.00 89.62 727 ASN A N 1
ATOM 5530 C CA . ASN A 1 727 ? -36.796 -3.591 36.873 1.00 89.62 727 ASN A CA 1
ATOM 5531 C C . ASN A 1 727 ? -37.950 -4.176 37.679 1.00 89.62 727 ASN A C 1
ATOM 5533 O O . ASN A 1 727 ? -38.917 -3.468 37.969 1.00 89.62 727 ASN A O 1
ATOM 5537 N N . TYR A 1 728 ? -37.808 -5.432 38.082 1.00 88.94 728 TYR A N 1
ATOM 5538 C CA . TYR A 1 728 ? -38.729 -6.138 38.956 1.00 88.94 728 TYR A CA 1
ATOM 5539 C C . TYR A 1 728 ? -37.971 -6.722 40.149 1.00 88.94 728 TYR A C 1
ATOM 5541 O O . TYR A 1 728 ? -37.073 -7.547 39.980 1.00 88.94 728 TYR A O 1
ATOM 5549 N N . PHE A 1 729 ? -38.346 -6.312 41.356 1.00 85.81 729 PHE A N 1
ATOM 5550 C CA . PHE A 1 729 ? -37.770 -6.805 42.603 1.00 85.81 729 PHE A CA 1
ATOM 5551 C C . PHE A 1 729 ? -38.645 -7.909 43.205 1.00 85.81 729 PHE A C 1
ATOM 5553 O O . PHE A 1 729 ? -39.870 -7.778 43.333 1.00 85.81 729 PHE A O 1
ATOM 5560 N N . PHE A 1 730 ? -38.023 -9.016 43.602 1.00 82.50 730 PHE A N 1
ATOM 5561 C CA . PHE A 1 730 ? -38.714 -10.094 44.299 1.00 82.50 730 PHE A CA 1
ATOM 5562 C C . PHE A 1 730 ? -39.115 -9.630 45.707 1.00 82.50 730 PHE A C 1
ATOM 5564 O O . PHE A 1 730 ? -38.428 -8.812 46.313 1.00 82.50 730 PHE A O 1
ATOM 5571 N N . GLY A 1 731 ? -40.238 -10.129 46.240 1.00 65.12 731 GLY A N 1
ATOM 5572 C CA . GLY A 1 731 ? -40.703 -9.804 47.603 1.00 65.12 731 GLY A CA 1
ATOM 5573 C C . GLY A 1 731 ? -41.637 -8.588 47.735 1.00 65.12 731 GLY A C 1
ATOM 5574 O O . GLY A 1 731 ? -41.853 -8.097 48.837 1.00 65.12 731 GLY A O 1
ATOM 5575 N N . GLY A 1 732 ? -42.213 -8.104 46.629 1.00 45.91 732 GLY A N 1
ATOM 5576 C CA . GLY A 1 732 ? -43.079 -6.916 46.586 1.00 45.91 732 GLY A CA 1
ATOM 5577 C C . GLY A 1 732 ? -44.514 -7.042 47.110 1.00 45.91 732 GLY A C 1
ATOM 5578 O O . GLY A 1 732 ? -45.207 -6.026 47.192 1.00 45.91 732 GLY A O 1
ATOM 5579 N N . ALA A 1 733 ? -44.987 -8.239 47.463 1.00 36.69 733 ALA A N 1
ATOM 5580 C CA . ALA A 1 733 ? -46.347 -8.435 47.961 1.00 36.69 733 ALA A CA 1
ATOM 5581 C C . ALA A 1 733 ? -46.378 -8.442 49.500 1.00 36.69 733 ALA A C 1
ATOM 5583 O O . ALA A 1 733 ? -45.962 -9.403 50.133 1.00 36.69 733 ALA A O 1
ATOM 5584 N N . ALA A 1 734 ? -46.888 -7.343 50.061 1.00 39.41 734 ALA A N 1
ATOM 5585 C CA . ALA A 1 734 ? -47.471 -7.206 51.398 1.00 39.41 734 ALA A CA 1
ATOM 5586 C C . ALA A 1 734 ? -46.748 -7.888 52.582 1.00 39.41 734 ALA A C 1
ATOM 5588 O O . ALA A 1 734 ? -47.047 -9.014 52.958 1.00 39.41 734 ALA A O 1
ATOM 5589 N N . ASN A 1 735 ? -45.953 -7.103 53.313 1.00 29.67 735 ASN A N 1
ATOM 5590 C CA . ASN A 1 735 ? -45.936 -7.190 54.774 1.00 29.67 735 ASN A CA 1
ATOM 5591 C C . ASN A 1 735 ? -45.914 -5.769 55.352 1.00 29.67 735 ASN A C 1
ATOM 5593 O O . ASN A 1 735 ? -44.870 -5.198 55.661 1.00 29.67 735 ASN A O 1
ATOM 5597 N N . LYS A 1 736 ? -47.111 -5.182 55.496 1.00 35.00 736 LYS A N 1
ATOM 5598 C CA . LYS A 1 736 ? -47.369 -4.122 56.482 1.00 35.00 736 LYS A CA 1
ATOM 5599 C C . LYS A 1 736 ? -47.332 -4.764 57.876 1.00 35.00 736 LYS A C 1
ATOM 5601 O O . LYS A 1 736 ? -48.356 -4.877 58.539 1.00 35.00 736 LYS A O 1
ATOM 5606 N N . SER A 1 737 ? -46.159 -5.204 58.310 1.00 30.19 737 SER A N 1
ATOM 5607 C CA . SER A 1 737 ? -45.975 -5.846 59.613 1.00 30.19 737 SER A CA 1
ATOM 5608 C C . SER A 1 737 ? -44.771 -5.189 60.254 1.00 30.19 737 SER A C 1
ATOM 5610 O O . SER A 1 737 ? -43.643 -5.548 59.952 1.00 30.19 737 SER A O 1
ATOM 5612 N N . ALA A 1 738 ? -45.068 -4.177 61.073 1.00 29.70 738 ALA A N 1
ATOM 5613 C CA . ALA A 1 738 ? -44.176 -3.437 61.957 1.00 29.70 738 ALA A CA 1
ATOM 5614 C C . ALA A 1 738 ? -42.872 -2.913 61.326 1.00 29.70 738 ALA A C 1
ATOM 5616 O O . ALA A 1 738 ? -41.971 -3.646 60.938 1.00 29.70 738 ALA A O 1
ATOM 5617 N N . LYS A 1 739 ? -42.718 -1.588 61.350 1.00 33.72 739 LYS A N 1
ATOM 5618 C CA . LYS A 1 739 ? -41.418 -0.918 61.311 1.00 33.72 739 LYS A CA 1
ATOM 5619 C C . LYS A 1 739 ? -40.552 -1.513 62.435 1.00 33.72 739 LYS A C 1
ATOM 5621 O O . LYS A 1 739 ? -40.609 -1.043 63.572 1.00 33.72 739 LYS A O 1
ATOM 5626 N N . THR A 1 740 ? -39.795 -2.570 62.143 1.00 36.88 740 THR A N 1
ATOM 5627 C CA . THR A 1 740 ? -38.734 -3.079 63.009 1.00 36.88 740 THR A CA 1
ATOM 5628 C C . THR A 1 740 ? -37.635 -2.036 62.960 1.00 36.88 740 THR A C 1
ATOM 5630 O O . THR A 1 740 ? -36.716 -2.097 62.150 1.00 36.88 740 THR A O 1
ATOM 5633 N N . ILE A 1 741 ? -37.799 -1.001 63.782 1.00 41.66 741 ILE A N 1
ATOM 5634 C CA . ILE A 1 741 ? -36.696 -0.154 64.212 1.00 41.66 741 ILE A CA 1
ATOM 5635 C C . ILE A 1 741 ? -35.663 -1.139 64.754 1.00 41.66 741 ILE A C 1
ATOM 5637 O O . ILE A 1 741 ? -35.956 -1.860 65.713 1.00 41.66 741 ILE A O 1
ATOM 5641 N N . ASN A 1 742 ? -34.506 -1.229 64.101 1.00 46.59 742 ASN A N 1
ATOM 5642 C CA . ASN A 1 742 ? -33.360 -1.958 64.625 1.00 46.59 742 ASN A CA 1
ATOM 5643 C C . ASN A 1 742 ? -32.848 -1.156 65.828 1.00 46.59 742 ASN A C 1
ATOM 5645 O O . ASN A 1 742 ? -31.879 -0.408 65.730 1.00 46.59 742 ASN A O 1
ATOM 5649 N N . ALA A 1 743 ? -33.552 -1.285 66.956 1.00 47.03 743 ALA A N 1
ATOM 5650 C CA . ALA A 1 743 ? -33.280 -0.555 68.187 1.00 47.03 743 ALA A CA 1
ATOM 5651 C C . ALA A 1 743 ? -31.828 -0.758 68.637 1.00 47.03 743 ALA A C 1
ATOM 5653 O O . ALA A 1 743 ? -31.241 0.155 69.192 1.00 47.03 743 ALA A O 1
ATOM 5654 N N . SER A 1 744 ? -31.214 -1.901 68.311 1.00 47.84 744 SER A N 1
ATOM 5655 C CA . SER A 1 744 ? -29.806 -2.185 68.598 1.00 47.84 744 SER A CA 1
ATOM 5656 C C . SER A 1 744 ? -28.824 -1.280 67.845 1.00 47.84 744 SER A C 1
ATOM 5658 O O . SER A 1 744 ? -27.831 -0.866 68.428 1.00 47.84 744 SER A O 1
ATOM 5660 N N . SER A 1 745 ? -29.102 -0.941 66.581 1.00 50.56 745 SER A N 1
ATOM 5661 C CA . SER A 1 745 ? -28.217 -0.096 65.766 1.00 50.56 745 SER A CA 1
ATOM 5662 C C . SER A 1 745 ? -28.293 1.369 66.190 1.00 50.56 745 SER A C 1
ATOM 5664 O O . SER A 1 745 ? -27.263 2.027 66.280 1.00 50.56 745 SER A O 1
ATOM 5666 N N . GLU A 1 746 ? -29.496 1.870 66.490 1.00 54.41 746 GLU A N 1
ATOM 5667 C CA . GLU A 1 746 ? -29.675 3.214 67.059 1.00 54.41 746 GLU A CA 1
ATOM 5668 C C . GLU A 1 746 ? -29.105 3.293 68.486 1.00 54.41 746 GLU A C 1
ATOM 5670 O O . GLU A 1 746 ? -28.494 4.297 68.839 1.00 54.41 746 GLU A O 1
ATOM 5675 N N . LEU A 1 747 ? -29.219 2.232 69.302 1.00 54.56 747 LEU A N 1
ATOM 5676 C CA . LEU A 1 747 ? -28.627 2.187 70.647 1.00 54.56 747 LEU A CA 1
ATOM 5677 C C . LEU A 1 747 ? -27.099 2.264 70.625 1.00 54.56 747 LEU A C 1
ATOM 5679 O O . LEU A 1 747 ? -26.522 2.913 71.497 1.00 54.56 747 LEU A O 1
ATOM 5683 N N . ASP A 1 748 ? -26.445 1.584 69.687 1.00 61.00 748 ASP A N 1
ATOM 5684 C CA . ASP A 1 748 ? -24.984 1.579 69.603 1.00 61.00 748 ASP A CA 1
ATOM 5685 C C . ASP A 1 748 ? -24.443 2.923 69.090 1.00 61.00 748 ASP A C 1
ATOM 5687 O O . ASP A 1 748 ? -23.456 3.429 69.633 1.00 61.00 748 ASP A O 1
ATOM 5691 N N . ASP A 1 749 ? -25.146 3.565 68.152 1.00 61.69 749 ASP A N 1
ATOM 5692 C CA . ASP A 1 749 ? -24.795 4.895 67.639 1.00 61.69 749 ASP A CA 1
ATOM 5693 C C . ASP A 1 749 ? -25.029 5.995 68.699 1.00 61.69 749 ASP A C 1
ATOM 5695 O O . ASP A 1 749 ? -24.163 6.838 68.956 1.00 61.69 749 ASP A O 1
ATOM 5699 N N . ILE A 1 750 ? -26.143 5.915 69.442 1.00 59.12 750 ILE A N 1
ATOM 5700 C CA . ILE A 1 750 ? -26.434 6.792 70.589 1.00 59.12 750 ILE A CA 1
ATOM 5701 C C . ILE A 1 750 ? -25.402 6.596 71.716 1.00 59.12 750 ILE A C 1
ATOM 5703 O O . ILE A 1 750 ? -24.941 7.573 72.311 1.00 59.12 750 ILE A O 1
ATOM 5707 N N . ARG A 1 751 ? -24.977 5.357 72.007 1.00 64.00 751 ARG A N 1
ATOM 5708 C CA . ARG A 1 751 ? -23.930 5.076 73.013 1.00 64.00 751 ARG A CA 1
ATOM 5709 C C . ARG A 1 751 ? -22.580 5.665 72.621 1.00 64.00 751 ARG A C 1
ATOM 5711 O O . ARG A 1 751 ? -21.898 6.215 73.487 1.00 64.00 751 ARG A O 1
ATOM 5718 N N . ALA A 1 752 ? -22.201 5.567 71.348 1.00 69.75 752 ALA A N 1
ATOM 5719 C CA . ALA A 1 752 ? -20.971 6.165 70.840 1.00 69.75 752 ALA A CA 1
ATOM 5720 C C . ALA A 1 752 ? -21.005 7.699 70.962 1.00 69.75 752 ALA A C 1
ATOM 5722 O O . ALA A 1 752 ? -20.043 8.300 71.451 1.00 69.75 752 ALA A O 1
ATOM 5723 N N . ARG A 1 753 ? -22.145 8.322 70.630 1.00 71.12 753 ARG A N 1
ATOM 5724 C CA . ARG A 1 753 ? -22.369 9.772 70.766 1.00 71.12 753 ARG A CA 1
ATOM 5725 C C . ARG A 1 753 ? -22.279 10.248 72.225 1.00 71.12 753 ARG A C 1
ATOM 5727 O O . ARG A 1 753 ? -21.614 11.244 72.501 1.00 71.12 753 ARG A O 1
ATOM 5734 N N . ILE A 1 754 ? -22.881 9.516 73.172 1.00 68.50 754 ILE A N 1
ATOM 5735 C CA . ILE A 1 754 ? -22.804 9.817 74.617 1.00 68.50 754 ILE A CA 1
ATOM 5736 C C . ILE A 1 754 ? -21.356 9.752 75.121 1.00 68.50 754 ILE A C 1
ATOM 5738 O O . ILE A 1 754 ? -20.943 10.595 75.916 1.00 68.50 754 ILE A O 1
ATOM 5742 N N . GLN A 1 755 ? -20.576 8.763 74.677 1.00 73.00 755 GLN A N 1
ATOM 5743 C CA . GLN A 1 755 ? -19.174 8.631 75.085 1.00 73.00 755 GLN A CA 1
ATOM 5744 C C . GLN A 1 755 ? -18.311 9.782 74.558 1.00 73.00 755 GLN A C 1
ATOM 5746 O O . GLN A 1 755 ? -17.512 10.333 75.312 1.00 73.00 755 GLN A O 1
ATOM 5751 N N . GLN A 1 756 ? -18.514 10.204 73.306 1.00 76.12 756 GLN A N 1
ATOM 5752 C CA . GLN A 1 756 ? -17.811 11.359 72.736 1.00 76.12 756 GLN A CA 1
ATOM 5753 C C . GLN A 1 756 ? -18.105 12.653 73.508 1.00 76.12 756 GLN A C 1
ATOM 5755 O O . GLN A 1 756 ? -17.171 13.341 73.920 1.00 76.12 756 GLN A O 1
ATOM 5760 N N . LEU A 1 757 ? -19.380 12.934 73.793 1.00 70.75 757 LEU A N 1
ATOM 5761 C CA . LEU A 1 757 ? -19.783 14.133 74.537 1.00 70.75 757 LEU A CA 1
ATOM 5762 C C . LEU A 1 757 ? -19.303 14.119 75.998 1.00 70.75 757 LEU A C 1
ATOM 5764 O O . LEU A 1 757 ? -18.964 15.167 76.542 1.00 70.75 757 LEU A O 1
ATOM 5768 N N . LYS A 1 758 ? -19.221 12.947 76.647 1.00 71.94 758 LYS A N 1
ATOM 5769 C CA . LYS A 1 758 ? -18.667 12.822 78.011 1.00 71.94 758 LYS A CA 1
ATOM 5770 C C . LYS A 1 758 ? -17.164 13.109 78.054 1.00 71.94 758 LYS A C 1
ATOM 5772 O O . LYS A 1 758 ? -16.704 13.774 78.978 1.00 71.94 758 LYS A O 1
ATOM 5777 N N . VAL A 1 759 ? -16.414 12.672 77.041 1.00 78.06 759 VAL A N 1
ATOM 5778 C CA . VAL A 1 759 ? -14.983 12.998 76.900 1.00 78.06 759 VAL A CA 1
ATOM 5779 C C . VAL A 1 759 ? -14.779 14.495 76.648 1.00 78.06 759 VAL A C 1
ATOM 5781 O O . VAL A 1 759 ? -13.856 15.095 77.198 1.00 78.06 759 VAL A O 1
ATOM 5784 N N . GLU A 1 760 ? -15.641 15.120 75.849 1.00 72.81 760 GLU A N 1
ATOM 5785 C CA . GLU A 1 760 ? -15.603 16.562 75.588 1.00 72.81 760 GLU A CA 1
ATOM 5786 C C . GLU A 1 760 ? -15.966 17.394 76.832 1.00 72.81 760 GLU A C 1
ATOM 5788 O O . GLU A 1 760 ? -15.281 18.368 77.148 1.00 72.81 760 GLU A O 1
ATOM 5793 N N . LEU A 1 761 ? -16.953 16.946 77.617 1.00 66.06 761 LEU A N 1
ATOM 5794 C CA . LEU A 1 761 ? -17.327 17.552 78.898 1.00 66.06 761 LEU A CA 1
ATOM 5795 C C . LEU A 1 761 ? -16.180 17.511 79.925 1.00 66.06 761 LEU A C 1
ATOM 5797 O O . LEU A 1 761 ? -15.935 18.502 80.612 1.00 66.06 761 LEU A O 1
ATOM 5801 N N . GLU A 1 762 ? -15.458 16.393 80.026 1.00 69.50 762 GLU A N 1
ATOM 5802 C CA . GLU A 1 762 ? -14.274 16.251 80.892 1.00 69.50 762 GLU A CA 1
ATOM 5803 C C . GLU A 1 762 ? -13.142 17.207 80.473 1.00 69.50 762 GLU A C 1
ATOM 5805 O O . GLU A 1 762 ? -12.522 17.857 81.318 1.00 69.50 762 GLU A O 1
ATOM 5810 N N . ARG A 1 763 ? -12.913 17.367 79.161 1.00 70.06 763 ARG A N 1
ATOM 5811 C CA . ARG A 1 763 ? -11.913 18.307 78.620 1.00 70.06 763 ARG A CA 1
ATOM 5812 C C . ARG A 1 763 ? -12.243 19.767 78.932 1.00 70.06 763 ARG A C 1
ATOM 5814 O O . ARG A 1 763 ? -11.324 20.552 79.163 1.00 70.06 763 ARG A O 1
ATOM 5821 N N . LEU A 1 764 ? -13.525 20.130 78.945 1.00 67.19 764 LEU A N 1
ATOM 5822 C CA . LEU A 1 764 ? -13.982 21.483 79.281 1.00 67.19 764 LEU A CA 1
ATOM 5823 C C . LEU A 1 764 ? -13.959 21.745 80.796 1.00 67.19 764 LEU A C 1
ATOM 5825 O O . LEU A 1 764 ? -13.553 22.830 81.209 1.00 67.19 764 LEU A O 1
ATOM 5829 N N . ARG A 1 765 ? -14.283 20.744 81.631 1.00 66.25 765 ARG A N 1
ATOM 5830 C CA . ARG A 1 765 ? -14.132 20.818 83.101 1.00 66.25 765 ARG A CA 1
ATOM 5831 C C . ARG A 1 765 ? -12.686 21.047 83.539 1.00 66.25 765 ARG A C 1
ATOM 5833 O O . ARG A 1 765 ? -12.442 21.779 84.490 1.00 66.25 765 ARG A O 1
ATOM 5840 N N . ALA A 1 766 ? -11.719 20.478 82.818 1.00 65.94 766 ALA A N 1
ATOM 5841 C CA . ALA A 1 766 ? -10.295 20.664 83.097 1.00 65.94 766 ALA A CA 1
ATOM 5842 C C . ALA A 1 766 ? -9.773 22.098 82.832 1.00 65.94 766 ALA A C 1
ATOM 5844 O O . ALA A 1 766 ? -8.617 22.386 83.136 1.00 65.94 766 ALA A O 1
ATOM 5845 N N . ARG A 1 767 ? -10.593 23.001 82.266 1.00 68.00 767 ARG A N 1
ATOM 5846 C CA . ARG A 1 767 ? -10.237 24.394 81.923 1.00 68.00 767 ARG A CA 1
ATOM 5847 C C . ARG A 1 767 ? -11.011 25.451 82.735 1.00 68.00 767 ARG A C 1
ATOM 5849 O O . ARG A 1 767 ? -11.086 26.606 82.318 1.00 68.00 767 ARG A O 1
ATOM 5856 N N . GLU A 1 768 ? -11.610 25.091 83.872 1.00 53.00 768 GLU A N 1
ATOM 5857 C CA . GLU A 1 768 ? -12.498 25.986 84.633 1.00 53.00 768 GLU A CA 1
ATOM 5858 C C . GLU A 1 768 ? -11.779 27.201 85.259 1.00 53.00 768 GLU A C 1
ATOM 5860 O O . GLU A 1 768 ? -11.129 27.113 86.296 1.00 53.00 768 GLU A O 1
ATOM 5865 N N . GLY A 1 769 ? -11.963 28.370 84.633 1.00 57.03 769 GLY A N 1
ATOM 5866 C CA . GLY A 1 769 ? -11.576 29.680 85.177 1.00 57.03 769 GLY A CA 1
ATOM 5867 C C . GLY A 1 769 ? -12.189 30.900 84.470 1.00 57.03 769 GLY A C 1
ATOM 5868 O O . GLY A 1 769 ? -12.022 32.021 84.940 1.00 57.03 769 GLY A O 1
ATOM 5869 N N . GLN A 1 770 ? -12.924 30.716 83.365 1.00 57.06 770 GLN A N 1
ATOM 5870 C CA . GLN A 1 770 ? -13.533 31.802 82.586 1.00 57.06 770 GLN A CA 1
ATOM 5871 C C . GLN A 1 770 ? -15.058 31.676 82.519 1.00 57.06 770 GLN A C 1
ATOM 5873 O O . GLN A 1 770 ? -15.609 30.614 82.231 1.00 57.06 770 GLN A O 1
ATOM 5878 N N . THR A 1 771 ? -15.746 32.795 82.742 1.00 56.00 771 THR A N 1
ATOM 5879 C CA . THR A 1 771 ? -17.211 32.928 82.787 1.00 56.00 771 THR A CA 1
ATOM 5880 C C . THR A 1 771 ? -17.904 32.530 81.477 1.00 56.00 771 THR A C 1
ATOM 5882 O O . THR A 1 771 ? -19.065 32.135 81.501 1.00 56.00 771 THR A O 1
ATOM 5885 N N . THR A 1 772 ? -17.192 32.572 80.349 1.00 58.34 772 THR A N 1
ATOM 5886 C CA . THR A 1 772 ? -17.669 32.181 79.013 1.00 58.34 772 THR A CA 1
ATOM 5887 C C . THR A 1 772 ? -17.812 30.666 78.822 1.00 58.34 772 THR A C 1
ATOM 5889 O O . THR A 1 772 ? -18.721 30.244 78.114 1.00 58.34 772 THR A O 1
ATOM 5892 N N . LEU A 1 773 ? -17.014 29.831 79.504 1.00 58.19 773 LEU A N 1
ATOM 5893 C CA . LEU A 1 773 ? -17.093 28.365 79.367 1.00 58.19 773 LEU A CA 1
ATOM 5894 C C . LEU A 1 773 ? -18.282 27.733 80.112 1.00 58.19 773 LEU A C 1
ATOM 5896 O O . LEU A 1 773 ? -18.705 26.630 79.769 1.00 58.19 773 LEU A O 1
ATOM 5900 N N . ARG A 1 774 ? -18.855 28.407 81.121 1.00 61.66 774 ARG A N 1
ATOM 5901 C CA . ARG A 1 774 ? -19.997 27.867 81.888 1.00 61.66 774 ARG A CA 1
ATOM 5902 C C . ARG A 1 774 ? -21.248 27.677 81.030 1.00 61.66 774 ARG A C 1
ATOM 5904 O O . ARG A 1 774 ? -21.964 26.698 81.216 1.00 61.66 774 ARG A O 1
ATOM 5911 N N . THR A 1 775 ? -21.488 28.577 80.080 1.00 66.12 775 THR A N 1
ATOM 5912 C CA . THR A 1 775 ? -22.659 28.526 79.195 1.00 66.12 775 THR A CA 1
ATOM 5913 C C . THR A 1 775 ? -22.581 27.352 78.216 1.00 66.12 775 THR A C 1
ATOM 5915 O O . THR A 1 775 ? -23.575 26.660 77.999 1.00 66.12 775 THR A O 1
ATOM 5918 N N . GLU A 1 776 ? -21.391 27.072 77.675 1.00 66.94 776 GLU A N 1
ATOM 5919 C CA . GLU A 1 776 ? -21.143 25.900 76.824 1.00 66.94 776 GLU A CA 1
ATOM 5920 C C . GLU A 1 776 ? -21.227 24.595 77.625 1.00 66.94 776 GLU A C 1
ATOM 5922 O O . GLU A 1 776 ? -21.857 23.633 77.181 1.00 66.94 776 GLU A O 1
ATOM 5927 N N . LEU A 1 777 ? -20.684 24.582 78.849 1.00 65.31 777 LEU A N 1
ATOM 5928 C CA . LEU A 1 777 ? -20.755 23.435 79.756 1.00 65.31 777 LEU A CA 1
ATOM 5929 C C . LEU A 1 777 ? -22.210 23.051 80.078 1.00 65.31 777 LEU A C 1
ATOM 5931 O O . LEU A 1 777 ? -22.560 21.869 80.074 1.00 65.31 777 LEU A O 1
ATOM 5935 N N . ASP A 1 778 ? -23.073 24.032 80.342 1.00 73.62 778 ASP A N 1
ATOM 5936 C CA . ASP A 1 778 ? -24.487 23.785 80.636 1.00 73.62 778 ASP A CA 1
ATOM 5937 C C . ASP A 1 778 ? -25.306 23.423 79.386 1.00 73.62 778 ASP A C 1
ATOM 5939 O O . ASP A 1 778 ? -26.239 22.620 79.482 1.00 73.62 778 ASP A O 1
ATOM 5943 N N . SER A 1 779 ? -24.930 23.929 78.207 1.00 71.50 779 SER A N 1
ATOM 5944 C CA . SER A 1 779 ? -25.507 23.504 76.923 1.00 71.50 779 SER A CA 1
ATOM 5945 C C . SER A 1 779 ? -25.216 22.023 76.638 1.00 71.50 779 SER A C 1
ATOM 5947 O O . SER A 1 779 ? -26.135 21.243 76.373 1.00 71.50 779 SER A O 1
ATOM 5949 N N . ILE A 1 780 ? -23.961 21.593 76.810 1.00 70.81 780 ILE A N 1
ATOM 5950 C CA . ILE A 1 780 ? -23.542 20.197 76.603 1.00 70.81 780 ILE A CA 1
ATOM 5951 C C . ILE A 1 780 ? -24.194 19.262 77.632 1.00 70.81 780 ILE A C 1
ATOM 5953 O O . ILE A 1 780 ? -24.671 18.184 77.273 1.00 70.81 780 ILE A O 1
ATOM 5957 N N . LYS A 1 781 ? -24.307 19.670 78.906 1.00 70.88 781 LYS A N 1
ATOM 5958 C CA . LYS A 1 781 ? -25.045 18.889 79.921 1.00 70.88 781 LYS A CA 1
ATOM 5959 C C . LYS A 1 781 ? -26.514 18.685 79.547 1.00 70.88 781 LYS A C 1
ATOM 5961 O O . LYS A 1 781 ? -27.036 17.589 79.744 1.00 70.88 781 LYS A O 1
ATOM 5966 N N . LYS A 1 782 ? -27.183 19.711 79.005 1.00 79.00 782 LYS A N 1
ATOM 5967 C CA . LYS A 1 782 ? -28.573 19.593 78.532 1.00 79.00 782 LYS A CA 1
ATOM 5968 C C . LYS A 1 782 ? -28.697 18.628 77.354 1.00 79.00 782 LYS A C 1
ATOM 5970 O O . LYS A 1 782 ? -29.627 17.826 77.348 1.00 79.00 782 LYS A O 1
ATOM 5975 N N . GLN A 1 783 ? -27.752 18.653 76.412 1.00 71.50 783 GLN A N 1
ATOM 5976 C CA . GLN A 1 783 ? -27.722 17.698 75.298 1.00 71.50 783 GLN A CA 1
ATOM 5977 C C . GLN A 1 783 ? -27.531 16.255 75.786 1.00 71.50 783 GLN A C 1
ATOM 5979 O O . GLN A 1 783 ? -28.263 15.367 75.357 1.00 71.50 783 GLN A O 1
ATOM 5984 N N . ILE A 1 784 ? -26.617 16.018 76.738 1.00 70.44 784 ILE A N 1
ATOM 5985 C CA . ILE A 1 784 ? -26.419 14.689 77.343 1.00 70.44 784 ILE A CA 1
ATOM 5986 C C . ILE A 1 784 ? -27.709 14.205 78.019 1.00 70.44 784 ILE A C 1
ATOM 5988 O O . ILE A 1 784 ? -28.131 13.078 77.776 1.00 70.44 784 ILE A O 1
ATOM 5992 N N . ALA A 1 785 ? -28.377 15.063 78.795 1.00 74.75 785 ALA A N 1
ATOM 5993 C CA . ALA A 1 785 ? -29.624 14.710 79.473 1.00 74.75 785 ALA A CA 1
ATOM 5994 C C . ALA A 1 785 ? -30.774 14.395 78.495 1.00 74.75 785 ALA A C 1
ATOM 5996 O O . ALA A 1 785 ? -31.553 13.472 78.731 1.00 74.75 785 ALA A O 1
ATOM 5997 N N . GLN A 1 786 ? -30.876 15.123 77.377 1.00 73.94 786 GLN A N 1
ATOM 5998 C CA . GLN A 1 786 ? -31.877 14.852 76.337 1.00 73.94 786 GLN A CA 1
ATOM 5999 C C . GLN A 1 786 ? -31.627 13.516 75.624 1.00 73.94 786 GLN A C 1
ATOM 6001 O O . GLN A 1 786 ? -32.570 12.759 75.392 1.00 73.94 786 GLN A O 1
ATOM 6006 N N . ILE A 1 787 ? -30.368 13.199 75.319 1.00 68.81 787 ILE A N 1
ATOM 6007 C CA . ILE A 1 787 ? -29.988 11.944 74.655 1.00 68.81 787 ILE A CA 1
ATOM 6008 C C . ILE A 1 787 ? -30.150 10.747 75.610 1.00 68.81 787 ILE A C 1
ATOM 6010 O O . ILE A 1 787 ? -30.617 9.685 75.197 1.00 68.81 787 ILE A O 1
ATOM 6014 N N . GLU A 1 788 ? -29.832 10.905 76.899 1.00 71.12 788 GLU A N 1
ATOM 6015 C CA . GLU A 1 788 ? -30.067 9.871 77.919 1.00 71.12 788 GLU A CA 1
ATOM 6016 C C . GLU A 1 788 ? -31.573 9.591 78.105 1.00 71.12 788 GLU A C 1
ATOM 6018 O O . GLU A 1 788 ? -31.973 8.429 78.194 1.00 71.12 788 GLU A O 1
ATOM 6023 N N . ALA A 1 789 ? -32.431 10.616 78.033 1.00 73.94 789 ALA A N 1
ATOM 6024 C CA . ALA A 1 789 ? -33.885 10.436 78.052 1.00 73.94 789 ALA A CA 1
ATOM 6025 C C . ALA A 1 789 ? -34.417 9.703 76.800 1.00 73.94 789 ALA A C 1
ATOM 6027 O O . ALA A 1 789 ? -35.316 8.864 76.905 1.00 73.94 789 ALA A O 1
ATOM 6028 N N . GLN A 1 790 ? -33.847 9.968 75.618 1.00 69.56 790 GLN A N 1
ATOM 6029 C CA . GLN A 1 790 ? -34.161 9.224 74.390 1.00 69.56 790 GLN A CA 1
ATOM 6030 C C . GLN A 1 790 ? -33.721 7.753 74.479 1.00 69.56 790 GLN A C 1
ATOM 6032 O O . GLN A 1 790 ? -34.456 6.862 74.048 1.00 69.56 790 GLN A O 1
ATOM 6037 N N . LEU A 1 791 ? -32.561 7.483 75.087 1.00 62.75 791 LEU A N 1
ATOM 6038 C CA . LEU A 1 791 ? -32.042 6.132 75.308 1.00 62.75 791 LEU A CA 1
ATOM 6039 C C . LEU A 1 791 ? -32.958 5.307 76.225 1.00 62.75 791 LEU A C 1
ATOM 6041 O O . LEU A 1 791 ? -33.204 4.130 75.957 1.00 62.75 791 LEU A O 1
ATOM 6045 N N . ASP A 1 792 ? -33.490 5.916 77.283 1.00 69.38 792 ASP A N 1
ATOM 6046 C CA . ASP A 1 792 ? -34.411 5.238 78.197 1.00 69.38 792 ASP A CA 1
ATOM 6047 C C . ASP A 1 792 ? -35.801 5.020 77.579 1.00 69.38 792 ASP A C 1
ATOM 6049 O O . ASP A 1 792 ? -36.403 3.960 77.780 1.00 69.38 792 ASP A O 1
ATOM 6053 N N . ALA A 1 793 ? -36.281 5.944 76.739 1.00 68.62 793 ALA A N 1
ATOM 6054 C CA . ALA A 1 793 ? -37.499 5.744 75.951 1.00 68.62 793 ALA A CA 1
ATOM 6055 C C . ALA A 1 793 ? -37.359 4.579 74.946 1.00 68.62 793 ALA A C 1
ATOM 6057 O O . ALA A 1 793 ? -38.267 3.753 74.821 1.00 68.62 793 ALA A O 1
ATOM 6058 N N . LEU A 1 794 ? -36.201 4.455 74.284 1.00 59.47 794 LEU A N 1
ATOM 6059 C CA . LEU A 1 794 ? -35.891 3.350 73.367 1.00 59.47 794 LEU A CA 1
ATOM 6060 C C . LEU A 1 794 ? -35.737 2.005 74.093 1.00 59.47 794 LEU A C 1
ATOM 6062 O O . LEU A 1 794 ? -36.251 0.994 73.616 1.00 59.47 794 LEU A O 1
ATOM 6066 N N . ARG A 1 795 ? -35.113 1.984 75.279 1.00 61.59 795 ARG A N 1
ATOM 6067 C CA . ARG A 1 795 ? -35.031 0.784 76.138 1.00 61.59 795 ARG A CA 1
ATOM 6068 C C . ARG A 1 795 ? -36.407 0.283 76.568 1.00 61.59 795 ARG A C 1
ATOM 6070 O O . ARG A 1 795 ? -36.642 -0.924 76.591 1.00 61.59 795 ARG A O 1
ATOM 6077 N N . LYS A 1 796 ? -37.320 1.202 76.890 1.00 65.88 796 LYS A N 1
ATOM 6078 C CA . LYS A 1 796 ? -38.699 0.870 77.267 1.00 65.88 796 LYS A CA 1
ATOM 6079 C C . LYS A 1 796 ? -39.479 0.284 76.081 1.00 65.88 796 LYS A C 1
ATOM 6081 O O . LYS A 1 796 ? -40.159 -0.724 76.240 1.00 65.88 796 LYS A O 1
ATOM 6086 N N . ALA A 1 797 ? -39.276 0.824 74.877 1.00 56.25 797 ALA A N 1
ATOM 6087 C CA . ALA A 1 797 ? -39.850 0.287 73.641 1.00 56.25 797 ALA A CA 1
ATOM 6088 C C . ALA A 1 797 ? -39.248 -1.074 73.212 1.00 56.25 797 ALA A C 1
ATOM 6090 O O . ALA A 1 797 ? -39.937 -1.881 72.590 1.00 56.25 797 ALA A O 1
ATOM 6091 N N . GLU A 1 798 ? -37.981 -1.360 73.542 1.00 51.53 798 GLU A N 1
ATOM 6092 C CA . GLU A 1 798 ? -37.346 -2.672 73.320 1.00 51.53 798 GLU A CA 1
ATOM 6093 C C . GLU A 1 798 ? -37.878 -3.744 74.291 1.00 51.53 798 GLU A C 1
ATOM 6095 O O . GLU A 1 798 ? -38.047 -4.907 73.914 1.00 51.53 798 GLU A O 1
ATOM 6100 N N . TYR A 1 799 ? -38.194 -3.349 75.528 1.00 51.84 799 TYR A N 1
ATOM 6101 C CA . TYR A 1 799 ? -38.767 -4.222 76.556 1.00 51.84 799 TYR A CA 1
ATOM 6102 C C . TYR A 1 799 ? -40.183 -4.704 76.195 1.00 51.84 799 TYR A C 1
ATOM 6104 O O . TYR A 1 799 ? -40.503 -5.873 76.401 1.00 51.84 799 TYR A O 1
ATOM 6112 N N . GLU A 1 800 ? -40.997 -3.844 75.578 1.00 48.28 800 GLU A N 1
ATOM 6113 C CA . GLU A 1 800 ? -42.373 -4.156 75.155 1.00 48.28 800 GLU A CA 1
ATOM 6114 C C . GLU A 1 800 ? -42.460 -4.963 73.838 1.00 48.28 800 GLU A C 1
ATOM 6116 O O . GLU A 1 800 ? -43.507 -5.526 73.527 1.00 48.28 800 GLU A O 1
ATOM 6121 N N . ARG A 1 801 ? -41.369 -5.064 73.056 1.00 50.78 801 ARG A N 1
ATOM 6122 C CA . ARG A 1 801 ? -41.335 -5.724 71.728 1.00 50.78 801 ARG A CA 1
ATOM 6123 C C . ARG A 1 801 ? -40.798 -7.160 71.712 1.00 50.78 801 ARG A C 1
ATOM 6125 O O . ARG A 1 801 ? -40.731 -7.769 70.643 1.00 50.78 801 ARG A O 1
ATOM 6132 N N . ARG A 1 802 ? -40.400 -7.732 72.852 1.00 45.59 802 ARG A N 1
ATOM 6133 C CA . ARG A 1 802 ? -39.983 -9.146 72.911 1.00 45.59 802 ARG A CA 1
ATOM 6134 C C . ARG A 1 802 ? -41.220 -10.060 72.952 1.00 45.59 802 ARG A C 1
ATOM 6136 O O . ARG A 1 802 ? -42.063 -9.856 73.822 1.00 45.59 802 ARG A O 1
ATOM 6143 N N . PRO A 1 803 ? -41.340 -11.083 72.079 1.00 38.84 803 PRO A N 1
ATOM 6144 C CA . PRO A 1 803 ? -42.390 -12.092 72.226 1.00 38.84 803 PRO A CA 1
ATOM 6145 C C . PRO A 1 803 ? -42.235 -12.829 73.572 1.00 38.84 803 PRO A C 1
ATOM 6147 O O . PRO A 1 803 ? -41.118 -12.867 74.107 1.00 38.84 803 PRO A O 1
ATOM 6150 N N . PRO A 1 804 ? -43.315 -13.414 74.134 1.00 42.81 804 PRO A N 1
ATOM 6151 C CA . PRO A 1 804 ? -43.303 -13.998 75.471 1.00 42.81 804 PRO A CA 1
ATOM 6152 C C . PRO A 1 804 ? -42.206 -15.052 75.590 1.00 42.81 804 PRO A C 1
ATOM 6154 O O . PRO A 1 804 ? -42.230 -16.109 74.959 1.00 42.81 804 PRO A O 1
ATOM 6157 N N . ARG A 1 805 ? -41.212 -14.740 76.418 1.00 43.19 805 ARG A N 1
ATOM 6158 C CA . ARG A 1 805 ? -40.040 -15.576 76.671 1.00 43.19 805 ARG A CA 1
ATOM 6159 C C . ARG A 1 805 ? -40.412 -16.900 77.349 1.00 43.19 805 ARG A C 1
ATOM 6161 O O . ARG A 1 805 ? -39.586 -17.796 77.347 1.00 43.19 805 ARG A O 1
ATOM 6168 N N . GLU A 1 806 ? -41.618 -17.069 77.886 1.00 39.41 806 GLU A N 1
ATOM 6169 C CA . GLU A 1 806 ? -41.983 -18.254 78.677 1.00 39.41 806 GLU A CA 1
ATOM 6170 C C . GLU A 1 806 ? -42.198 -19.538 77.854 1.00 39.41 806 GLU A C 1
ATOM 6172 O O . GLU A 1 806 ? -41.835 -20.616 78.320 1.00 39.41 806 GLU A O 1
ATOM 6177 N N . GLU A 1 807 ? -42.669 -19.472 76.604 1.00 40.00 807 GLU A N 1
ATOM 6178 C CA . GLU A 1 807 ? -42.967 -20.696 75.834 1.00 40.00 807 GLU A CA 1
ATOM 6179 C C . GLU A 1 807 ? -41.713 -21.337 75.202 1.00 40.00 807 GLU A C 1
ATOM 6181 O O . GLU A 1 807 ? -41.573 -22.562 75.138 1.00 40.00 807 GLU A O 1
ATOM 6186 N N . ILE A 1 808 ? -40.742 -20.515 74.790 1.00 40.25 808 ILE A N 1
ATOM 6187 C CA . ILE A 1 808 ? -39.457 -20.979 74.241 1.00 40.25 808 ILE A CA 1
ATOM 6188 C C . ILE A 1 808 ? -38.461 -21.291 75.369 1.00 40.25 808 ILE A C 1
ATOM 6190 O O . ILE A 1 808 ? -37.694 -22.250 75.255 1.00 40.25 808 ILE A O 1
ATOM 6194 N N . LEU A 1 809 ? -38.499 -20.555 76.490 1.00 36.09 809 LEU A N 1
ATOM 6195 C CA . LEU A 1 809 ? -37.671 -20.864 77.660 1.00 36.09 809 LEU A CA 1
ATOM 6196 C C . LEU A 1 809 ? -38.110 -22.183 78.313 1.00 36.09 809 LEU A C 1
ATOM 6198 O O . LEU A 1 809 ? -37.238 -22.938 78.725 1.00 36.09 809 LEU A O 1
ATOM 6202 N N . ASN A 1 810 ? -39.397 -22.551 78.295 1.00 39.53 810 ASN A N 1
ATOM 6203 C CA . ASN A 1 810 ? -39.820 -23.885 78.740 1.00 39.53 810 ASN A CA 1
ATOM 6204 C C . ASN A 1 810 ? -39.314 -25.015 77.823 1.00 39.53 810 ASN A C 1
ATOM 6206 O O . ASN A 1 810 ? -38.892 -26.050 78.326 1.00 39.53 810 ASN A O 1
ATOM 6210 N N . LYS A 1 811 ? -39.241 -24.830 76.497 1.00 37.88 811 LYS A N 1
ATOM 6211 C CA . LYS A 1 811 ? -38.709 -25.869 75.585 1.00 37.88 811 LYS A CA 1
ATOM 6212 C C . LYS A 1 811 ? -37.176 -25.986 75.604 1.00 37.88 811 LYS A C 1
ATOM 6214 O O . LYS A 1 811 ? -36.650 -27.079 75.407 1.00 37.88 811 LYS A O 1
ATOM 6219 N N . ILE A 1 812 ? -36.452 -24.894 75.869 1.00 40.16 812 ILE A N 1
ATOM 6220 C CA . ILE A 1 812 ? -34.980 -24.901 75.969 1.00 40.16 812 ILE A CA 1
ATOM 6221 C C . ILE A 1 812 ? -34.514 -25.340 77.365 1.00 40.16 812 ILE A C 1
ATOM 6223 O O . ILE A 1 812 ? -33.595 -26.148 77.455 1.00 40.16 812 ILE A O 1
ATOM 6227 N N . THR A 1 813 ? -35.176 -24.909 78.444 1.00 42.88 813 THR A N 1
ATOM 6228 C CA . THR A 1 813 ? -34.810 -25.307 79.819 1.00 42.88 813 THR A CA 1
ATOM 6229 C C . THR A 1 813 ? -35.074 -26.796 80.059 1.00 42.88 813 THR A C 1
ATOM 6231 O O . THR A 1 813 ? -34.259 -27.454 80.697 1.00 42.88 813 THR A O 1
ATOM 6234 N N . VAL A 1 814 ? -36.135 -27.368 79.470 1.00 46.00 814 VAL A N 1
ATOM 6235 C CA . VAL A 1 814 ? -36.415 -28.815 79.545 1.00 46.00 814 VAL A CA 1
ATOM 6236 C C . VAL A 1 814 ? -35.342 -29.640 78.823 1.00 46.00 814 VAL A C 1
ATOM 6238 O O . VAL A 1 814 ? -34.905 -30.657 79.355 1.00 46.00 814 VAL A O 1
ATOM 6241 N N . ASN A 1 815 ? -34.837 -29.190 77.666 1.00 51.75 815 ASN A N 1
ATOM 6242 C CA . ASN A 1 815 ? -33.754 -29.888 76.961 1.00 51.75 815 ASN A CA 1
ATOM 6243 C C . ASN A 1 815 ? -32.377 -29.665 77.603 1.00 51.75 815 ASN A C 1
ATOM 6245 O O . ASN A 1 815 ? -31.565 -30.584 77.628 1.00 51.75 815 ASN A O 1
ATOM 6249 N N . GLU A 1 816 ? -32.095 -28.483 78.153 1.00 53.50 816 GLU A N 1
ATOM 6250 C CA . GLU A 1 816 ? -30.827 -28.206 78.836 1.00 53.50 816 GLU A CA 1
ATOM 6251 C C . GLU A 1 816 ? -30.723 -28.956 80.175 1.00 53.50 816 GLU A C 1
ATOM 6253 O O . GLU A 1 816 ? -29.670 -29.524 80.471 1.00 53.50 816 GLU A O 1
ATOM 6258 N N . GLN A 1 817 ? -31.817 -29.032 80.947 1.00 55.66 817 GLN A N 1
ATOM 6259 C CA . GLN A 1 817 ? -31.889 -29.823 82.178 1.00 55.66 817 GLN A CA 1
ATOM 6260 C C . GLN A 1 817 ? -31.830 -31.327 81.874 1.00 55.66 817 GLN A C 1
ATOM 6262 O O . GLN A 1 817 ? -30.979 -32.009 82.428 1.00 55.66 817 GLN A O 1
ATOM 6267 N N . ALA A 1 818 ? -32.597 -31.834 80.897 1.00 56.12 818 ALA A N 1
ATOM 6268 C CA . ALA A 1 818 ? -32.535 -33.244 80.491 1.00 56.12 818 ALA A CA 1
ATOM 6269 C C . ALA A 1 818 ? -31.178 -33.658 79.881 1.00 56.12 818 ALA A C 1
ATOM 6271 O O . ALA A 1 818 ? -30.844 -34.843 79.852 1.00 56.12 818 ALA A O 1
ATOM 6272 N N . ASN A 1 819 ? -30.396 -32.713 79.347 1.00 55.97 819 ASN A N 1
ATOM 6273 C CA . ASN A 1 819 ? -29.029 -32.962 78.878 1.00 55.97 819 ASN A CA 1
ATOM 6274 C C . ASN A 1 819 ? -28.018 -32.946 80.037 1.00 55.97 819 ASN A C 1
ATOM 6276 O O . ASN A 1 819 ? -27.110 -33.777 80.056 1.00 55.97 819 ASN A O 1
ATOM 6280 N N . LYS A 1 820 ? -28.207 -32.065 81.031 1.00 58.84 820 LYS A N 1
ATOM 6281 C CA . LYS A 1 820 ? -27.436 -32.059 82.287 1.00 58.84 820 LYS A CA 1
ATOM 6282 C C . LYS A 1 820 ? -27.710 -33.302 83.138 1.00 58.84 820 LYS A C 1
ATOM 6284 O O . LYS A 1 820 ? -26.766 -33.853 83.699 1.00 58.84 820 LYS A O 1
ATOM 6289 N N . ASP A 1 821 ? -28.955 -33.773 83.187 1.00 60.66 821 ASP A N 1
ATOM 6290 C CA . ASP A 1 821 ? -29.373 -34.952 83.950 1.00 60.66 821 ASP A CA 1
ATOM 6291 C C . ASP A 1 821 ? -28.792 -36.245 83.354 1.00 60.66 821 ASP A C 1
ATOM 6293 O O . ASP A 1 821 ? -28.292 -37.080 84.104 1.00 60.66 821 ASP A O 1
ATOM 6297 N N . LEU A 1 822 ? -28.736 -36.380 82.019 1.00 57.78 822 LEU A N 1
ATOM 6298 C CA . LEU A 1 822 ? -28.076 -37.519 81.363 1.00 57.78 822 LEU A CA 1
ATOM 6299 C C . LEU A 1 822 ? -26.566 -37.550 81.655 1.00 57.78 822 LEU A C 1
ATOM 6301 O O . LEU A 1 822 ? -26.011 -38.583 82.036 1.00 57.78 822 LEU A O 1
ATOM 6305 N N . ALA A 1 823 ? -25.902 -36.396 81.551 1.00 57.53 823 ALA A N 1
ATOM 6306 C CA . ALA A 1 823 ? -24.490 -36.273 81.895 1.00 57.53 823 ALA A CA 1
ATOM 6307 C C . ALA A 1 823 ? -24.234 -36.485 83.405 1.00 57.53 823 ALA A C 1
ATOM 6309 O O . ALA A 1 823 ? -23.172 -36.973 83.796 1.00 57.53 823 ALA A O 1
ATOM 6310 N N . ALA A 1 824 ? -25.191 -36.151 84.278 1.00 59.72 824 ALA A N 1
ATOM 6311 C CA . ALA A 1 824 ? -25.137 -36.437 85.714 1.00 59.72 824 ALA A CA 1
ATOM 6312 C C . ALA A 1 824 ? -25.410 -37.918 86.048 1.00 59.72 824 ALA A C 1
ATOM 6314 O O . ALA A 1 824 ? -24.806 -38.439 86.986 1.00 59.72 824 ALA A O 1
ATOM 6315 N N . ASN A 1 825 ? -26.264 -38.614 85.291 1.00 58.88 825 ASN A N 1
ATOM 6316 C CA . ASN A 1 825 ? -26.534 -40.050 85.444 1.00 58.88 825 ASN A CA 1
ATOM 6317 C C . ASN A 1 825 ? -25.324 -40.903 85.034 1.00 58.88 825 ASN A C 1
ATOM 6319 O O . ASN A 1 825 ? -24.947 -41.814 85.767 1.00 58.88 825 ASN A O 1
ATOM 6323 N N . TYR A 1 826 ? -24.611 -40.533 83.963 1.00 56.09 826 TYR A N 1
ATOM 6324 C CA . TYR A 1 826 ? -23.324 -41.159 83.623 1.00 56.09 826 TYR A CA 1
ATOM 6325 C C . TYR A 1 826 ? -22.283 -41.005 84.743 1.00 56.09 826 TYR A C 1
ATOM 6327 O O . TYR A 1 826 ? -21.576 -41.948 85.098 1.00 56.09 826 TYR A O 1
ATOM 6335 N N . ARG A 1 827 ? -22.201 -39.816 85.356 1.00 64.75 827 ARG A N 1
ATOM 6336 C CA . ARG A 1 827 ? -21.293 -39.551 86.490 1.00 64.75 827 ARG A CA 1
ATOM 6337 C C . ARG A 1 827 ? -21.662 -40.356 87.747 1.00 64.75 827 ARG A C 1
ATOM 6339 O O . ARG A 1 827 ? -20.798 -40.553 88.595 1.00 64.75 827 ARG A O 1
ATOM 6346 N N . ARG A 1 828 ? -22.900 -40.859 87.839 1.00 58.34 828 ARG A N 1
ATOM 6347 C CA . ARG A 1 828 ? -23.373 -41.819 88.853 1.00 58.34 828 ARG A CA 1
ATOM 6348 C C . ARG A 1 828 ? -23.114 -43.293 88.481 1.00 58.34 828 ARG A C 1
ATOM 6350 O O . ARG A 1 828 ? -23.564 -44.166 89.212 1.00 58.34 828 ARG A O 1
ATOM 6357 N N . GLN A 1 829 ? -22.355 -43.558 87.409 1.00 55.44 829 GLN A N 1
ATOM 6358 C CA . GLN A 1 829 ? -22.009 -44.894 86.892 1.00 55.44 829 GLN A CA 1
ATOM 6359 C C . GLN A 1 829 ? -23.222 -45.746 86.486 1.00 55.44 829 GLN A C 1
ATOM 6361 O O . GLN A 1 829 ? -23.254 -46.945 86.753 1.00 55.44 829 GLN A O 1
ATOM 6366 N N . ASP A 1 830 ? -24.212 -45.146 85.821 1.00 61.81 830 ASP A N 1
ATOM 6367 C CA . ASP A 1 830 ? -25.274 -45.928 85.183 1.00 61.81 830 ASP A CA 1
ATOM 6368 C C . ASP A 1 830 ? -24.673 -46.850 84.096 1.00 61.81 830 ASP A C 1
ATOM 6370 O O . ASP A 1 830 ? -24.072 -46.342 83.140 1.00 61.81 830 ASP A O 1
ATOM 6374 N N . PRO A 1 831 ? -24.799 -48.187 84.212 1.00 62.31 831 PRO A N 1
ATOM 6375 C CA . PRO A 1 831 ? -24.202 -49.125 83.266 1.00 62.31 831 PRO A CA 1
ATOM 6376 C C . PRO A 1 831 ? -24.783 -49.033 81.845 1.00 62.31 831 PRO A C 1
ATOM 6378 O O . PRO A 1 831 ? -24.193 -49.605 80.926 1.00 62.31 831 PRO A O 1
ATOM 6381 N N . GLN A 1 832 ? -25.905 -48.330 81.639 1.00 64.31 832 GLN A N 1
ATOM 6382 C CA . GLN A 1 832 ? -26.512 -48.157 80.315 1.00 64.31 832 GLN A CA 1
ATOM 6383 C C . GLN A 1 832 ? -25.929 -46.986 79.511 1.00 64.31 832 GLN A C 1
ATOM 6385 O O . GLN A 1 832 ? -26.056 -46.980 78.291 1.00 64.31 832 GLN A O 1
ATOM 6390 N N . ILE A 1 833 ? -25.226 -46.038 80.141 1.00 71.00 833 ILE A N 1
ATOM 6391 C CA . ILE A 1 833 ? -24.700 -44.854 79.447 1.00 71.00 833 ILE A CA 1
ATOM 6392 C C . ILE A 1 833 ? -23.216 -45.047 79.120 1.00 71.00 833 ILE A C 1
ATOM 6394 O O . ILE A 1 833 ? -22.379 -45.247 80.001 1.00 71.00 833 ILE A O 1
ATOM 6398 N N . ARG A 1 834 ? -22.849 -44.922 77.843 1.00 76.50 834 ARG A N 1
ATOM 6399 C CA . ARG A 1 834 ? -21.448 -44.928 77.388 1.00 76.50 834 ARG A CA 1
ATOM 6400 C C . ARG A 1 834 ? -20.962 -43.499 77.182 1.00 76.50 834 ARG A C 1
ATOM 6402 O O . ARG A 1 834 ? -21.700 -42.663 76.667 1.00 76.50 834 ARG A O 1
ATOM 6409 N N . SER A 1 835 ? -19.702 -43.214 77.519 1.00 77.25 835 SER A N 1
ATOM 6410 C CA . SER A 1 835 ? -19.073 -41.946 77.133 1.00 77.25 835 SER A CA 1
ATOM 6411 C C . SER A 1 835 ? -17.784 -42.148 76.354 1.00 77.25 835 SER A C 1
ATOM 6413 O O . SER A 1 835 ? -17.027 -43.092 76.587 1.00 77.25 835 SER A O 1
ATOM 6415 N N . TYR A 1 836 ? -17.521 -41.221 75.441 1.00 78.38 836 TYR A N 1
ATOM 6416 C CA . TYR A 1 836 ? -16.246 -41.122 74.751 1.00 78.38 836 TYR A CA 1
ATOM 6417 C C . TYR A 1 836 ? -15.759 -39.673 74.733 1.00 78.38 836 TYR A C 1
ATOM 6419 O O . TYR A 1 836 ? -16.534 -38.727 74.579 1.00 78.38 836 TYR A O 1
ATOM 6427 N N . ARG A 1 837 ? -14.444 -39.499 74.892 1.00 81.38 837 ARG A N 1
ATOM 6428 C CA . ARG A 1 837 ? -13.796 -38.190 74.988 1.00 81.38 837 ARG A CA 1
ATOM 6429 C C . ARG A 1 837 ? -13.024 -37.868 73.716 1.00 81.38 837 ARG A C 1
ATOM 6431 O O . ARG A 1 837 ? -12.088 -38.571 73.344 1.00 81.38 837 ARG A O 1
ATOM 6438 N N . LEU A 1 838 ? -13.350 -36.727 73.123 1.00 78.88 838 LEU A N 1
ATOM 6439 C CA . LEU A 1 838 ? -12.638 -36.130 72.001 1.00 78.88 838 LEU A CA 1
ATOM 6440 C C . LEU A 1 838 ? -11.689 -35.039 72.514 1.00 78.88 838 LEU A C 1
ATOM 6442 O O . LEU A 1 838 ? -12.116 -33.978 72.968 1.00 78.88 838 LEU A O 1
ATOM 6446 N N . ALA A 1 839 ? -10.381 -35.288 72.434 1.00 75.38 839 ALA A N 1
ATOM 6447 C CA . ALA A 1 839 ? -9.348 -34.316 72.804 1.00 75.38 839 ALA A CA 1
ATOM 6448 C C . ALA A 1 839 ? -9.238 -33.149 71.801 1.00 75.38 839 ALA A C 1
ATOM 6450 O O . ALA A 1 839 ? -9.643 -33.275 70.645 1.00 75.38 839 ALA A O 1
ATOM 6451 N N . MET A 1 840 ? -8.621 -32.035 72.215 1.00 68.75 840 MET A N 1
ATOM 6452 C CA . MET A 1 840 ? -8.385 -30.841 71.382 1.00 68.75 840 MET A CA 1
ATOM 6453 C C . MET A 1 840 ? -7.669 -31.113 70.049 1.00 68.75 840 MET A C 1
ATOM 6455 O O . MET A 1 840 ? -7.884 -30.381 69.089 1.00 68.75 840 MET A O 1
ATOM 6459 N N . THR A 1 841 ? -6.837 -32.155 69.964 1.00 68.75 841 THR A N 1
ATOM 6460 C CA . THR A 1 841 ? -6.142 -32.574 68.729 1.00 68.75 841 THR A CA 1
ATOM 6461 C C . THR A 1 841 ? -7.100 -32.988 67.605 1.00 68.75 841 THR A C 1
ATOM 6463 O O . THR A 1 841 ? -6.704 -33.067 66.444 1.00 68.75 841 THR A O 1
ATOM 6466 N N . ASN A 1 842 ? -8.380 -33.192 67.929 1.00 75.69 842 ASN A N 1
ATOM 6467 C CA . ASN A 1 842 ? -9.458 -33.420 66.972 1.00 75.69 842 ASN A CA 1
ATOM 6468 C C . ASN A 1 842 ? -9.959 -32.136 66.289 1.00 75.69 842 ASN A C 1
ATOM 6470 O O . ASN A 1 842 ? -10.792 -32.217 65.390 1.00 75.69 842 ASN A O 1
ATOM 6474 N N . PHE A 1 843 ? -9.452 -30.962 66.675 1.00 77.56 843 PHE A N 1
ATOM 6475 C CA . PHE A 1 843 ? -9.755 -29.670 66.062 1.00 77.56 843 PHE A CA 1
ATOM 6476 C C . PHE A 1 843 ? -8.483 -29.021 65.501 1.00 77.56 843 PHE A C 1
ATOM 6478 O O . PHE A 1 843 ? -7.394 -29.183 66.053 1.00 77.56 843 PHE A O 1
ATOM 6485 N N . LYS A 1 844 ? -8.605 -28.245 64.416 1.00 76.38 844 LYS A N 1
ATOM 6486 C CA . LYS A 1 844 ? -7.495 -27.396 63.950 1.00 76.38 844 LYS A CA 1
ATOM 6487 C C . LYS A 1 844 ? -7.131 -26.368 65.031 1.00 76.38 844 LYS A C 1
ATOM 6489 O O . LYS A 1 844 ? -8.011 -25.862 65.731 1.00 76.38 844 LYS A O 1
ATOM 6494 N N . VAL A 1 845 ? -5.840 -26.043 65.149 1.00 59.06 845 VAL A N 1
ATOM 6495 C CA . VAL A 1 845 ? -5.316 -25.099 66.154 1.00 59.06 845 VAL A CA 1
ATOM 6496 C C . VAL A 1 845 ? -6.097 -23.780 66.108 1.00 59.06 845 VAL A C 1
ATOM 6498 O O . VAL A 1 845 ? -6.302 -23.213 65.040 1.00 59.06 845 VAL A O 1
ATOM 6501 N N . GLY A 1 846 ? -6.587 -23.320 67.266 1.00 63.66 846 GLY A N 1
ATOM 6502 C CA . GLY A 1 846 ? -7.358 -22.074 67.389 1.00 63.66 846 GLY A CA 1
ATOM 6503 C C . GLY A 1 846 ? -8.779 -22.102 66.805 1.00 63.66 846 GLY A C 1
ATOM 6504 O O . GLY A 1 846 ? -9.451 -21.077 66.818 1.00 63.66 846 GLY A O 1
ATOM 6505 N N . SER A 1 847 ? -9.269 -23.249 66.319 1.00 70.38 847 SER A N 1
ATOM 6506 C CA . SER A 1 847 ? -10.541 -23.350 65.594 1.00 70.38 847 SER A CA 1
ATOM 6507 C C . SER A 1 847 ? -11.573 -24.256 66.290 1.00 70.38 847 SER A C 1
ATOM 6509 O O . SER A 1 847 ? -11.288 -24.951 67.272 1.00 70.38 847 SER A O 1
ATOM 6511 N N . SER A 1 848 ? -12.808 -24.216 65.783 1.00 74.12 848 SER A N 1
ATOM 6512 C CA . SER A 1 848 ? -13.873 -25.205 66.034 1.00 74.12 848 SER A CA 1
ATOM 6513 C C . SER A 1 848 ? -14.028 -26.198 64.871 1.00 74.12 848 SER A C 1
ATOM 6515 O O . SER A 1 848 ? -14.881 -27.078 64.917 1.00 74.12 848 SER A O 1
ATOM 6517 N N . GLN A 1 849 ? -13.180 -26.097 63.841 1.00 81.25 849 GLN A N 1
ATOM 6518 C CA . GLN A 1 849 ? -13.172 -27.005 62.697 1.00 81.25 849 GLN A CA 1
ATOM 6519 C C . GLN A 1 849 ? -12.512 -28.348 63.056 1.00 81.25 849 GLN A C 1
ATOM 6521 O O . GLN A 1 849 ? -11.345 -28.373 63.452 1.00 81.25 849 GLN A O 1
ATOM 6526 N N . LEU A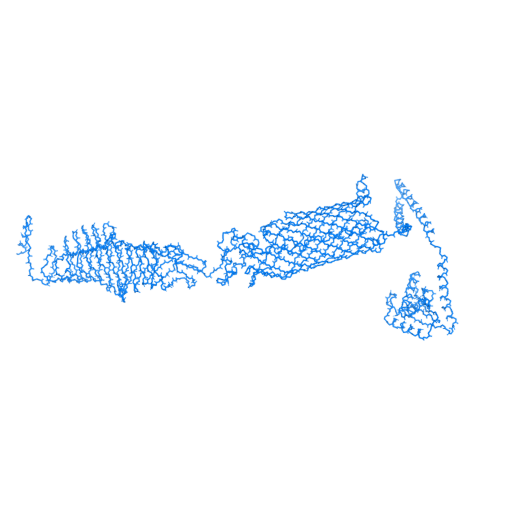 1 850 ? -13.244 -29.453 62.875 1.00 84.69 850 LEU A N 1
ATOM 6527 C CA . LEU A 1 850 ? -12.760 -30.824 63.100 1.00 84.69 850 LEU A CA 1
ATOM 6528 C C . LEU A 1 850 ? -11.649 -31.222 62.108 1.00 84.69 850 LEU A C 1
ATOM 6530 O O . LEU A 1 850 ? -11.713 -30.872 60.924 1.00 84.69 850 LEU A O 1
ATOM 6534 N N . THR A 1 851 ? -10.649 -31.975 62.576 1.00 85.00 851 THR A N 1
ATOM 6535 C CA . THR A 1 851 ? -9.603 -32.584 61.735 1.00 85.00 851 THR A CA 1
ATOM 6536 C C . THR A 1 851 ? -10.155 -33.759 60.928 1.00 85.00 851 THR A C 1
ATOM 6538 O O . THR A 1 851 ? -11.212 -34.310 61.239 1.00 85.00 851 THR A O 1
ATOM 6541 N N . PHE A 1 852 ? -9.441 -34.163 59.874 1.00 82.88 852 PHE A N 1
ATOM 6542 C CA . PHE A 1 852 ? -9.859 -35.282 59.025 1.00 82.88 852 PHE A CA 1
ATOM 6543 C C . PHE A 1 852 ? -10.009 -36.588 59.822 1.00 82.88 852 PHE A C 1
ATOM 6545 O O . PHE A 1 852 ? -11.038 -37.255 59.727 1.00 82.88 852 PHE A O 1
ATOM 6552 N N . THR A 1 853 ? -9.042 -36.891 60.693 1.00 81.75 853 THR A N 1
ATOM 6553 C CA . THR A 1 853 ? -9.078 -38.052 61.594 1.00 81.75 853 THR A CA 1
ATOM 6554 C C . THR A 1 853 ? -10.285 -38.018 62.534 1.00 81.75 853 THR A C 1
ATOM 6556 O O . THR A 1 853 ? -10.955 -39.031 62.713 1.00 81.75 853 THR A O 1
ATOM 6559 N N . ALA A 1 854 ? -10.621 -36.846 63.087 1.00 83.94 854 ALA A N 1
ATOM 6560 C CA . ALA A 1 854 ? -11.777 -36.693 63.967 1.00 83.94 854 ALA A CA 1
ATOM 6561 C C . ALA A 1 854 ? -13.101 -36.973 63.246 1.00 83.94 854 ALA A C 1
ATOM 6563 O O . ALA A 1 854 ? -13.962 -37.662 63.788 1.00 83.94 854 ALA A O 1
ATOM 6564 N N . LYS A 1 855 ? -13.245 -36.490 62.005 1.00 86.88 855 LYS A N 1
ATOM 6565 C CA . LYS A 1 855 ? -14.421 -36.780 61.171 1.00 86.88 855 LYS A CA 1
ATOM 6566 C C . LYS A 1 855 ? -14.540 -38.269 60.849 1.00 86.88 855 LYS A C 1
ATOM 6568 O O . LYS A 1 855 ? -15.637 -38.810 60.928 1.00 86.88 855 LYS A O 1
ATOM 6573 N N . GLY A 1 856 ? -13.421 -38.936 60.552 1.00 80.88 856 GLY A N 1
ATOM 6574 C CA . GLY A 1 856 ? -13.379 -40.388 60.343 1.00 80.88 856 GLY A CA 1
ATOM 6575 C C . GLY A 1 856 ? -13.840 -41.178 61.572 1.00 80.88 856 GLY A C 1
ATOM 6576 O O . GLY A 1 856 ? -14.681 -42.065 61.452 1.00 80.88 856 GLY A O 1
ATOM 6577 N N . ASN A 1 857 ? -13.372 -40.800 62.765 1.00 84.06 857 ASN A N 1
ATOM 6578 C CA . ASN A 1 857 ? -13.781 -41.443 64.016 1.00 84.06 857 ASN A CA 1
ATOM 6579 C C . ASN A 1 857 ? -15.266 -41.208 64.331 1.00 84.06 857 ASN A C 1
ATOM 6581 O O . ASN A 1 857 ? -15.963 -42.144 64.711 1.00 84.06 857 ASN A O 1
ATOM 6585 N N . ILE A 1 858 ? -15.768 -39.980 64.147 1.00 88.69 858 ILE A N 1
ATOM 6586 C CA . ILE A 1 858 ? -17.190 -39.656 64.352 1.00 88.69 858 ILE A CA 1
ATOM 6587 C C . ILE A 1 858 ? -18.067 -40.439 63.371 1.00 88.69 858 ILE A C 1
ATOM 6589 O O . ILE A 1 858 ? -19.097 -40.971 63.776 1.00 88.69 858 ILE A O 1
ATOM 6593 N N . LYS A 1 859 ? -17.640 -40.579 62.111 1.00 88.38 859 LYS A N 1
ATOM 6594 C CA . LYS A 1 859 ? -18.332 -41.407 61.118 1.00 88.38 859 LYS A CA 1
ATOM 6595 C C . LYS A 1 859 ? -18.418 -42.872 61.557 1.00 88.38 859 LYS A C 1
ATOM 6597 O O . LYS A 1 859 ? -19.513 -43.425 61.560 1.00 88.38 859 LYS A O 1
ATOM 6602 N N . TYR A 1 860 ? -17.303 -43.471 61.979 1.00 86.44 860 TYR A N 1
ATOM 6603 C CA . TYR A 1 860 ? -17.284 -44.853 62.471 1.00 86.44 860 TYR A CA 1
ATOM 6604 C C . TYR A 1 860 ? -18.220 -45.048 63.675 1.00 86.44 860 TYR A C 1
ATOM 6606 O O . TYR A 1 860 ? -18.987 -46.006 63.725 1.00 86.44 860 TYR A O 1
ATOM 6614 N N . GLN A 1 861 ? -18.214 -44.107 64.625 1.00 85.44 861 GLN A N 1
ATOM 6615 C CA . GLN A 1 861 ? -19.109 -44.157 65.784 1.00 85.44 861 GLN A CA 1
ATOM 6616 C C . GLN A 1 861 ? -20.579 -43.991 65.386 1.00 85.44 861 GLN A C 1
ATOM 6618 O O . GLN A 1 861 ? -21.432 -44.718 65.881 1.00 85.44 861 GLN A O 1
ATOM 6623 N N . ALA A 1 862 ? -20.890 -43.083 64.459 1.00 87.44 862 ALA A N 1
ATOM 6624 C CA . ALA A 1 862 ? -22.245 -42.924 63.943 1.00 87.44 862 ALA A CA 1
ATOM 6625 C C . ALA A 1 862 ? -22.746 -44.205 63.252 1.00 87.44 862 ALA A C 1
ATOM 6627 O O . ALA A 1 862 ? -23.901 -44.586 63.420 1.00 87.44 862 ALA A O 1
ATOM 6628 N N . GLU A 1 863 ? -21.887 -44.891 62.495 1.00 86.81 863 GLU A N 1
ATOM 6629 C CA . GLU A 1 863 ? -22.202 -46.182 61.871 1.00 86.81 863 GLU A CA 1
ATOM 6630 C C . GLU A 1 863 ? -22.434 -47.285 62.907 1.00 86.81 863 GLU A C 1
ATOM 6632 O O . GLU A 1 863 ? -23.441 -47.987 62.822 1.00 86.81 863 GLU A O 1
ATOM 6637 N N . TYR A 1 864 ? -21.573 -47.390 63.923 1.00 86.75 864 TYR A N 1
ATOM 6638 C CA . TYR A 1 864 ? -21.763 -48.327 65.030 1.00 86.75 864 TYR A CA 1
ATOM 6639 C C . TYR A 1 864 ? -23.104 -48.099 65.743 1.00 86.75 864 TYR A C 1
ATOM 6641 O O . TYR A 1 864 ? -23.881 -49.037 65.891 1.00 86.75 864 TYR A O 1
ATOM 6649 N N . LEU A 1 865 ? -23.424 -46.850 66.100 1.00 87.56 865 LEU A N 1
ATOM 6650 C CA . LEU A 1 865 ? -24.654 -46.504 66.822 1.00 87.56 865 LEU A CA 1
ATOM 6651 C C . LEU A 1 865 ? -25.923 -46.780 66.020 1.00 87.56 865 LEU A C 1
ATOM 6653 O O . LEU A 1 865 ? -26.921 -47.226 66.582 1.00 87.56 865 LEU A O 1
ATOM 6657 N N . LYS A 1 866 ? -25.890 -46.569 64.703 1.00 87.19 866 LYS A N 1
ATOM 6658 C CA . LYS A 1 866 ? -27.006 -46.955 63.830 1.00 87.19 866 LYS A CA 1
ATOM 6659 C C . LYS A 1 866 ? -27.234 -48.469 63.824 1.00 87.19 866 LYS A C 1
ATOM 6661 O O . LYS A 1 866 ? -28.379 -48.893 63.726 1.00 87.19 866 LYS A O 1
ATOM 6666 N N . ASN A 1 867 ? -26.171 -49.262 63.959 1.00 82.75 867 ASN A N 1
ATOM 6667 C CA . ASN A 1 867 ? -26.243 -50.723 63.924 1.00 82.75 867 ASN A CA 1
ATOM 6668 C C . ASN A 1 867 ? -26.568 -51.352 65.288 1.00 82.75 867 ASN A C 1
ATOM 6670 O O . ASN A 1 867 ? -27.155 -52.429 65.328 1.00 82.75 867 ASN A O 1
ATOM 6674 N N . THR A 1 868 ? -26.198 -50.710 66.399 1.00 81.00 868 THR A N 1
ATOM 6675 C CA . THR A 1 868 ? -26.465 -51.223 67.756 1.00 81.00 868 THR A CA 1
ATOM 6676 C C . THR A 1 868 ? -27.687 -50.606 68.430 1.00 81.00 868 THR A C 1
ATOM 6678 O O . THR A 1 868 ? -28.137 -51.130 69.445 1.00 81.00 868 THR A O 1
ATOM 6681 N N . GLY A 1 869 ? -28.223 -49.512 67.881 1.00 80.75 869 GLY A N 1
ATOM 6682 C CA . GLY A 1 869 ? -29.296 -48.724 68.483 1.00 80.75 869 GLY A CA 1
ATOM 6683 C C . GLY A 1 869 ? -28.786 -47.708 69.511 1.00 80.75 869 GLY A C 1
ATOM 6684 O O . GLY A 1 869 ? -27.744 -47.905 70.137 1.00 80.75 869 GLY A O 1
ATOM 6685 N N . TYR A 1 870 ? -29.521 -46.600 69.650 1.00 86.19 870 TYR A N 1
ATOM 6686 C CA . TYR A 1 870 ? -29.306 -45.557 70.659 1.00 86.19 870 TYR A CA 1
ATOM 6687 C C . TYR A 1 870 ? -30.621 -44.813 70.954 1.00 86.19 870 TYR A C 1
ATOM 6689 O O . TYR A 1 870 ? -31.483 -44.638 70.075 1.00 86.19 870 TYR A O 1
ATOM 6697 N N . ASN A 1 871 ? -30.765 -44.349 72.192 1.00 83.31 871 ASN A N 1
ATOM 6698 C CA . ASN A 1 871 ? -31.909 -43.578 72.663 1.00 83.31 871 ASN A CA 1
ATOM 6699 C C . ASN A 1 871 ? -31.619 -42.081 72.614 1.00 83.31 871 ASN A C 1
ATOM 6701 O O . ASN A 1 871 ? -32.406 -41.331 72.025 1.00 83.31 871 ASN A O 1
ATOM 6705 N N . LYS A 1 872 ? -30.480 -41.652 73.173 1.00 83.69 872 LYS A N 1
ATOM 6706 C CA . LYS A 1 872 ? -30.123 -40.232 73.278 1.00 83.69 872 LYS A CA 1
ATOM 6707 C C . LYS A 1 872 ? -28.613 -40.009 73.239 1.00 83.69 872 LYS A C 1
ATOM 6709 O O . LYS A 1 872 ? -27.843 -40.774 73.803 1.00 83.69 872 LYS A O 1
ATOM 6714 N N . ILE A 1 873 ? -28.184 -38.929 72.588 1.00 83.50 873 ILE A N 1
ATOM 6715 C CA . ILE A 1 873 ? -26.785 -38.496 72.532 1.00 83.50 873 ILE A CA 1
ATOM 6716 C C . ILE A 1 873 ? -26.674 -37.057 73.038 1.00 83.50 873 ILE A C 1
ATOM 6718 O O . ILE A 1 873 ? -27.409 -36.173 72.599 1.00 83.50 873 ILE A O 1
ATOM 6722 N N . VAL A 1 874 ? -25.725 -36.790 73.931 1.00 84.38 874 VAL A N 1
ATOM 6723 C CA . VAL A 1 874 ? -25.434 -35.439 74.430 1.00 84.38 874 VAL A CA 1
ATOM 6724 C C . VAL A 1 874 ? -23.954 -35.139 74.272 1.00 84.38 874 VAL A C 1
ATOM 6726 O O . VAL A 1 874 ? -23.105 -35.931 74.670 1.00 84.38 874 VAL A O 1
ATOM 6729 N N . ILE A 1 875 ? -23.643 -33.979 73.696 1.00 86.50 875 ILE A N 1
ATOM 6730 C CA . ILE A 1 875 ? -22.269 -33.527 73.476 1.00 86.50 875 ILE A CA 1
ATOM 6731 C C . ILE A 1 875 ? -21.979 -32.322 74.366 1.00 86.50 875 ILE A C 1
ATOM 6733 O O . ILE A 1 875 ? -22.570 -31.255 74.195 1.00 86.50 875 ILE A O 1
ATOM 6737 N N . GLU A 1 876 ? -21.019 -32.460 75.271 1.00 86.50 876 GLU A N 1
ATOM 6738 C CA . GLU A 1 876 ? -20.522 -31.370 76.106 1.00 86.50 876 GLU A CA 1
ATOM 6739 C C . GLU A 1 876 ? -19.189 -30.851 75.562 1.00 86.50 876 GLU A C 1
ATOM 6741 O O . GLU A 1 876 ? -18.242 -31.609 75.364 1.00 86.50 876 GLU A O 1
ATOM 6746 N N . GLY A 1 877 ? -19.094 -29.545 75.316 1.00 86.62 877 GLY A N 1
ATOM 6747 C CA . GLY A 1 877 ? -17.833 -28.881 74.986 1.00 86.62 877 GLY A CA 1
ATOM 6748 C C . GLY A 1 877 ? -17.199 -28.245 76.220 1.00 86.62 877 GLY A C 1
ATOM 6749 O O . GLY A 1 877 ? -17.893 -27.594 76.998 1.00 86.62 877 GLY A O 1
ATOM 6750 N N . HIS A 1 878 ? -15.876 -28.338 76.354 1.00 84.50 878 HIS A N 1
ATOM 6751 C CA . HIS A 1 878 ? -15.118 -27.740 77.456 1.00 84.50 878 HIS A CA 1
ATOM 6752 C C . HIS A 1 878 ? -13.917 -26.926 76.950 1.00 84.50 878 HIS A C 1
ATOM 6754 O O . HIS A 1 878 ? -13.317 -27.222 75.909 1.00 84.50 878 HIS A O 1
ATOM 6760 N N . THR A 1 879 ? -13.552 -25.890 77.700 1.00 81.44 879 THR A N 1
ATOM 6761 C CA . THR A 1 879 ? -12.333 -25.091 77.502 1.00 81.44 879 THR A CA 1
ATOM 6762 C C . THR A 1 879 ? -11.428 -25.175 78.732 1.00 81.44 879 THR A C 1
ATOM 6764 O O . THR A 1 879 ? -11.827 -25.681 79.778 1.00 81.44 879 THR A O 1
ATOM 6767 N N . ASP A 1 880 ? -10.197 -24.674 78.615 1.00 79.69 880 ASP A N 1
ATOM 6768 C CA . ASP A 1 880 ? -9.392 -24.354 79.799 1.00 79.69 880 ASP A CA 1
ATOM 6769 C C . ASP A 1 880 ? -9.817 -22.998 80.393 1.00 79.69 880 ASP A C 1
ATOM 6771 O O . ASP A 1 880 ? -10.706 -22.339 79.852 1.00 79.69 880 ASP A O 1
ATOM 6775 N N . SER A 1 881 ? -9.187 -22.597 81.500 1.00 80.19 881 SER A N 1
ATOM 6776 C CA . SER A 1 881 ? -9.474 -21.340 82.208 1.00 80.19 881 SER A CA 1
ATOM 6777 C C . SER A 1 881 ? -8.796 -20.095 81.612 1.00 80.19 881 SER A C 1
ATOM 6779 O O . SER A 1 881 ? -8.618 -19.098 82.310 1.00 80.19 881 SER A O 1
ATOM 6781 N N . SER A 1 882 ? -8.307 -20.161 80.373 1.00 71.50 882 SER A N 1
ATOM 6782 C CA . SER A 1 882 ? -7.638 -19.044 79.703 1.00 71.50 882 SER A CA 1
ATOM 6783 C C . SER A 1 882 ? -8.676 -18.276 78.889 1.00 71.50 882 SER A C 1
ATOM 6785 O O . SER A 1 882 ? -9.302 -18.836 77.992 1.00 71.50 882 SER A O 1
ATOM 6787 N N . GLY A 1 883 ? -8.856 -16.989 79.177 1.00 70.88 883 GLY A N 1
ATOM 6788 C CA . GLY A 1 883 ? -9.794 -16.121 78.459 1.00 70.88 883 GLY A CA 1
ATOM 6789 C C . GLY A 1 883 ? -11.023 -15.724 79.277 1.00 70.88 883 GLY A C 1
ATOM 6790 O O . GLY A 1 883 ? -11.142 -16.026 80.459 1.00 70.88 883 GLY A O 1
ATOM 6791 N N . ASN A 1 884 ? -11.930 -14.974 78.648 1.00 78.06 884 ASN A N 1
ATOM 6792 C CA . ASN A 1 884 ? -13.157 -14.509 79.291 1.00 78.06 884 ASN A CA 1
ATOM 6793 C C . ASN A 1 884 ? -14.200 -15.639 79.340 1.00 78.06 884 ASN A C 1
ATOM 6795 O O . ASN A 1 884 ? -14.464 -16.281 78.322 1.00 78.06 884 ASN A O 1
ATOM 6799 N N . ARG A 1 885 ? -14.865 -15.808 80.488 1.00 73.00 885 ARG A N 1
ATOM 6800 C CA . ARG A 1 885 ? -15.921 -16.808 80.716 1.00 73.00 885 ARG A CA 1
ATOM 6801 C C . ARG A 1 885 ? -16.971 -16.875 79.597 1.00 73.00 885 ARG A C 1
ATOM 6803 O O . ARG A 1 885 ? -17.313 -17.967 79.151 1.00 73.00 885 ARG A O 1
ATOM 6810 N N . ASN A 1 886 ? -17.449 -15.735 79.093 1.00 71.38 886 ASN A N 1
ATOM 6811 C CA . ASN A 1 886 ? -18.448 -15.692 78.017 1.00 71.38 886 ASN A CA 1
ATOM 6812 C C . ASN A 1 886 ? -17.870 -16.167 76.675 1.00 71.38 886 ASN A C 1
ATOM 6814 O O . ASN A 1 886 ? -18.538 -16.882 75.927 1.00 71.38 886 ASN A O 1
ATOM 6818 N N . ALA A 1 887 ? -16.611 -15.826 76.388 1.00 71.06 887 ALA A N 1
ATOM 6819 C CA . ALA A 1 887 ? -15.907 -16.310 75.203 1.00 71.06 887 ALA A CA 1
ATOM 6820 C C . ALA A 1 887 ? -15.655 -17.827 75.280 1.00 71.06 887 ALA A C 1
ATOM 6822 O O . ALA A 1 887 ? -15.817 -18.532 74.284 1.00 71.06 887 ALA A O 1
ATOM 6823 N N . ASN A 1 888 ? -15.349 -18.340 76.473 1.00 76.88 888 ASN A N 1
ATOM 6824 C CA . ASN A 1 888 ? -15.126 -19.760 76.736 1.00 76.88 888 ASN A CA 1
ATOM 6825 C C . ASN A 1 888 ? -16.413 -20.595 76.617 1.00 76.88 888 ASN A C 1
ATOM 6827 O O . ASN A 1 888 ? -16.399 -21.674 76.014 1.00 76.88 888 ASN A O 1
ATOM 6831 N N . ILE A 1 889 ? -17.555 -20.073 77.075 1.00 76.62 889 ILE A N 1
ATOM 6832 C CA . ILE A 1 889 ? -18.877 -20.687 76.853 1.00 76.62 889 ILE A CA 1
ATOM 6833 C C . ILE A 1 889 ? -19.234 -20.698 75.356 1.00 76.62 889 ILE A C 1
ATOM 6835 O O . ILE A 1 889 ? -19.632 -21.731 74.816 1.00 76.62 889 ILE A O 1
ATOM 6839 N N . ALA A 1 890 ? -19.030 -19.584 74.646 1.00 78.56 890 ALA A N 1
ATOM 6840 C CA . ALA A 1 890 ? -19.309 -19.517 73.211 1.00 78.56 890 ALA A CA 1
ATOM 6841 C C . ALA A 1 890 ? -18.410 -20.467 72.395 1.00 78.56 890 ALA A C 1
ATOM 6843 O O . ALA A 1 890 ? -18.880 -21.138 71.474 1.00 78.56 890 ALA A O 1
ATOM 6844 N N . LEU A 1 891 ? -17.121 -20.555 72.735 1.00 80.31 891 LEU A N 1
ATOM 6845 C CA . LEU A 1 891 ? -16.158 -21.413 72.045 1.00 80.31 891 LEU A CA 1
ATOM 6846 C C . LEU A 1 891 ? -16.420 -22.903 72.297 1.00 80.31 891 LEU A C 1
ATOM 6848 O O . LEU A 1 891 ? -16.399 -23.694 71.352 1.00 80.31 891 LEU A O 1
ATOM 6852 N N . SER A 1 892 ? -16.690 -23.289 73.546 1.00 82.88 892 SER A N 1
ATOM 6853 C CA . SER A 1 892 ? -17.075 -24.667 73.877 1.00 82.88 892 SER A CA 1
ATOM 6854 C C . SER A 1 892 ? -18.373 -25.079 73.181 1.00 82.88 892 SER A C 1
ATOM 6856 O O . SER A 1 892 ? -18.424 -26.163 72.603 1.00 82.88 892 SER A O 1
ATOM 6858 N N . SER A 1 893 ? -19.376 -24.196 73.142 1.00 84.50 893 SER A N 1
ATOM 6859 C CA . SER A 1 893 ? -20.638 -24.436 72.432 1.00 84.50 893 SER A CA 1
ATOM 6860 C C . SER A 1 893 ? -20.425 -24.630 70.925 1.00 84.50 893 SER A C 1
ATOM 6862 O O . SER A 1 893 ? -20.926 -25.594 70.349 1.00 84.50 893 SER A O 1
ATOM 6864 N N . LYS A 1 894 ? -19.589 -23.800 70.281 1.00 84.06 894 LYS A N 1
ATOM 6865 C CA . LYS A 1 894 ? -19.234 -23.962 68.856 1.00 84.06 894 LYS A CA 1
ATOM 6866 C C . LYS A 1 894 ? -18.547 -25.301 68.562 1.00 84.06 894 LYS A C 1
ATOM 6868 O O . LYS A 1 894 ? -18.821 -25.908 67.531 1.00 84.06 894 LYS A O 1
ATOM 6873 N N . ARG A 1 895 ? -17.672 -25.782 69.453 1.00 84.69 895 ARG A N 1
ATOM 6874 C CA . ARG A 1 895 ? -17.002 -27.090 69.302 1.00 84.69 895 ARG A CA 1
ATOM 6875 C C . ARG A 1 895 ? -17.957 -28.264 69.489 1.00 84.69 895 ARG A C 1
ATOM 6877 O O . ARG A 1 895 ? -17.910 -29.202 68.698 1.00 84.69 895 ARG A O 1
ATOM 6884 N N . ALA A 1 896 ? -18.834 -28.190 70.487 1.00 86.75 896 ALA A N 1
ATOM 6885 C CA . ALA A 1 896 ? -19.872 -29.192 70.706 1.00 86.75 896 ALA A CA 1
ATOM 6886 C C . ALA A 1 896 ? -20.837 -29.252 69.508 1.00 86.75 896 ALA A C 1
ATOM 6888 O O . ALA A 1 896 ? -21.144 -30.335 69.011 1.00 86.75 896 ALA A O 1
ATOM 6889 N N . LYS A 1 897 ? -21.208 -28.086 68.958 1.00 88.12 897 LYS A N 1
ATOM 6890 C CA . LYS A 1 897 ? -22.017 -27.986 67.739 1.00 88.12 897 LYS A CA 1
ATOM 6891 C C . LYS A 1 897 ? -21.327 -28.596 66.515 1.00 88.12 897 LYS A C 1
ATOM 6893 O O . LYS A 1 897 ? -21.978 -29.268 65.730 1.00 88.12 897 LYS A O 1
ATOM 6898 N N . ALA A 1 898 ? -20.019 -28.403 66.345 1.00 86.69 898 ALA A N 1
ATOM 6899 C CA . ALA A 1 898 ? -19.295 -28.978 65.209 1.00 86.69 898 ALA A CA 1
ATOM 6900 C C . ALA A 1 898 ? -19.315 -30.519 65.214 1.00 86.69 898 ALA A C 1
ATOM 6902 O O . ALA A 1 898 ? -19.418 -31.136 64.158 1.00 86.69 898 ALA A O 1
ATOM 6903 N N . ILE A 1 899 ? -19.250 -31.137 66.398 1.00 88.06 899 ILE A N 1
ATOM 6904 C CA . ILE A 1 899 ? -19.385 -32.593 66.559 1.00 88.06 899 ILE A CA 1
ATOM 6905 C C . ILE A 1 899 ? -20.836 -33.022 66.319 1.00 88.06 899 ILE A C 1
ATOM 6907 O O . ILE A 1 899 ? -21.066 -34.001 65.614 1.00 88.06 899 ILE A O 1
ATOM 6911 N N . TYR A 1 900 ? -21.805 -32.265 66.845 1.00 89.44 900 TYR A N 1
ATOM 6912 C CA . TYR A 1 900 ? -23.234 -32.478 66.598 1.00 89.44 900 TYR A CA 1
ATOM 6913 C C . TYR A 1 900 ? -23.537 -32.496 65.095 1.00 89.44 900 TYR A C 1
ATOM 6915 O O . TYR A 1 900 ? -24.072 -33.479 64.591 1.00 89.44 900 TYR A O 1
ATOM 6923 N N . ASP A 1 901 ? -23.121 -31.457 64.366 1.00 89.50 901 ASP A N 1
ATOM 6924 C CA . ASP A 1 901 ? -23.366 -31.321 62.929 1.00 89.50 901 ASP A CA 1
ATOM 6925 C C . ASP A 1 901 ? -22.735 -32.490 62.144 1.00 89.50 901 ASP A C 1
ATOM 6927 O O . ASP A 1 901 ? -23.324 -32.985 61.182 1.00 89.50 901 ASP A O 1
ATOM 6931 N N . GLU A 1 902 ? -21.562 -32.976 62.568 1.00 90.31 902 GLU A N 1
ATOM 6932 C CA . GLU A 1 902 ? -20.898 -34.122 61.938 1.00 90.31 902 GLU A CA 1
ATOM 6933 C C . GLU A 1 902 ? -21.621 -35.453 62.242 1.00 90.31 902 GLU A C 1
ATOM 6935 O O . GLU A 1 902 ? -21.740 -36.283 61.344 1.00 90.31 902 GLU A O 1
ATOM 6940 N N . PHE A 1 903 ? -22.189 -35.661 63.437 1.00 89.88 903 PHE A N 1
ATOM 6941 C CA . PHE A 1 903 ? -23.043 -36.831 63.715 1.00 89.88 903 PHE A CA 1
ATOM 6942 C C . PHE A 1 903 ? -24.341 -36.814 62.892 1.00 89.88 903 PHE A C 1
ATOM 6944 O O . PHE A 1 903 ? -24.700 -37.841 62.310 1.00 89.88 903 PHE A O 1
ATOM 6951 N N . ILE A 1 904 ? -25.003 -35.655 62.772 1.00 91.31 904 ILE A N 1
ATOM 6952 C CA . ILE A 1 904 ? -26.193 -35.493 61.915 1.00 91.31 904 ILE A CA 1
ATOM 6953 C C . ILE A 1 904 ? -25.860 -35.833 60.466 1.00 91.31 904 ILE A C 1
ATOM 6955 O O . ILE A 1 904 ? -26.572 -36.598 59.817 1.00 91.31 904 ILE A O 1
ATOM 6959 N N . LYS A 1 905 ? -24.739 -35.308 59.961 1.00 91.50 905 LYS A N 1
ATOM 6960 C CA . LYS A 1 905 ? -24.277 -35.569 58.596 1.00 91.50 905 LYS A CA 1
ATOM 6961 C C . LYS A 1 905 ? -24.053 -37.061 58.326 1.00 91.50 905 LYS A C 1
ATOM 6963 O O . LYS A 1 905 ? -24.265 -37.510 57.204 1.00 91.50 905 LYS A O 1
ATOM 6968 N N . ASN A 1 906 ? -23.648 -37.825 59.339 1.00 89.75 906 ASN A N 1
ATOM 6969 C CA . ASN A 1 906 ? -23.434 -39.270 59.238 1.00 89.75 906 ASN A CA 1
ATOM 6970 C C . ASN A 1 906 ? -24.687 -40.105 59.597 1.00 89.75 906 ASN A C 1
ATOM 6972 O O . ASN A 1 906 ? -24.607 -41.334 59.696 1.00 89.75 906 ASN A O 1
ATOM 6976 N N . GLY A 1 907 ? -25.858 -39.466 59.709 1.00 87.44 907 GLY A N 1
ATOM 6977 C CA . GLY A 1 907 ? -27.166 -40.126 59.762 1.00 87.44 907 GLY A CA 1
ATOM 6978 C C . GLY A 1 907 ? -27.739 -40.361 61.160 1.00 87.44 907 GLY A C 1
ATOM 6979 O O . GLY A 1 907 ? -28.648 -41.175 61.290 1.00 87.44 907 GLY A O 1
ATOM 6980 N N . ILE A 1 908 ? -27.229 -39.688 62.195 1.00 89.44 908 ILE A N 1
ATOM 6981 C CA . ILE A 1 908 ? -27.860 -39.671 63.524 1.00 89.44 908 ILE A CA 1
ATOM 6982 C C . ILE A 1 908 ? -29.078 -38.738 63.499 1.00 89.44 908 ILE A C 1
ATOM 6984 O O . ILE A 1 908 ? -28.990 -37.597 63.049 1.00 89.44 908 ILE A O 1
ATOM 6988 N N . ASP A 1 909 ? -30.218 -39.215 63.998 1.00 83.38 909 ASP A N 1
ATOM 6989 C CA . ASP A 1 909 ? -31.457 -38.441 64.118 1.00 83.38 909 ASP A CA 1
ATOM 6990 C C . ASP A 1 909 ? -31.272 -37.181 64.984 1.00 83.38 909 ASP A C 1
ATOM 6992 O O . ASP A 1 909 ? -30.927 -37.258 66.167 1.00 83.38 909 ASP A O 1
ATOM 6996 N N . LYS A 1 910 ? -31.581 -36.019 64.393 1.00 82.94 910 LYS A N 1
ATOM 6997 C CA . LYS A 1 910 ? -31.529 -34.694 65.029 1.00 82.94 910 LYS A CA 1
ATOM 6998 C C . LYS A 1 910 ? -32.395 -34.561 66.275 1.00 82.94 910 LYS A C 1
ATOM 7000 O O . LYS A 1 910 ? -32.110 -33.713 67.110 1.00 82.94 910 LYS A O 1
ATOM 7005 N N . ASN A 1 911 ? -33.442 -35.372 66.405 1.00 81.19 911 ASN A N 1
ATOM 7006 C CA . ASN A 1 911 ? -34.339 -35.323 67.558 1.00 81.19 911 ASN A CA 1
ATOM 7007 C C . ASN A 1 911 ? -33.780 -36.086 68.771 1.00 81.19 911 ASN A C 1
ATOM 7009 O O . ASN A 1 911 ? -34.270 -35.905 69.882 1.00 81.19 911 ASN A O 1
ATOM 7013 N N . LYS A 1 912 ? -32.759 -36.929 68.564 1.00 83.19 912 LYS A N 1
ATOM 7014 C CA . LYS A 1 912 ? -32.141 -37.782 69.592 1.00 83.19 912 LYS A CA 1
ATOM 7015 C C . LYS A 1 912 ? -30.735 -37.337 69.984 1.00 83.19 912 LYS A C 1
ATOM 7017 O O . LYS A 1 912 ? -30.067 -38.029 70.744 1.00 83.19 912 LYS A O 1
ATOM 7022 N N . ILE A 1 913 ? -30.261 -36.208 69.468 1.00 83.75 913 ILE A N 1
ATOM 7023 C CA . ILE A 1 913 ? -28.933 -35.677 69.768 1.00 83.75 913 ILE A CA 1
ATOM 7024 C C . ILE A 1 913 ? -29.029 -34.216 70.208 1.00 83.75 913 ILE A C 1
ATOM 7026 O O . ILE A 1 913 ? -29.864 -33.460 69.721 1.00 83.75 913 ILE A O 1
ATOM 7030 N N . GLY A 1 914 ? -28.182 -33.811 71.149 1.00 83.69 914 GLY A N 1
ATOM 7031 C CA . GLY A 1 914 ? -28.097 -32.440 71.644 1.00 83.69 914 GLY A CA 1
ATOM 7032 C C . GLY A 1 914 ? -26.659 -32.040 71.952 1.00 83.69 914 GLY A C 1
ATOM 7033 O O . GLY A 1 914 ? -25.772 -32.887 72.061 1.00 83.69 914 GLY A O 1
ATOM 7034 N N . TYR A 1 915 ? -26.413 -30.739 72.094 1.00 85.62 915 TYR A N 1
ATOM 7035 C CA . TYR A 1 915 ? -25.098 -30.218 72.459 1.00 85.62 915 TYR A CA 1
ATOM 7036 C C . TYR A 1 915 ? -25.200 -29.060 73.453 1.00 85.62 915 TYR A C 1
ATOM 7038 O O . TYR A 1 915 ? -26.180 -28.315 73.457 1.00 85.62 915 TYR A O 1
ATOM 7046 N N . ILE A 1 916 ? -24.172 -28.894 74.286 1.00 82.81 916 ILE A N 1
ATOM 7047 C CA . ILE A 1 916 ? -24.065 -27.816 75.273 1.00 82.81 916 ILE A CA 1
ATOM 7048 C C . ILE A 1 916 ? -22.602 -27.380 75.449 1.00 82.81 916 ILE A C 1
ATOM 7050 O O . ILE A 1 916 ? -21.672 -28.184 75.370 1.00 82.81 916 ILE A O 1
ATOM 7054 N N . GLY A 1 917 ? -22.380 -26.081 75.662 1.00 83.31 917 GLY A N 1
ATOM 7055 C CA . GLY A 1 917 ? -21.064 -25.524 75.983 1.00 83.31 917 GLY A CA 1
ATOM 7056 C C . GLY A 1 917 ? -20.909 -25.312 77.486 1.00 83.31 917 GLY A C 1
ATOM 7057 O O . GLY A 1 917 ? -21.619 -24.492 78.059 1.00 83.31 917 GLY A O 1
ATOM 7058 N N . MET A 1 918 ? -19.965 -26.011 78.113 1.00 81.56 918 MET A N 1
ATOM 7059 C CA . MET A 1 918 ? -19.711 -25.945 79.559 1.00 81.56 918 MET A CA 1
ATOM 7060 C C . MET A 1 918 ? -18.605 -24.946 79.933 1.00 81.56 918 MET A C 1
ATOM 7062 O O . MET A 1 918 ? -18.354 -24.708 81.116 1.00 81.56 918 MET A O 1
ATOM 7066 N N . GLY A 1 919 ? -17.928 -24.354 78.942 1.00 82.62 919 GLY A N 1
ATOM 7067 C CA . GLY A 1 919 ? -16.778 -23.476 79.158 1.00 82.62 919 GLY A CA 1
ATOM 7068 C C . GLY A 1 919 ? -15.710 -24.138 80.033 1.00 82.62 919 GLY A C 1
ATOM 7069 O O . GLY A 1 919 ? -15.411 -25.323 79.885 1.00 82.62 919 GLY A O 1
ATOM 7070 N N . GLU A 1 920 ? -15.156 -23.372 80.966 1.00 77.06 920 GLU A N 1
ATOM 7071 C CA . GLU A 1 920 ? -14.117 -23.813 81.907 1.00 77.06 920 GLU A CA 1
ATOM 7072 C C . GLU A 1 920 ? -14.668 -24.409 83.214 1.00 77.06 920 GLU A C 1
ATOM 7074 O O . GLU A 1 920 ? -13.893 -24.779 84.093 1.00 77.06 920 GLU A O 1
ATOM 7079 N N . ALA A 1 921 ? -15.996 -24.501 83.360 1.00 74.19 921 ALA A N 1
ATOM 7080 C CA . ALA A 1 921 ? -16.662 -24.780 84.636 1.00 74.19 921 ALA A CA 1
ATOM 7081 C C . ALA A 1 921 ? -16.440 -26.206 85.179 1.00 74.19 921 ALA A C 1
ATOM 7083 O O . ALA A 1 921 ? -16.727 -26.461 86.343 1.00 74.19 921 ALA A O 1
ATOM 7084 N N . MET A 1 922 ? -15.946 -27.128 84.345 1.00 76.69 922 MET A N 1
ATOM 7085 C CA . MET A 1 922 ? -15.762 -28.549 84.674 1.00 76.69 922 MET A CA 1
ATOM 7086 C C . MET A 1 922 ? -14.376 -29.054 84.212 1.00 76.69 922 MET A C 1
ATOM 7088 O O . MET A 1 922 ? -14.282 -29.784 83.209 1.00 76.69 922 MET A O 1
ATOM 7092 N N . PRO A 1 923 ? -13.281 -28.639 84.882 1.00 79.75 923 PRO A N 1
ATOM 7093 C CA . PRO A 1 923 ? -11.940 -29.127 84.579 1.00 79.75 923 PRO A CA 1
ATOM 7094 C C . PRO A 1 923 ? -11.771 -30.576 85.055 1.00 79.75 923 PRO A C 1
ATOM 7096 O O . PRO A 1 923 ? -12.249 -30.948 86.121 1.00 79.75 923 PRO A O 1
ATOM 7099 N N . ILE A 1 924 ? -11.069 -31.388 84.267 1.00 77.38 924 ILE A N 1
ATOM 7100 C CA . ILE A 1 924 ? -10.704 -32.774 84.618 1.00 77.38 924 ILE A CA 1
ATOM 7101 C C . ILE A 1 924 ? -9.243 -32.899 85.058 1.00 77.38 924 ILE A C 1
ATOM 7103 O O . ILE A 1 924 ? -8.835 -33.947 85.543 1.00 77.38 924 ILE A O 1
ATOM 7107 N N . ASP A 1 925 ? -8.459 -31.836 84.877 1.00 77.31 925 ASP A N 1
ATOM 7108 C CA . ASP A 1 925 ? -7.067 -31.729 85.301 1.00 77.31 925 ASP A CA 1
ATOM 7109 C C . ASP A 1 925 ? -6.757 -30.273 85.709 1.00 77.31 925 ASP A C 1
ATOM 7111 O O . ASP A 1 925 ? -7.541 -29.345 85.483 1.00 77.31 925 ASP A O 1
ATOM 7115 N N . THR A 1 926 ? -5.606 -30.036 86.327 1.00 76.81 926 THR A N 1
ATOM 7116 C CA . THR A 1 926 ? -5.194 -28.713 86.788 1.00 76.81 926 THR A CA 1
ATOM 7117 C C . THR A 1 926 ? -4.993 -27.734 85.627 1.00 76.81 926 THR A C 1
ATOM 7119 O O . THR A 1 926 ? -4.186 -27.949 84.724 1.00 76.81 926 THR A O 1
ATOM 7122 N N . ASN A 1 927 ? -5.651 -26.573 85.676 1.00 79.94 927 ASN A N 1
ATOM 7123 C CA . ASN A 1 927 ? -5.389 -25.489 84.718 1.00 79.94 927 ASN A CA 1
ATOM 7124 C C . ASN A 1 927 ? -4.015 -24.817 84.924 1.00 79.94 927 ASN A C 1
ATOM 7126 O O . ASN A 1 927 ? -3.600 -23.981 84.117 1.00 79.94 927 ASN A O 1
ATOM 7130 N N . LYS A 1 928 ? -3.280 -25.186 85.983 1.00 74.00 928 LYS A N 1
ATOM 7131 C CA . LYS A 1 928 ? -1.966 -24.610 86.298 1.00 74.00 928 LYS A CA 1
ATOM 7132 C C . LYS A 1 928 ? -0.872 -25.095 85.342 1.00 74.00 928 LYS A C 1
ATOM 7134 O O . LYS A 1 928 ? 0.046 -24.338 85.042 1.00 74.00 928 LYS A O 1
ATOM 7139 N N . THR A 1 929 ? -0.982 -26.307 84.796 1.00 76.94 929 THR A N 1
ATOM 7140 C CA . THR A 1 929 ? 0.023 -26.869 83.877 1.00 76.94 929 THR A CA 1
ATOM 7141 C C . THR A 1 929 ? -0.464 -26.836 82.429 1.00 76.94 929 THR A C 1
ATOM 7143 O O . THR A 1 929 ? -1.659 -26.930 82.152 1.00 76.94 929 THR A O 1
ATOM 7146 N N . ALA A 1 930 ? 0.457 -26.716 81.468 1.00 74.38 930 ALA A N 1
ATOM 7147 C CA . ALA A 1 930 ? 0.106 -26.754 80.044 1.00 74.38 930 ALA A CA 1
ATOM 7148 C C . ALA A 1 930 ? -0.542 -28.093 79.640 1.00 74.38 930 ALA A C 1
ATOM 7150 O O . ALA A 1 930 ? -1.477 -28.111 78.837 1.00 74.38 930 ALA A O 1
ATOM 7151 N N . LYS A 1 931 ? -0.086 -29.197 80.248 1.00 76.00 931 LYS A N 1
ATOM 7152 C CA . LYS A 1 931 ? -0.657 -30.538 80.072 1.00 76.00 931 LYS A CA 1
ATOM 7153 C C . LYS A 1 931 ? -2.104 -30.604 80.574 1.00 76.00 931 LYS A C 1
ATOM 7155 O O . LYS A 1 931 ? -2.968 -31.046 79.821 1.00 76.00 931 LYS A O 1
ATOM 7160 N N . GLY A 1 932 ? -2.386 -30.079 81.768 1.00 76.25 932 GLY A N 1
ATOM 7161 C CA . GLY A 1 932 ? -3.743 -30.074 82.316 1.00 76.25 932 GLY A CA 1
ATOM 7162 C C . GLY A 1 932 ? -4.697 -29.128 81.576 1.00 76.25 932 GLY A C 1
ATOM 7163 O O . GLY A 1 932 ? -5.825 -29.510 81.274 1.00 76.25 932 GLY A O 1
ATOM 7164 N N . ARG A 1 933 ? -4.229 -27.954 81.119 1.00 79.50 933 ARG A N 1
ATOM 7165 C CA . ARG A 1 933 ? -5.016 -27.087 80.210 1.00 79.50 933 ARG A CA 1
ATOM 7166 C C . ARG A 1 933 ? -5.368 -27.792 78.902 1.00 79.50 933 ARG A C 1
ATOM 7168 O O . ARG A 1 933 ? -6.486 -27.682 78.410 1.00 79.50 933 ARG A O 1
ATOM 7175 N N . MET A 1 934 ? -4.431 -28.544 78.333 1.00 77.25 934 MET A N 1
ATOM 7176 C CA . MET A 1 934 ? -4.684 -29.312 77.118 1.00 77.25 934 MET A CA 1
ATOM 7177 C C . MET A 1 934 ? -5.696 -30.444 77.334 1.00 77.25 934 MET A C 1
ATOM 7179 O O . MET A 1 934 ? -6.530 -30.648 76.456 1.00 77.25 934 MET A O 1
ATOM 7183 N N . ALA A 1 935 ? -5.674 -31.113 78.491 1.00 74.69 935 ALA A N 1
ATOM 7184 C CA . ALA A 1 935 ? -6.677 -32.111 78.864 1.00 74.69 935 ALA A CA 1
ATOM 7185 C C . ALA A 1 935 ? -8.073 -31.493 79.086 1.00 74.69 935 ALA A C 1
ATOM 7187 O O . ALA A 1 935 ? -9.081 -32.088 78.707 1.00 74.69 935 ALA A O 1
ATOM 7188 N N . ASN A 1 936 ? -8.142 -30.274 79.630 1.00 80.81 936 ASN A N 1
ATOM 7189 C CA . ASN A 1 936 ? -9.402 -29.564 79.870 1.00 80.81 936 ASN A CA 1
ATOM 7190 C C . ASN A 1 936 ? -10.085 -29.069 78.586 1.00 80.81 936 ASN A C 1
ATOM 7192 O O . ASN A 1 936 ? -11.310 -28.958 78.549 1.00 80.81 936 ASN A O 1
ATOM 7196 N N . ARG A 1 937 ? -9.324 -28.835 77.511 1.00 84.75 937 ARG A N 1
ATOM 7197 C CA . ARG A 1 937 ? -9.853 -28.518 76.176 1.00 84.75 937 ARG A CA 1
ATOM 7198 C C . ARG A 1 937 ? -10.309 -29.798 75.469 1.00 84.75 937 ARG A C 1
ATOM 7200 O O . ARG A 1 937 ? -9.538 -30.446 74.763 1.00 84.75 937 ARG A O 1
ATOM 7207 N N . ARG A 1 938 ? -11.569 -30.175 75.661 1.00 84.62 938 ARG A N 1
ATOM 7208 C CA . ARG A 1 938 ? -12.127 -31.447 75.176 1.00 84.62 938 ARG A CA 1
ATOM 7209 C C . ARG A 1 938 ? -13.598 -31.313 74.807 1.00 84.62 938 ARG A C 1
ATOM 7211 O O . ARG A 1 938 ? -14.242 -30.329 75.163 1.00 84.62 938 ARG A O 1
ATOM 7218 N N . ALA A 1 939 ? -14.126 -32.331 74.146 1.00 86.56 939 ALA A N 1
ATOM 7219 C CA . ALA A 1 939 ? -15.554 -32.591 74.100 1.00 86.56 939 ALA A CA 1
ATOM 7220 C C . ALA A 1 939 ? -15.845 -33.993 74.644 1.00 86.56 939 ALA A C 1
ATOM 7222 O O . ALA A 1 939 ? -15.063 -34.919 74.415 1.00 86.56 939 ALA A O 1
ATOM 7223 N N . GLU A 1 940 ? -16.943 -34.147 75.369 1.00 83.56 940 GLU A N 1
ATOM 7224 C CA . GLU A 1 940 ? -17.420 -35.433 75.877 1.00 83.56 940 GLU A CA 1
ATOM 7225 C C . GLU A 1 940 ? -18.750 -35.75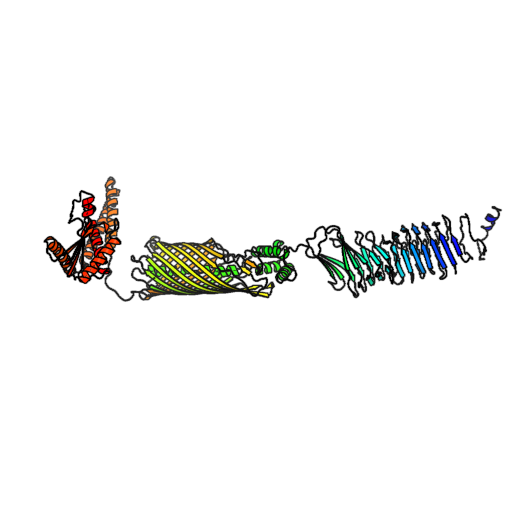7 75.210 1.00 83.56 940 GLU A C 1
ATOM 7227 O O . GLU A 1 940 ? -19.633 -34.908 75.119 1.00 83.56 940 GLU A O 1
ATOM 7232 N N . VAL A 1 941 ? -18.855 -36.970 74.678 1.00 85.12 941 VAL A N 1
ATOM 7233 C CA . VAL A 1 941 ? -20.061 -37.471 74.024 1.00 85.12 941 VAL A CA 1
ATOM 7234 C C . VAL A 1 941 ? -20.633 -38.555 74.919 1.00 85.12 941 VAL A C 1
ATOM 7236 O O . VAL A 1 941 ? -19.954 -39.547 75.174 1.00 85.12 941 VAL A O 1
ATOM 7239 N N . PHE A 1 942 ? -21.853 -38.349 75.396 1.00 81.56 942 PHE A N 1
ATOM 7240 C CA . PHE A 1 942 ? -22.616 -39.284 76.215 1.00 81.56 942 PHE A CA 1
ATOM 7241 C C . PHE A 1 942 ? -23.693 -39.924 75.350 1.00 81.56 942 PHE A C 1
ATOM 7243 O O . PHE A 1 942 ? -24.360 -39.219 74.593 1.00 81.56 942 PHE A O 1
ATOM 7250 N N . ILE A 1 943 ? -23.829 -41.241 75.436 1.00 83.25 943 ILE A N 1
ATOM 7251 C CA . ILE A 1 943 ? -24.725 -42.045 74.608 1.00 83.25 943 ILE A CA 1
ATOM 7252 C C . ILE A 1 943 ? -25.514 -42.962 75.538 1.00 83.25 943 ILE A C 1
ATOM 7254 O O . ILE A 1 943 ? -24.909 -43.731 76.283 1.00 83.25 943 ILE A O 1
ATOM 7258 N N . GLU A 1 944 ? -26.835 -42.854 75.472 1.00 77.38 944 GLU A N 1
ATOM 7259 C CA . GLU A 1 944 ? -27.827 -43.682 76.169 1.00 77.38 944 GLU A CA 1
ATOM 7260 C C . GLU A 1 944 ? -28.411 -44.748 75.246 1.00 77.38 944 GLU A C 1
ATOM 7262 O O . GLU A 1 944 ? -28.785 -44.389 74.098 1.00 77.38 944 GLU A O 1
#

Sequence (944 aa):
MKKLLILLAALCIYSDCFAITIGGINSFTDMQFVMQTYFSSASIILDKSILSTGDYGVVAYGDREVQGNNFMLSGNSQYAGFVVSSSATYLVIENLKMQDFNTALSGGALNLTAGITTIKDSLFVSNTAALKGGAIYVENSTLVFNTSSLTEFSQNSDIGGANAVYIGQNAIVQFDTIQNANVNMYDSVSSDLGTNGNLRITGLGNFNLYRTSLLAGTDIEIGGAGIVYGVLNLKDGSGLEAKSINNRQYGVFNMSDGYANVVRTGNFDSQGALKIDVFLNGTNDVVEASGNIDLSNGDLYVTLNQFMSDRFDRLDYKIISYAGSVAGLFGNVYFSSNTYNSYNIDVGVLNPNWITLSLFGAGRATNFLSFTKTRNEKEVSQAYDFLSQYTVTGTDLDNIINAIHIMNGSAARAALTAASGYFLPNVIRSAVSANDSKQIYDKIRISLRNSQQSDGVWAQLTGANKKFAEDENSPENFVSAETGVIAGYGKTLNDKDGVLGVFAKYNKQNISQGSNNADVSAVGAGGYFGLQKPTYELKAVISMGYDSFETHRYIDFAQRTANAKFGGFQIGADIQGDLKFKLSDVFEEIDDSVDLKPYAGLSAKSDFYQTIQETGAESLDLTVNGGAYTRIIARVGVEVGRVVGKWNWYANMEYNRFLSGAQPDINASFRGTNVGFNPVGTYEGGNIFELGAGANYMIFSNTYLFAKADMQTAARRYDIFGHLGVNYFFGGAANKSAKTINASSELDDIRARIQQLKVELERLRAREGQTTLRTELDSIKKQIAQIEAQLDALRKAEYERRPPREEILNKITVNEQANKDLAANYRRQDPQIRSYRLAMTNFKVGSSQLTFTAKGNIKYQAEYLKNTGYNKIVIEGHTDSSGNRNANIALSSKRAKAIYDEFIKNGIDKNKIGYIGMGEAMPIDTNKTAKGRMANRRAEVFIE

pLDDT: mean 80.97, std 17.68, range [25.27, 98.5]

InterPro domains:
  IPR003368 Polymorphic outer membrane protein repeat [TIGR01376] (123-142)
  IPR005546 Autotransporter beta-domain [PS51208] (450-730)
  IPR005546 Autotransporter beta-domain [SM00869] (454-720)
  IPR006665 OmpA-like domain [PF00691] (843-937)
  IPR006665 OmpA-like domain [PS51123] (829-944)
  IPR006665 OmpA-like domain [cd07185] (842-943)
  IPR036709 Autotransporter beta-domain superfamily [G3DSA:2.40.128.130] (432-730)
  IPR036709 Autotransporter beta-domain superfamily [SSF103515] (432-730)
  IPR036737 OmpA-like domain superfamily [G3DSA:3.30.1330.60] (809-944)
  IPR036737 OmpA-like domain superfamily [SSF103088] (831-943)
  IPR050330 Bacterial Outer Membrane Structural/Functional [PTHR30329] (754-943)

Foldseek 3Di:
DVVVVVVVVVPDPDDDDDDDQDDDDQDDDDDQDADPDDHDDAEAEAEDEEHENEQDAPEDDDQHEYEYEHYEYEDYEADANYEAADQNYEYEYENYEYEHFHHQAEASHYEAAHHEYEYEAYEYEQAEYAAYASHEEYHNYEYEYEYEAEYEYYNGAYPVGFGHYEFFAQYEYEYEYEAQTEYYYAGEYEYDAQRAGEYYFWYRYEYEDAAAYYACNYEYEFFDPDPTHGEYEYEDQYEYEHQEYAQALRGEDADPHQHAYEYEYAEYEALEEYEWEDEPVQSIHEYEHAEEYEQANYEYEYEYPPPAALDDAKDKHFHYFYDYYYHHDHPYYHYDYPHDDDWDWDWACPDVGTIIIMIGGLADQLPQVVLDDDQQSNQLSVLLSVVRNPDDPPDPSVVLSVLLSPDDSVVSSLLSLLLSPQVVLVVLVVQQPDPVQVVVVVVFVVQLVCLPFFKWKKKKKKWKWKWFFADPNAGFIKIKIKIKMKMKIWGQDPNSQKIKIKMKMWMWMWIDGPPKIKIKIKIKMWIKMWGHDPFKIKIKIKMKIKMWMWIWRANVSQRKIWIWIWMKIKIKMKIKMWTWDQVCVVPVVDDSQKIKIKMKMKMKMKIFICFIFIDTRPQSTKTWHTDMQMWIKIKIKMKMWGDDPQKIKMKMKMKIFTPDRQKGKTWMDGPPDPRIGIRIYGRRARMKIKIKIKMWGDPAQFKIKIKMWMWIDDPRMTMIMIMIMMMGTPPRDDDPDDPPPVLVVVLVVLVVVLVVLVVVLVVLVVVPDDPVSVVVNVVSVVVSVVSVVVNVVSVVVVVVPDDPPVPVCVVVVVVVVVLVVLVVVVVVVDVVKDKDKFFPVQADPPDLHGDPVNLVVLLVVLVVCVVVDFQAKEKEFEAAPPDDQVVQQVRRQSNSVNSVVSSVVSPDDPVRYYYGYPGNVDQPADSVDPVSRRNRGIMMMMID